Protein AF-0000000073408192 (afdb_homodimer)

InterPro domains:
  IPR003445 Cation transporter [PF02386] (36-470)
  IPR004772 TrkH potassium transport family [PIRSF006247] (3-473)

Nearest PDB structures (foldseek):
  4j9u-assembly2_D  TM=9.268E-01  e=1.332E-24  Vibrio parahaemolyticus RIMD 2210633
  3pjz-assembly1_B  TM=9.212E-01  e=1.332E-24  Vibrio parahaemolyticus
  6v4k-assembly1_D  TM=9.135E-01  e=1.220E-24  Vibrio parahaemolyticus
  6v4l-assembly1_A  TM=8.830E-01  e=4.746E-24  Vibrio parahaemolyticus RIMD 2210633
  6v4j-assembly1_A  TM=8.507E-01  e=7.210E-16  Vibrio parahaemolyticus RIMD 2210633

Secondary structure (DSSP, 8-state):
-HHHHHHHHHHHHHHHTHHHHHHHHHTT--HHHHHHHHHHHHHHHHHHHHHHSS--S-----HHHHHHHHHHHHHHHHHHHTHHHHHHTSS--HHHHHHHHHHHHTT------S-GGGS-HHHHHHHHHHHHHHHS-HHHHHHHHS---SSTHHHHHHHHS-SS-----SSSHHHHHHHHHHHHHHHHHHHHHHHHHTT--HHHHHHHHHHHHTT----SSTTGGGGG--HHHHHHHHHHHHHHTS-HHHHHHHHTT-HHHHHH-HHHHHHHHHHHHHHHHHHHHHGGG-SSHHHHHHHHHHHHHHHHTT----SS-GGGS-HHHHHHHHHHHHH-S-TTSS--SS-HHHHHHHHHHHHHHHHHHH-TT--PPPEETTEEPPHHHHHHHHHHHHHHHHHHHHHHHHHTTT-S-HHHHHHHHHHHHTT--PPSS----GGGS-HHHHHHHHHHHHHHHTTSHHHHHHT-GGGTTT-/-HHHHHHHHHHHHHHHTHHHHHHHHHTT--HHHHHHHHHHHHHHHHHHHHHHSS--S-----HHHHHHHHHHHHHHHHHHHTHHHHHHTSS--HHHHHHHHHHHHTT------S-GGGS-HHHHHHHHHHHHHHHS-HHHHHHHHS---SSTHHHHHHHHS-SS-----SSSHHHHHHHHHHHHHHHHHHHHHHHHHTT--HHHHHHHHHHHHTT----SSTTGGGGG--HHHHHHHHHHHHHHTS-HHHHHHHHTT-HHHHHH-HHHHHHHHHHHHHHHHHHHHHGGG-SSHHHHHHHHHHHHHHHHTT----SS-GGGS-HHHHHHHHHHHHH-S-TTSS--SS-HHHHHHHHHHHHHHHHHHH-TT--PPPEETTEEPPHHHHHHHHHHHHHHHHHHHHHHHHHTTT-S-HHHHHHHHHHHHTT--PPSS----GGGS-HHHHHHHHHHHHHHHTTSHHHHHHT-THHHHT-

Organism: Streptococcus agalactiae serotype V (strain ATCC BAA-611 / 2603 V/R) (NCBI:txid208435)

Sequence (950 aa):
MIRFLLSKLLLIEAALLAIPLTVGLIYREPQSVMMSIVITMIILIILGLLGSLFKPKNYHIYTKEGMLIVALCWILWSFFGALPFVISGQIPNIIDAFFEVSSGFTTTGATILDDVSVLSPALLFWRSFTHLIGGMGVLVFALAIMENSKNSHLEVMRAEVPGPVFGKVVSKLKKTAQILYLLYLLMFAVFAVILYFAGMPFFDSIIIAMGTAGTGGFAVYNDSIAHYNSPLITNLVSIGMLIFGVNFNLYYLLLLRKIKAFFGDEELKTYLRIVAIATFMIALNVIGMYDNFRQGLEHIFFEVSAIITTTGFGVTDITRWPLFSQVILLFLMFIGGSAGSTAGGFKVMRSLILAKIARNQVLSTLYPNRVMSLHINKSVLDKNTQHGVLKYLTIYLAIFMALVLVLTLDTNDFLVVISAAASCFNNIGPLLGSNETFSFFSPFSKLLLSFAMIAGRLEIYPVLLMFIPKTWSKLMIRFLLSKLLLIEAALLAIPLTVGLIYREPQSVMMSIVITMIILIILGLLGSLFKPKNYHIYTKEGMLIVALCWILWSFFGALPFVISGQIPNIIDAFFEVSSGFTTTGATILDDVSVLSPALLFWRSFTHLIGGMGVLVFALAIMENSKNSHLEVMRAEVPGPVFGKVVSKLKKTAQILYLLYLLMFAVFAVILYFAGMPFFDSIIIAMGTAGTGGFAVYNDSIAHYNSPLITNLVSIGMLIFGVNFNLYYLLLLRKIKAFFGDEELKTYLRIVAIATFMIALNVIGMYDNFRQGLEHIFFEVSAIITTTGFGVTDITRWPLFSQVILLFLMFIGGSAGSTAGGFKVMRSLILAKIARNQVLSTLYPNRVMSLHINKSVLDKNTQHGVLKYLTIYLAIFMALVLVLTLDTNDFLVVISAAASCFNNIGPLLGSNETFSFFSPFSKLLLSFAMIAGRLEIYPVLLMFIPKTWSKL

Structure (mmCIF, N/CA/C/O backbone):
data_AF-0000000073408192-model_v1
#
loop_
_entity.id
_entity.type
_entity.pdbx_description
1 polymer 'Cation uptake protein, Trk family'
#
loop_
_atom_site.group_PDB
_atom_site.id
_atom_site.type_symbol
_atom_site.label_atom_id
_atom_site.label_alt_id
_atom_site.label_comp_id
_atom_site.label_asym_id
_atom_site.label_entity_id
_atom_site.label_seq_id
_atom_site.pdbx_PDB_ins_code
_atom_site.Cartn_x
_atom_site.Cartn_y
_atom_site.Cartn_z
_atom_site.occupancy
_atom_site.B_iso_or_equiv
_atom_site.auth_seq_id
_atom_site.auth_comp_id
_atom_site.auth_asym_id
_atom_site.auth_atom_id
_atom_site.pdbx_PDB_model_num
ATOM 1 N N . MET A 1 1 ? -23.797 32.625 -3.195 1 80.31 1 MET A N 1
ATOM 2 C CA . MET A 1 1 ? -23.516 32.188 -1.826 1 80.31 1 MET A CA 1
ATOM 3 C C . MET A 1 1 ? -22.062 31.75 -1.685 1 80.31 1 MET A C 1
ATOM 5 O O . MET A 1 1 ? -21.344 32.219 -0.793 1 80.31 1 MET A O 1
ATOM 9 N N . ILE A 1 2 ? -21.562 31.016 -2.609 1 80.25 2 ILE A N 1
ATOM 10 C CA . ILE A 1 2 ? -20.172 30.547 -2.578 1 80.25 2 ILE A CA 1
ATOM 11 C C . ILE A 1 2 ? -19.219 31.719 -2.607 1 80.25 2 ILE A C 1
ATOM 13 O O . ILE A 1 2 ? -18.328 31.828 -1.767 1 80.25 2 ILE A O 1
ATOM 17 N N . ARG A 1 3 ? -19.516 32.656 -3.469 1 83.38 3 ARG A N 1
ATOM 18 C CA . ARG A 1 3 ? -18.656 33.812 -3.602 1 83.38 3 ARG A CA 1
ATOM 19 C C . ARG A 1 3 ? -18.672 34.656 -2.332 1 83.38 3 ARG A C 1
ATOM 21 O O . ARG A 1 3 ? -17.641 35.156 -1.883 1 83.38 3 ARG A O 1
ATOM 28 N N . PHE A 1 4 ? -19.734 34.781 -1.775 1 85 4 PHE A N 1
ATOM 29 C CA . PHE A 1 4 ? -19.906 35.594 -0.583 1 85 4 PHE A CA 1
ATOM 30 C C . PHE A 1 4 ? -19.156 35 0.598 1 85 4 PHE A C 1
ATOM 32 O O . PHE A 1 4 ? -18.406 35.719 1.282 1 85 4 PHE A O 1
ATOM 39 N N . LEU A 1 5 ? -19.297 33.781 0.818 1 82.5 5 LEU A N 1
ATOM 40 C CA . LEU A 1 5 ? -18.625 33.094 1.934 1 82.5 5 LEU A CA 1
ATOM 41 C C . LEU A 1 5 ? -17.125 33.094 1.728 1 82.5 5 LEU A C 1
ATOM 43 O O . LEU A 1 5 ? -16.359 33.281 2.678 1 82.5 5 LEU A O 1
ATOM 47 N N . LEU A 1 6 ? -16.734 32.906 0.55 1 88.06 6 LEU A N 1
ATOM 48 C CA . LEU A 1 6 ? -15.305 32.938 0.241 1 88.06 6 LEU A CA 1
ATOM 49 C C . LEU A 1 6 ? -14.703 34.312 0.484 1 88.06 6 LEU A C 1
ATOM 51 O O . LEU A 1 6 ? -13.578 34.406 0.97 1 88.06 6 LEU A O 1
ATOM 55 N N . SER A 1 7 ? -15.484 35.312 0.16 1 90.75 7 SER A N 1
ATOM 56 C CA . SER A 1 7 ? -15.016 36.688 0.356 1 90.75 7 SER A CA 1
ATOM 57 C C . SER A 1 7 ? -14.844 37 1.838 1 90.75 7 SER A C 1
ATOM 59 O O . SER A 1 7 ? -13.891 37.656 2.229 1 90.75 7 SER A O 1
ATOM 61 N N . LYS A 1 8 ? -15.68 36.531 2.607 1 87.25 8 LYS A N 1
ATOM 62 C CA . LYS A 1 8 ? -15.578 36.719 4.047 1 87.25 8 LYS A CA 1
ATOM 63 C C . LYS A 1 8 ? -14.359 36 4.617 1 87.25 8 LYS A C 1
ATOM 65 O O . LYS A 1 8 ? -13.703 36.5 5.531 1 87.25 8 LYS A O 1
ATOM 70 N N . LEU A 1 9 ? -14.141 34.875 4.094 1 88.81 9 LEU A N 1
ATOM 71 C CA . LEU A 1 9 ? -12.992 34.094 4.555 1 88.81 9 LEU A CA 1
ATOM 72 C C . LEU A 1 9 ? -11.688 34.781 4.168 1 88.81 9 LEU A C 1
ATOM 74 O O . LEU A 1 9 ? -10.703 34.719 4.902 1 88.81 9 LEU A O 1
ATOM 78 N N . LEU A 1 10 ? -11.688 35.438 3.074 1 93.19 10 LEU A N 1
ATOM 79 C CA . LEU A 1 10 ? -10.5 36.188 2.678 1 93.19 10 LEU A CA 1
ATOM 80 C C . LEU A 1 10 ? -10.25 37.344 3.635 1 93.19 10 LEU A C 1
ATOM 82 O O . LEU A 1 10 ? -9.102 37.656 3.934 1 93.19 10 LEU A O 1
ATOM 86 N N . LEU A 1 11 ? -11.312 37.938 4.129 1 92.94 11 LEU A N 1
ATOM 87 C CA . LEU A 1 11 ? -11.18 39.031 5.098 1 92.94 11 LEU A CA 1
ATOM 88 C C . LEU A 1 11 ? -10.609 38.5 6.414 1 92.94 11 LEU A C 1
ATOM 90 O O . LEU A 1 11 ? -9.836 39.219 7.074 1 92.94 11 LEU A O 1
ATOM 94 N N . ILE A 1 12 ? -10.992 37.312 6.758 1 91.56 12 ILE A N 1
ATOM 95 C CA . ILE A 1 12 ? -10.461 36.688 7.977 1 91.56 12 ILE A CA 1
ATOM 96 C C . ILE A 1 12 ? -8.961 36.5 7.836 1 91.56 12 ILE A C 1
ATOM 98 O O . ILE A 1 12 ? -8.203 36.719 8.781 1 91.56 12 ILE A O 1
ATOM 102 N N . GLU A 1 13 ? -8.523 36.031 6.723 1 94.12 13 GLU A N 1
ATOM 103 C CA . GLU A 1 13 ? -7.094 35.844 6.496 1 94.12 13 GLU A CA 1
ATOM 104 C C . GLU A 1 13 ? -6.332 37.156 6.582 1 94.12 13 GLU A C 1
ATOM 106 O O . GLU A 1 13 ? -5.215 37.188 7.105 1 94.12 13 GLU A O 1
ATOM 111 N N . ALA A 1 14 ? -6.965 38.219 6.094 1 95.94 14 ALA A N 1
ATOM 112 C CA . ALA A 1 14 ? -6.348 39.531 6.207 1 95.94 14 ALA A CA 1
ATOM 113 C C . ALA A 1 14 ? -6.16 39.906 7.672 1 95.94 14 ALA A C 1
ATOM 115 O O . ALA A 1 14 ? -5.125 40.469 8.047 1 95.94 14 ALA A O 1
ATOM 116 N N . ALA A 1 15 ? -7.121 39.625 8.445 1 94.75 15 ALA A N 1
ATOM 117 C CA . ALA A 1 15 ? -7.051 39.938 9.875 1 94.75 15 ALA A CA 1
ATOM 118 C C . ALA A 1 15 ? -5.98 39.094 10.562 1 94.75 15 ALA A C 1
ATOM 120 O O . ALA A 1 15 ? -5.297 39.562 11.477 1 94.75 15 ALA A O 1
ATOM 121 N N . LEU A 1 16 ? -5.859 37.844 10.172 1 94.69 16 LEU A N 1
ATOM 122 C CA . LEU A 1 16 ? -4.871 36.969 10.766 1 94.69 16 LEU A CA 1
ATOM 123 C C . LEU A 1 16 ? -3.455 37.438 10.453 1 94.69 16 LEU A C 1
ATOM 125 O O . LEU A 1 16 ? -2.539 37.219 11.258 1 94.69 16 LEU A O 1
ATOM 129 N N . LEU A 1 17 ? -3.264 38.031 9.312 1 97.25 17 LEU A N 1
ATOM 130 C CA . LEU A 1 17 ? -1.946 38.5 8.898 1 97.25 17 LEU A CA 1
ATOM 131 C C . LEU A 1 17 ? -1.514 39.688 9.742 1 97.25 17 LEU A C 1
ATOM 133 O O . LEU A 1 17 ? -0.335 40.062 9.758 1 97.25 17 LEU A O 1
ATOM 137 N N . ALA A 1 18 ? -2.406 40.281 10.539 1 97.06 18 ALA A N 1
ATOM 138 C CA . ALA A 1 18 ? -2.064 41.375 11.438 1 97.06 18 ALA A CA 1
ATOM 139 C C . ALA A 1 18 ? -1.144 40.906 12.555 1 97.06 18 ALA A C 1
ATOM 141 O O . ALA A 1 18 ? -0.328 41.688 13.062 1 97.06 18 ALA A O 1
ATOM 142 N N . ILE A 1 19 ? -1.277 39.656 12.852 1 96.81 19 ILE A N 1
ATOM 143 C CA . ILE A 1 19 ? -0.488 39.125 13.953 1 96.81 19 ILE A CA 1
ATOM 144 C C . ILE A 1 19 ? 0.981 39.031 13.547 1 96.81 19 ILE A C 1
ATOM 146 O O . ILE A 1 19 ? 1.856 39.562 14.234 1 96.81 19 ILE A O 1
ATOM 150 N N . PRO A 1 20 ? 1.312 38.406 12.453 1 97.44 20 PRO A N 1
ATOM 151 C CA . PRO A 1 20 ? 2.717 38.438 12.039 1 97.44 20 PRO A CA 1
ATOM 152 C C . PRO A 1 20 ? 3.225 39.844 11.758 1 97.44 20 PRO A C 1
ATOM 154 O O . PRO A 1 20 ? 4.41 40.125 11.938 1 97.44 20 PRO A O 1
ATOM 157 N N . LEU A 1 21 ? 2.363 40.719 11.297 1 97.25 21 LEU A N 1
ATOM 158 C CA . LEU A 1 21 ? 2.756 42.125 11.125 1 97.25 21 LEU A CA 1
ATOM 159 C C . LEU A 1 21 ? 3.211 42.719 12.445 1 97.25 21 LEU A C 1
ATOM 161 O O . LEU A 1 21 ? 4.199 43.469 12.492 1 97.25 21 LEU A O 1
ATOM 165 N N . THR A 1 22 ? 2.455 42.469 13.484 1 97.44 22 THR A N 1
ATOM 166 C CA . THR A 1 22 ? 2.82 42.938 14.82 1 97.44 22 THR A CA 1
ATOM 167 C C . THR A 1 22 ? 4.16 42.344 15.25 1 97.44 22 THR A C 1
ATOM 169 O O . THR A 1 22 ? 4.969 43.031 15.875 1 97.44 22 THR A O 1
ATOM 172 N N . VAL A 1 23 ? 4.371 41.031 14.953 1 97.31 23 VAL A N 1
ATOM 173 C CA . VAL A 1 23 ? 5.648 40.406 15.258 1 97.31 23 VAL A CA 1
ATOM 174 C C . VAL A 1 23 ? 6.773 41.125 14.516 1 97.31 23 VAL A C 1
ATOM 176 O O . VAL A 1 23 ? 7.848 41.344 15.078 1 97.31 23 VAL A O 1
ATOM 179 N N . GLY A 1 24 ? 6.527 41.5 13.258 1 96.94 24 GLY A N 1
ATOM 180 C CA . GLY A 1 24 ? 7.512 42.25 12.5 1 96.94 24 GLY A CA 1
ATOM 181 C C . GLY A 1 24 ? 7.836 43.594 13.117 1 96.94 24 GLY A C 1
ATOM 182 O O . GLY A 1 24 ? 8.992 44.031 13.094 1 96.94 24 GLY A O 1
ATOM 183 N N . LEU A 1 25 ? 6.832 44.25 13.719 1 96.12 25 LEU A N 1
ATOM 184 C CA . LEU A 1 25 ? 7.027 45.531 14.375 1 96.12 25 LEU A CA 1
ATOM 185 C C . LEU A 1 25 ? 7.852 45.375 15.648 1 96.12 25 LEU A C 1
ATOM 187 O O . LEU A 1 25 ? 8.734 46.188 15.93 1 96.12 25 LEU A O 1
ATOM 191 N N . ILE A 1 26 ? 7.578 44.312 16.359 1 95.94 26 ILE A N 1
ATOM 192 C CA . ILE A 1 26 ? 8.273 44.062 17.625 1 95.94 26 ILE A CA 1
ATOM 193 C C . ILE A 1 26 ? 9.75 43.781 17.344 1 95.94 26 ILE A C 1
ATOM 195 O O . ILE A 1 26 ? 10.625 44.25 18.062 1 95.94 26 ILE A O 1
ATOM 199 N N . TYR A 1 27 ? 9.969 43.062 16.328 1 96.12 27 TYR A N 1
ATOM 200 C CA . TYR A 1 27 ? 11.344 42.656 16.047 1 96.12 27 TYR A CA 1
ATOM 201 C C . TYR A 1 27 ? 12.008 43.688 15.102 1 96.12 27 TYR A C 1
ATOM 203 O O . TYR A 1 27 ? 13.117 43.438 14.625 1 96.12 27 TYR A O 1
ATOM 211 N N . ARG A 1 28 ? 11.398 44.781 14.797 1 95.06 28 ARG A N 1
ATOM 212 C CA . ARG A 1 28 ? 11.914 45.875 13.977 1 95.06 28 ARG A CA 1
ATOM 213 C C . ARG A 1 28 ? 12.453 45.375 12.648 1 95.06 28 ARG A C 1
ATOM 215 O O . ARG A 1 28 ? 13.594 45.656 12.281 1 95.06 28 ARG A O 1
ATOM 222 N N . GLU A 1 29 ? 11.484 44.719 11.93 1 95 29 GLU A N 1
ATOM 223 C CA . GLU A 1 29 ? 11.852 44.094 10.664 1 95 29 GLU A CA 1
ATOM 224 C C . GLU A 1 29 ? 11.984 45.156 9.547 1 95 29 GLU A C 1
ATOM 226 O O . GLU A 1 29 ? 11.422 46.25 9.648 1 95 29 GLU A O 1
ATOM 231 N N . PRO A 1 30 ? 12.812 44.812 8.516 1 93.69 30 PRO A N 1
ATOM 232 C CA . PRO A 1 30 ? 12.961 45.719 7.387 1 93.69 30 PRO A CA 1
ATOM 233 C C . PRO A 1 30 ? 11.633 46.062 6.723 1 93.69 30 PRO A C 1
ATOM 235 O O . PRO A 1 30 ? 10.68 45.281 6.805 1 93.69 30 PRO A O 1
ATOM 238 N N . GLN A 1 31 ? 11.617 47.156 6.031 1 93.69 31 GLN A N 1
ATOM 239 C CA . GLN A 1 31 ? 10.398 47.656 5.402 1 93.69 31 GLN A CA 1
ATOM 240 C C . GLN A 1 31 ? 9.906 46.719 4.312 1 93.69 31 GLN A C 1
ATOM 242 O O . GLN A 1 31 ? 8.703 46.594 4.098 1 93.69 31 GLN A O 1
ATOM 247 N N . SER A 1 32 ? 10.812 46.062 3.668 1 94.25 32 SER A N 1
ATOM 248 C CA . SER A 1 32 ? 10.438 45.156 2.598 1 94.25 32 SER A CA 1
ATOM 249 C C . SER A 1 32 ? 9.539 44.031 3.119 1 94.25 32 SER A C 1
ATOM 251 O O . SER A 1 32 ? 8.57 43.656 2.463 1 94.25 32 SER A O 1
ATOM 253 N N . VAL A 1 33 ? 9.859 43.531 4.262 1 96.44 33 VAL A N 1
ATOM 254 C CA . VAL A 1 33 ? 9.094 42.438 4.863 1 96.44 33 VAL A CA 1
ATOM 255 C C . VAL A 1 33 ? 7.742 42.969 5.344 1 96.44 33 VAL A C 1
ATOM 257 O O . VAL A 1 33 ? 6.703 42.375 5.102 1 96.44 33 VAL A O 1
ATOM 260 N N . MET A 1 34 ? 7.746 44.125 5.98 1 96.81 34 MET A N 1
ATOM 261 C CA . MET A 1 34 ? 6.512 44.719 6.48 1 96.81 34 MET A CA 1
ATOM 262 C C . MET A 1 34 ? 5.562 45.031 5.332 1 96.81 34 MET A C 1
ATOM 264 O O . MET A 1 34 ? 4.363 44.781 5.422 1 96.81 34 MET A O 1
ATOM 268 N N . MET A 1 35 ? 6.141 45.594 4.285 1 97.25 35 MET A N 1
ATOM 269 C CA . MET A 1 35 ? 5.324 45.938 3.133 1 97.25 35 MET A CA 1
ATOM 270 C C . MET A 1 35 ? 4.73 44.719 2.467 1 97.25 35 MET A C 1
ATOM 272 O O . MET A 1 35 ? 3.617 44.75 1.938 1 97.25 35 MET A O 1
ATOM 276 N N . SER A 1 36 ? 5.523 43.656 2.41 1 97.88 36 SER A N 1
ATOM 277 C CA . SER A 1 36 ? 5.008 42.438 1.807 1 97.88 36 SER A CA 1
ATOM 278 C C . SER A 1 36 ? 3.748 41.969 2.516 1 97.88 36 SER A C 1
ATOM 280 O O . SER A 1 36 ? 2.787 41.531 1.869 1 97.88 36 SER A O 1
ATOM 282 N N . ILE A 1 37 ? 3.684 42 3.822 1 98.19 37 ILE A N 1
ATOM 283 C CA . ILE A 1 37 ? 2.533 41.594 4.609 1 98.19 37 ILE A CA 1
ATOM 284 C C . ILE A 1 37 ? 1.379 42.562 4.406 1 98.19 37 ILE A C 1
ATOM 286 O O . ILE A 1 37 ? 0.241 42.156 4.172 1 98.19 37 ILE A O 1
ATOM 290 N N . VAL A 1 38 ? 1.708 43.844 4.426 1 97.94 38 VAL A N 1
ATOM 291 C CA . VAL A 1 38 ? 0.687 44.875 4.305 1 97.94 38 VAL A CA 1
ATOM 292 C C . VAL A 1 38 ? 0.047 44.812 2.92 1 97.94 38 VAL A C 1
ATOM 294 O O . VAL A 1 38 ? -1.176 44.906 2.787 1 97.94 38 VAL A O 1
ATOM 297 N N . ILE A 1 39 ? 0.859 44.688 1.863 1 98.19 39 ILE A N 1
ATOM 298 C CA . ILE A 1 39 ? 0.352 44.594 0.499 1 98.19 39 ILE A CA 1
ATOM 299 C C . ILE A 1 39 ? -0.6 43.406 0.383 1 98.19 39 ILE A C 1
ATOM 301 O O . ILE A 1 39 ? -1.663 43.5 -0.233 1 98.19 39 ILE A O 1
ATOM 305 N N . THR A 1 40 ? -0.157 42.281 0.927 1 98.31 40 THR A N 1
ATOM 306 C CA . THR A 1 40 ? -1.008 41.094 0.902 1 98.31 40 THR A CA 1
ATOM 307 C C . THR A 1 40 ? -2.324 41.344 1.627 1 98.31 40 THR A C 1
ATOM 309 O O . THR A 1 40 ? -3.393 40.969 1.147 1 98.31 40 THR A O 1
ATOM 312 N N . MET A 1 41 ? -2.314 42.031 2.754 1 98.25 41 MET A N 1
ATOM 313 C CA . MET A 1 41 ? -3.52 42.375 3.502 1 98.25 41 MET A CA 1
ATOM 314 C C . MET A 1 41 ? -4.445 43.25 2.668 1 98.25 41 MET A C 1
ATOM 316 O O . MET A 1 41 ? -5.656 43.031 2.641 1 98.25 41 MET A O 1
ATOM 320 N N . ILE A 1 42 ? -3.873 44.219 2.002 1 97.94 42 ILE A N 1
ATOM 321 C CA . ILE A 1 42 ? -4.656 45.125 1.18 1 97.94 42 ILE A CA 1
ATOM 322 C C . ILE A 1 42 ? -5.344 44.344 0.057 1 97.94 42 ILE A C 1
ATOM 324 O O . ILE A 1 42 ? -6.527 44.562 -0.215 1 97.94 42 ILE A O 1
ATOM 328 N N . ILE A 1 43 ? -4.594 43.5 -0.591 1 97.81 43 ILE A N 1
ATOM 329 C CA . ILE A 1 43 ? -5.156 42.688 -1.663 1 97.81 43 ILE A CA 1
ATOM 330 C C . ILE A 1 43 ? -6.328 41.875 -1.13 1 97.81 43 ILE A C 1
ATOM 332 O O . ILE A 1 43 ? -7.398 41.844 -1.747 1 97.81 43 ILE A O 1
ATOM 336 N N . LEU A 1 44 ? -6.164 41.25 0.01 1 97.75 44 LEU A N 1
ATOM 337 C CA . LEU A 1 44 ? -7.191 40.406 0.618 1 97.75 44 LEU A CA 1
ATOM 338 C C . LEU A 1 44 ? -8.406 41.25 1.014 1 97.75 44 LEU A C 1
ATOM 340 O O . LEU A 1 44 ? -9.547 40.812 0.824 1 97.75 44 LEU A O 1
ATOM 344 N N . ILE A 1 45 ? -8.172 42.406 1.526 1 96.75 45 ILE A N 1
ATOM 345 C CA . ILE A 1 45 ? -9.258 43.281 1.949 1 96.75 45 ILE A CA 1
ATOM 346 C C . ILE A 1 45 ? -10.047 43.75 0.729 1 96.75 45 ILE A C 1
ATOM 348 O O . ILE A 1 45 ? -11.281 43.75 0.735 1 96.75 45 ILE A O 1
ATOM 352 N N . ILE A 1 46 ? -9.383 44.125 -0.342 1 96.75 46 ILE A N 1
ATOM 353 C CA . ILE A 1 46 ? -10.039 44.594 -1.557 1 96.75 46 ILE A CA 1
ATOM 354 C C . ILE A 1 46 ? -10.875 43.469 -2.158 1 96.75 46 ILE A C 1
ATOM 356 O O . ILE A 1 46 ? -12.055 43.656 -2.465 1 96.75 46 ILE A O 1
ATOM 360 N N . LEU A 1 47 ? -10.281 42.281 -2.322 1 95.12 47 LEU A N 1
ATOM 361 C CA . LEU A 1 47 ? -10.984 41.156 -2.9 1 95.12 47 LEU A CA 1
ATOM 362 C C . LEU A 1 47 ? -12.133 40.719 -2.004 1 95.12 47 LEU A C 1
ATOM 364 O O . LEU A 1 47 ? -13.195 40.344 -2.494 1 95.12 47 LEU A O 1
ATOM 368 N N . GLY A 1 48 ? -11.875 40.719 -0.702 1 93.81 48 GLY A N 1
ATOM 369 C CA . GLY A 1 48 ? -12.906 40.312 0.246 1 93.81 48 GLY A CA 1
ATOM 370 C C . GLY A 1 48 ? -14.086 41.281 0.261 1 93.81 48 GLY A C 1
ATOM 371 O O . GLY A 1 48 ? -15.242 40.844 0.288 1 93.81 48 GLY A O 1
ATOM 372 N N . LEU A 1 49 ? -13.789 42.562 0.2 1 93.12 49 LEU A N 1
ATOM 373 C CA . LEU A 1 49 ? -14.844 43.562 0.229 1 93.12 49 LEU A CA 1
ATOM 374 C C . LEU A 1 49 ? -15.617 43.562 -1.085 1 93.12 49 LEU A C 1
ATOM 376 O O . LEU A 1 49 ? -16.844 43.719 -1.089 1 93.12 49 LEU A O 1
ATOM 380 N N . LEU A 1 50 ? -14.945 43.406 -2.178 1 91.81 50 LEU A N 1
ATOM 381 C CA . LEU A 1 50 ? -15.594 43.406 -3.482 1 91.81 50 LEU A CA 1
ATOM 382 C C . LEU A 1 50 ? -16.531 42.219 -3.605 1 91.81 50 LEU A C 1
ATOM 384 O O . LEU A 1 50 ? -17.609 42.312 -4.199 1 91.81 50 LEU A O 1
ATOM 388 N N . GLY A 1 51 ? -16.141 41.125 -3.102 1 88 51 GLY A N 1
ATOM 389 C CA . GLY A 1 51 ? -16.969 39.906 -3.199 1 88 51 GLY A CA 1
ATOM 390 C C . GLY A 1 51 ? -18.141 39.906 -2.229 1 88 51 GLY A C 1
ATOM 391 O O . GLY A 1 51 ? -19.125 39.219 -2.449 1 88 51 GLY A O 1
ATOM 392 N N . SER A 1 52 ? -18.031 40.656 -1.173 1 85.25 52 SER A N 1
ATOM 393 C CA . SER A 1 52 ? -19.078 40.656 -0.148 1 85.25 52 SER A CA 1
ATOM 394 C C . SER A 1 52 ? -20.125 41.719 -0.43 1 85.25 52 SER A C 1
ATOM 396 O O . SER A 1 52 ? -21.125 41.844 0.278 1 85.25 52 SER A O 1
ATOM 398 N N . LEU A 1 53 ? -19.906 42.469 -1.375 1 84.31 53 LEU A N 1
ATOM 399 C CA . LEU A 1 53 ? -20.797 43.562 -1.663 1 84.31 53 LEU A CA 1
ATOM 400 C C . LEU A 1 53 ? -22.172 43.062 -2.096 1 84.31 53 LEU A C 1
ATOM 402 O O . LEU A 1 53 ? -23.188 43.688 -1.794 1 84.31 53 LEU A O 1
ATOM 406 N N . PHE A 1 54 ? -22.219 41.938 -2.793 1 76.62 54 PHE A N 1
ATOM 407 C CA . PHE A 1 54 ? -23.5 41.406 -3.266 1 76.62 54 PHE A CA 1
ATOM 408 C C . PHE A 1 54 ? -23.953 40.25 -2.418 1 76.62 54 PHE A C 1
ATOM 410 O O . PHE A 1 54 ? -23.359 39.156 -2.473 1 76.62 54 PHE A O 1
ATOM 417 N N . LYS A 1 55 ? -24.922 40.5 -1.584 1 74.62 55 LYS A N 1
ATOM 418 C CA . LYS A 1 55 ? -25.469 39.438 -0.728 1 74.62 55 LYS A CA 1
ATOM 419 C C . LYS A 1 55 ? -26.375 38.5 -1.518 1 74.62 55 LYS A C 1
ATOM 421 O O . LYS A 1 55 ? -27.156 38.938 -2.355 1 74.62 55 LYS A O 1
ATOM 426 N N . PRO A 1 56 ? -25.969 37.156 -1.258 1 72 56 PRO A N 1
ATOM 427 C CA . PRO A 1 56 ? -26.844 36.25 -1.992 1 72 56 PRO A CA 1
ATOM 428 C C . PRO A 1 56 ? -28.281 36.219 -1.474 1 72 56 PRO A C 1
ATOM 430 O O . PRO A 1 56 ? -28.516 36.531 -0.304 1 72 56 PRO A O 1
ATOM 433 N N . LYS A 1 57 ? -29.25 36.094 -2.369 1 63.53 57 LYS A N 1
ATOM 434 C CA . LYS A 1 57 ? -30.672 36.062 -2.061 1 63.53 57 LYS A CA 1
ATOM 435 C C . LYS A 1 57 ? -31.047 34.781 -1.304 1 63.53 57 LYS A C 1
ATOM 437 O O . LYS A 1 57 ? -31.906 34.812 -0.415 1 63.53 57 LYS A O 1
ATOM 442 N N . ASN A 1 58 ? -30.469 33.594 -1.709 1 61.94 58 ASN A N 1
ATOM 443 C CA . ASN A 1 58 ? -30.797 32.312 -1.064 1 61.94 58 ASN A CA 1
ATOM 444 C C . ASN A 1 58 ? -29.609 31.781 -0.255 1 61.94 58 ASN A C 1
ATOM 446 O O . ASN A 1 58 ? -28.516 31.641 -0.781 1 61.94 58 ASN A O 1
ATOM 450 N N . TYR A 1 59 ? -29.875 31.578 1.04 1 62.72 59 TYR A N 1
ATOM 451 C CA . TYR A 1 59 ? -28.828 31.203 1.983 1 62.72 59 TYR A CA 1
ATOM 452 C C . TYR A 1 59 ? -28.75 29.703 2.146 1 62.72 59 TYR A C 1
ATOM 454 O O . TYR A 1 59 ? -28.031 29.203 3.023 1 62.72 59 TYR A O 1
ATOM 462 N N . HIS A 1 60 ? -29.422 28.938 1.215 1 65.38 60 HIS A N 1
ATOM 463 C CA . HIS A 1 60 ? -29.375 27.484 1.406 1 65.38 60 HIS A CA 1
ATOM 464 C C . HIS A 1 60 ? -28.141 26.891 0.739 1 65.38 60 HIS A C 1
ATOM 466 O O . HIS A 1 60 ? -27.891 27.141 -0.438 1 65.38 60 HIS A O 1
ATOM 472 N N . ILE A 1 61 ? -27.266 26.344 1.562 1 67.62 61 ILE A N 1
ATOM 473 C CA . ILE A 1 61 ? -26.062 25.703 1.035 1 67.62 61 ILE A CA 1
ATOM 474 C C . ILE A 1 61 ? -26.25 24.188 1.036 1 67.62 61 ILE A C 1
ATOM 476 O O . ILE A 1 61 ? -26.547 23.578 2.074 1 67.62 61 ILE A O 1
ATOM 480 N N . TYR A 1 62 ? -26.188 23.641 -0.117 1 69.56 62 TYR A N 1
ATOM 481 C CA . TYR A 1 62 ? -26.25 22.188 -0.235 1 69.56 62 TYR A CA 1
ATOM 482 C C . TYR A 1 62 ? -24.891 21.578 0.056 1 69.56 62 TYR A C 1
ATOM 484 O O . TYR A 1 62 ? -23.875 22.281 0.142 1 69.56 62 TYR A O 1
ATOM 492 N N . THR A 1 63 ? -24.891 20.266 0.311 1 70.31 63 THR A N 1
ATOM 493 C CA . THR A 1 63 ? -23.688 19.531 0.677 1 70.31 63 THR A CA 1
ATOM 494 C C . THR A 1 63 ? -22.594 19.734 -0.367 1 70.31 63 THR A C 1
ATOM 496 O O . THR A 1 63 ? -21.422 19.953 -0.022 1 70.31 63 THR A O 1
ATOM 499 N N . LYS A 1 64 ? -23 19.734 -1.572 1 75.5 64 LYS A N 1
ATOM 500 C CA . LYS A 1 64 ? -22.047 19.891 -2.67 1 75.5 64 LYS A CA 1
ATOM 501 C C . LYS A 1 64 ? -21.375 21.25 -2.633 1 75.5 64 LYS A C 1
ATOM 503 O O . LYS A 1 64 ? -20.156 21.359 -2.811 1 75.5 64 LYS A O 1
ATOM 508 N N . GLU A 1 65 ? -22.125 22.266 -2.371 1 77.12 65 GLU A N 1
ATOM 509 C CA . GLU A 1 65 ? -21.594 23.625 -2.322 1 77.12 65 GLU A CA 1
ATOM 510 C C . GLU A 1 65 ? -20.703 23.828 -1.104 1 77.12 65 GLU A C 1
ATOM 512 O O . GLU A 1 65 ? -19.688 24.531 -1.182 1 77.12 65 GLU A O 1
ATOM 517 N N . GLY A 1 66 ? -21.141 23.188 -0.037 1 77.69 66 GLY A N 1
ATOM 518 C CA . GLY A 1 66 ? -20.312 23.266 1.159 1 77.69 66 GLY A CA 1
ATOM 519 C C . GLY A 1 66 ? -18.938 22.672 0.972 1 77.69 66 GLY A C 1
ATOM 520 O O . GLY A 1 66 ? -17.938 23.266 1.39 1 77.69 66 GLY A O 1
ATOM 521 N N . MET A 1 67 ? -18.859 21.562 0.35 1 80.62 67 MET A N 1
ATOM 522 C CA . MET A 1 67 ? -17.594 20.891 0.108 1 80.62 67 MET A CA 1
ATOM 523 C C . MET A 1 67 ? -16.719 21.719 -0.834 1 80.62 67 MET A C 1
ATOM 525 O O . MET A 1 67 ? -15.5 21.797 -0.639 1 80.62 67 MET A O 1
ATOM 529 N N . LEU A 1 68 ? -17.297 22.281 -1.736 1 83.12 68 LEU A N 1
ATOM 530 C CA . LEU A 1 68 ? -16.562 23.094 -2.697 1 83.12 68 LEU A CA 1
ATOM 531 C C . LEU A 1 68 ? -15.992 24.344 -2.031 1 83.12 68 LEU A C 1
ATOM 533 O O . LEU A 1 68 ? -14.867 24.75 -2.316 1 83.12 68 LEU A O 1
ATOM 537 N N . ILE A 1 69 ? -16.766 24.969 -1.197 1 83.69 69 ILE A N 1
ATOM 538 C CA . ILE A 1 69 ? -16.344 26.188 -0.504 1 83.69 69 ILE A CA 1
ATOM 539 C C . ILE A 1 69 ? -15.125 25.891 0.376 1 83.69 69 ILE A C 1
ATOM 541 O O . ILE A 1 69 ? -14.164 26.656 0.397 1 83.69 69 ILE A O 1
ATOM 545 N N . VAL A 1 70 ? -15.219 24.703 1.005 1 84.06 70 VAL A N 1
ATOM 546 C CA . VAL A 1 70 ? -14.125 24.344 1.9 1 84.06 70 VAL A CA 1
ATOM 547 C C . VAL A 1 70 ? -12.852 24.109 1.091 1 84.06 70 VAL A C 1
ATOM 549 O O . VAL A 1 70 ? -11.781 24.594 1.446 1 84.06 70 VAL A O 1
ATOM 552 N N . ALA A 1 71 ? -12.984 23.391 0.075 1 88.62 71 ALA A N 1
ATOM 553 C CA . ALA A 1 71 ? -11.828 23.094 -0.768 1 88.62 71 ALA A CA 1
ATOM 554 C C . ALA A 1 71 ? -11.234 24.375 -1.358 1 88.62 71 ALA A C 1
ATOM 556 O O . ALA A 1 71 ? -10.023 24.578 -1.318 1 88.62 71 ALA A O 1
ATOM 557 N N . LEU A 1 72 ? -12.039 25.234 -1.785 1 90 72 LEU A N 1
ATOM 558 C CA . LEU A 1 72 ? -11.578 26.469 -2.402 1 90 72 LEU A CA 1
ATOM 559 C C . LEU A 1 72 ? -10.953 27.391 -1.362 1 90 72 LEU A C 1
ATOM 561 O O . LEU A 1 72 ? -9.992 28.109 -1.656 1 90 72 LEU A O 1
ATOM 565 N N . CYS A 1 73 ? -11.531 27.375 -0.236 1 89.69 73 CYS A N 1
ATOM 566 C CA . CYS A 1 73 ? -10.992 28.188 0.84 1 89.69 73 CYS A CA 1
ATOM 567 C C . CYS A 1 73 ? -9.555 27.797 1.162 1 89.69 73 CYS A C 1
ATOM 569 O O . CYS A 1 73 ? -8.68 28.672 1.271 1 89.69 73 CYS A O 1
ATOM 571 N N . TRP A 1 74 ? -9.359 26.531 1.278 1 92.88 74 TRP A N 1
ATOM 572 C CA . TRP A 1 74 ? -8.016 26.062 1.602 1 92.88 74 TRP A CA 1
ATOM 573 C C . TRP A 1 74 ? -7.031 26.406 0.493 1 92.88 74 TRP A C 1
ATOM 575 O O . TRP A 1 74 ? -5.891 26.781 0.767 1 92.88 74 TRP A O 1
ATOM 585 N N . ILE A 1 75 ? -7.477 26.328 -0.695 1 94.81 75 ILE A N 1
ATOM 586 C CA . ILE A 1 75 ? -6.617 26.625 -1.836 1 94.81 75 ILE A CA 1
ATOM 587 C C . ILE A 1 75 ? -6.32 28.125 -1.881 1 94.81 75 ILE A C 1
ATOM 589 O O . ILE A 1 75 ? -5.168 28.531 -2.045 1 94.81 75 ILE A O 1
ATOM 593 N N . LEU A 1 76 ? -7.277 28.953 -1.644 1 95.12 76 LEU A N 1
ATOM 594 C CA . LEU A 1 76 ? -7.113 30.406 -1.711 1 95.12 76 LEU A CA 1
ATOM 595 C C . LEU A 1 76 ? -6.293 30.906 -0.532 1 95.12 76 LEU A C 1
ATOM 597 O O . LEU A 1 76 ? -5.441 31.781 -0.697 1 95.12 76 LEU A O 1
ATOM 601 N N . TRP A 1 77 ? -6.602 30.391 0.623 1 95.81 77 TRP A N 1
ATOM 602 C CA . TRP A 1 77 ? -5.824 30.781 1.794 1 95.81 77 TRP A CA 1
ATOM 603 C C . TRP A 1 77 ? -4.348 30.438 1.6 1 95.81 77 TRP A C 1
ATOM 605 O O . TRP A 1 77 ? -3.471 31.219 1.987 1 95.81 77 TRP A O 1
ATOM 615 N N . SER A 1 78 ? -4.129 29.297 1.036 1 97.38 78 SER A N 1
ATOM 616 C CA . SER A 1 78 ? -2.75 28.906 0.774 1 97.38 78 SER A CA 1
ATOM 617 C C . SER A 1 78 ? -2.105 29.797 -0.274 1 97.38 78 SER A C 1
ATOM 619 O O . SER A 1 78 ? -0.936 30.172 -0.148 1 97.38 78 SER A O 1
ATOM 621 N N . PHE A 1 79 ? -2.867 30.125 -1.263 1 97.94 79 PHE A N 1
ATOM 622 C CA . PHE A 1 79 ? -2.344 30.969 -2.336 1 97.94 79 PHE A CA 1
ATOM 623 C C . PHE A 1 79 ? -2.025 32.375 -1.823 1 97.94 79 PHE A C 1
ATOM 625 O O . PHE A 1 79 ? -0.905 32.844 -1.988 1 97.94 79 PHE A O 1
ATOM 632 N N . PHE A 1 80 ? -2.949 33.031 -1.183 1 97.88 80 PHE A N 1
ATOM 633 C CA . PHE A 1 80 ? -2.75 34.406 -0.72 1 97.88 80 PHE A CA 1
ATOM 634 C C . PHE A 1 80 ? -1.807 34.438 0.475 1 97.88 80 PHE A C 1
ATOM 636 O O . PHE A 1 80 ? -1.06 35.406 0.654 1 97.88 80 PHE A O 1
ATOM 643 N N . GLY A 1 81 ? -1.87 33.406 1.28 1 97.94 81 GLY A N 1
ATOM 644 C CA . GLY A 1 81 ? -0.93 33.312 2.387 1 97.94 81 GLY A CA 1
ATOM 645 C C . GLY A 1 81 ? 0.514 33.188 1.936 1 97.94 81 GLY A C 1
ATOM 646 O O . GLY A 1 81 ? 1.436 33.5 2.701 1 97.94 81 GLY A O 1
ATOM 647 N N . ALA A 1 82 ? 0.682 32.75 0.734 1 98.5 82 ALA A N 1
ATOM 648 C CA . ALA A 1 82 ? 2.016 32.562 0.172 1 98.5 82 ALA A CA 1
ATOM 649 C C . ALA A 1 82 ? 2.58 33.875 -0.36 1 98.5 82 ALA A C 1
ATOM 651 O O . ALA A 1 82 ? 3.793 34.031 -0.534 1 98.5 82 ALA A O 1
ATOM 652 N N . LEU A 1 83 ? 1.824 34.875 -0.522 1 98.31 83 LEU A N 1
ATOM 653 C CA . LEU A 1 83 ? 2.205 36.094 -1.216 1 98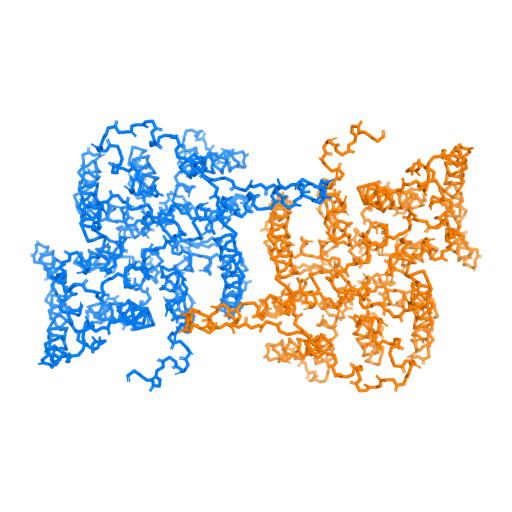.31 83 LEU A CA 1
ATOM 654 C C . LEU A 1 83 ? 3.252 36.875 -0.42 1 98.31 83 LEU A C 1
ATOM 656 O O . LEU A 1 83 ? 4.203 37.406 -0.993 1 98.31 83 LEU A O 1
ATOM 660 N N . PRO A 1 84 ? 3.084 36.969 0.925 1 98.31 84 PRO A N 1
ATOM 661 C CA . PRO A 1 84 ? 4.117 37.719 1.66 1 98.31 84 PRO A CA 1
ATOM 662 C C . PRO A 1 84 ? 5.516 37.125 1.433 1 98.31 84 PRO A C 1
ATOM 664 O O . PRO A 1 84 ? 6.492 37.906 1.384 1 98.31 84 PRO A O 1
ATOM 667 N N . PHE A 1 85 ? 5.617 35.844 1.311 1 98.44 85 PHE A N 1
ATOM 668 C CA . PHE A 1 85 ? 6.902 35.219 1.075 1 98.44 85 PHE A CA 1
ATOM 669 C C . PHE A 1 85 ? 7.441 35.562 -0.304 1 98.44 85 PHE A C 1
ATOM 671 O O . PHE A 1 85 ? 8.641 35.812 -0.465 1 98.44 85 PHE A O 1
ATOM 678 N N . VAL A 1 86 ? 6.566 35.594 -1.288 1 98.12 86 VAL A N 1
ATOM 679 C CA . VAL A 1 86 ? 6.961 35.875 -2.666 1 98.12 86 VAL A CA 1
ATOM 680 C C . VAL A 1 86 ? 7.332 37.344 -2.811 1 98.12 86 VAL A C 1
ATOM 682 O O . VAL A 1 86 ? 8.375 37.688 -3.373 1 98.12 86 VAL A O 1
ATOM 685 N N . ILE A 1 87 ? 6.504 38.25 -2.258 1 97.81 87 ILE A N 1
ATOM 686 C CA . ILE A 1 87 ? 6.684 39.688 -2.402 1 97.81 87 ILE A CA 1
ATOM 687 C C . ILE A 1 87 ? 7.938 40.125 -1.647 1 97.81 87 ILE A C 1
ATOM 689 O O . ILE A 1 87 ? 8.664 41.031 -2.105 1 97.81 87 ILE A O 1
ATOM 693 N N . SER A 1 88 ? 8.234 39.594 -0.503 1 97 88 SER A N 1
ATOM 694 C CA . SER A 1 88 ? 9.422 39.906 0.273 1 97 88 SER A CA 1
ATOM 695 C C . SER A 1 88 ? 10.688 39.375 -0.376 1 97 88 SER A C 1
ATOM 697 O O . SER A 1 88 ? 11.797 39.781 -0.043 1 97 88 SER A O 1
ATOM 699 N N . GLY A 1 89 ? 10.539 38.312 -1.267 1 96.81 89 GLY A N 1
ATOM 700 C CA . GLY A 1 89 ? 11.672 37.688 -1.935 1 96.81 89 GLY A CA 1
ATOM 701 C C . GLY A 1 89 ? 12.297 36.562 -1.126 1 96.81 89 GLY A C 1
ATOM 702 O O . GLY A 1 89 ? 13.305 35.969 -1.537 1 96.81 89 GLY A O 1
ATOM 703 N N . GLN A 1 90 ? 11.711 36.25 -0.038 1 96.81 90 GLN A N 1
ATOM 704 C CA . GLN A 1 90 ? 12.289 35.219 0.817 1 96.81 90 GLN A CA 1
ATOM 705 C C . GLN A 1 90 ? 11.984 33.812 0.275 1 96.81 90 GLN A C 1
ATOM 707 O O . GLN A 1 90 ? 12.742 32.875 0.516 1 96.81 90 GLN A O 1
ATOM 712 N N . ILE A 1 91 ? 10.867 33.625 -0.357 1 97.75 91 ILE A N 1
ATOM 713 C CA . ILE A 1 91 ? 10.531 32.5 -1.223 1 97.75 91 ILE A CA 1
ATOM 714 C C . ILE A 1 91 ? 9.992 33.031 -2.557 1 97.75 91 ILE A C 1
ATOM 716 O O . ILE A 1 91 ? 8.781 33.062 -2.768 1 97.75 91 ILE A O 1
ATOM 720 N N . PRO A 1 92 ? 10.891 33.312 -3.459 1 96.88 92 PRO A N 1
ATOM 721 C CA . PRO A 1 92 ? 10.5 34.062 -4.645 1 96.88 92 PRO A CA 1
ATOM 722 C C . PRO A 1 92 ? 9.602 33.281 -5.59 1 96.88 92 PRO A C 1
ATOM 724 O O . PRO A 1 92 ? 8.734 33.844 -6.258 1 96.88 92 PRO A O 1
ATOM 727 N N . ASN A 1 93 ? 9.797 31.984 -5.707 1 97.75 93 ASN A N 1
ATOM 728 C CA . ASN A 1 93 ? 8.969 31.156 -6.586 1 97.75 93 ASN A CA 1
ATOM 729 C C . ASN A 1 93 ? 7.586 30.922 -5.996 1 97.75 93 ASN A C 1
ATOM 731 O O . ASN A 1 93 ? 7.461 30.406 -4.887 1 97.75 93 ASN A O 1
ATOM 735 N N . ILE A 1 94 ? 6.539 31.203 -6.742 1 98.12 94 ILE A N 1
ATOM 736 C CA . ILE A 1 94 ? 5.172 31.172 -6.246 1 98.12 94 ILE A CA 1
ATOM 737 C C . ILE A 1 94 ? 4.762 29.734 -5.953 1 98.12 94 ILE A C 1
ATOM 739 O O . ILE A 1 94 ? 4.008 29.469 -5.012 1 98.12 94 ILE A O 1
ATOM 743 N N . ILE A 1 95 ? 5.211 28.75 -6.742 1 98.44 95 ILE A N 1
ATOM 744 C CA . ILE A 1 95 ? 4.867 27.344 -6.523 1 98.44 95 ILE A CA 1
ATOM 745 C C . ILE A 1 95 ? 5.5 26.859 -5.223 1 98.44 95 ILE A C 1
ATOM 747 O O . ILE A 1 95 ? 4.859 26.156 -4.438 1 98.44 95 ILE A O 1
ATOM 751 N N . ASP A 1 96 ? 6.719 27.266 -4.98 1 98.38 96 ASP A N 1
ATOM 752 C CA . ASP A 1 96 ? 7.41 26.922 -3.746 1 98.38 96 ASP A CA 1
ATOM 753 C C . ASP A 1 96 ? 6.719 27.531 -2.533 1 98.38 96 ASP A C 1
ATOM 755 O O . ASP A 1 96 ? 6.531 26.859 -1.514 1 98.38 96 ASP A O 1
ATOM 759 N N . ALA A 1 97 ? 6.383 28.812 -2.723 1 98.62 97 ALA A N 1
ATOM 760 C CA . ALA A 1 97 ? 5.707 29.5 -1.627 1 98.62 97 ALA A CA 1
ATOM 761 C C . ALA A 1 97 ? 4.34 28.875 -1.351 1 98.62 97 ALA A C 1
ATOM 763 O O . ALA A 1 97 ? 3.943 28.719 -0.193 1 98.62 97 ALA A O 1
ATOM 764 N N . PHE A 1 98 ? 3.65 28.531 -2.422 1 98.62 98 PHE A N 1
ATOM 765 C CA . PHE A 1 98 ? 2.359 27.859 -2.287 1 98.62 98 PHE A CA 1
ATOM 766 C C . PHE A 1 98 ? 2.51 26.531 -1.569 1 98.62 98 PHE A C 1
ATOM 768 O O . PHE A 1 98 ? 1.688 26.188 -0.719 1 98.62 98 PHE A O 1
ATOM 775 N N . PHE A 1 99 ? 3.537 25.797 -1.918 1 98.69 99 PHE A N 1
ATOM 776 C CA . PHE A 1 99 ? 3.826 24.531 -1.253 1 98.69 99 PHE A CA 1
ATOM 777 C C . PHE A 1 99 ? 4.059 24.75 0.239 1 98.69 99 PHE A C 1
ATOM 779 O O . PHE A 1 99 ? 3.465 24.047 1.068 1 98.69 99 PHE A O 1
ATOM 786 N N . GLU A 1 100 ? 4.836 25.719 0.553 1 98.44 100 GLU A N 1
ATOM 787 C CA . GLU A 1 100 ? 5.215 25.984 1.938 1 98.44 100 GLU A CA 1
ATOM 788 C C . GLU A 1 100 ? 4.008 26.375 2.775 1 98.44 100 GLU A C 1
ATOM 790 O O . GLU A 1 100 ? 3.824 25.891 3.889 1 98.44 100 GLU A O 1
ATOM 795 N N . VAL A 1 101 ? 3.166 27.203 2.244 1 98.38 101 VAL A N 1
ATOM 796 C CA . VAL A 1 101 ? 2.037 27.719 3.01 1 98.38 101 VAL A CA 1
ATOM 797 C C . VAL A 1 101 ? 0.931 26.672 3.074 1 98.38 101 VAL A C 1
ATOM 799 O O . VAL A 1 101 ? 0.235 26.562 4.086 1 98.38 101 VAL A O 1
ATOM 802 N N . SER A 1 102 ? 0.731 25.922 1.945 1 97.88 102 SER A N 1
ATOM 803 C CA . SER A 1 102 ? -0.197 24.797 2.008 1 97.88 102 SER A CA 1
ATOM 804 C C . SER A 1 102 ? 0.212 23.812 3.088 1 97.88 102 SER A C 1
ATOM 806 O O . SER A 1 102 ? -0.639 23.281 3.811 1 97.88 102 SER A O 1
ATOM 808 N N . SER A 1 103 ? 1.498 23.594 3.15 1 98.19 103 SER A N 1
ATOM 809 C CA . SER A 1 103 ? 2.051 22.719 4.176 1 98.19 103 SER A CA 1
ATOM 810 C C . SER A 1 103 ? 1.767 23.25 5.574 1 98.19 103 SER A C 1
ATOM 812 O O . SER A 1 103 ? 1.513 22.469 6.5 1 98.19 103 SER A O 1
ATOM 814 N N . GLY A 1 104 ? 1.813 24.5 5.699 1 97.75 104 GLY A N 1
ATOM 815 C CA . GLY A 1 104 ? 1.518 25.141 6.973 1 97.75 104 GLY A CA 1
ATOM 816 C C . GLY A 1 104 ? 0.058 25.016 7.371 1 97.75 104 GLY A C 1
ATOM 817 O O . GLY A 1 104 ? -0.262 24.453 8.422 1 97.75 104 GLY A O 1
ATOM 818 N N . PHE A 1 105 ? -0.821 25.406 6.492 1 96.62 105 PHE A N 1
ATOM 819 C CA . PHE A 1 105 ? -2.246 25.422 6.797 1 96.62 105 PHE A CA 1
ATOM 820 C C . PHE A 1 105 ? -2.762 24 7.008 1 96.62 105 PHE A C 1
ATOM 822 O O . PHE A 1 105 ? -3.643 23.766 7.84 1 96.62 105 PHE A O 1
ATOM 829 N N . THR A 1 106 ? -2.232 23.078 6.27 1 96.44 106 THR A N 1
ATOM 830 C CA . THR A 1 106 ? -2.693 21.703 6.387 1 96.44 106 THR A CA 1
ATOM 831 C C . THR A 1 106 ? -1.963 20.984 7.516 1 96.44 106 THR A C 1
ATOM 833 O O . THR A 1 106 ? -2.17 19.781 7.734 1 96.44 106 THR A O 1
ATOM 836 N N . THR A 1 107 ? -1.088 21.641 8.195 1 97 107 THR A N 1
ATOM 837 C CA . THR A 1 107 ? -0.305 21.141 9.32 1 97 107 THR A CA 1
ATOM 838 C C . THR A 1 107 ? 0.542 19.938 8.883 1 97 107 THR A C 1
ATOM 840 O O . THR A 1 107 ? 0.663 18.953 9.625 1 97 107 THR A O 1
ATOM 843 N N . THR A 1 108 ? 1.049 19.953 7.66 1 97.25 108 THR A N 1
ATOM 844 C CA . THR A 1 108 ? 1.922 18.906 7.148 1 97.25 108 THR A CA 1
ATOM 845 C C . THR A 1 108 ? 3.354 19.109 7.641 1 97.25 108 THR A C 1
ATOM 847 O O . THR A 1 108 ? 4.016 18.156 8.047 1 97.25 108 THR A O 1
ATOM 850 N N . GLY A 1 109 ? 3.846 20.359 7.566 1 96.69 109 GLY A N 1
ATOM 851 C CA . GLY A 1 109 ? 5.18 20.672 8.047 1 96.69 109 GLY A CA 1
ATOM 852 C C . GLY A 1 109 ? 6.273 20.297 7.062 1 96.69 109 GLY A C 1
ATOM 853 O O . GLY A 1 109 ? 7.457 20.344 7.395 1 96.69 109 GLY A O 1
ATOM 854 N N . ALA A 1 110 ? 5.93 19.875 5.895 1 97.12 110 ALA A N 1
ATOM 855 C CA . ALA A 1 110 ? 6.902 19.672 4.824 1 97.12 110 ALA A CA 1
ATOM 856 C C . ALA A 1 110 ? 7.453 21.016 4.336 1 97.12 110 ALA A C 1
ATOM 858 O O . ALA A 1 110 ? 6.703 21.984 4.18 1 97.12 110 ALA A O 1
ATOM 859 N N . THR A 1 111 ? 8.727 21.078 4.125 1 97.44 111 THR A N 1
ATOM 860 C CA . THR A 1 111 ? 9.32 22.359 3.775 1 97.44 111 THR A CA 1
ATOM 861 C C . THR A 1 111 ? 10.156 22.25 2.502 1 97.44 111 THR A C 1
ATOM 863 O O . THR A 1 111 ? 10.75 21.203 2.238 1 97.44 111 THR A O 1
ATOM 866 N N . ILE A 1 112 ? 10.133 23.266 1.724 1 97.06 112 ILE A N 1
ATOM 867 C CA . ILE A 1 112 ? 10.969 23.359 0.533 1 97.06 112 ILE A CA 1
ATOM 868 C C . ILE A 1 112 ? 12.227 24.172 0.847 1 97.06 112 ILE A C 1
ATOM 870 O O . ILE A 1 112 ? 13.094 24.344 -0.015 1 97.06 112 ILE A O 1
ATOM 874 N N . LEU A 1 113 ? 12.344 24.641 2.094 1 96.38 113 LEU A N 1
ATOM 875 C CA . LEU A 1 113 ? 13.477 25.469 2.488 1 96.38 113 LEU A CA 1
ATOM 876 C C . LEU A 1 113 ? 14.633 24.609 2.988 1 96.38 113 LEU A C 1
ATOM 878 O O . LEU A 1 113 ? 14.492 23.891 3.988 1 96.38 113 LEU A O 1
ATOM 882 N N . ASP A 1 114 ? 15.695 24.703 2.402 1 95.06 114 ASP A N 1
ATOM 883 C CA . ASP A 1 114 ? 16.891 24.016 2.861 1 95.06 114 ASP A CA 1
ATOM 884 C C . ASP A 1 114 ? 17.5 24.688 4.086 1 95.06 114 ASP A C 1
ATOM 886 O O . ASP A 1 114 ? 18.141 24.047 4.914 1 95.06 114 ASP A O 1
ATOM 890 N N . ASP A 1 115 ? 17.266 26 4.113 1 95.56 115 ASP A N 1
ATOM 891 C CA . ASP A 1 115 ? 17.719 26.812 5.238 1 95.56 115 ASP A CA 1
ATOM 892 C C . ASP A 1 115 ? 16.609 27.734 5.723 1 95.56 115 ASP A C 1
ATOM 894 O O . ASP A 1 115 ? 16.297 28.75 5.082 1 95.56 115 ASP A O 1
ATOM 898 N N . VAL A 1 116 ? 16.156 27.438 6.879 1 94.62 116 VAL A N 1
ATOM 899 C CA . VAL A 1 116 ? 15.008 28.172 7.422 1 94.62 116 VAL A CA 1
ATOM 900 C C . VAL A 1 116 ? 15.445 29.562 7.852 1 94.62 116 VAL A C 1
ATOM 902 O O . VAL A 1 116 ? 14.609 30.469 7.988 1 94.62 116 VAL A O 1
ATOM 905 N N . SER A 1 117 ? 16.75 29.75 8.023 1 92 117 SER A N 1
ATOM 906 C CA . SER A 1 117 ? 17.266 31.031 8.508 1 92 117 SER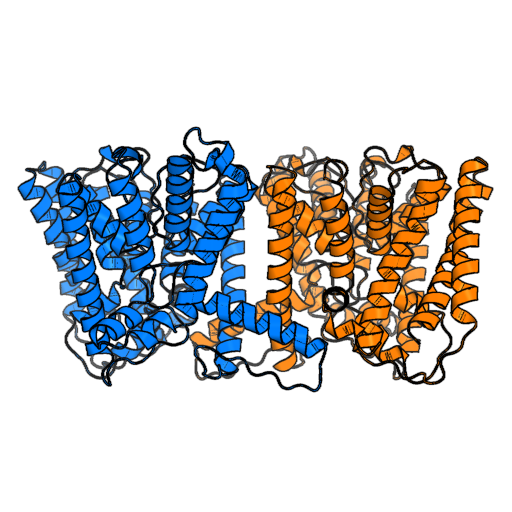 A CA 1
ATOM 907 C C . SER A 1 117 ? 17.062 32.125 7.484 1 92 117 SER A C 1
ATOM 909 O O . SER A 1 117 ? 17.219 33.312 7.801 1 92 117 SER A O 1
ATOM 911 N N . VAL A 1 118 ? 16.656 31.75 6.316 1 91.06 118 VAL A N 1
ATOM 912 C CA . VAL A 1 118 ? 16.406 32.75 5.273 1 91.06 118 VAL A CA 1
ATOM 913 C C . VAL A 1 118 ? 15.164 33.562 5.621 1 91.06 118 VAL A C 1
ATOM 915 O O . VAL A 1 118 ? 14.984 34.656 5.121 1 91.06 118 VAL A O 1
ATOM 918 N N . LEU A 1 119 ? 14.398 33.031 6.484 1 96.5 119 LEU A N 1
ATOM 919 C CA . LEU A 1 119 ? 13.148 33.688 6.824 1 96.5 119 LEU A CA 1
ATOM 920 C C . LEU A 1 119 ? 13.352 34.688 7.957 1 96.5 119 LEU A C 1
ATOM 922 O O . LEU A 1 119 ? 14.086 34.406 8.906 1 96.5 119 LEU A O 1
ATOM 926 N N . SER A 1 120 ? 12.75 35.844 7.785 1 97.12 120 SER A N 1
ATOM 927 C CA . SER A 1 120 ? 12.688 36.812 8.867 1 97.12 120 SER A CA 1
ATOM 928 C C . SER A 1 120 ? 11.773 36.344 9.992 1 97.12 120 SER A C 1
ATOM 930 O O . SER A 1 120 ? 10.922 35.469 9.773 1 97.12 120 SER A O 1
ATOM 932 N N . PRO A 1 121 ? 11.961 36.844 11.18 1 96.88 121 PRO A N 1
ATOM 933 C CA . PRO A 1 121 ? 11.141 36.406 12.305 1 96.88 121 PRO A CA 1
ATOM 934 C C . PRO A 1 121 ? 9.641 36.531 12.023 1 96.88 121 PRO A C 1
ATOM 936 O O . PRO A 1 121 ? 8.867 35.656 12.383 1 96.88 121 PRO A O 1
ATOM 939 N N . ALA A 1 122 ? 9.219 37.562 11.375 1 97.75 122 ALA A N 1
ATOM 940 C CA . ALA A 1 122 ? 7.801 37.781 11.094 1 97.75 122 ALA A CA 1
ATOM 941 C C . ALA A 1 122 ? 7.258 36.688 10.18 1 97.75 122 ALA A C 1
ATOM 943 O O . ALA A 1 122 ? 6.184 36.125 10.422 1 97.75 122 ALA A O 1
ATOM 944 N N . LEU A 1 123 ? 8.039 36.406 9.133 1 98.12 123 LEU A N 1
ATOM 945 C CA . LEU A 1 123 ? 7.57 35.406 8.172 1 98.12 123 LEU A CA 1
ATOM 946 C C . LEU A 1 123 ? 7.766 34 8.711 1 98.12 123 LEU A C 1
ATOM 948 O O . LEU A 1 123 ? 6.992 33.094 8.391 1 98.12 123 LEU A O 1
ATOM 952 N N . LEU A 1 124 ? 8.789 33.812 9.516 1 98.06 124 LEU A N 1
ATOM 953 C CA . LEU A 1 124 ? 8.93 32.531 10.227 1 98.06 124 LEU A CA 1
ATOM 954 C C . LEU A 1 124 ? 7.746 32.312 11.164 1 98.06 124 LEU A C 1
ATOM 956 O O . LEU A 1 124 ? 7.23 31.188 11.258 1 98.06 124 LEU A O 1
ATOM 960 N N . PHE A 1 125 ? 7.34 33.375 11.805 1 98.19 125 PHE A N 1
ATOM 961 C CA . PHE A 1 125 ? 6.164 33.312 12.672 1 98.19 125 PHE A CA 1
ATOM 962 C C . PHE A 1 125 ? 4.91 33 11.859 1 98.19 125 PHE A C 1
ATOM 964 O O . PHE A 1 125 ? 4.117 32.125 12.242 1 98.19 125 PHE A O 1
ATOM 971 N N . TRP A 1 126 ? 4.723 33.688 10.758 1 98 126 TRP A N 1
ATOM 972 C CA . TRP A 1 126 ? 3.559 33.469 9.906 1 98 126 TRP A CA 1
ATOM 973 C C . TRP A 1 126 ? 3.494 32 9.445 1 98 126 TRP A C 1
ATOM 975 O O . TRP A 1 126 ? 2.439 31.375 9.516 1 98 126 TRP A O 1
ATOM 985 N N . ARG A 1 127 ? 4.629 31.547 9.039 1 97.5 127 ARG A N 1
ATOM 986 C CA . ARG A 1 127 ? 4.766 30.172 8.586 1 97.5 127 ARG A CA 1
ATOM 987 C C . ARG A 1 127 ? 4.258 29.188 9.648 1 97.5 127 ARG A C 1
ATOM 989 O O . ARG A 1 127 ? 3.467 28.297 9.352 1 97.5 127 ARG A O 1
ATOM 996 N N . SER A 1 128 ? 4.605 29.344 10.852 1 97.44 128 SER A N 1
ATOM 997 C CA . SER A 1 128 ? 4.23 28.469 11.961 1 97.44 128 SER A CA 1
ATOM 998 C C . SER A 1 128 ? 2.818 28.766 12.453 1 97.44 128 SER A C 1
ATOM 1000 O O . SER A 1 128 ? 2.111 27.875 12.914 1 97.44 128 SER A O 1
ATOM 1002 N N . PHE A 1 129 ? 2.439 30.047 12.344 1 97.44 129 PHE A N 1
ATOM 1003 C CA . PHE A 1 129 ? 1.105 30.469 12.758 1 97.44 129 PHE A CA 1
ATOM 1004 C C . PHE A 1 129 ? 0.037 29.75 11.938 1 97.44 129 PHE A C 1
ATOM 1006 O O . PHE A 1 129 ? -1.035 29.438 12.453 1 97.44 129 PHE A O 1
ATOM 1013 N N . THR A 1 130 ? 0.339 29.453 10.711 1 96.62 130 THR A N 1
ATOM 1014 C CA . THR A 1 130 ? -0.581 28.719 9.852 1 96.62 130 THR A CA 1
ATOM 1015 C C . THR A 1 130 ? -0.886 27.344 10.438 1 96.62 130 THR A C 1
ATOM 1017 O O . THR A 1 130 ? -2 26.828 10.297 1 96.62 130 THR A O 1
ATOM 1020 N N . HIS A 1 131 ? 0.052 26.703 11.172 1 96.56 131 HIS A N 1
ATOM 1021 C CA . HIS A 1 131 ? -0.191 25.438 11.836 1 96.56 131 HIS A CA 1
ATOM 1022 C C . HIS A 1 131 ? -1.301 25.562 12.875 1 96.56 131 HIS A C 1
ATOM 1024 O O . HIS A 1 131 ? -2.16 24.688 12.984 1 96.56 131 HIS A O 1
ATOM 1030 N N . LEU A 1 132 ? -1.155 26.625 13.648 1 95.5 132 LEU A N 1
ATOM 1031 C CA . LEU A 1 132 ? -2.115 26.812 14.727 1 95.5 132 LEU A CA 1
ATOM 1032 C C . LEU A 1 132 ? -3.521 27.031 14.18 1 95.5 132 LEU A C 1
ATOM 1034 O O . LEU A 1 132 ? -4.488 26.469 14.711 1 95.5 132 LEU A O 1
ATOM 1038 N N . ILE A 1 133 ? -3.592 27.75 13.117 1 93.06 133 ILE A N 1
ATOM 1039 C CA . ILE A 1 133 ? -4.883 28.031 12.508 1 93.06 133 ILE A CA 1
ATOM 1040 C C . ILE A 1 133 ? -5.418 26.781 11.812 1 93.06 133 ILE A C 1
ATOM 1042 O O . ILE A 1 133 ? -6.598 26.453 11.945 1 93.06 133 ILE A O 1
ATOM 1046 N N . GLY A 1 134 ? -4.609 26.141 11.125 1 92.44 134 GLY A N 1
ATOM 1047 C CA . GLY A 1 134 ? -5.012 24.984 10.344 1 92.44 134 GLY A CA 1
ATOM 1048 C C . GLY A 1 134 ? -5.32 23.766 11.195 1 92.44 134 GLY A C 1
ATOM 1049 O O . GLY A 1 134 ? -6.062 22.875 10.766 1 92.44 134 GLY A O 1
ATOM 1050 N N . GLY A 1 135 ? -4.742 23.641 12.359 1 88.88 135 GLY A N 1
ATOM 1051 C CA . GLY A 1 135 ? -4.863 22.469 13.195 1 88.88 135 GLY A CA 1
ATOM 1052 C C . GLY A 1 135 ? -6.301 22.078 13.469 1 88.88 135 GLY A C 1
ATOM 1053 O O . GLY A 1 135 ? -6.703 20.938 13.219 1 88.88 135 GLY A O 1
ATOM 1054 N N . MET A 1 136 ? -7.074 22.906 13.961 1 80.94 136 MET A N 1
ATOM 1055 C CA . MET A 1 136 ? -8.469 22.562 14.258 1 80.94 136 MET A CA 1
ATOM 1056 C C . MET A 1 136 ? -9.359 22.859 13.047 1 80.94 136 MET A C 1
ATOM 1058 O O . MET A 1 136 ? -10.539 22.5 13.039 1 80.94 136 MET A O 1
ATOM 1062 N N . GLY A 1 137 ? -8.844 23.281 12.023 1 74.81 137 GLY A N 1
ATOM 1063 C CA . GLY A 1 137 ? -9.594 23.531 10.805 1 74.81 137 GLY A CA 1
ATOM 1064 C C . GLY A 1 137 ? -9.906 25 10.586 1 74.81 137 GLY A C 1
ATOM 1065 O O . GLY A 1 137 ? -10.328 25.703 11.516 1 74.81 137 GLY A O 1
ATOM 1066 N N . VAL A 1 138 ? -9.648 25.375 9.445 1 62.72 138 VAL A N 1
ATOM 1067 C CA . VAL A 1 138 ? -9.836 26.781 9.062 1 62.72 138 VAL A CA 1
ATOM 1068 C C . VAL A 1 138 ? -11.312 27.141 9.156 1 62.72 138 VAL A C 1
ATOM 1070 O O . VAL A 1 138 ? -11.664 28.219 9.648 1 62.72 138 VAL A O 1
ATOM 1073 N N . LEU A 1 139 ? -11.984 26.188 8.828 1 54.56 139 LEU A N 1
ATOM 1074 C CA . LEU A 1 139 ? -13.406 26.516 8.773 1 54.56 139 LEU A CA 1
ATOM 1075 C C . LEU A 1 139 ? -14.031 26.438 10.156 1 54.56 139 LEU A C 1
ATOM 1077 O O . LEU A 1 139 ? -14.93 27.234 10.477 1 54.56 139 LEU A O 1
ATOM 1081 N N . VAL A 1 140 ? -13.586 25.5 10.805 1 58.91 140 VAL A N 1
ATOM 1082 C CA . VAL A 1 140 ? -14.07 25.484 12.18 1 58.91 140 VAL A CA 1
ATOM 1083 C C . VAL A 1 140 ? -13.734 26.828 12.852 1 58.91 140 VAL A C 1
ATOM 1085 O O . VAL A 1 140 ? -14.555 27.375 13.586 1 58.91 140 VAL A O 1
ATOM 1088 N N . PHE A 1 141 ? -12.641 27.234 12.391 1 55.03 141 PHE A N 1
ATOM 1089 C CA . PHE A 1 141 ? -12.227 28.531 12.883 1 55.03 141 PHE A CA 1
ATOM 1090 C C . PHE A 1 141 ? -13.156 29.625 12.375 1 55.03 141 PHE A C 1
ATOM 1092 O O . PHE A 1 141 ? -13.609 30.469 13.156 1 55.03 141 PHE A O 1
ATOM 1099 N N . ALA A 1 142 ? -13.406 29.438 11.125 1 53.59 142 ALA A N 1
ATOM 1100 C CA . ALA A 1 142 ? -14.234 30.469 10.5 1 53.59 142 ALA A CA 1
ATOM 1101 C C . ALA A 1 142 ? -15.648 30.453 11.078 1 53.59 142 ALA A C 1
ATOM 1103 O O . ALA A 1 142 ? -16.219 31.516 11.344 1 53.59 142 ALA A O 1
ATOM 1104 N N . LEU A 1 143 ? -16.125 29.297 11.227 1 56.62 143 LEU A N 1
ATOM 1105 C CA . LEU A 1 143 ? -17.484 29.172 11.742 1 56.62 143 LEU A CA 1
ATOM 1106 C C . LEU A 1 143 ? -17.562 29.641 13.195 1 56.62 143 LEU A C 1
ATOM 1108 O O . LEU A 1 143 ? -18.578 30.203 13.625 1 56.62 143 LEU A O 1
ATOM 1112 N N . ALA A 1 144 ? -16.5 29.406 13.797 1 51.12 144 ALA A N 1
ATOM 1113 C CA . ALA A 1 144 ? -16.453 29.812 15.195 1 51.12 144 ALA A CA 1
ATOM 1114 C C . ALA A 1 144 ? -16.516 31.344 15.312 1 51.12 144 ALA A C 1
ATOM 1116 O O . ALA A 1 144 ? -17.031 31.875 16.297 1 51.12 144 ALA A O 1
ATOM 1117 N N . ILE A 1 145 ? -16.094 31.938 14.227 1 47.97 145 ILE A N 1
ATOM 1118 C CA . ILE A 1 145 ? -16.031 33.375 14.297 1 47.97 145 ILE A CA 1
ATOM 1119 C C . ILE A 1 145 ? -17.234 34 13.555 1 47.97 145 ILE A C 1
ATOM 1121 O O . ILE A 1 145 ? -17.688 35.094 13.883 1 47.97 145 ILE A O 1
ATOM 1125 N N . MET A 1 146 ? -17.688 33.219 12.531 1 50.06 146 MET A N 1
ATOM 1126 C CA . MET A 1 146 ? -18.766 33.75 11.703 1 50.06 146 MET A CA 1
ATOM 1127 C C . MET A 1 146 ? -20.109 33.656 12.422 1 50.06 146 MET A C 1
ATOM 1129 O O . MET A 1 146 ? -20.359 32.688 13.141 1 50.06 146 MET A O 1
ATOM 1133 N N . GLU A 1 147 ? -20.797 34.719 12.484 1 47 147 GLU A N 1
ATOM 1134 C CA . GLU A 1 147 ? -22.125 34.812 13.102 1 47 147 GLU A CA 1
ATOM 1135 C C . GLU A 1 147 ? -23.109 33.875 12.438 1 47 147 GLU A C 1
ATOM 1137 O O . GLU A 1 147 ? -22.969 33.531 11.258 1 47 147 GLU A O 1
ATOM 1142 N N . ASN A 1 148 ? -24.031 33.062 13.219 1 45.66 148 ASN A N 1
ATOM 1143 C CA . ASN A 1 148 ? -25.047 32.031 13.164 1 45.66 148 ASN A CA 1
ATOM 1144 C C . ASN A 1 148 ? -26.016 32.25 12.008 1 45.66 148 ASN A C 1
ATOM 1146 O O . ASN A 1 148 ? -26.984 32.969 12.148 1 45.66 148 ASN A O 1
ATOM 1150 N N . SER A 1 149 ? -25.656 32.312 10.797 1 39.78 149 SER A N 1
ATOM 1151 C CA . SER A 1 149 ? -26.906 32.156 10.078 1 39.78 149 SER A CA 1
ATOM 1152 C C . SER A 1 149 ? -27.422 30.719 10.18 1 39.78 149 SER A C 1
ATOM 1154 O O . SER A 1 149 ? -26.641 29.766 10.219 1 39.78 149 SER A O 1
ATOM 1156 N N . LYS A 1 150 ? -28.641 30.359 10.539 1 45.91 150 LYS A N 1
ATOM 1157 C CA . LYS A 1 150 ? -29.391 29.188 10.977 1 45.91 150 LYS A CA 1
ATOM 1158 C C . LYS A 1 150 ? -28.938 27.938 10.219 1 45.91 150 LYS A C 1
ATOM 1160 O O . LYS A 1 150 ? -28.781 26.859 10.812 1 45.91 150 LYS A O 1
ATOM 1165 N N . ASN A 1 151 ? -29.094 27.734 9.055 1 45.06 151 ASN A N 1
ATOM 1166 C CA . ASN A 1 151 ? -29.25 26.438 8.398 1 45.06 151 ASN A CA 1
ATOM 1167 C C . ASN A 1 151 ? -28 26.031 7.629 1 45.06 151 ASN A C 1
ATOM 1169 O O . ASN A 1 151 ? -27.766 24.844 7.41 1 45.06 151 ASN A O 1
ATOM 1173 N N . SER A 1 152 ? -27.094 26.781 7.07 1 45.06 152 SER A N 1
ATOM 1174 C CA . SER A 1 152 ? -26.094 26.547 6.039 1 45.06 152 SER A CA 1
ATOM 1175 C C . SER A 1 152 ? -24.797 26.016 6.637 1 45.06 152 SER A C 1
ATOM 1177 O O . SER A 1 152 ? -24.078 25.266 5.984 1 45.06 152 SER A O 1
ATOM 1179 N N . HIS A 1 153 ? -24.578 25.906 7.914 1 50.62 153 HIS A N 1
ATOM 1180 C CA . HIS A 1 153 ? -23.281 25.719 8.555 1 50.62 153 HIS A CA 1
ATOM 1181 C C . HIS A 1 153 ? -23 24.234 8.812 1 50.62 153 HIS A C 1
ATOM 1183 O O . HIS A 1 153 ? -21.844 23.812 8.836 1 50.62 153 HIS A O 1
ATOM 1189 N N . LEU A 1 154 ? -24.047 23.469 8.82 1 50.66 154 LEU A N 1
ATOM 1190 C CA . LEU A 1 154 ? -23.906 22.078 9.227 1 50.66 154 LEU A CA 1
ATOM 1191 C C . LEU A 1 154 ? -23.188 21.266 8.156 1 50.66 154 LEU A C 1
ATOM 1193 O O . LEU A 1 154 ? -22.328 20.438 8.477 1 50.66 154 LEU A O 1
ATOM 1197 N N . GLU A 1 155 ? -23.484 21.656 7 1 50.66 155 GLU A N 1
ATOM 1198 C CA . GLU A 1 155 ? -22.938 20.844 5.91 1 50.66 155 GLU A CA 1
ATOM 1199 C C . GLU A 1 155 ? -21.469 21.156 5.668 1 50.66 155 GLU A C 1
ATOM 1201 O O . GLU A 1 155 ? -20.672 20.281 5.336 1 50.66 155 GLU A O 1
ATOM 1206 N N . VAL A 1 156 ? -21.109 22.344 6.012 1 46.56 156 VAL A N 1
ATOM 1207 C CA . VAL A 1 156 ? -19.734 22.797 5.816 1 46.56 156 VAL A CA 1
ATOM 1208 C C . VAL A 1 156 ? -18.828 22.188 6.891 1 46.56 156 VAL A C 1
ATOM 1210 O O . VAL A 1 156 ? -17.703 21.75 6.605 1 46.56 156 VAL A O 1
ATOM 1213 N N . MET A 1 157 ? -19.422 22.016 8.047 1 49.09 157 MET A N 1
ATOM 1214 C CA . MET A 1 157 ? -18.656 21.469 9.164 1 49.09 157 MET A CA 1
ATOM 1215 C C . MET A 1 157 ? -18.422 19.969 8.977 1 49.09 157 MET A C 1
ATOM 1217 O O . MET A 1 157 ? -17.344 19.469 9.312 1 49.09 157 MET A O 1
ATOM 1221 N N . ARG A 1 158 ? -19.375 19.406 8.406 1 52.62 158 ARG A N 1
ATOM 1222 C CA . ARG A 1 158 ? -19.266 17.969 8.188 1 52.62 158 ARG A CA 1
ATOM 1223 C C . ARG A 1 158 ? -18.172 17.641 7.18 1 52.62 158 ARG A C 1
ATOM 1225 O O . ARG A 1 158 ? -17.516 16.609 7.273 1 52.62 158 ARG A O 1
ATOM 1232 N N . ALA A 1 159 ? -18.062 18.703 6.449 1 46.44 159 ALA A N 1
ATOM 1233 C CA . ALA A 1 159 ? -17.109 18.5 5.363 1 46.44 159 ALA A CA 1
ATOM 1234 C C . ALA A 1 159 ? -15.664 18.656 5.852 1 46.44 159 ALA A C 1
ATOM 1236 O O . ALA A 1 159 ? -14.727 18.141 5.238 1 46.44 159 ALA A O 1
ATOM 1237 N N . GLU A 1 160 ? -15.539 19.406 6.938 1 43.78 160 GLU A N 1
ATOM 1238 C CA . GLU A 1 160 ? -14.188 19.75 7.371 1 43.78 160 GLU A CA 1
ATOM 1239 C C . GLU A 1 160 ? -13.711 18.812 8.484 1 43.78 160 GLU A C 1
ATOM 1241 O O . GLU A 1 160 ? -12.508 18.656 8.695 1 43.78 160 GLU A O 1
ATOM 1246 N N . VAL A 1 161 ? -14.664 18.328 9.297 1 46.66 161 VAL A N 1
ATOM 1247 C CA . VAL A 1 161 ? -14.258 17.547 10.461 1 46.66 161 VAL A CA 1
ATOM 1248 C C . VAL A 1 161 ? -14.125 16.078 10.07 1 46.66 161 VAL A C 1
ATOM 1250 O O . VAL A 1 161 ? -15.117 15.43 9.703 1 46.66 161 VAL A O 1
ATOM 1253 N N . PRO A 1 162 ? -12.867 15.617 9.977 1 46.25 162 PRO A N 1
ATOM 1254 C CA . PRO A 1 162 ? -12.562 14.258 9.516 1 46.25 162 PRO A CA 1
ATOM 1255 C C . PRO A 1 162 ? -12.93 13.195 10.547 1 46.25 162 PRO A C 1
ATOM 1257 O O . PRO A 1 162 ? -12.758 13.406 11.75 1 46.25 162 PRO A O 1
ATOM 1260 N N . GLY A 1 163 ? -13.883 12.195 10.289 1 49.41 163 GLY A N 1
ATOM 1261 C CA . GLY A 1 163 ? -14.047 11.023 11.125 1 49.41 163 GLY A CA 1
ATOM 1262 C C . GLY A 1 163 ? -15.414 10.375 11 1 49.41 163 GLY A C 1
ATOM 1263 O O . GLY A 1 163 ? -16.359 11.008 10.523 1 49.41 163 GLY A O 1
ATOM 1264 N N . PRO A 1 164 ? -15.617 9.203 11.062 1 39.56 164 PRO A N 1
ATOM 1265 C CA . PRO A 1 164 ? -16.891 8.508 10.852 1 39.56 164 PRO A CA 1
ATOM 1266 C C . PRO A 1 164 ? -17.938 8.867 11.898 1 39.56 164 PRO A C 1
ATOM 1268 O O . PRO A 1 164 ? -19.141 8.828 11.609 1 39.56 164 PRO A O 1
ATOM 1271 N N . VAL A 1 165 ? -17.656 8.992 13.273 1 42.28 165 VAL A N 1
ATOM 1272 C CA . VAL A 1 165 ? -18.641 9.273 14.32 1 42.28 165 VAL A CA 1
ATOM 1273 C C . VAL A 1 165 ? -18.25 10.547 15.062 1 42.28 165 VAL A C 1
ATOM 1275 O O . VAL A 1 165 ? -17.172 10.609 15.68 1 42.28 165 VAL A O 1
ATOM 1278 N N . PHE A 1 166 ? -18.844 11.672 14.703 1 41.84 166 PHE A N 1
ATOM 1279 C CA . PHE A 1 166 ? -18.609 12.859 15.516 1 41.84 166 PHE A CA 1
ATOM 1280 C C . PHE A 1 166 ? -19.5 12.844 16.766 1 41.84 166 PHE A C 1
ATOM 1282 O O . PHE A 1 166 ? -20.719 12.695 16.656 1 41.84 166 PHE A O 1
ATOM 1289 N N . GLY A 1 167 ? -19.078 12.383 17.875 1 41.59 167 GLY A N 1
ATOM 1290 C CA . GLY A 1 167 ? -19.859 12.445 19.094 1 41.59 167 GLY A CA 1
ATOM 1291 C C . GLY A 1 167 ? -20.406 13.836 19.391 1 41.59 167 GLY A C 1
ATOM 1292 O O . GLY A 1 167 ? -19.672 14.82 19.344 1 41.59 167 GLY A O 1
ATOM 1293 N N . LYS A 1 168 ? -21.75 14.023 19.281 1 44.94 168 LYS A N 1
ATOM 1294 C CA . LYS A 1 168 ? -22.438 15.258 19.625 1 44.94 168 LYS A CA 1
ATOM 1295 C C . LYS A 1 168 ? -22.312 15.578 21.109 1 44.94 168 LYS A C 1
ATOM 1297 O O . LYS A 1 168 ? -22.781 14.805 21.953 1 44.94 168 LYS A O 1
ATOM 1302 N N . VAL A 1 169 ? -21.281 16.469 21.5 1 39.41 169 VAL A N 1
ATOM 1303 C CA . VAL A 1 169 ? -21.156 16.875 22.906 1 39.41 169 VAL A CA 1
ATOM 1304 C C . VAL A 1 169 ? -22.359 17.734 23.297 1 39.41 169 VAL A C 1
ATOM 1306 O O . VAL A 1 169 ? -22.906 17.578 24.406 1 39.41 169 VAL A O 1
ATOM 1309 N N . VAL A 1 170 ? -22.781 18.812 22.641 1 47.34 170 VAL A N 1
ATOM 1310 C CA . VAL A 1 170 ? -23.922 19.656 23 1 47.34 170 VAL A CA 1
ATOM 1311 C C . VAL A 1 170 ? -24.875 19.766 21.812 1 47.34 170 VAL A C 1
ATOM 1313 O O . VAL A 1 170 ? -24.484 19.5 20.672 1 47.34 170 VAL A O 1
ATOM 1316 N N . SER A 1 171 ? -26.312 20.031 22.016 1 50.69 171 SER A N 1
ATOM 1317 C CA . SER A 1 171 ? -27.469 20.031 21.141 1 50.69 171 SER A CA 1
ATOM 1318 C C . SER A 1 171 ? -27.234 20.906 19.922 1 50.69 171 SER A C 1
ATOM 1320 O O . SER A 1 171 ? -27.875 20.719 18.875 1 50.69 171 SER A O 1
ATOM 1322 N N . LYS A 1 172 ? -26.156 21.969 20.188 1 55.22 172 LYS A N 1
ATOM 1323 C CA . LYS A 1 172 ? -25.938 22.844 19.031 1 55.22 172 LYS A CA 1
ATOM 1324 C C . LYS A 1 172 ? -24.516 22.719 18.516 1 55.22 172 LYS A C 1
ATOM 1326 O O . LYS A 1 172 ? -23.562 23 19.234 1 55.22 172 LYS A O 1
ATOM 1331 N N . LEU A 1 173 ? -24.188 22.234 17.406 1 60.31 173 LEU A N 1
ATOM 1332 C CA . LEU A 1 173 ? -22.938 21.953 16.719 1 60.31 173 LEU A CA 1
ATOM 1333 C C . LEU A 1 173 ? -21.984 23.141 16.812 1 60.31 173 LEU A C 1
ATOM 1335 O O . LEU A 1 173 ? -20.781 22.969 17.016 1 60.31 173 LEU A O 1
ATOM 1339 N N . LYS A 1 174 ? -22.5 24.359 16.797 1 67.5 174 LYS A N 1
ATOM 1340 C CA . LYS A 1 174 ? -21.703 25.578 16.859 1 67.5 174 LYS A CA 1
ATOM 1341 C C . LYS A 1 174 ? -21.047 25.75 18.234 1 67.5 174 LYS A C 1
ATOM 1343 O O . LYS A 1 174 ? -19.859 26.062 18.344 1 67.5 174 LYS A O 1
ATOM 1348 N N . LYS A 1 175 ? -21.766 25.531 19.234 1 74.19 175 LYS A N 1
ATOM 1349 C CA . LYS A 1 175 ? -21.25 25.703 20.594 1 74.19 175 LYS A CA 1
ATOM 1350 C C . LYS A 1 175 ? -20.172 24.672 20.906 1 74.19 175 LYS A C 1
ATOM 1352 O O . LYS A 1 175 ? -19.172 24.984 21.547 1 74.19 175 LYS A O 1
ATOM 1357 N N . THR A 1 176 ? -20.359 23.531 20.391 1 74.88 176 THR A N 1
ATOM 1358 C CA . THR A 1 176 ? -19.375 22.484 20.594 1 74.88 176 THR A CA 1
ATOM 1359 C C . THR A 1 176 ? -18.047 22.844 19.906 1 74.88 176 THR A C 1
ATOM 1361 O O . THR A 1 176 ? -16.984 22.688 20.484 1 74.88 176 THR A O 1
ATOM 1364 N N . ALA A 1 177 ? -18.203 23.375 18.688 1 75.44 177 ALA A N 1
ATOM 1365 C CA . ALA A 1 177 ? -17.016 23.766 17.938 1 75.44 177 ALA A CA 1
ATOM 1366 C C . ALA A 1 177 ? -16.25 24.891 18.641 1 75.44 177 ALA A C 1
ATOM 1368 O O . ALA A 1 177 ? -15.023 24.891 18.688 1 75.44 177 ALA A O 1
ATOM 1369 N N . GLN A 1 178 ? -16.938 25.75 19.203 1 82.56 178 GLN A N 1
ATOM 1370 C CA . GLN A 1 178 ? -16.344 26.875 19.906 1 82.56 178 GLN A CA 1
ATOM 1371 C C . GLN A 1 178 ? -15.609 26.406 21.172 1 82.56 178 GLN A C 1
ATOM 1373 O O . GLN A 1 178 ? -14.516 26.875 21.469 1 82.56 178 GLN A O 1
ATOM 1378 N N . ILE A 1 179 ? -16.203 25.531 21.844 1 83.69 179 ILE A N 1
ATOM 1379 C CA . ILE A 1 179 ? -15.617 25.031 23.078 1 83.69 179 ILE A CA 1
ATOM 1380 C C . ILE A 1 179 ? -14.328 24.266 22.766 1 83.69 179 ILE A C 1
ATOM 1382 O O . ILE A 1 179 ? -13.312 24.438 23.438 1 83.69 179 ILE A O 1
ATOM 1386 N N . LEU A 1 180 ? -14.453 23.469 21.75 1 85.69 180 LEU A N 1
ATOM 1387 C CA . LEU A 1 180 ? -13.281 22.688 21.375 1 85.69 180 LEU A CA 1
ATOM 1388 C C . LEU A 1 180 ? -12.148 23.578 20.891 1 85.69 180 LEU A C 1
ATOM 1390 O O . LEU A 1 180 ? -10.977 23.312 21.172 1 85.69 180 LEU A O 1
ATOM 1394 N N . TYR A 1 181 ? -12.508 24.625 20.203 1 87.44 181 TYR A N 1
ATOM 1395 C CA . TYR A 1 181 ? -11.484 25.547 19.719 1 87.44 181 TYR A CA 1
ATOM 1396 C C . TYR A 1 181 ? -10.828 26.297 20.875 1 87.44 181 TYR A C 1
ATOM 1398 O O . TYR A 1 181 ? -9.617 26.5 20.875 1 87.44 181 TYR A O 1
ATOM 1406 N N . LEU A 1 182 ? -11.602 26.703 21.797 1 89.56 182 LEU A N 1
ATOM 1407 C CA . LEU A 1 182 ? -11.062 27.391 22.953 1 89.56 182 LEU A CA 1
ATOM 1408 C C . LEU A 1 182 ? -10.164 26.469 23.766 1 89.56 182 LEU A C 1
ATOM 1410 O O . LEU A 1 182 ? -9.133 26.891 24.297 1 89.56 182 LEU A O 1
ATOM 1414 N N . LEU A 1 183 ? -10.641 25.234 23.859 1 91.56 183 LEU A N 1
ATOM 1415 C CA . LEU A 1 183 ? -9.82 24.234 24.547 1 91.56 183 LEU A CA 1
ATOM 1416 C C . LEU A 1 183 ? -8.477 24.062 23.844 1 91.56 183 LEU A C 1
ATOM 1418 O O . LEU A 1 183 ? -7.434 23.969 24.5 1 91.56 183 LEU A O 1
ATOM 1422 N N . TYR A 1 184 ? -8.555 24.016 22.562 1 93.44 184 TYR A N 1
ATOM 1423 C CA . TYR A 1 184 ? -7.367 23.875 21.734 1 93.44 184 TYR A CA 1
ATOM 1424 C C . TYR A 1 184 ? -6.402 25.031 21.969 1 93.44 184 TYR A C 1
ATOM 1426 O O . TYR A 1 184 ? -5.211 24.812 22.203 1 93.44 184 TYR A O 1
ATOM 1434 N N . LEU A 1 185 ? -6.891 26.25 21.984 1 94.62 185 LEU A N 1
ATOM 1435 C CA . LEU A 1 185 ? -6.066 27.438 22.172 1 94.62 185 LEU A CA 1
ATOM 1436 C C . LEU A 1 185 ? -5.508 27.5 23.578 1 94.62 185 LEU A C 1
ATOM 1438 O O . LEU A 1 185 ? -4.371 27.953 23.797 1 94.62 185 LEU A O 1
ATOM 1442 N N . LEU A 1 186 ? -6.277 27.094 24.5 1 95.81 186 LEU A N 1
ATOM 1443 C CA . LEU A 1 186 ? -5.816 27.062 25.875 1 95.81 186 LEU A CA 1
ATOM 1444 C C . LEU A 1 186 ? -4.688 26.062 26.062 1 95.81 186 LEU A C 1
ATOM 1446 O O . LEU A 1 186 ? -3.688 26.344 26.719 1 95.81 186 LEU A O 1
ATOM 1450 N N . MET A 1 187 ? -4.91 24.906 25.531 1 97.06 187 MET A N 1
ATOM 1451 C CA . MET A 1 187 ? -3.871 23.891 25.609 1 97.06 187 MET A CA 1
ATOM 1452 C C . MET A 1 187 ? -2.588 24.359 24.938 1 97.06 187 MET A C 1
ATOM 1454 O O . MET A 1 187 ? -1.488 24.078 25.422 1 97.06 187 MET A O 1
ATOM 1458 N N . PHE A 1 188 ? -2.756 25.062 23.828 1 97.38 188 PHE A N 1
ATOM 1459 C CA . PHE A 1 188 ? -1.612 25.641 23.141 1 97.38 188 PHE A CA 1
ATOM 1460 C C . PHE A 1 188 ? -0.88 26.641 24.047 1 97.38 188 PHE A C 1
ATOM 1462 O O . PHE A 1 188 ? 0.339 26.547 24.203 1 97.38 188 PHE A O 1
ATOM 1469 N N . ALA A 1 189 ? -1.594 27.516 24.656 1 98 189 ALA A N 1
ATOM 1470 C CA . ALA A 1 189 ? -1.005 28.547 25.5 1 98 189 ALA A CA 1
ATOM 1471 C C . ALA A 1 189 ? -0.282 27.922 26.688 1 98 189 ALA A C 1
ATOM 1473 O O . ALA A 1 189 ? 0.836 28.328 27.031 1 98 189 ALA A O 1
ATOM 1474 N N . VAL A 1 190 ? -0.917 26.969 27.266 1 98.31 190 VAL A N 1
ATOM 1475 C CA . VAL A 1 190 ? -0.323 26.297 28.422 1 98.31 190 VAL A CA 1
ATOM 1476 C C . VAL A 1 190 ? 0.967 25.594 28 1 98.31 190 VAL A C 1
ATOM 1478 O O . VAL A 1 190 ? 1.974 25.656 28.719 1 98.31 190 VAL A O 1
ATOM 1481 N N . PHE A 1 191 ? 0.928 24.969 26.875 1 98.62 191 PHE A N 1
ATOM 1482 C CA . PHE A 1 191 ? 2.102 24.234 26.406 1 98.62 191 PHE A CA 1
ATOM 1483 C C . PHE A 1 191 ? 3.244 25.203 26.094 1 98.62 191 PHE A C 1
ATOM 1485 O O . PHE A 1 191 ? 4.406 24.906 26.375 1 98.62 191 PHE A O 1
ATOM 1492 N N . ALA A 1 192 ? 2.943 26.344 25.5 1 98.5 192 ALA A N 1
ATOM 1493 C CA . ALA A 1 192 ? 3.953 27.359 25.203 1 98.5 192 ALA A CA 1
ATOM 1494 C C . ALA A 1 192 ? 4.637 27.844 26.484 1 98.5 192 ALA A C 1
ATOM 1496 O O . ALA A 1 192 ? 5.863 27.984 26.516 1 98.5 192 ALA A O 1
ATOM 1497 N N . VAL A 1 193 ? 3.865 28.031 27.516 1 98.56 193 VAL A N 1
ATOM 1498 C CA . VAL A 1 193 ? 4.395 28.5 28.781 1 98.56 193 VAL A CA 1
ATOM 1499 C C . VAL A 1 193 ? 5.281 27.406 29.406 1 98.56 193 VAL A C 1
ATOM 1501 O O . VAL A 1 193 ? 6.355 27.703 29.938 1 98.56 193 VAL A O 1
ATOM 1504 N N . ILE A 1 194 ? 4.848 26.172 29.297 1 98.69 194 ILE A N 1
ATOM 1505 C CA . ILE A 1 194 ? 5.625 25.062 29.844 1 98.69 194 ILE A CA 1
ATOM 1506 C C . ILE A 1 194 ? 6.977 24.984 29.141 1 98.69 194 ILE A C 1
ATOM 1508 O O . ILE A 1 194 ? 8.016 24.828 29.797 1 98.69 194 ILE A O 1
ATOM 1512 N N . LEU A 1 195 ? 6.973 25.141 27.812 1 98.62 195 LEU A N 1
ATOM 1513 C CA . LEU A 1 195 ? 8.219 25.078 27.062 1 98.62 195 LEU A CA 1
ATOM 1514 C C . LEU A 1 195 ? 9.141 26.234 27.438 1 98.62 195 LEU A C 1
ATOM 1516 O O . LEU A 1 195 ? 10.352 26.062 27.531 1 98.62 195 LEU A O 1
ATOM 1520 N N . TYR A 1 196 ? 8.57 27.391 27.641 1 98.38 196 TYR A N 1
ATOM 1521 C CA . TYR A 1 196 ? 9.352 28.562 28.047 1 98.38 196 TYR A CA 1
ATOM 1522 C C . TYR A 1 196 ? 10.031 28.328 29.391 1 98.38 196 TYR A C 1
ATOM 1524 O O . TYR A 1 196 ? 11.219 28.625 29.547 1 98.38 196 TYR A O 1
ATOM 1532 N N . PHE A 1 197 ? 9.367 27.797 30.328 1 98.25 197 PHE A N 1
ATOM 1533 C CA . PHE A 1 197 ? 9.914 27.547 31.656 1 98.25 197 PHE A CA 1
ATOM 1534 C C . PHE A 1 197 ? 10.891 26.375 31.641 1 98.25 197 PHE A C 1
ATOM 1536 O O . PHE A 1 197 ? 11.695 26.219 32.562 1 98.25 197 PHE A O 1
ATOM 1543 N N . ALA A 1 198 ? 10.789 25.547 30.656 1 98.19 198 ALA A N 1
ATOM 1544 C CA . ALA A 1 198 ? 11.727 24.422 30.516 1 98.19 198 ALA A CA 1
ATOM 1545 C C . ALA A 1 198 ? 13.07 24.906 29.969 1 98.19 198 ALA A C 1
ATOM 1547 O O . ALA A 1 198 ? 14.023 24.125 29.891 1 98.19 198 ALA A O 1
ATOM 1548 N N . GLY A 1 199 ? 13.195 26.156 29.562 1 97.5 199 GLY A N 1
ATOM 1549 C CA . GLY A 1 199 ? 14.477 26.734 29.156 1 97.5 199 GLY A CA 1
ATOM 1550 C C . GLY A 1 199 ? 14.531 27.125 27.703 1 97.5 199 GLY A C 1
ATOM 1551 O O . GLY A 1 199 ? 15.562 27.594 27.203 1 97.5 199 GLY A O 1
ATOM 1552 N N . MET A 1 200 ? 13.445 27 26.953 1 97.75 200 MET A N 1
ATOM 1553 C CA . MET A 1 200 ? 13.398 27.391 25.547 1 97.75 200 MET A CA 1
ATOM 1554 C C . MET A 1 200 ? 13.18 28.891 25.422 1 97.75 200 MET A C 1
ATOM 1556 O O . MET A 1 200 ? 12.406 29.484 26.172 1 97.75 200 MET A O 1
ATOM 1560 N N . PRO A 1 201 ? 13.875 29.547 24.422 1 97.62 201 PRO A N 1
ATOM 1561 C CA . PRO A 1 201 ? 13.617 30.969 24.203 1 97.62 201 PRO A CA 1
ATOM 1562 C C . PRO A 1 201 ? 12.141 31.266 23.953 1 97.62 201 PRO A C 1
ATOM 1564 O O . PRO A 1 201 ? 11.43 30.438 23.375 1 97.62 201 PRO A O 1
ATOM 1567 N N . PHE A 1 202 ? 11.758 32.406 24.312 1 97.44 202 PHE A N 1
ATOM 1568 C CA . PHE A 1 202 ? 10.352 32.781 24.266 1 97.44 202 PHE A CA 1
ATOM 1569 C C . PHE A 1 202 ? 9.797 32.625 22.859 1 97.44 202 PHE A C 1
ATOM 1571 O O . PHE A 1 202 ? 8.75 32.031 22.656 1 97.44 202 PHE A O 1
ATOM 1578 N N . PHE A 1 203 ? 10.477 33.188 21.859 1 97.75 203 PHE A N 1
ATOM 1579 C CA . PHE A 1 203 ? 10.055 33.094 20.453 1 97.75 203 PHE A CA 1
ATOM 1580 C C . PHE A 1 203 ? 9.961 31.641 20 1 97.75 203 PHE A C 1
ATOM 1582 O O . PHE A 1 203 ? 8.969 31.234 19.391 1 97.75 203 PHE A O 1
ATOM 1589 N N . ASP A 1 204 ? 10.953 30.875 20.359 1 98.25 204 ASP A N 1
ATOM 1590 C CA . ASP A 1 204 ? 11.016 29.469 19.984 1 98.25 204 ASP A CA 1
ATOM 1591 C C . ASP A 1 204 ? 9.883 28.672 20.641 1 98.25 204 ASP A C 1
ATOM 1593 O O . ASP A 1 204 ? 9.312 27.766 20.016 1 98.25 204 ASP A O 1
ATOM 1597 N N . SER A 1 205 ? 9.594 29.016 21.891 1 98.56 205 SER A N 1
ATOM 1598 C CA . SER A 1 205 ? 8.555 28.312 22.625 1 98.56 205 SER A CA 1
ATOM 1599 C C . SER A 1 205 ? 7.199 28.469 21.953 1 98.56 205 SER A C 1
ATOM 1601 O O . SER A 1 205 ? 6.422 27.5 21.875 1 98.56 205 SER A O 1
ATOM 1603 N N . ILE A 1 206 ? 6.918 29.625 21.453 1 98.12 206 ILE A N 1
ATOM 1604 C CA . ILE A 1 206 ? 5.648 29.891 20.781 1 98.12 206 ILE A CA 1
ATOM 1605 C C . ILE A 1 206 ? 5.59 29.125 19.469 1 98.12 206 ILE A C 1
ATOM 1607 O O . ILE A 1 206 ? 4.582 28.484 19.156 1 98.12 206 ILE A O 1
ATOM 1611 N N . ILE A 1 207 ? 6.684 29.156 18.75 1 98.12 207 ILE A N 1
ATOM 1612 C CA . ILE A 1 207 ? 6.742 28.5 17.438 1 98.12 207 ILE A CA 1
ATOM 1613 C C . ILE A 1 207 ? 6.582 27 17.594 1 98.12 207 ILE A C 1
ATOM 1615 O O . ILE A 1 207 ? 5.758 26.375 16.922 1 98.12 207 ILE A O 1
ATOM 1619 N N . ILE A 1 208 ? 7.312 26.406 18.5 1 98.56 208 ILE A N 1
ATOM 1620 C CA . ILE A 1 208 ? 7.277 24.969 18.719 1 98.56 208 ILE A CA 1
ATOM 1621 C C . ILE A 1 208 ? 5.918 24.562 19.266 1 98.56 208 ILE A C 1
ATOM 1623 O O . ILE A 1 208 ? 5.379 23.5 18.906 1 98.56 208 ILE A O 1
ATOM 1627 N N . ALA A 1 209 ? 5.395 25.422 20.094 1 98.56 209 ALA A N 1
ATOM 1628 C CA . ALA A 1 209 ? 4.07 25.141 20.641 1 98.56 209 ALA A CA 1
ATOM 1629 C C . ALA A 1 209 ? 3.008 25.156 19.547 1 98.56 209 ALA A C 1
ATOM 1631 O O . ALA A 1 209 ? 2.076 24.344 19.562 1 98.56 209 ALA A O 1
ATOM 1632 N N . MET A 1 210 ? 3.086 26.094 18.641 1 98.06 210 MET A N 1
ATOM 1633 C CA . MET A 1 210 ? 2.145 26.141 17.531 1 98.06 210 MET A CA 1
ATOM 1634 C C . MET A 1 210 ? 2.25 24.891 16.672 1 98.06 210 MET A C 1
ATOM 1636 O O . MET A 1 210 ? 1.235 24.312 16.281 1 98.06 210 MET A O 1
ATOM 1640 N N . GLY A 1 211 ? 3.484 24.484 16.438 1 97.56 211 GLY A N 1
ATOM 1641 C CA . GLY A 1 211 ? 3.699 23.266 15.672 1 97.56 211 GLY A CA 1
ATOM 1642 C C . GLY A 1 211 ? 3.209 22.031 16.391 1 97.56 211 GLY A C 1
ATOM 1643 O O . GLY A 1 211 ? 2.668 21.109 15.758 1 97.56 211 GLY A O 1
ATOM 1644 N N . THR A 1 212 ? 3.373 21.953 17.656 1 98.19 212 THR A N 1
ATOM 1645 C CA . THR A 1 212 ? 2.941 20.812 18.438 1 98.19 212 THR A CA 1
ATOM 1646 C C . THR A 1 212 ? 1.42 20.766 18.547 1 98.19 212 THR A C 1
ATOM 1648 O O . THR A 1 212 ? 0.81 19.719 18.328 1 98.19 212 THR A O 1
ATOM 1651 N N . ALA A 1 213 ? 0.848 21.906 18.812 1 97 213 ALA A N 1
ATOM 1652 C CA . ALA A 1 213 ? -0.601 21.984 18.969 1 97 213 ALA A CA 1
ATOM 1653 C C . ALA A 1 213 ? -1.322 21.688 17.656 1 97 213 ALA A C 1
ATOM 1655 O O . ALA A 1 213 ? -2.328 20.969 17.656 1 97 213 ALA A O 1
ATOM 1656 N N . GLY A 1 214 ? -0.85 22.188 16.609 1 96.5 214 GLY A N 1
ATOM 1657 C CA . GLY A 1 214 ? -1.445 21.938 15.312 1 96.5 214 GLY A CA 1
ATOM 1658 C C . GLY A 1 214 ? -0.988 20.625 14.703 1 96.5 214 GLY A C 1
ATOM 1659 O O . GLY A 1 214 ? -1.45 20.234 13.625 1 96.5 214 GLY A O 1
ATOM 1660 N N . THR A 1 215 ? -0.104 19.922 15.305 1 96 215 THR A N 1
ATOM 1661 C CA . THR A 1 215 ? 0.529 18.719 14.805 1 96 215 THR A CA 1
ATOM 1662 C C . THR A 1 215 ? 1.122 18.953 13.414 1 96 215 THR A C 1
ATOM 1664 O O . THR A 1 215 ? 0.897 18.156 12.492 1 96 215 THR A O 1
ATOM 1667 N N . GLY A 1 216 ? 1.884 20.031 13.102 1 94.38 216 GLY A N 1
ATOM 1668 C CA . GLY A 1 216 ? 2.424 20.406 11.812 1 94.38 216 GLY A CA 1
ATOM 1669 C C . GLY A 1 216 ? 3.938 20.312 11.742 1 94.38 216 GLY A C 1
ATOM 1670 O O . GLY A 1 216 ? 4.5 20.047 10.68 1 94.38 216 GLY A O 1
ATOM 1671 N N . GLY A 1 217 ? 4.805 20.609 12.617 1 94.12 217 GLY A N 1
ATOM 1672 C CA . GLY A 1 217 ? 6.199 20.219 12.75 1 94.12 217 GLY A CA 1
ATOM 1673 C C . GLY A 1 217 ? 7.16 21.297 12.273 1 94.12 217 GLY A C 1
ATOM 1674 O O . GLY A 1 217 ? 8.375 21.109 12.297 1 94.12 217 GLY A O 1
ATOM 1675 N N . PHE A 1 218 ? 6.676 22.469 11.75 1 96.81 218 PHE A N 1
ATOM 1676 C CA . PHE A 1 218 ? 7.613 23.547 11.461 1 96.81 218 PHE A CA 1
ATOM 1677 C C . PHE A 1 218 ? 8.383 23.938 12.719 1 96.81 218 PHE A C 1
ATOM 1679 O O . PHE A 1 218 ? 7.801 24.094 13.789 1 96.81 218 PHE A O 1
ATOM 1686 N N . ALA A 1 219 ? 9.648 23.969 12.555 1 96.44 219 ALA A N 1
ATOM 1687 C CA . ALA A 1 219 ? 10.5 24.359 13.68 1 96.44 219 ALA A CA 1
ATOM 1688 C C . ALA A 1 219 ? 11.227 25.672 13.375 1 96.44 219 ALA A C 1
ATOM 1690 O O . ALA A 1 219 ? 11.07 26.234 12.297 1 96.44 219 ALA A O 1
ATOM 1691 N N . VAL A 1 220 ? 11.922 26.141 14.352 1 96.88 220 VAL A N 1
ATOM 1692 C CA . VAL A 1 220 ? 12.664 27.391 14.227 1 96.88 220 VAL A CA 1
ATOM 1693 C C . VAL A 1 220 ? 13.961 27.141 13.453 1 96.88 220 VAL A C 1
ATOM 1695 O O . VAL A 1 220 ? 14.375 27.984 12.648 1 96.88 220 VAL A O 1
ATOM 1698 N N . TYR A 1 221 ? 14.5 25.984 13.688 1 95.94 221 TYR A N 1
ATOM 1699 C CA . TYR A 1 221 ? 15.797 25.641 13.109 1 95.94 221 TYR A CA 1
ATOM 1700 C C . TYR A 1 221 ? 15.688 24.406 12.211 1 95.94 221 TYR A C 1
ATOM 1702 O O . TYR A 1 221 ? 14.727 23.641 12.305 1 95.94 221 TYR A O 1
ATOM 1710 N N . ASN A 1 222 ? 16.703 24.25 11.406 1 93.75 222 ASN A N 1
ATOM 1711 C CA . ASN A 1 222 ? 16.703 23.141 10.453 1 93.75 222 ASN A CA 1
ATOM 1712 C C . ASN A 1 222 ? 16.781 21.797 11.164 1 93.75 222 ASN A C 1
ATOM 1714 O O . ASN A 1 222 ? 16.266 20.797 10.664 1 93.75 222 ASN A O 1
ATOM 1718 N N . ASP A 1 223 ? 17.359 21.797 12.273 1 93.62 223 ASP A N 1
ATOM 1719 C CA . ASP A 1 223 ? 17.5 20.531 12.992 1 93.62 223 ASP A CA 1
ATOM 1720 C C . ASP A 1 223 ? 16.359 20.344 13.992 1 93.62 223 ASP A C 1
ATOM 1722 O O . ASP A 1 223 ? 16.438 19.484 14.875 1 93.62 223 ASP A O 1
ATOM 1726 N N . SER A 1 224 ? 15.344 21.125 13.859 1 96.25 224 SER A N 1
ATOM 1727 C CA . SER A 1 224 ? 14.094 20.969 14.594 1 96.25 224 SER A CA 1
ATOM 1728 C C . SER A 1 224 ? 14.336 20.938 16.094 1 96.25 224 SER A C 1
ATOM 1730 O O . SER A 1 224 ? 14.977 21.828 16.656 1 96.25 224 SER A O 1
ATOM 1732 N N . ILE A 1 225 ? 13.938 19.891 16.781 1 97.75 225 ILE A N 1
ATOM 1733 C CA . ILE A 1 225 ? 13.984 19.844 18.234 1 97.75 225 ILE A CA 1
ATOM 1734 C C . ILE A 1 225 ? 15.391 19.438 18.703 1 97.75 225 ILE A C 1
ATOM 1736 O O . ILE A 1 225 ? 15.789 19.734 19.828 1 97.75 225 ILE A O 1
ATOM 1740 N N . ALA A 1 226 ? 16.156 18.828 17.828 1 96 226 ALA A N 1
ATOM 1741 C CA . ALA A 1 226 ? 17.531 18.438 18.141 1 96 226 ALA A CA 1
ATOM 1742 C C . ALA A 1 226 ? 18.375 19.641 18.516 1 96 226 ALA A C 1
ATOM 1744 O O . ALA A 1 226 ? 19.359 19.516 19.25 1 96 226 ALA A O 1
ATOM 1745 N N . HIS A 1 227 ? 18.016 20.797 18.047 1 95.88 227 HIS A N 1
ATOM 1746 C CA . HIS A 1 227 ? 18.766 22.031 18.266 1 95.88 227 HIS A CA 1
ATOM 1747 C C . HIS A 1 227 ? 18.922 22.344 19.75 1 95.88 227 HIS A C 1
ATOM 1749 O O . HIS A 1 227 ? 19.953 22.891 20.156 1 95.88 227 HIS A O 1
ATOM 1755 N N . TYR A 1 228 ? 18.016 22.016 20.531 1 96.94 228 TYR A N 1
ATOM 1756 C CA . TYR A 1 228 ? 17.969 22.453 21.938 1 96.94 228 TYR A CA 1
ATOM 1757 C C . TYR A 1 228 ? 18.766 21.5 22.812 1 96.94 228 TYR A C 1
ATOM 1759 O O . TYR A 1 228 ? 19.109 21.844 23.953 1 96.94 228 TYR A O 1
ATOM 1767 N N . ASN A 1 229 ? 19.125 20.328 22.422 1 95.69 229 ASN A N 1
ATOM 1768 C CA . ASN A 1 229 ? 19.938 19.344 23.125 1 95.69 229 ASN A CA 1
ATOM 1769 C C . ASN A 1 229 ? 19.516 19.219 24.594 1 95.69 229 ASN A C 1
ATOM 1771 O O . ASN A 1 229 ? 20.359 19.281 25.484 1 95.69 229 ASN A O 1
ATOM 1775 N N . SER A 1 230 ? 18.266 19.203 24.875 1 97.06 230 SER A N 1
ATOM 1776 C CA . SER A 1 230 ? 17.703 19.078 26.203 1 97.06 230 SER A CA 1
ATOM 1777 C C . SER A 1 230 ? 16.734 17.906 26.281 1 97.06 230 SER A C 1
ATOM 1779 O O . SER A 1 230 ? 15.695 17.906 25.609 1 97.06 230 SER A O 1
ATOM 1781 N N . PRO A 1 231 ? 17.078 16.938 27.156 1 96.62 231 PRO A N 1
ATOM 1782 C CA . PRO A 1 231 ? 16.156 15.797 27.328 1 96.62 231 PRO A CA 1
ATOM 1783 C C . PRO A 1 231 ? 14.789 16.219 27.844 1 96.62 231 PRO A C 1
ATOM 1785 O O . PRO A 1 231 ? 13.773 15.625 27.469 1 96.62 231 PRO A O 1
ATOM 1788 N N . LEU A 1 232 ? 14.812 17.219 28.672 1 97.56 232 LEU A N 1
ATOM 1789 C CA . LEU A 1 232 ? 13.555 17.703 29.219 1 97.56 232 LEU A CA 1
ATOM 1790 C C . LEU A 1 232 ? 12.656 18.234 28.109 1 97.56 232 LEU A C 1
ATOM 1792 O O . LEU A 1 232 ? 11.477 17.875 28.031 1 97.56 232 LEU A O 1
ATOM 1796 N N . ILE A 1 233 ? 13.203 19.094 27.219 1 98.06 233 ILE A N 1
ATOM 1797 C CA . ILE A 1 233 ? 12.445 19.656 26.109 1 98.06 233 ILE A CA 1
ATOM 1798 C C . ILE A 1 233 ? 11.992 18.547 25.172 1 98.06 233 ILE A C 1
ATOM 1800 O O . ILE A 1 233 ? 10.836 18.531 24.734 1 98.06 233 ILE A O 1
ATOM 1804 N N . THR A 1 234 ? 12.883 17.609 24.875 1 98 234 THR A N 1
ATOM 1805 C CA . THR A 1 234 ? 12.578 16.516 23.984 1 98 234 THR A CA 1
ATOM 1806 C C . THR A 1 234 ? 11.398 15.695 24.516 1 98 234 THR A C 1
ATOM 1808 O O . THR A 1 234 ? 10.461 15.391 23.766 1 98 234 THR A O 1
ATOM 1811 N N . ASN A 1 235 ? 11.414 15.383 25.734 1 98.06 235 ASN A N 1
ATOM 1812 C CA . ASN A 1 235 ? 10.352 14.578 26.344 1 98.06 235 ASN A CA 1
ATOM 1813 C C . ASN A 1 235 ? 9.055 15.367 26.453 1 98.06 235 ASN A C 1
ATOM 1815 O O . ASN A 1 235 ? 7.969 14.812 26.25 1 98.06 235 ASN A O 1
ATOM 1819 N N . LEU A 1 236 ? 9.133 16.641 26.797 1 98.31 236 LEU A N 1
ATOM 1820 C CA . LEU A 1 236 ? 7.941 17.484 26.891 1 98.31 236 LEU A CA 1
ATOM 1821 C C . LEU A 1 236 ? 7.254 17.594 25.531 1 98.31 236 LEU A C 1
ATOM 1823 O O . LEU A 1 236 ? 6.027 17.484 25.438 1 98.31 236 LEU A O 1
ATOM 1827 N N . VAL A 1 237 ? 8.07 17.766 24.5 1 98.56 237 VAL A N 1
ATOM 1828 C CA . VAL A 1 237 ? 7.504 17.891 23.172 1 98.56 237 VAL A CA 1
ATOM 1829 C C . VAL A 1 237 ? 6.906 16.562 22.734 1 98.56 237 VAL A C 1
ATOM 1831 O O . VAL A 1 237 ? 5.844 16.516 22.109 1 98.56 237 VAL A O 1
ATOM 1834 N N . SER A 1 238 ? 7.551 15.438 23.062 1 98.38 238 SER A N 1
ATOM 1835 C CA . SER A 1 238 ? 7.016 14.125 22.75 1 98.38 238 SER A CA 1
ATOM 1836 C C . SER A 1 238 ? 5.645 13.914 23.375 1 98.38 238 SER A C 1
ATOM 1838 O O . SER A 1 238 ? 4.699 13.492 22.703 1 98.38 238 SER A O 1
ATOM 1840 N N . ILE A 1 239 ? 5.574 14.219 24.594 1 98.25 239 ILE A N 1
ATOM 1841 C CA . ILE A 1 239 ? 4.324 14.055 25.328 1 98.25 239 ILE A CA 1
ATOM 1842 C C . ILE A 1 239 ? 3.281 15.031 24.797 1 98.25 239 ILE A C 1
ATOM 1844 O O . ILE A 1 239 ? 2.105 14.688 24.672 1 98.25 239 ILE A O 1
ATOM 1848 N N . GLY A 1 240 ? 3.703 16.281 24.578 1 98.31 240 GLY A N 1
ATOM 1849 C CA . GLY A 1 240 ? 2.799 17.25 24 1 98.31 240 GLY A CA 1
ATOM 1850 C C . GLY A 1 240 ? 2.195 16.812 22.688 1 98.31 240 GLY A C 1
ATOM 1851 O O . GLY A 1 240 ? 0.99 16.953 22.469 1 98.31 240 GLY A O 1
ATOM 1852 N N . MET A 1 241 ? 3.051 16.266 21.781 1 98.31 241 MET A N 1
ATOM 1853 C CA . MET A 1 241 ? 2.564 15.773 20.5 1 98.31 241 MET A CA 1
ATOM 1854 C C . MET A 1 241 ? 1.503 14.695 20.688 1 98.31 241 MET A C 1
ATOM 1856 O O . MET A 1 241 ? 0.45 14.734 20.047 1 98.31 241 MET A O 1
ATOM 1860 N N . LEU A 1 242 ? 1.749 13.734 21.609 1 98.31 242 LEU A N 1
ATOM 1861 C CA . LEU A 1 242 ? 0.8 12.656 21.859 1 98.31 242 LEU A CA 1
ATOM 1862 C C . LEU A 1 242 ? -0.519 13.203 22.391 1 98.31 242 LEU A C 1
ATOM 1864 O O . LEU A 1 242 ? -1.592 12.727 22.016 1 98.31 242 LEU A O 1
ATOM 1868 N N . ILE A 1 243 ? -0.431 14.195 23.203 1 97.81 243 ILE A N 1
ATOM 1869 C CA . ILE A 1 243 ? -1.616 14.781 23.812 1 97.81 243 ILE A CA 1
ATOM 1870 C C . ILE A 1 243 ? -2.479 15.445 22.75 1 97.81 243 ILE A C 1
ATOM 1872 O O . ILE A 1 243 ? -3.701 15.281 22.734 1 97.81 243 ILE A O 1
ATOM 1876 N N . PHE A 1 244 ? -1.892 16.141 21.844 1 97.38 244 PHE A N 1
ATOM 1877 C CA . PHE A 1 244 ? -2.65 16.844 20.812 1 97.38 244 PHE A CA 1
ATOM 1878 C C . PHE A 1 244 ? -3.125 15.891 19.734 1 97.38 244 PHE A C 1
ATOM 1880 O O . PHE A 1 244 ? -3.959 16.25 18.891 1 97.38 244 PHE A O 1
ATOM 1887 N N . GLY A 1 245 ? -2.584 14.664 19.688 1 96.5 245 GLY A N 1
ATOM 1888 C CA . GLY A 1 245 ? -3.043 13.641 18.766 1 96.5 245 GLY A CA 1
ATOM 1889 C C . GLY A 1 245 ? -4.25 12.875 19.266 1 96.5 245 GLY A C 1
ATOM 1890 O O . GLY A 1 245 ? -4.773 12 18.562 1 96.5 245 GLY A O 1
ATOM 1891 N N . VAL A 1 246 ? -4.676 13.164 20.453 1 96.31 246 VAL A N 1
ATOM 1892 C CA . VAL A 1 246 ? -5.836 12.523 21.062 1 96.31 246 VAL A CA 1
ATOM 1893 C C . VAL A 1 246 ? -7.105 13.273 20.672 1 96.31 246 VAL A C 1
ATOM 1895 O O . VAL A 1 246 ? -7.07 14.484 20.438 1 96.31 246 VAL A O 1
ATOM 1898 N N . ASN A 1 247 ? -8.211 12.594 20.594 1 93.62 247 ASN A N 1
ATOM 1899 C CA . ASN A 1 247 ? -9.516 13.188 20.312 1 93.62 247 ASN A CA 1
ATOM 1900 C C . ASN A 1 247 ? -9.875 14.273 21.312 1 93.62 247 ASN A C 1
ATOM 1902 O O . ASN A 1 247 ? -9.977 14 22.516 1 93.62 247 ASN A O 1
ATOM 1906 N N . PHE A 1 248 ? -10.117 15.445 20.875 1 92.5 248 PHE A N 1
ATOM 1907 C CA . PHE A 1 248 ? -10.375 16.578 21.75 1 92.5 248 PHE A CA 1
ATOM 1908 C C . PHE A 1 248 ? -11.68 16.406 22.5 1 92.5 248 PHE A C 1
ATOM 1910 O O . PHE A 1 248 ? -11.875 17 23.562 1 92.5 248 PHE A O 1
ATOM 1917 N N . ASN A 1 249 ? -12.586 15.617 21.953 1 89.06 249 ASN A N 1
ATOM 1918 C CA . ASN A 1 249 ? -13.82 15.305 22.672 1 89.06 249 ASN A CA 1
ATOM 1919 C C . ASN A 1 249 ? -13.547 14.625 24 1 89.06 249 ASN A C 1
ATOM 1921 O O . ASN A 1 249 ? -14.312 14.773 24.953 1 89.06 249 ASN A O 1
ATOM 1925 N N . LEU A 1 250 ? -12.5 13.93 24.016 1 93 250 LEU A N 1
ATOM 1926 C CA . LEU A 1 250 ? -12.148 13.234 25.25 1 93 250 LEU A CA 1
ATOM 1927 C C . LEU A 1 250 ? -11.688 14.219 26.328 1 93 250 LEU A C 1
ATOM 1929 O O . LEU A 1 250 ? -11.922 14 27.516 1 93 250 LEU A O 1
ATOM 1933 N N . TYR A 1 251 ? -11.016 15.266 25.922 1 92.5 251 TYR A N 1
ATOM 1934 C CA . TYR A 1 251 ? -10.617 16.281 26.891 1 92.5 251 TYR A CA 1
ATOM 1935 C C . TYR A 1 251 ? -11.828 17.016 27.438 1 92.5 251 TYR A C 1
ATOM 1937 O O . TYR A 1 251 ? -11.844 17.438 28.609 1 92.5 251 TYR A O 1
ATOM 1945 N N . TYR A 1 252 ? -12.734 17.188 26.578 1 88.62 252 TYR A N 1
ATOM 1946 C CA . TYR A 1 252 ? -13.984 17.766 27.047 1 88.62 252 TYR A CA 1
ATOM 1947 C C . TYR A 1 252 ? -14.633 16.891 28.109 1 88.62 252 TYR A C 1
ATOM 1949 O O . TYR A 1 252 ? -15.172 17.391 29.094 1 88.62 252 TYR A O 1
ATOM 1957 N N . LEU A 1 253 ? -14.586 15.617 27.906 1 90.31 253 LEU A N 1
ATOM 1958 C CA . LEU A 1 253 ? -15.109 14.688 28.891 1 90.31 253 LEU A CA 1
ATOM 1959 C C . LEU A 1 253 ? -14.344 14.797 30.203 1 90.31 253 LEU A C 1
ATOM 1961 O O . LEU A 1 253 ? -14.93 14.664 31.281 1 90.31 253 LEU A O 1
ATOM 1965 N N . LEU A 1 254 ? -13.086 15.023 30.125 1 90.88 254 LEU A N 1
ATOM 1966 C CA . LEU A 1 254 ? -12.281 15.203 31.328 1 90.88 254 LEU A CA 1
ATOM 1967 C C . LEU A 1 254 ? -12.695 16.453 32.062 1 90.88 254 LEU A C 1
ATOM 1969 O O . LEU A 1 254 ? -12.695 16.484 33.312 1 90.88 254 LEU A O 1
ATOM 1973 N N . LEU A 1 255 ? -12.961 17.516 31.312 1 88.12 255 LEU A N 1
ATOM 1974 C CA . LEU A 1 255 ? -13.422 18.766 31.922 1 88.12 255 LEU A CA 1
ATOM 1975 C C . LEU A 1 255 ? -14.742 18.547 32.656 1 88.12 255 LEU A C 1
ATOM 1977 O O . LEU A 1 255 ? -15.008 19.203 33.656 1 88.12 255 LEU A O 1
ATOM 1981 N N . LEU A 1 256 ? -15.57 17.594 32.125 1 90.5 256 LEU A N 1
ATOM 1982 C CA . LEU A 1 256 ? -16.828 17.25 32.781 1 90.5 256 LEU A CA 1
ATOM 1983 C C . LEU A 1 256 ? -16.625 16.234 33.906 1 90.5 256 LEU A C 1
ATOM 1985 O O . LEU A 1 256 ? -17.578 15.727 34.469 1 90.5 256 LEU A O 1
ATOM 1989 N N . ARG A 1 257 ? -15.438 15.82 34.281 1 93.06 257 ARG A N 1
ATOM 1990 C CA . ARG A 1 257 ? -15.031 14.93 35.375 1 93.06 257 ARG A CA 1
ATOM 1991 C C . ARG A 1 257 ? -15.453 13.492 35.094 1 93.06 257 ARG A C 1
ATOM 1993 O O . ARG A 1 257 ? -15.766 12.742 36 1 93.06 257 ARG A O 1
ATOM 2000 N N . LYS A 1 258 ? -15.586 13.219 33.781 1 93.12 258 LYS A N 1
ATOM 2001 C CA . LYS A 1 258 ? -15.852 11.844 33.406 1 93.12 258 LYS A CA 1
ATOM 2002 C C . LYS A 1 258 ? -14.562 11.102 33.062 1 93.12 258 LYS A C 1
ATOM 2004 O O . LYS A 1 258 ? -14.344 10.695 31.922 1 93.12 258 LYS A O 1
ATOM 2009 N N . ILE A 1 259 ? -13.844 10.773 34 1 93.12 259 ILE A N 1
ATOM 2010 C CA . ILE A 1 259 ? -12.492 10.227 33.906 1 93.12 259 ILE A CA 1
ATOM 2011 C C . ILE A 1 259 ? -12.562 8.789 33.375 1 93.12 259 ILE A C 1
ATOM 2013 O O . ILE A 1 259 ? -11.734 8.375 32.562 1 93.12 259 ILE A O 1
ATOM 2017 N N . LYS A 1 260 ? -13.484 8.016 33.781 1 92.62 260 LYS A N 1
ATOM 2018 C CA . LYS A 1 260 ? -13.625 6.629 33.375 1 92.62 260 LYS A CA 1
ATOM 2019 C C . LYS A 1 260 ? -13.93 6.535 31.875 1 92.62 260 LYS A C 1
ATOM 2021 O O . LYS A 1 260 ? -13.438 5.633 31.188 1 92.62 260 LYS A O 1
ATOM 2026 N N . ALA A 1 261 ? -14.672 7.441 31.484 1 90.81 261 ALA A N 1
ATOM 2027 C CA . ALA A 1 261 ? -15.016 7.469 30.062 1 90.81 261 ALA A CA 1
ATOM 2028 C C . ALA A 1 261 ? -13.805 7.828 29.203 1 90.81 261 ALA A C 1
ATOM 2030 O O . ALA A 1 261 ? -13.641 7.309 28.109 1 90.81 261 ALA A O 1
ATOM 2031 N N . PHE A 1 262 ? -13 8.695 29.734 1 92.31 262 PHE A N 1
ATOM 2032 C CA . PHE A 1 262 ? -11.789 9.102 29.047 1 92.31 262 PHE A CA 1
ATOM 2033 C C . PHE A 1 262 ? -10.852 7.918 28.844 1 92.31 262 PHE A C 1
ATOM 2035 O O . PHE A 1 262 ? -10.461 7.609 27.719 1 92.31 262 PHE A O 1
ATOM 2042 N N . PHE A 1 263 ? -10.539 7.215 29.891 1 92.94 263 PHE A N 1
ATOM 2043 C CA . PHE A 1 263 ? -9.562 6.133 29.828 1 92.94 263 PHE A CA 1
ATOM 2044 C C . PHE A 1 263 ? -10.195 4.859 29.281 1 92.94 263 PHE A C 1
ATOM 2046 O O . PHE A 1 263 ? -9.492 3.912 28.938 1 92.94 263 PHE A O 1
ATOM 2053 N N . GLY A 1 264 ? -11.484 4.82 29.125 1 92.56 264 GLY A N 1
ATOM 2054 C CA . GLY A 1 264 ? -12.203 3.668 28.609 1 92.56 264 GLY A CA 1
ATOM 2055 C C . GLY A 1 264 ? -12.391 3.715 27.109 1 92.56 264 GLY A C 1
ATOM 2056 O O . GLY A 1 264 ? -12.812 2.729 26.5 1 92.56 264 GLY A O 1
ATOM 2057 N N . ASP A 1 265 ? -12.047 4.789 26.531 1 94.31 265 ASP A N 1
ATOM 2058 C CA . ASP A 1 265 ? -12.242 4.961 25.094 1 94.31 265 ASP A CA 1
ATOM 2059 C C . ASP A 1 265 ? -11.359 4 24.297 1 94.31 265 ASP A C 1
ATOM 2061 O O . ASP A 1 265 ? -10.141 3.953 24.5 1 94.31 265 ASP A O 1
ATOM 2065 N N . GLU A 1 266 ? -11.906 3.219 23.422 1 94.94 266 GLU A N 1
ATOM 2066 C CA . GLU A 1 266 ? -11.195 2.184 22.672 1 94.94 266 GLU A CA 1
ATOM 2067 C C . GLU A 1 266 ? -10.188 2.797 21.703 1 94.94 266 GLU A C 1
ATOM 2069 O O . GLU A 1 266 ? -9.125 2.227 21.469 1 94.94 266 GLU A O 1
ATOM 2074 N N . GLU A 1 267 ? -10.602 3.924 21.156 1 95.56 267 GLU A N 1
ATOM 2075 C CA . GLU A 1 267 ? -9.68 4.59 20.234 1 95.56 267 GLU A CA 1
ATOM 2076 C C . GLU A 1 267 ? -8.422 5.059 20.969 1 95.56 267 GLU A C 1
ATOM 2078 O O . GLU A 1 267 ? -7.309 4.875 20.453 1 95.56 267 GLU A O 1
ATOM 2083 N N . LEU A 1 268 ? -8.594 5.676 22.125 1 96.56 268 LEU A N 1
ATOM 2084 C CA . LEU A 1 268 ? -7.461 6.145 22.906 1 96.56 268 LEU A CA 1
ATOM 2085 C C . LEU A 1 268 ? -6.543 4.98 23.281 1 96.56 268 LEU A C 1
ATOM 2087 O O . LEU A 1 268 ? -5.324 5.082 23.156 1 96.56 268 LEU A O 1
ATOM 2091 N N . LYS A 1 269 ? -7.109 3.922 23.719 1 97.19 269 LYS A N 1
ATOM 2092 C CA . LYS A 1 269 ? -6.332 2.746 24.109 1 97.19 269 LYS A CA 1
ATOM 2093 C C . LYS A 1 269 ? -5.551 2.197 22.906 1 97.19 269 LYS A C 1
ATOM 2095 O O . LYS A 1 269 ? -4.379 1.84 23.047 1 97.19 269 LYS A O 1
ATOM 2100 N N . THR A 1 270 ? -6.242 2.094 21.781 1 97.12 270 THR A N 1
ATOM 2101 C CA . THR A 1 270 ? -5.598 1.596 20.578 1 97.12 270 THR A CA 1
ATOM 2102 C C . THR A 1 270 ? -4.453 2.516 20.156 1 97.12 270 THR A C 1
ATOM 2104 O O . THR A 1 270 ? -3.379 2.045 19.781 1 97.12 270 THR A O 1
ATOM 2107 N N . TYR A 1 271 ? -4.746 3.803 20.266 1 97.62 271 TYR A N 1
ATOM 2108 C CA . TYR A 1 271 ? -3.75 4.82 19.953 1 97.62 271 TYR A CA 1
ATOM 2109 C C . TYR A 1 271 ? -2.494 4.637 20.797 1 97.62 271 TYR A C 1
ATOM 2111 O O . TYR A 1 271 ? -1.386 4.559 20.25 1 97.62 271 TYR A O 1
ATOM 2119 N N . LEU A 1 272 ? -2.656 4.5 22 1 97.94 272 LEU A N 1
ATOM 2120 C CA . LEU A 1 272 ? -1.538 4.355 22.938 1 97.94 272 LEU A CA 1
ATOM 2121 C C . LEU A 1 272 ? -0.855 3.004 22.75 1 97.94 272 LEU A C 1
ATOM 2123 O O . LEU A 1 272 ? 0.367 2.898 22.875 1 97.94 272 LEU A O 1
ATOM 2127 N N . ARG A 1 273 ? -1.578 1.997 22.484 1 97.88 273 ARG A N 1
ATOM 2128 C CA . ARG A 1 273 ? -1.011 0.675 22.234 1 97.88 273 ARG A CA 1
ATOM 2129 C C . ARG A 1 273 ? -0.118 0.68 21 1 97.88 273 ARG A C 1
ATOM 2131 O O . ARG A 1 273 ? 0.955 0.072 21 1 97.88 273 ARG A O 1
ATOM 2138 N N . ILE A 1 274 ? -0.575 1.313 19.953 1 98.38 274 ILE A N 1
ATOM 2139 C CA . ILE A 1 274 ? 0.211 1.395 18.719 1 98.38 274 ILE A CA 1
ATOM 2140 C C . ILE A 1 274 ? 1.54 2.09 19 1 98.38 274 ILE A C 1
ATOM 2142 O O . ILE A 1 274 ? 2.596 1.634 18.562 1 98.38 274 ILE A O 1
ATOM 2146 N N . VAL A 1 275 ? 1.46 3.174 19.781 1 98.56 275 VAL A N 1
ATOM 2147 C CA . VAL A 1 275 ? 2.662 3.924 20.125 1 98.56 275 VAL A CA 1
ATOM 2148 C C . VAL A 1 275 ? 3.615 3.029 20.922 1 98.56 275 VAL A C 1
ATOM 2150 O O . VAL A 1 275 ? 4.816 2.986 20.641 1 98.56 275 VAL A O 1
ATOM 2153 N N . ALA A 1 276 ? 3.057 2.314 21.844 1 98.5 276 ALA A N 1
ATOM 2154 C CA . ALA A 1 276 ? 3.873 1.456 22.688 1 98.5 276 ALA A CA 1
ATOM 2155 C C . ALA A 1 276 ? 4.523 0.336 21.891 1 98.5 276 ALA A C 1
ATOM 2157 O O . ALA A 1 276 ? 5.723 0.083 22.016 1 98.5 276 ALA A O 1
ATOM 2158 N N . ILE A 1 277 ? 3.791 -0.305 21.047 1 98.31 277 ILE A N 1
ATOM 2159 C CA . ILE A 1 277 ? 4.285 -1.43 20.266 1 98.31 277 ILE A CA 1
ATOM 2160 C C . ILE A 1 277 ? 5.34 -0.942 19.266 1 98.31 277 ILE A C 1
ATOM 2162 O O . ILE A 1 277 ? 6.387 -1.573 19.109 1 98.31 277 ILE A O 1
ATOM 2166 N N . ALA A 1 278 ? 5.055 0.155 18.578 1 98.69 278 ALA A N 1
ATOM 2167 C CA . ALA A 1 278 ? 6.016 0.704 17.625 1 98.69 278 ALA A CA 1
ATOM 2168 C C . ALA A 1 278 ? 7.324 1.082 18.328 1 98.69 278 ALA A C 1
ATOM 2170 O O . ALA A 1 278 ? 8.406 0.779 17.828 1 98.69 278 ALA A O 1
ATOM 2171 N N . THR A 1 279 ? 7.176 1.746 19.484 1 98.62 279 THR A N 1
ATOM 2172 C CA . THR A 1 279 ? 8.359 2.139 20.234 1 98.62 279 THR A CA 1
ATOM 2173 C C . THR A 1 279 ? 9.164 0.913 20.656 1 98.62 279 THR A C 1
ATOM 2175 O O . THR A 1 279 ? 10.391 0.893 20.516 1 98.62 279 THR A O 1
ATOM 2178 N N . PHE A 1 280 ? 8.453 -0.071 21.062 1 98.25 280 PHE A N 1
ATOM 2179 C CA . PHE A 1 280 ? 9.109 -1.295 21.516 1 98.25 280 PHE A CA 1
ATOM 2180 C C . PHE A 1 280 ? 9.82 -1.987 20.359 1 98.25 280 PHE A C 1
ATOM 2182 O O . PHE A 1 280 ? 10.984 -2.375 20.484 1 98.25 280 PHE A O 1
ATOM 2189 N N . MET A 1 281 ? 9.188 -2.16 19.25 1 98.25 281 MET A N 1
ATOM 2190 C CA . MET A 1 281 ? 9.75 -2.85 18.094 1 98.25 281 MET A CA 1
ATOM 2191 C C . MET A 1 281 ? 10.969 -2.104 17.562 1 98.25 281 MET A C 1
ATOM 2193 O O . MET A 1 281 ? 11.984 -2.721 17.219 1 98.25 281 MET A O 1
ATOM 2197 N N . ILE A 1 282 ? 10.859 -0.8 17.469 1 98.44 282 ILE A N 1
ATOM 2198 C CA . ILE A 1 282 ? 11.984 -0.007 16.984 1 98.44 282 ILE A CA 1
ATOM 2199 C C . ILE A 1 282 ? 13.133 -0.067 17.984 1 98.44 282 ILE A C 1
ATOM 2201 O O . ILE A 1 282 ? 14.305 -0.13 17.594 1 98.44 282 ILE A O 1
ATOM 2205 N N . ALA A 1 283 ? 12.797 -0.028 19.281 1 98 283 ALA A N 1
ATOM 2206 C CA . ALA A 1 283 ? 13.828 -0.124 20.312 1 98 283 ALA A CA 1
ATOM 2207 C C . ALA A 1 283 ? 14.609 -1.428 20.188 1 98 283 ALA A C 1
ATOM 2209 O O . ALA A 1 283 ? 15.836 -1.438 20.312 1 98 283 ALA A O 1
ATOM 2210 N N . LEU A 1 284 ? 13.938 -2.523 19.875 1 96.62 284 LEU A N 1
ATOM 2211 C CA . LEU A 1 284 ? 14.602 -3.814 19.719 1 96.62 284 LEU A CA 1
ATOM 2212 C C . LEU A 1 284 ? 15.586 -3.775 18.547 1 96.62 284 LEU A C 1
ATOM 2214 O O . LEU A 1 284 ? 16.609 -4.453 18.578 1 96.62 284 LEU A O 1
ATOM 2218 N N . ASN A 1 285 ? 15.297 -2.992 17.625 1 96.31 285 ASN A N 1
ATOM 2219 C CA . ASN A 1 285 ? 16.07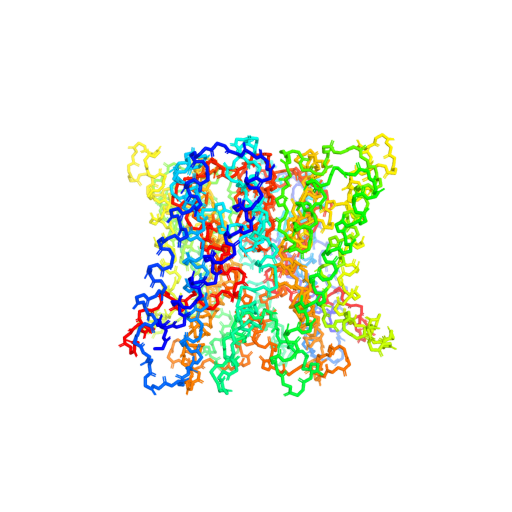8 -2.959 16.391 1 96.31 285 ASN A CA 1
ATOM 2220 C C . ASN A 1 285 ? 17.234 -1.973 16.484 1 96.31 285 ASN A C 1
ATOM 2222 O O . ASN A 1 285 ? 18.328 -2.236 15.977 1 96.31 285 ASN A O 1
ATOM 2226 N N . VAL A 1 286 ? 17.016 -0.78 17.156 1 96.25 286 VAL A N 1
ATOM 2227 C CA . VAL A 1 286 ? 17.984 0.301 16.969 1 96.25 286 VAL A CA 1
ATOM 2228 C C . VAL A 1 286 ? 18.609 0.687 18.312 1 96.25 286 VAL A C 1
ATOM 2230 O O . VAL A 1 286 ? 19.578 1.441 18.344 1 96.25 286 VAL A O 1
ATOM 2233 N N . ILE A 1 287 ? 18.125 0.213 19.422 1 93.12 287 ILE A N 1
ATOM 2234 C CA . ILE A 1 287 ? 18.594 0.661 20.734 1 93.12 287 ILE A CA 1
ATOM 2235 C C . ILE A 1 287 ? 20.078 0.363 20.875 1 93.12 287 ILE A C 1
ATOM 2237 O O . ILE A 1 287 ? 20.812 1.107 21.547 1 93.12 287 ILE A O 1
ATOM 2241 N N . GLY A 1 288 ? 20.578 -0.675 20.25 1 92.38 288 GLY A N 1
ATOM 2242 C CA . GLY A 1 288 ? 21.984 -1.045 20.312 1 92.38 288 GLY A CA 1
ATOM 2243 C C . GLY A 1 288 ? 22.891 -0.062 19.594 1 92.38 288 GLY A C 1
ATOM 2244 O O . GLY A 1 288 ? 24.094 -0.054 19.797 1 92.38 288 GLY A O 1
ATOM 2245 N N . MET A 1 289 ? 22.312 0.784 18.828 1 92.94 289 MET A N 1
ATOM 2246 C CA . MET A 1 289 ? 23.062 1.76 18.047 1 92.94 289 MET A CA 1
ATOM 2247 C C . MET A 1 289 ? 23.391 2.99 18.891 1 92.94 289 MET A C 1
ATOM 2249 O O . MET A 1 289 ? 24.188 3.838 18.484 1 92.94 289 MET A O 1
ATOM 2253 N N . TYR A 1 290 ? 22.75 3.123 20.047 1 93.25 290 TYR A N 1
ATOM 2254 C CA . TYR A 1 290 ? 22.953 4.273 20.922 1 93.25 290 TYR A CA 1
ATOM 2255 C C . TYR A 1 290 ? 23.859 3.912 22.094 1 93.25 290 TYR A C 1
ATOM 2257 O O . TYR A 1 290 ? 23.781 2.807 22.641 1 93.25 290 TYR A O 1
ATOM 2265 N N . ASP A 1 291 ? 24.797 4.848 22.469 1 90.69 291 ASP A N 1
ATOM 2266 C CA . ASP A 1 291 ? 25.703 4.633 23.594 1 90.69 291 ASP A CA 1
ATOM 2267 C C . ASP A 1 291 ? 24.938 4.66 24.922 1 90.69 291 ASP A C 1
ATOM 2269 O O . ASP A 1 291 ? 25.203 3.865 25.812 1 90.69 291 ASP A O 1
ATOM 2273 N N . ASN A 1 292 ? 24.016 5.551 24.969 1 93.38 292 ASN A N 1
ATOM 2274 C CA . ASN A 1 292 ? 23.188 5.719 26.156 1 93.38 292 ASN A CA 1
ATOM 2275 C C . ASN A 1 292 ? 21.766 5.184 25.938 1 93.38 292 ASN A C 1
ATOM 2277 O O . ASN A 1 292 ? 21.031 5.699 25.094 1 93.38 292 ASN A O 1
ATOM 2281 N N . PHE A 1 293 ? 21.438 4.18 26.75 1 93.5 293 PHE A N 1
ATOM 2282 C CA . PHE A 1 293 ? 20.141 3.52 26.641 1 93.5 293 PHE A CA 1
ATOM 2283 C C . PHE A 1 293 ? 19 4.523 26.797 1 93.5 293 PHE A C 1
ATOM 2285 O O . PHE A 1 293 ? 18.031 4.508 26.031 1 93.5 293 PHE A O 1
ATOM 2292 N N . ARG A 1 294 ? 19.094 5.379 27.75 1 93.81 294 ARG A N 1
ATOM 2293 C CA . ARG A 1 294 ? 18.047 6.359 28.016 1 93.81 294 ARG A CA 1
ATOM 2294 C C . ARG A 1 294 ? 17.891 7.328 26.859 1 93.81 294 ARG A C 1
ATOM 2296 O O . ARG A 1 294 ? 16.766 7.648 26.453 1 93.81 294 ARG A O 1
ATOM 2303 N N . GLN A 1 295 ? 18.969 7.758 26.344 1 94.19 295 GLN A N 1
ATOM 2304 C CA . GLN A 1 295 ? 18.938 8.68 25.203 1 94.19 295 GLN A CA 1
ATOM 2305 C C . GLN A 1 295 ? 18.328 8.008 23.969 1 94.19 295 GLN A C 1
ATOM 2307 O O . GLN A 1 295 ? 17.562 8.625 23.234 1 94.19 295 GLN A O 1
ATOM 2312 N N . GLY A 1 296 ? 18.734 6.766 23.797 1 95.94 296 GLY A N 1
ATOM 2313 C CA . GLY A 1 296 ? 18.172 6.016 22.688 1 95.94 296 GLY A CA 1
ATOM 2314 C C . GLY A 1 296 ? 16.656 5.871 22.781 1 95.94 296 GLY A C 1
ATOM 2315 O O . GLY A 1 296 ? 15.953 6.109 21.797 1 95.94 296 GLY A O 1
ATOM 2316 N N . LEU A 1 297 ? 16.203 5.52 23.922 1 96.81 297 LEU A N 1
ATOM 2317 C CA . LEU A 1 297 ? 14.773 5.336 24.109 1 96.81 297 LEU A CA 1
ATOM 2318 C C . LEU A 1 297 ? 14.031 6.652 23.938 1 96.81 297 LEU A C 1
ATOM 2320 O O . LEU A 1 297 ? 12.922 6.676 23.406 1 96.81 297 LEU A O 1
ATOM 2324 N N . GLU A 1 298 ? 14.648 7.727 24.422 1 96.81 298 GLU A N 1
ATOM 2325 C CA . GLU A 1 298 ? 14.07 9.055 24.266 1 96.81 298 GLU A CA 1
ATOM 2326 C C . GLU A 1 298 ? 13.922 9.43 22.781 1 96.81 298 GLU A C 1
ATOM 2328 O O . GLU A 1 298 ? 12.859 9.906 22.375 1 96.81 298 GLU A O 1
ATOM 2333 N N . HIS A 1 299 ? 14.938 9.172 22.016 1 97 299 HIS A N 1
ATOM 2334 C CA . HIS A 1 299 ? 14.914 9.5 20.594 1 97 299 HIS A CA 1
ATOM 2335 C C . HIS A 1 299 ? 13.906 8.641 19.844 1 97 299 HIS A C 1
ATOM 2337 O O . HIS A 1 299 ? 13.188 9.133 18.969 1 97 299 HIS A O 1
ATOM 2343 N N . ILE A 1 300 ? 13.875 7.371 20.188 1 98.12 300 ILE A N 1
ATOM 2344 C CA . ILE A 1 300 ? 12.953 6.445 19.547 1 98.12 300 ILE A CA 1
ATOM 2345 C C . ILE A 1 300 ? 11.516 6.855 19.859 1 98.12 300 ILE A C 1
ATOM 2347 O O . ILE A 1 300 ? 10.68 6.965 18.953 1 98.12 300 ILE A O 1
ATOM 2351 N N . PHE A 1 301 ? 11.273 7.113 21.125 1 98.31 301 PHE A N 1
ATOM 2352 C CA . PHE A 1 301 ? 9.938 7.516 21.562 1 98.31 301 PHE A CA 1
ATOM 2353 C C . PHE A 1 301 ? 9.531 8.828 20.906 1 98.31 301 PHE A C 1
ATOM 2355 O O . PHE A 1 301 ? 8.375 9 20.5 1 98.31 301 PHE A O 1
ATOM 2362 N N . PHE A 1 302 ? 10.469 9.727 20.781 1 98.5 302 PHE A N 1
ATOM 2363 C CA . PHE A 1 302 ? 10.219 11.016 20.156 1 98.5 302 PHE A CA 1
ATOM 2364 C C . PHE A 1 302 ? 9.812 10.844 18.688 1 98.5 302 PHE A C 1
ATOM 2366 O O . PHE A 1 302 ? 8.812 11.398 18.25 1 98.5 302 PHE A O 1
ATOM 2373 N N . GLU A 1 303 ? 10.57 10.047 18 1 98.12 303 GLU A N 1
ATOM 2374 C CA . GLU A 1 303 ? 10.305 9.875 16.562 1 98.12 303 GLU A CA 1
ATOM 2375 C C . GLU A 1 303 ? 8.984 9.156 16.328 1 98.12 303 GLU A C 1
ATOM 2377 O O . GLU A 1 303 ? 8.242 9.5 15.406 1 98.12 303 GLU A O 1
ATOM 2382 N N . VAL A 1 304 ? 8.648 8.18 17.109 1 98.56 304 VAL A N 1
ATOM 2383 C CA . VAL A 1 304 ? 7.379 7.469 17 1 98.56 304 VAL A CA 1
ATOM 2384 C C . VAL A 1 304 ? 6.227 8.43 17.266 1 98.56 304 VAL A C 1
ATOM 2386 O O . VAL A 1 304 ? 5.254 8.469 16.5 1 98.56 304 VAL A O 1
ATOM 2389 N N . SER A 1 305 ? 6.371 9.234 18.297 1 98.44 305 SER A N 1
ATOM 2390 C CA . SER A 1 305 ? 5.336 10.203 18.641 1 98.44 305 SER A CA 1
ATOM 2391 C C . SER A 1 305 ? 5.168 11.25 17.547 1 98.44 305 SER A C 1
ATOM 2393 O O . SER A 1 305 ? 4.043 11.617 17.203 1 98.44 305 SER A O 1
ATOM 2395 N N . ALA A 1 306 ? 6.273 11.695 17 1 98.25 306 ALA A N 1
ATOM 2396 C CA . ALA A 1 306 ? 6.254 12.727 15.969 1 98.25 306 ALA A CA 1
ATOM 2397 C C . ALA A 1 306 ? 5.543 12.234 14.719 1 98.25 306 ALA A C 1
ATOM 2399 O O . ALA A 1 306 ? 4.789 12.977 14.086 1 98.25 306 ALA A O 1
ATOM 2400 N N . ILE A 1 307 ? 5.707 10.992 14.43 1 98.06 307 ILE A N 1
ATOM 2401 C CA . ILE A 1 307 ? 5.203 10.469 13.164 1 98.06 307 ILE A CA 1
ATOM 2402 C C . ILE A 1 307 ? 3.74 10.055 13.32 1 98.06 307 ILE A C 1
ATOM 2404 O O . ILE A 1 307 ? 2.902 10.391 12.484 1 98.06 307 ILE A O 1
ATOM 2408 N N . ILE A 1 308 ? 3.402 9.359 14.383 1 97.94 308 ILE A N 1
ATOM 2409 C CA . ILE A 1 308 ? 2.037 8.867 14.523 1 97.94 308 ILE A CA 1
ATOM 2410 C C . ILE A 1 308 ? 1.079 10.047 14.688 1 97.94 308 ILE A C 1
ATOM 2412 O O . ILE A 1 308 ? -0.065 9.992 14.234 1 97.94 308 ILE A O 1
ATOM 2416 N N . THR A 1 309 ? 1.52 11.141 15.359 1 97.81 309 THR A N 1
ATOM 2417 C CA . THR A 1 309 ? 0.664 12.305 15.562 1 97.81 309 THR A CA 1
ATOM 2418 C C . THR A 1 309 ? 0.692 13.211 14.336 1 97.81 309 THR A C 1
ATOM 2420 O O . THR A 1 309 ? 0.02 14.25 14.312 1 97.81 309 THR A O 1
ATOM 2423 N N . THR A 1 310 ? 1.485 12.875 13.359 1 97.25 310 THR A N 1
ATOM 2424 C CA . THR A 1 310 ? 1.646 13.586 12.102 1 97.25 310 THR A CA 1
ATOM 2425 C C . THR A 1 310 ? 2.26 14.969 12.336 1 97.25 310 THR A C 1
ATOM 2427 O O . THR A 1 310 ? 2.035 15.891 11.547 1 97.25 310 THR A O 1
ATOM 2430 N N . THR A 1 311 ? 2.961 15.172 13.492 1 97.5 311 THR A N 1
ATOM 2431 C CA . THR A 1 311 ? 3.627 16.438 13.773 1 97.5 311 THR A CA 1
ATOM 2432 C C . THR A 1 311 ? 4.891 16.578 12.93 1 97.5 311 THR A C 1
ATOM 2434 O O . THR A 1 311 ? 5.129 17.625 12.32 1 97.5 311 THR A O 1
ATOM 2437 N N . GLY A 1 312 ? 5.766 15.562 12.961 1 96.56 312 GLY A N 1
ATOM 2438 C CA . GLY A 1 312 ? 6.875 15.5 12.023 1 96.56 312 GLY A CA 1
ATOM 2439 C C . GLY A 1 312 ? 8.109 16.234 12.516 1 96.56 312 GLY A C 1
ATOM 2440 O O . GLY A 1 312 ? 9.047 16.469 11.75 1 96.56 312 GLY A O 1
ATOM 2441 N N . PHE A 1 313 ? 8.172 16.562 13.781 1 97.5 313 PHE A N 1
ATOM 2442 C CA . PHE A 1 313 ? 9.414 17.094 14.336 1 97.5 313 PHE A CA 1
ATOM 2443 C C . PHE A 1 313 ? 10.523 16.062 14.258 1 97.5 313 PHE A C 1
ATOM 2445 O O . PHE A 1 313 ? 10.258 14.867 14.102 1 97.5 313 PHE A O 1
ATOM 2452 N N . GLY A 1 314 ? 11.742 16.547 14.289 1 95.44 314 GLY A N 1
ATOM 2453 C CA . GLY A 1 314 ? 12.875 15.641 14.281 1 95.44 314 GLY A CA 1
ATOM 2454 C C . GLY A 1 314 ? 13.828 15.859 15.445 1 95.44 314 GLY A C 1
ATOM 2455 O O . GLY A 1 314 ? 13.977 16.984 15.93 1 95.44 314 GLY A O 1
ATOM 2456 N N . VAL A 1 315 ? 14.438 14.75 15.867 1 96.06 315 VAL A N 1
ATOM 2457 C CA . VAL A 1 315 ? 15.414 14.867 16.953 1 96.06 315 VAL A CA 1
ATOM 2458 C C . VAL A 1 315 ? 16.703 14.125 16.578 1 96.06 315 VAL A C 1
ATOM 2460 O O . VAL A 1 315 ? 17.766 14.391 17.141 1 96.06 315 VAL A O 1
ATOM 2463 N N . THR A 1 316 ? 16.547 13.258 15.617 1 92.94 316 THR A N 1
ATOM 2464 C CA . THR A 1 316 ? 17.703 12.492 15.172 1 92.94 316 THR A CA 1
ATOM 2465 C C . THR A 1 316 ? 17.594 12.156 13.688 1 92.94 316 THR A C 1
ATOM 2467 O O . THR A 1 316 ? 16.578 12.422 13.062 1 92.94 316 THR A O 1
ATOM 2470 N N . ASP A 1 317 ? 18.703 11.672 13.148 1 93.56 317 ASP A N 1
ATOM 2471 C CA . ASP A 1 317 ? 18.719 11.273 11.742 1 93.56 317 ASP A CA 1
ATOM 2472 C C . ASP A 1 317 ? 18.203 9.852 11.562 1 93.56 317 ASP A C 1
ATOM 2474 O O . ASP A 1 317 ? 18.969 8.891 11.688 1 93.56 317 ASP A O 1
ATOM 2478 N N . ILE A 1 318 ? 17.062 9.75 11.117 1 93.75 318 ILE A N 1
ATOM 2479 C CA . ILE A 1 318 ? 16.359 8.477 11.016 1 93.75 318 ILE A CA 1
ATOM 2480 C C . ILE A 1 318 ? 16.906 7.688 9.82 1 93.75 318 ILE A C 1
ATOM 2482 O O . ILE A 1 318 ? 16.656 6.484 9.711 1 93.75 318 ILE A O 1
ATOM 2486 N N . THR A 1 319 ? 17.547 8.352 8.875 1 92.38 319 THR A N 1
ATOM 2487 C CA . THR A 1 319 ? 18.078 7.664 7.703 1 92.38 319 THR A CA 1
ATOM 2488 C C . THR A 1 319 ? 19.156 6.656 8.109 1 92.38 319 THR A C 1
ATOM 2490 O O . THR A 1 319 ? 19.469 5.734 7.348 1 92.38 319 THR A O 1
ATOM 2493 N N . ARG A 1 320 ? 19.703 6.844 9.305 1 92.81 320 ARG A N 1
ATOM 2494 C CA . ARG A 1 320 ? 20.734 5.938 9.797 1 92.81 320 ARG A CA 1
ATOM 2495 C C . ARG A 1 320 ? 20.125 4.684 10.398 1 92.81 320 ARG A C 1
ATOM 2497 O O . ARG A 1 320 ? 20.812 3.691 10.633 1 92.81 320 ARG A O 1
ATOM 2504 N N . TRP A 1 321 ? 18.812 4.762 10.695 1 96.25 321 TRP A N 1
ATOM 2505 C CA . TRP A 1 321 ? 18.141 3.59 11.234 1 96.25 321 TRP A CA 1
ATOM 2506 C C . TRP A 1 321 ? 17.984 2.512 10.164 1 96.25 321 TRP A C 1
ATOM 2508 O O . TRP A 1 321 ? 17.859 2.82 8.977 1 96.25 321 TRP A O 1
ATOM 2518 N N . PRO A 1 322 ? 18.047 1.209 10.594 1 96.69 322 PRO A N 1
ATOM 2519 C CA . PRO A 1 322 ? 17.781 0.135 9.625 1 96.69 322 PRO A CA 1
ATOM 2520 C C . PRO A 1 322 ? 16.406 0.231 9 1 96.69 322 PRO A C 1
ATOM 2522 O O . PRO A 1 322 ? 15.516 0.89 9.547 1 96.69 322 PRO A O 1
ATOM 2525 N N . LEU A 1 323 ? 16.266 -0.431 7.848 1 97.5 323 LEU A N 1
ATOM 2526 C CA . LEU A 1 323 ? 15.039 -0.348 7.066 1 97.5 323 LEU A CA 1
ATOM 2527 C C . LEU A 1 323 ? 13.844 -0.825 7.883 1 97.5 323 LEU A C 1
ATOM 2529 O O . LEU A 1 323 ? 12.742 -0.287 7.746 1 97.5 323 LEU A O 1
ATOM 2533 N N . PHE A 1 324 ? 14.039 -1.832 8.711 1 98.06 324 PHE A N 1
ATOM 2534 C CA . PHE A 1 324 ? 12.969 -2.359 9.547 1 98.06 324 PHE A CA 1
ATOM 2535 C C . PHE A 1 324 ? 12.312 -1.243 10.344 1 98.06 324 PHE A C 1
ATOM 2537 O O . PHE A 1 324 ? 11.086 -1.106 10.336 1 98.06 324 PHE A O 1
ATOM 2544 N N . SER A 1 325 ? 13.117 -0.429 11 1 98.19 325 SER A N 1
ATOM 2545 C CA . SER A 1 325 ? 12.625 0.674 11.82 1 98.19 325 SER A CA 1
ATOM 2546 C C . SER A 1 325 ? 12 1.765 10.961 1 98.19 325 SER A C 1
ATOM 2548 O O . SER A 1 325 ? 10.961 2.328 11.32 1 98.19 325 SER A O 1
ATOM 2550 N N . GLN A 1 326 ? 12.555 2.078 9.828 1 97.94 326 GLN A N 1
ATOM 2551 C CA . GLN A 1 326 ? 12.023 3.109 8.945 1 97.94 326 GLN A CA 1
ATOM 2552 C C . GLN A 1 326 ? 10.664 2.707 8.391 1 97.94 326 GLN A C 1
ATOM 2554 O O . GLN A 1 326 ? 9.781 3.555 8.211 1 97.94 326 GLN A O 1
ATOM 2559 N N . VAL A 1 327 ? 10.469 1.434 8.141 1 98.19 327 VAL A N 1
ATOM 2560 C CA . VAL A 1 327 ? 9.211 0.961 7.57 1 98.19 327 VAL A CA 1
ATOM 2561 C C . VAL A 1 327 ? 8.117 0.991 8.641 1 98.19 327 VAL A C 1
ATOM 2563 O O . VAL A 1 327 ? 6.957 1.288 8.344 1 98.19 327 VAL A O 1
ATOM 2566 N N . ILE A 1 328 ? 8.469 0.708 9.891 1 98.38 328 ILE A N 1
ATOM 2567 C CA . ILE A 1 328 ? 7.508 0.869 10.977 1 98.38 328 ILE A CA 1
ATOM 2568 C C . ILE A 1 328 ? 7.012 2.312 11.016 1 98.38 328 ILE A C 1
ATOM 2570 O O . ILE A 1 328 ? 5.809 2.561 11.125 1 98.38 328 ILE A O 1
ATOM 2574 N N . LEU A 1 329 ? 7.977 3.248 10.93 1 98.31 329 LEU A N 1
ATOM 2575 C CA . LEU A 1 329 ? 7.609 4.66 10.891 1 98.31 329 LEU A CA 1
ATOM 2576 C C . LEU A 1 329 ? 6.746 4.965 9.672 1 98.31 329 LEU A C 1
ATOM 2578 O O . LEU A 1 329 ? 5.789 5.738 9.758 1 98.31 329 LEU A O 1
ATOM 2582 N N . LEU A 1 330 ? 7.066 4.375 8.523 1 98.12 330 LEU A N 1
ATOM 2583 C CA . LEU A 1 330 ? 6.27 4.555 7.312 1 98.12 330 LEU A CA 1
ATOM 2584 C C . LEU A 1 330 ? 4.832 4.086 7.535 1 98.12 330 LEU A C 1
ATOM 2586 O O . LEU A 1 330 ? 3.885 4.754 7.121 1 98.12 330 LEU A O 1
ATOM 2590 N N . PHE A 1 331 ? 4.664 2.928 8.164 1 98 331 PHE A N 1
ATOM 2591 C CA . PHE A 1 331 ? 3.328 2.414 8.453 1 98 331 PHE A CA 1
ATOM 2592 C C . PHE A 1 331 ? 2.562 3.369 9.359 1 98 331 PHE A C 1
ATOM 2594 O O . PHE A 1 331 ? 1.359 3.57 9.188 1 98 331 PHE A O 1
ATOM 2601 N N . LEU A 1 332 ? 3.281 3.926 10.297 1 98.12 332 LEU A N 1
ATOM 2602 C CA . LEU A 1 332 ? 2.65 4.879 11.203 1 98.12 332 LEU A CA 1
ATOM 2603 C C . LEU A 1 332 ? 2.186 6.121 10.453 1 98.12 332 LEU A C 1
ATOM 2605 O O . LEU A 1 332 ? 1.196 6.746 10.836 1 98.12 332 LEU A O 1
ATOM 2609 N N . MET A 1 333 ? 2.896 6.504 9.367 1 97.5 333 MET A N 1
ATOM 2610 C CA . MET A 1 333 ? 2.51 7.656 8.555 1 97.5 333 MET A CA 1
ATOM 2611 C C . MET A 1 333 ? 1.116 7.461 7.969 1 97.5 333 MET A C 1
ATOM 2613 O O . MET A 1 333 ? 0.405 8.438 7.711 1 97.5 333 MET A O 1
ATOM 2617 N N . PHE A 1 334 ? 0.737 6.219 7.785 1 97 334 PHE A N 1
ATOM 2618 C CA . PHE A 1 334 ? -0.574 5.938 7.211 1 97 334 PHE A CA 1
ATOM 2619 C C . PHE A 1 334 ? -1.653 5.969 8.289 1 97 334 PHE A C 1
ATOM 2621 O O . PHE A 1 334 ? -2.766 6.438 8.039 1 97 334 PHE A O 1
ATOM 2628 N N . ILE A 1 335 ? -1.398 5.484 9.445 1 96.62 335 ILE A N 1
ATOM 2629 C CA . ILE A 1 335 ? -2.391 5.391 10.516 1 96.62 335 ILE A CA 1
ATOM 2630 C C . ILE A 1 335 ? -2.752 6.789 11.008 1 96.62 335 ILE A C 1
ATOM 2632 O O . ILE A 1 335 ? -3.918 7.188 10.961 1 96.62 335 ILE A O 1
ATOM 2636 N N . GLY A 1 336 ? -1.788 7.559 11.43 1 94.44 336 GLY A N 1
ATOM 2637 C CA . GLY A 1 336 ? -2.002 8.914 11.922 1 94.44 336 GLY A CA 1
ATOM 2638 C C . GLY A 1 336 ? -2.627 8.953 13.297 1 94.44 336 GLY A C 1
ATOM 2639 O O . GLY A 1 336 ? -2.594 7.965 14.031 1 94.44 336 GLY A O 1
ATOM 2640 N N . GLY A 1 337 ? -3.143 10.086 13.703 1 94.75 337 GLY A N 1
ATOM 2641 C CA . GLY A 1 337 ? -3.691 10.273 15.039 1 94.75 337 GLY A CA 1
ATOM 2642 C C . GLY A 1 337 ? -5.156 9.898 15.141 1 94.75 337 GLY A C 1
ATOM 2643 O O . GLY A 1 337 ? -5.652 9.094 14.344 1 94.75 337 GLY A O 1
ATOM 2644 N N . SER A 1 338 ? -5.789 10.352 16.188 1 93.81 338 SER A N 1
ATOM 2645 C CA . SER A 1 338 ? -7.18 10 16.469 1 93.81 338 SER A CA 1
ATOM 2646 C C . SER A 1 338 ? -8.141 10.891 15.695 1 93.81 338 SER A C 1
ATOM 2648 O O . SER A 1 338 ? -7.766 11.977 15.242 1 93.81 338 SER A O 1
ATOM 2650 N N . ALA A 1 339 ? -9.352 10.383 15.539 1 89.56 339 ALA A N 1
ATOM 2651 C CA . ALA A 1 339 ? -10.406 11.203 14.953 1 89.56 339 ALA A CA 1
ATOM 2652 C C . ALA A 1 339 ? -10.773 12.367 15.867 1 89.56 339 ALA A C 1
ATOM 2654 O O . ALA A 1 339 ? -10.867 12.203 17.094 1 89.56 339 ALA A O 1
ATOM 2655 N N . GLY A 1 340 ? -10.898 13.539 15.281 1 87.5 340 GLY A N 1
ATOM 2656 C CA . GLY A 1 340 ? -11.242 14.703 16.078 1 87.5 340 GLY A CA 1
ATOM 2657 C C . GLY A 1 340 ? -10.039 15.375 16.703 1 87.5 340 GLY A C 1
ATOM 2658 O O . GLY A 1 340 ? -10.18 16.234 17.578 1 87.5 340 GLY A O 1
ATOM 2659 N N . SER A 1 341 ? -8.914 14.883 16.391 1 92.38 341 SER A N 1
ATOM 2660 C CA . SER A 1 341 ? -7.672 15.539 16.797 1 92.38 341 SER A CA 1
ATOM 2661 C C . SER A 1 341 ? -7.16 16.469 15.703 1 92.38 341 SER A C 1
ATOM 2663 O O . SER A 1 341 ? -7.84 16.688 14.695 1 92.38 341 SER A O 1
ATOM 2665 N N . THR A 1 342 ? -6 17.094 15.945 1 92.81 342 THR A N 1
ATOM 2666 C CA . THR A 1 342 ? -5.402 17.969 14.945 1 92.81 342 THR A CA 1
ATOM 2667 C C . THR A 1 342 ? -4.492 17.188 14.008 1 92.81 342 THR A C 1
ATOM 2669 O O . THR A 1 342 ? -3.902 17.75 13.086 1 92.81 342 THR A O 1
ATOM 2672 N N . ALA A 1 343 ? -4.406 15.891 14.273 1 93.25 343 ALA A N 1
ATOM 2673 C CA . ALA A 1 343 ? -3.512 15.039 13.484 1 93.25 343 ALA A CA 1
ATOM 2674 C C . ALA A 1 343 ? -4.16 14.641 12.164 1 93.25 343 ALA A C 1
ATOM 2676 O O . ALA A 1 343 ? -5.383 14.688 12.023 1 93.25 343 ALA A O 1
ATOM 2677 N N . GLY A 1 344 ? -3.363 14.414 11.203 1 92.12 344 GLY A N 1
ATOM 2678 C CA . GLY A 1 344 ? -3.822 13.914 9.914 1 92.12 344 GLY A CA 1
ATOM 2679 C C . GLY A 1 344 ? -3.715 12.406 9.781 1 92.12 344 GLY A C 1
ATOM 2680 O O . GLY A 1 344 ? -3.752 11.688 10.781 1 92.12 344 GLY A O 1
ATOM 2681 N N . GLY A 1 345 ? -3.783 11.953 8.5 1 92 345 GLY A N 1
ATOM 2682 C CA . GLY A 1 345 ? -3.635 10.531 8.227 1 92 345 GLY A CA 1
ATOM 2683 C C . GLY A 1 345 ? -4.961 9.82 8.047 1 92 345 GLY A C 1
ATOM 2684 O O . GLY A 1 345 ? -6.008 10.461 7.93 1 92 345 GLY A O 1
ATOM 2685 N N . PHE A 1 346 ? -4.91 8.523 7.988 1 93.75 346 PHE A N 1
ATOM 2686 C CA . PHE A 1 346 ? -6.078 7.664 7.848 1 93.75 346 PHE A CA 1
ATOM 2687 C C . PHE A 1 346 ? -6.895 7.645 9.133 1 93.75 346 PHE A C 1
ATOM 2689 O O . PHE A 1 346 ? -8.109 7.438 9.102 1 93.75 346 PHE A O 1
ATOM 2696 N N . LYS A 1 347 ? -6.359 7.906 10.227 1 94 347 LYS A N 1
ATOM 2697 C CA . LYS A 1 347 ? -6.918 8.008 11.57 1 94 347 LYS A CA 1
ATOM 2698 C C . LYS A 1 347 ? -6.977 6.641 12.25 1 94 347 LYS A C 1
ATOM 2700 O O . LYS A 1 347 ? -7.273 5.633 11.602 1 94 347 LYS A O 1
ATOM 2705 N N . VAL A 1 348 ? -6.777 6.629 13.484 1 96.5 348 VAL A N 1
ATOM 2706 C CA . VAL A 1 348 ? -6.73 5.418 14.297 1 96.5 348 VAL A CA 1
ATOM 2707 C C . VAL A 1 348 ? -8.102 4.742 14.305 1 96.5 348 VAL A C 1
ATOM 2709 O O . VAL A 1 348 ? -8.195 3.514 14.25 1 96.5 348 VAL A O 1
ATOM 2712 N N . MET A 1 349 ? -9.156 5.48 14.32 1 93.75 349 MET A N 1
ATOM 2713 C CA . MET A 1 349 ? -10.508 4.941 14.359 1 93.75 349 MET A CA 1
ATOM 2714 C C . MET A 1 349 ? -10.789 4.082 13.133 1 93.75 349 MET A C 1
ATOM 2716 O O . MET A 1 349 ? -11.32 2.975 13.25 1 93.75 349 MET A O 1
ATOM 2720 N N . ARG A 1 350 ? -10.461 4.609 11.992 1 94.62 350 ARG A N 1
ATOM 2721 C CA . ARG A 1 350 ? -10.688 3.854 10.766 1 94.62 350 ARG A CA 1
ATOM 2722 C C . ARG A 1 350 ? -9.844 2.586 10.742 1 94.62 350 ARG A C 1
ATOM 2724 O O . ARG A 1 350 ? -10.297 1.537 10.273 1 94.62 350 ARG A O 1
ATOM 2731 N N . SER A 1 351 ? -8.617 2.727 11.172 1 95.88 351 SER A N 1
ATOM 2732 C CA . SER A 1 351 ? -7.754 1.553 11.234 1 95.88 351 SER A CA 1
ATOM 2733 C C . SER A 1 351 ? -8.32 0.5 12.188 1 95.88 351 SER A C 1
ATOM 2735 O O . SER A 1 351 ? -8.25 -0.698 11.898 1 95.88 351 SER A O 1
ATOM 2737 N N . LEU A 1 352 ? -8.828 0.954 13.305 1 95.38 352 LEU A N 1
ATOM 2738 C CA . LEU A 1 352 ? -9.445 0.056 14.281 1 95.38 352 LEU A CA 1
ATOM 2739 C C . LEU A 1 352 ? -10.648 -0.654 13.68 1 95.38 352 LEU A C 1
ATOM 2741 O O . LEU A 1 352 ? -10.805 -1.866 13.836 1 95.38 352 LEU A O 1
ATOM 2745 N N . ILE A 1 353 ? -11.477 0.07 12.984 1 94.31 353 ILE A N 1
ATOM 2746 C CA . ILE A 1 353 ? -12.664 -0.492 12.344 1 94.31 353 ILE A CA 1
ATOM 2747 C C . ILE A 1 353 ? -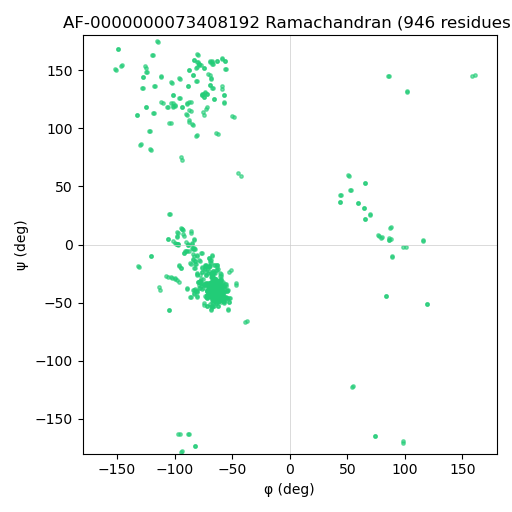12.242 -1.542 11.32 1 94.31 353 ILE A C 1
ATOM 2749 O O . ILE A 1 353 ? -12.805 -2.641 11.281 1 94.31 353 ILE A O 1
ATOM 2753 N N . LEU A 1 354 ? -11.258 -1.224 10.523 1 95.5 354 LEU A N 1
ATOM 2754 C CA . LEU A 1 354 ? -10.781 -2.146 9.5 1 95.5 354 LEU A CA 1
ATOM 2755 C C . LEU A 1 354 ? -10.227 -3.42 10.125 1 95.5 354 LEU A C 1
ATOM 2757 O O . LEU A 1 354 ? -10.445 -4.52 9.609 1 95.5 354 LEU A O 1
ATOM 2761 N N . ALA A 1 355 ? -9.477 -3.295 11.203 1 94.94 355 ALA A N 1
ATOM 2762 C CA . ALA A 1 355 ? -8.922 -4.453 11.898 1 94.94 355 ALA A CA 1
ATOM 2763 C C . ALA A 1 355 ? -10.031 -5.363 12.422 1 94.94 355 ALA A C 1
ATOM 2765 O O . ALA A 1 355 ? -9.938 -6.59 12.312 1 94.94 355 ALA A O 1
ATOM 2766 N N . LYS A 1 356 ? -11.031 -4.797 12.977 1 93.81 356 LYS A N 1
ATOM 2767 C CA . LYS A 1 356 ? -12.156 -5.57 13.492 1 93.81 356 LYS A CA 1
ATOM 2768 C C . LYS A 1 356 ? -12.938 -6.23 12.359 1 93.81 356 LYS A C 1
ATOM 2770 O O . LYS A 1 356 ? -13.398 -7.363 12.5 1 93.81 356 LYS A O 1
ATOM 2775 N N . ILE A 1 357 ? -13.078 -5.465 11.266 1 92.25 357 ILE A N 1
ATOM 2776 C CA . ILE A 1 357 ? -13.75 -6.031 10.102 1 92.25 357 ILE A CA 1
ATOM 2777 C C . ILE A 1 357 ? -12.961 -7.242 9.594 1 92.25 357 ILE A C 1
ATOM 2779 O O . ILE A 1 357 ? -13.547 -8.289 9.297 1 92.25 357 ILE A O 1
ATOM 2783 N N . ALA A 1 358 ? -11.711 -7.125 9.5 1 91.19 358 ALA A N 1
ATOM 2784 C CA . ALA A 1 358 ? -10.844 -8.211 9.039 1 91.19 358 ALA A CA 1
ATOM 2785 C C . ALA A 1 358 ? -10.945 -9.422 9.961 1 91.19 358 ALA A C 1
ATOM 2787 O O . ALA A 1 358 ? -11.078 -10.555 9.492 1 91.19 358 ALA A O 1
ATOM 2788 N N . ARG A 1 359 ? -10.875 -9.18 11.203 1 89.38 359 ARG A N 1
ATOM 2789 C CA . ARG A 1 359 ? -10.969 -10.266 12.18 1 89.38 359 ARG A CA 1
ATOM 2790 C C . ARG A 1 359 ? -12.312 -10.984 12.07 1 89.38 359 ARG A C 1
ATOM 2792 O O . ARG A 1 359 ? -12.367 -12.211 12.078 1 89.38 359 ARG A O 1
ATOM 2799 N N . ASN A 1 360 ? -13.344 -10.195 11.961 1 88.56 360 ASN A N 1
ATOM 2800 C CA . ASN A 1 360 ? -14.68 -10.773 11.844 1 88.56 360 ASN A CA 1
ATOM 2801 C C . ASN A 1 360 ? -14.836 -11.578 10.555 1 88.56 360 ASN A C 1
ATOM 2803 O O . ASN A 1 360 ? -15.5 -12.609 10.539 1 88.56 360 ASN A O 1
ATOM 2807 N N . GLN A 1 361 ? -14.25 -11.102 9.531 1 86.31 361 GLN A N 1
ATOM 2808 C CA . GLN A 1 361 ? -14.336 -11.797 8.25 1 86.31 361 GLN A CA 1
ATOM 2809 C C . GLN A 1 361 ? -13.617 -13.141 8.312 1 86.31 361 GLN A C 1
ATOM 2811 O O . GLN A 1 361 ? -14.117 -14.141 7.789 1 86.31 361 GLN A O 1
ATOM 2816 N N . VAL A 1 362 ? -12.523 -13.219 8.906 1 83.44 362 VAL A N 1
ATOM 2817 C CA . VAL A 1 362 ? -11.766 -14.453 9.055 1 83.44 362 VAL A CA 1
ATOM 2818 C C . VAL A 1 362 ? -12.562 -15.445 9.898 1 83.44 362 VAL A C 1
ATOM 2820 O O . VAL A 1 362 ? -12.664 -16.625 9.547 1 83.44 362 VAL A O 1
ATOM 2823 N N . LEU A 1 363 ? -13.188 -14.938 10.938 1 82.88 363 LEU A N 1
ATOM 2824 C CA . LEU A 1 363 ? -13.969 -15.789 11.82 1 82.88 363 LEU A CA 1
ATOM 2825 C C . LEU A 1 363 ? -15.242 -16.281 11.125 1 82.88 363 LEU A C 1
ATOM 2827 O O . LEU A 1 363 ? -15.672 -17.406 11.336 1 82.88 363 LEU A O 1
ATOM 2831 N N . SER A 1 364 ? -15.805 -15.398 10.367 1 82.31 364 SER A N 1
ATOM 2832 C CA . SER A 1 364 ? -17.031 -15.766 9.672 1 82.31 364 SER A CA 1
ATOM 2833 C C . SER A 1 364 ? -16.781 -16.859 8.633 1 82.31 364 SER A C 1
ATOM 2835 O O . SER A 1 364 ? -17.672 -17.641 8.312 1 82.31 364 SER A O 1
ATOM 2837 N N . THR A 1 365 ? -15.664 -16.875 8.07 1 74.31 365 THR A N 1
ATOM 2838 C CA . THR A 1 365 ? -15.312 -17.922 7.121 1 74.31 365 THR A CA 1
ATOM 2839 C C . THR A 1 365 ? -15.18 -19.266 7.828 1 74.31 365 THR A C 1
ATOM 2841 O O . THR A 1 365 ? -15.461 -20.312 7.238 1 74.31 365 THR A O 1
ATOM 2844 N N . LEU A 1 366 ? -14.891 -19.219 9.133 1 70.19 366 LEU A N 1
ATOM 2845 C CA . LEU A 1 366 ? -14.773 -20.406 9.961 1 70.19 366 LEU A CA 1
ATOM 2846 C C . LEU A 1 366 ? -16.141 -20.875 10.43 1 70.19 366 LEU A C 1
ATOM 2848 O O . LEU A 1 366 ? -16.391 -22.078 10.523 1 70.19 366 LEU A O 1
ATOM 2852 N N . TYR A 1 367 ? -16.844 -19.781 10.797 1 72.81 367 TYR A N 1
ATOM 2853 C CA . TYR A 1 367 ? -18.172 -20.078 11.336 1 72.81 367 TYR A CA 1
ATOM 2854 C C . TYR A 1 367 ? -19.25 -19.391 10.508 1 72.81 367 TYR A C 1
ATOM 2856 O O . TYR A 1 367 ? -19.766 -18.344 10.883 1 72.81 367 TYR A O 1
ATOM 2864 N N . PRO A 1 368 ? -19.609 -20.047 9.383 1 68.12 368 PRO A N 1
ATOM 2865 C CA . PRO A 1 368 ? -20.547 -19.391 8.469 1 68.12 368 PRO A CA 1
ATOM 2866 C C . PRO A 1 368 ? -21.906 -19.141 9.102 1 68.12 368 PRO A C 1
ATOM 2868 O O . PRO A 1 368 ? -22.656 -18.266 8.656 1 68.12 368 PRO A O 1
ATOM 2871 N N . ASN A 1 369 ? -22.219 -19.75 10.117 1 68 369 ASN A N 1
ATOM 2872 C CA . ASN A 1 369 ? -23.547 -19.625 10.695 1 68 369 ASN A CA 1
ATOM 2873 C C . ASN A 1 369 ? -23.562 -18.641 11.859 1 68 369 ASN A C 1
ATOM 2875 O O . ASN A 1 369 ? -24.625 -18.375 12.445 1 68 369 ASN A O 1
ATOM 2879 N N . ARG A 1 370 ? -22.422 -18.109 12.102 1 67.62 370 ARG A N 1
ATOM 2880 C CA . ARG A 1 370 ? -22.406 -17.172 13.234 1 67.62 370 ARG A CA 1
ATOM 2881 C C . ARG A 1 370 ? -22.484 -15.727 12.75 1 67.62 370 ARG A C 1
ATOM 2883 O O . ARG A 1 370 ? -21.719 -15.32 11.875 1 67.62 370 ARG A O 1
ATOM 2890 N N . VAL A 1 371 ? -23.578 -15.031 13.188 1 73.5 371 VAL A N 1
ATOM 2891 C CA . VAL A 1 371 ? -23.703 -13.609 12.906 1 73.5 371 VAL A CA 1
ATOM 2892 C C . VAL A 1 371 ? -22.75 -12.82 13.805 1 73.5 371 VAL A C 1
ATOM 2894 O O . VAL A 1 371 ? -22.844 -12.891 15.039 1 73.5 371 VAL A O 1
ATOM 2897 N N . MET A 1 372 ? -21.828 -12.281 13.281 1 78.12 372 MET A N 1
ATOM 2898 C CA . MET A 1 372 ? -20.875 -11.523 14.07 1 78.12 372 MET A CA 1
ATOM 2899 C C . MET A 1 372 ? -21.141 -10.031 13.969 1 78.12 372 MET A C 1
ATOM 2901 O O . MET A 1 372 ? -21.234 -9.484 12.867 1 78.12 372 MET A O 1
ATOM 2905 N N . SER A 1 373 ? -21.391 -9.344 15.125 1 80.56 373 SER A N 1
ATOM 2906 C CA . SER A 1 373 ? -21.547 -7.895 15.172 1 80.56 373 SER A CA 1
ATOM 2907 C C . SER A 1 373 ? -20.234 -7.203 15.547 1 80.56 373 SER A C 1
ATOM 2909 O O . SER A 1 373 ? -19.406 -7.777 16.25 1 80.56 373 SER A O 1
ATOM 2911 N N . LEU A 1 374 ? -20.031 -6.098 14.922 1 83.25 374 LEU A N 1
ATOM 2912 C CA . LEU A 1 374 ? -18.844 -5.305 15.219 1 83.25 374 LEU A CA 1
ATOM 2913 C C . LEU A 1 374 ? -19.156 -4.223 16.25 1 83.25 374 LEU A C 1
ATOM 2915 O O . LEU A 1 374 ? -20.078 -3.434 16.062 1 83.25 374 LEU A O 1
ATOM 2919 N N . HIS A 1 375 ? -18.406 -4.16 17.328 1 85.19 375 HIS A N 1
ATOM 2920 C CA . HIS A 1 375 ? -18.625 -3.199 18.391 1 85.19 375 HIS A CA 1
ATOM 2921 C C . HIS A 1 375 ? -17.422 -2.27 18.562 1 85.19 375 HIS A C 1
ATOM 2923 O O . HIS A 1 375 ? -16.281 -2.705 18.438 1 85.19 375 HIS A O 1
ATOM 2929 N N . ILE A 1 376 ? -17.797 -0.949 18.734 1 81.31 376 ILE A N 1
ATOM 2930 C CA . ILE A 1 376 ? -16.812 0.049 19.141 1 81.31 376 ILE A CA 1
ATOM 2931 C C . ILE A 1 376 ? -17.328 0.813 20.359 1 81.31 376 ILE A C 1
ATOM 2933 O O . ILE A 1 376 ? -18.453 1.343 20.344 1 81.31 376 ILE A O 1
ATOM 2937 N N . ASN A 1 377 ? -16.531 1.028 21.359 1 83.25 377 ASN A N 1
ATOM 2938 C CA . ASN A 1 377 ? -16.953 1.646 22.609 1 83.25 377 ASN A CA 1
ATOM 2939 C C . ASN A 1 377 ? -18.281 1.081 23.094 1 83.25 377 ASN A C 1
ATOM 2941 O O . ASN A 1 377 ? -19.188 1.836 23.453 1 83.25 377 ASN A O 1
ATOM 2945 N N . LYS A 1 378 ? -18.516 -0.216 22.891 1 80 378 LYS A N 1
ATOM 2946 C CA . LYS A 1 378 ? -19.672 -0.979 23.391 1 80 378 LYS A CA 1
ATOM 2947 C C . LYS A 1 378 ? -20.906 -0.695 22.547 1 80 378 LYS A C 1
ATOM 2949 O O . LYS A 1 378 ? -22.016 -1.104 22.922 1 80 378 LYS A O 1
ATOM 2954 N N . SER A 1 379 ? -20.719 0.014 21.5 1 83.75 379 SER A N 1
ATOM 2955 C CA . SER A 1 379 ? -21.844 0.254 20.594 1 83.75 379 SER A CA 1
ATOM 2956 C C . SER A 1 379 ? -21.641 -0.46 19.266 1 83.75 379 SER A C 1
ATOM 2958 O O . SER A 1 379 ? -20.516 -0.592 18.797 1 83.75 379 SER A O 1
ATOM 2960 N N . VAL A 1 380 ? -22.781 -0.915 18.75 1 85.44 380 VAL A N 1
ATOM 2961 C CA . VAL A 1 380 ? -22.734 -1.638 17.484 1 85.44 380 VAL A CA 1
ATOM 2962 C C . VAL A 1 380 ? -22.484 -0.66 16.344 1 85.44 380 VAL A C 1
ATOM 2964 O O . VAL A 1 380 ? -23.094 0.411 16.281 1 85.44 380 VAL A O 1
ATOM 2967 N N . LEU A 1 381 ? -21.562 -0.988 15.547 1 87.81 381 LEU A N 1
ATOM 2968 C CA . LEU A 1 381 ? -21.281 -0.171 14.375 1 87.81 381 LEU A CA 1
ATOM 2969 C C . LEU A 1 381 ? -22.156 -0.595 13.195 1 87.81 381 LEU A C 1
ATOM 2971 O O . LEU A 1 381 ? -22.109 -1.754 12.773 1 87.81 381 LEU A O 1
ATOM 2975 N N . ASP A 1 382 ? -22.875 0.223 12.664 1 86.94 382 ASP A N 1
ATOM 2976 C CA . ASP A 1 382 ? -23.812 -0.08 11.594 1 86.94 382 ASP A CA 1
ATOM 2977 C C . ASP A 1 382 ? -23.078 -0.479 10.312 1 86.94 382 ASP A C 1
ATOM 2979 O O . ASP A 1 382 ? -21.938 -0.081 10.102 1 86.94 382 ASP A O 1
ATOM 2983 N N . LYS A 1 383 ? -23.734 -1.229 9.477 1 85.94 383 LYS A N 1
ATOM 2984 C CA . LYS A 1 383 ? -23.172 -1.766 8.242 1 85.94 383 LYS A CA 1
ATOM 2985 C C . LYS A 1 383 ? -22.828 -0.648 7.262 1 85.94 383 LYS A C 1
ATOM 2987 O O . LYS A 1 383 ? -21.844 -0.745 6.52 1 85.94 383 LYS A O 1
ATOM 2992 N N . ASN A 1 384 ? -23.562 0.394 7.355 1 84.38 384 ASN A N 1
ATOM 2993 C CA . ASN A 1 384 ? -23.328 1.509 6.441 1 84.38 384 ASN A CA 1
ATOM 2994 C C . ASN A 1 384 ? -22 2.199 6.738 1 84.38 384 ASN A C 1
ATOM 2996 O O . ASN A 1 384 ? -21.25 2.541 5.816 1 84.38 384 ASN A O 1
ATOM 3000 N N . THR A 1 385 ? -21.75 2.354 7.977 1 87.25 385 THR A N 1
ATOM 3001 C CA . THR A 1 385 ? -20.484 2.961 8.391 1 87.25 385 THR A CA 1
ATOM 3002 C C . THR A 1 385 ? -19.312 2.062 8.023 1 87.25 385 THR A C 1
ATOM 3004 O O . THR A 1 385 ? -18.281 2.545 7.555 1 87.25 385 THR A O 1
ATOM 3007 N N . GLN A 1 386 ? -19.531 0.815 8.227 1 91.06 386 GLN A N 1
ATOM 3008 C CA . GLN A 1 386 ? -18.484 -0.136 7.867 1 91.06 386 GLN A CA 1
ATOM 3009 C C . GLN A 1 386 ? -18.172 -0.07 6.375 1 91.06 386 GLN A C 1
ATOM 3011 O O . GLN A 1 386 ? -17 0.001 5.984 1 91.06 386 GLN A O 1
ATOM 3016 N N . HIS A 1 387 ? -19.25 -0.011 5.59 1 89.25 387 HIS A N 1
ATOM 3017 C CA . HIS A 1 387 ? -19.078 0.046 4.145 1 89.25 387 HIS A CA 1
ATOM 3018 C C . HIS A 1 387 ? -18.422 1.356 3.713 1 89.25 387 HIS A C 1
ATOM 3020 O O . HIS A 1 387 ? -17.625 1.378 2.777 1 89.25 387 HIS A O 1
ATOM 3026 N N . GLY A 1 388 ? -18.781 2.369 4.453 1 90.31 388 GLY A N 1
ATOM 3027 C CA . GLY A 1 388 ? -18.188 3.664 4.168 1 90.31 388 GLY A CA 1
ATOM 3028 C C . GLY A 1 388 ? -16.688 3.684 4.371 1 90.31 388 GLY A C 1
ATOM 3029 O O . GLY A 1 388 ? -15.945 4.23 3.545 1 90.31 388 GLY A O 1
ATOM 3030 N N . VAL A 1 389 ? -16.25 3.053 5.422 1 92.5 389 VAL A N 1
ATOM 3031 C CA . VAL A 1 389 ? -14.828 3.014 5.746 1 92.5 389 VAL A CA 1
ATOM 3032 C C . VAL A 1 389 ? -14.078 2.186 4.703 1 92.5 389 VAL A C 1
ATOM 3034 O O . VAL A 1 389 ? -12.984 2.559 4.27 1 92.5 389 VAL A O 1
ATOM 3037 N N . LEU A 1 390 ? -14.727 1.148 4.25 1 93.88 390 LEU A N 1
ATOM 3038 C CA . LEU A 1 390 ? -14.117 0.271 3.254 1 93.88 390 LEU A CA 1
ATOM 3039 C C . LEU A 1 390 ? -14.008 0.975 1.906 1 93.88 390 LEU A C 1
ATOM 3041 O O . LEU A 1 390 ? -12.977 0.87 1.23 1 93.88 390 LEU A O 1
ATOM 3045 N N . LYS A 1 391 ? -15.039 1.648 1.556 1 91.81 391 LYS A N 1
ATOM 3046 C CA . LYS A 1 391 ? -15.023 2.398 0.303 1 91.81 391 LYS A CA 1
ATOM 3047 C C . LYS A 1 391 ? -13.977 3.51 0.343 1 91.81 391 LYS A C 1
ATOM 3049 O O . LYS A 1 391 ? -13.289 3.76 -0.65 1 91.81 391 LYS A O 1
ATOM 3054 N N . TYR A 1 392 ? -13.883 4.137 1.495 1 92.38 392 TYR A N 1
ATOM 3055 C CA . TYR A 1 392 ? -12.883 5.188 1.669 1 92.38 392 TYR A CA 1
ATOM 3056 C C . TYR A 1 392 ? -11.477 4.637 1.475 1 92.38 392 TYR A C 1
ATOM 3058 O O . TYR A 1 392 ? -10.633 5.277 0.841 1 92.38 392 TYR A O 1
ATOM 3066 N N . LEU A 1 393 ? -11.219 3.465 2.01 1 95.06 393 LEU A N 1
ATOM 3067 C CA . LEU A 1 393 ? -9.906 2.834 1.862 1 95.06 393 LEU A CA 1
ATOM 3068 C C . LEU A 1 393 ? -9.562 2.631 0.391 1 95.06 393 LEU A C 1
ATOM 3070 O O . LEU A 1 393 ? -8.422 2.85 -0.022 1 95.06 393 LEU A O 1
ATOM 3074 N N . THR A 1 394 ? -10.531 2.236 -0.392 1 94.25 394 THR A N 1
ATOM 3075 C CA . THR A 1 394 ? -10.312 1.96 -1.809 1 94.25 394 THR A CA 1
ATOM 3076 C C . THR A 1 394 ? -9.922 3.232 -2.555 1 94.25 394 THR A C 1
ATOM 3078 O O . THR A 1 394 ? -8.961 3.236 -3.326 1 94.25 394 THR A O 1
ATOM 3081 N N . ILE A 1 395 ? -10.617 4.289 -2.262 1 93.38 395 ILE A N 1
ATOM 3082 C CA . ILE A 1 395 ? -10.328 5.562 -2.91 1 93.38 395 ILE A CA 1
ATOM 3083 C C . ILE A 1 395 ? -8.977 6.094 -2.43 1 93.38 395 ILE A C 1
ATOM 3085 O O . ILE A 1 395 ? -8.188 6.609 -3.225 1 93.38 395 ILE A O 1
ATOM 3089 N N . TYR A 1 396 ? -8.797 5.996 -1.109 1 94.94 396 TYR A N 1
ATOM 3090 C CA . TYR A 1 396 ? -7.539 6.406 -0.488 1 94.94 396 TYR A CA 1
ATOM 3091 C C . TYR A 1 396 ? -6.352 5.742 -1.169 1 94.94 396 TYR A C 1
ATOM 3093 O O . TYR A 1 396 ? -5.395 6.414 -1.559 1 94.94 396 TYR A O 1
ATOM 3101 N N . LEU A 1 397 ? -6.43 4.453 -1.409 1 95.94 397 LEU A N 1
ATOM 3102 C CA . LEU A 1 397 ? -5.344 3.686 -2.014 1 95.94 397 LEU A CA 1
ATOM 3103 C C . LEU A 1 397 ? -5.137 4.09 -3.469 1 95.94 397 LEU A C 1
ATOM 3105 O O . LEU A 1 397 ? -4 4.191 -3.934 1 95.94 397 LEU A O 1
ATOM 3109 N N . ALA A 1 398 ? -6.223 4.297 -4.176 1 94.88 398 ALA A N 1
ATOM 3110 C CA . ALA A 1 398 ? -6.137 4.676 -5.586 1 94.88 398 ALA A CA 1
ATOM 3111 C C . ALA A 1 398 ? -5.406 6.004 -5.754 1 94.88 398 ALA A C 1
ATOM 3113 O O . ALA A 1 398 ? -4.508 6.121 -6.59 1 94.88 398 ALA A O 1
ATOM 3114 N N . ILE A 1 399 ? -5.75 6.973 -4.922 1 95.38 399 ILE A N 1
ATOM 3115 C CA . ILE A 1 399 ? -5.129 8.289 -4.996 1 95.38 399 ILE A CA 1
ATOM 3116 C C . ILE A 1 399 ? -3.666 8.195 -4.578 1 95.38 399 ILE A C 1
ATOM 3118 O O . ILE A 1 399 ? -2.791 8.789 -5.211 1 95.38 399 ILE A O 1
ATOM 3122 N N . PHE A 1 400 ? -3.461 7.434 -3.545 1 97.44 400 PHE A N 1
ATOM 3123 C CA . PHE A 1 400 ? -2.096 7.262 -3.059 1 97.44 400 PHE A CA 1
ATOM 3124 C C . PHE A 1 400 ? -1.21 6.648 -4.137 1 97.44 400 PHE A C 1
ATOM 3126 O O . PHE A 1 400 ? -0.091 7.113 -4.363 1 97.44 400 PHE A O 1
ATOM 3133 N N . MET A 1 401 ? -1.668 5.605 -4.793 1 97 401 MET A N 1
ATOM 3134 C CA . MET A 1 401 ? -0.906 4.93 -5.84 1 97 401 MET A CA 1
ATOM 3135 C C . MET A 1 401 ? -0.633 5.871 -7.008 1 97 401 MET A C 1
ATOM 3137 O O . MET A 1 401 ? 0.453 5.848 -7.59 1 97 401 MET A O 1
ATOM 3141 N N . ALA A 1 402 ? -1.589 6.652 -7.344 1 96.5 402 ALA A N 1
ATOM 3142 C CA . ALA A 1 402 ? -1.406 7.625 -8.422 1 96.5 402 ALA A CA 1
ATOM 3143 C C . ALA A 1 402 ? -0.326 8.641 -8.062 1 96.5 402 ALA A C 1
ATOM 3145 O O . ALA A 1 402 ? 0.516 8.984 -8.898 1 96.5 402 ALA A O 1
ATOM 3146 N N . LEU A 1 403 ? -0.392 9.102 -6.82 1 97.75 403 LEU A N 1
ATOM 3147 C CA . LEU A 1 403 ? 0.595 10.062 -6.344 1 97.75 403 LEU A CA 1
ATOM 3148 C C . LEU A 1 403 ? 1.999 9.469 -6.387 1 97.75 403 LEU A C 1
ATOM 3150 O O . LEU A 1 403 ? 2.938 10.109 -6.855 1 97.75 403 LEU A O 1
ATOM 3154 N N . VAL A 1 404 ? 2.113 8.266 -5.934 1 98.25 404 VAL A N 1
ATOM 3155 C CA . VAL A 1 404 ? 3.398 7.574 -5.938 1 98.25 404 VAL A CA 1
ATOM 3156 C C . VAL A 1 404 ? 3.928 7.469 -7.363 1 98.25 404 VAL A C 1
ATOM 3158 O O . VAL A 1 404 ? 5.098 7.766 -7.625 1 98.25 404 VAL A O 1
ATOM 3161 N N . LEU A 1 405 ? 3.096 7.086 -8.281 1 97.81 405 LEU A N 1
ATOM 3162 C CA . LEU A 1 405 ? 3.51 6.891 -9.664 1 97.81 405 LEU A CA 1
ATOM 3163 C C . LEU A 1 405 ? 4.07 8.18 -10.25 1 97.81 405 LEU A C 1
ATOM 3165 O O . LEU A 1 405 ? 5.137 8.18 -10.867 1 97.81 405 LEU A O 1
ATOM 3169 N N . VAL A 1 406 ? 3.432 9.266 -10.008 1 97.69 406 VAL A N 1
ATOM 3170 C CA . VAL A 1 406 ? 3.846 10.547 -10.578 1 97.69 406 VAL A CA 1
ATOM 3171 C C . VAL A 1 406 ? 5.18 10.977 -9.969 1 97.69 406 VAL A C 1
ATOM 3173 O O . VAL A 1 406 ? 6.059 11.469 -10.68 1 97.69 406 VAL A O 1
ATOM 3176 N N . LEU A 1 407 ? 5.352 10.773 -8.695 1 98.12 407 LEU A N 1
ATOM 3177 C CA . LEU A 1 407 ? 6.535 11.25 -7.98 1 98.12 407 LEU A CA 1
ATOM 3178 C C . LEU A 1 407 ? 7.77 10.453 -8.391 1 98.12 407 LEU A C 1
ATOM 3180 O O . LEU A 1 407 ? 8.898 10.891 -8.156 1 98.12 407 LEU A O 1
ATOM 3184 N N . THR A 1 408 ? 7.539 9.242 -8.992 1 97.69 408 THR A N 1
ATOM 3185 C CA . THR A 1 408 ? 8.672 8.43 -9.422 1 97.69 408 THR A CA 1
ATOM 3186 C C . THR A 1 408 ? 9.391 9.086 -10.602 1 97.69 408 THR A C 1
ATOM 3188 O O . THR A 1 408 ? 10.516 8.719 -10.93 1 97.69 408 THR A O 1
ATOM 3191 N N . LEU A 1 409 ? 8.797 10.023 -11.242 1 97.06 409 LEU A N 1
ATOM 3192 C CA . LEU A 1 409 ? 9.414 10.727 -12.359 1 97.06 409 LEU A CA 1
ATOM 3193 C C . LEU A 1 409 ? 10.508 11.672 -11.867 1 97.06 409 LEU A C 1
ATOM 3195 O O . LEU A 1 409 ? 11.375 12.086 -12.648 1 97.06 409 LEU A O 1
ATOM 3199 N N . ASP A 1 410 ? 10.531 12.047 -10.539 1 96.38 410 ASP A N 1
ATOM 3200 C CA . ASP A 1 410 ? 11.438 13.062 -10.016 1 96.38 410 ASP A CA 1
ATOM 3201 C C . ASP A 1 410 ? 12.648 12.414 -9.336 1 96.38 410 ASP A C 1
ATOM 3203 O O . ASP A 1 410 ? 13.703 13.047 -9.211 1 96.38 410 ASP A O 1
ATOM 3207 N N . THR A 1 411 ? 12.477 11.242 -8.797 1 94.19 411 THR A N 1
ATOM 3208 C CA . THR A 1 411 ? 13.578 10.578 -8.109 1 94.19 411 THR A CA 1
ATOM 3209 C C . THR A 1 411 ? 13.5 9.062 -8.297 1 94.19 411 THR A C 1
ATOM 3211 O O . THR A 1 411 ? 12.414 8.516 -8.5 1 94.19 411 THR A O 1
ATOM 3214 N N . ASN A 1 412 ? 14.672 8.375 -8.203 1 94.06 412 ASN A N 1
ATOM 3215 C CA . ASN A 1 412 ? 14.727 6.93 -8.414 1 94.06 412 ASN A CA 1
ATOM 3216 C C . ASN A 1 412 ? 14.797 6.172 -7.094 1 94.06 412 ASN A C 1
ATOM 3218 O O . ASN A 1 412 ? 14.984 4.953 -7.082 1 94.06 412 ASN A O 1
ATOM 3222 N N . ASP A 1 413 ? 14.734 6.891 -5.965 1 95.06 413 ASP A N 1
ATOM 3223 C CA . ASP A 1 413 ? 14.703 6.23 -4.66 1 95.06 413 ASP A CA 1
ATOM 3224 C C . ASP A 1 413 ? 13.273 5.945 -4.223 1 95.06 413 ASP A C 1
ATOM 3226 O O . ASP A 1 413 ? 12.531 6.863 -3.867 1 95.06 413 ASP A O 1
ATOM 3230 N N . PHE A 1 414 ? 12.945 4.699 -4.184 1 96.88 414 PHE A N 1
ATOM 3231 C CA . PHE A 1 414 ? 11.555 4.293 -3.973 1 96.88 414 PHE A CA 1
ATOM 3232 C C . PHE A 1 414 ? 11.094 4.664 -2.568 1 96.88 414 PHE A C 1
ATOM 3234 O O . PHE A 1 414 ? 9.945 5.066 -2.375 1 96.88 414 PHE A O 1
ATOM 3241 N N . LEU A 1 415 ? 11.961 4.441 -1.541 1 96.81 415 LEU A N 1
ATOM 3242 C CA . LEU A 1 415 ? 11.57 4.785 -0.177 1 96.81 415 LEU A CA 1
ATOM 3243 C C . LEU A 1 415 ? 11.281 6.277 -0.056 1 96.81 415 LEU A C 1
ATOM 3245 O O . LEU A 1 415 ? 10.32 6.676 0.614 1 96.81 415 LEU A O 1
ATOM 3249 N N . VAL A 1 416 ? 12.047 7.117 -0.715 1 97 416 VAL A N 1
ATOM 3250 C CA . VAL A 1 416 ? 11.844 8.562 -0.704 1 97 416 VAL A CA 1
ATOM 3251 C C . VAL A 1 416 ? 10.516 8.906 -1.375 1 97 416 VAL A C 1
ATOM 3253 O O . VAL A 1 416 ? 9.75 9.727 -0.866 1 97 416 VAL A O 1
ATOM 3256 N N . VAL A 1 417 ? 10.203 8.219 -2.451 1 97.75 417 VAL A N 1
ATOM 3257 C CA . VAL A 1 417 ? 8.992 8.492 -3.217 1 97.75 417 VAL A CA 1
ATOM 3258 C C . VAL A 1 417 ? 7.762 8.133 -2.385 1 97.75 417 VAL A C 1
ATOM 3260 O O . VAL A 1 417 ? 6.844 8.945 -2.24 1 97.75 417 VAL A O 1
ATOM 3263 N N . ILE A 1 418 ? 7.77 6.938 -1.813 1 97.69 418 ILE A N 1
ATOM 3264 C CA . ILE A 1 418 ? 6.617 6.48 -1.046 1 97.69 418 ILE A CA 1
ATOM 3265 C C . ILE A 1 418 ? 6.453 7.34 0.204 1 97.69 418 ILE A C 1
ATOM 3267 O O . ILE A 1 418 ? 5.332 7.668 0.599 1 97.69 418 ILE A O 1
ATOM 3271 N N . SER A 1 419 ? 7.57 7.691 0.813 1 97.5 419 SER A N 1
ATOM 3272 C CA . SER A 1 419 ? 7.523 8.516 2.016 1 97.5 419 SER A CA 1
ATOM 3273 C C . SER A 1 419 ? 7.027 9.922 1.701 1 97.5 419 SER A C 1
ATOM 3275 O O . SER A 1 419 ? 6.277 10.516 2.482 1 97.5 419 SER A O 1
ATOM 3277 N N . ALA A 1 420 ? 7.457 10.477 0.604 1 98.12 420 ALA A N 1
ATOM 3278 C CA . ALA A 1 420 ? 7.008 11.805 0.198 1 98.12 420 ALA A CA 1
ATOM 3279 C C . ALA A 1 420 ? 5.496 11.828 -0.029 1 98.12 420 ALA A C 1
ATOM 3281 O O . ALA A 1 420 ? 4.809 12.742 0.43 1 98.12 420 ALA A O 1
ATOM 3282 N N . ALA A 1 421 ? 5.02 10.812 -0.725 1 98.25 421 ALA A N 1
ATOM 3283 C CA . ALA A 1 421 ? 3.586 10.703 -0.976 1 98.25 421 ALA A CA 1
ATOM 3284 C C . ALA A 1 421 ? 2.811 10.547 0.329 1 98.25 421 ALA A C 1
ATOM 3286 O O . ALA A 1 421 ? 1.801 11.219 0.545 1 98.25 421 ALA A O 1
ATOM 3287 N N . ALA A 1 422 ? 3.328 9.656 1.187 1 97.88 422 ALA A N 1
ATOM 3288 C CA . ALA A 1 422 ? 2.662 9.406 2.461 1 97.88 422 ALA A CA 1
ATOM 3289 C C . ALA A 1 422 ? 2.697 10.641 3.355 1 97.88 422 ALA A C 1
ATOM 3291 O O . ALA A 1 422 ? 1.7 10.977 3.998 1 97.88 422 ALA A O 1
ATOM 3292 N N . SER A 1 423 ? 3.822 11.281 3.375 1 97.5 423 SER A N 1
ATOM 3293 C CA . SER A 1 423 ? 4.023 12.453 4.227 1 97.5 423 SER A CA 1
ATOM 3294 C C . SER A 1 423 ? 3.092 13.594 3.83 1 97.5 423 SER A C 1
ATOM 3296 O O . SER A 1 423 ? 2.455 14.211 4.688 1 97.5 423 SER A O 1
ATOM 3298 N N . CYS A 1 424 ? 2.986 13.844 2.574 1 98 424 CYS A N 1
ATOM 3299 C CA . CYS A 1 424 ? 2.176 14.969 2.121 1 98 424 CYS A CA 1
ATOM 3300 C C . CYS A 1 424 ? 0.696 14.602 2.1 1 98 424 CYS A C 1
ATOM 3302 O O . CYS A 1 424 ? -0.151 15.391 2.514 1 98 424 CYS A O 1
ATOM 3304 N N . PHE A 1 425 ? 0.391 13.406 1.677 1 97.56 425 PHE A N 1
ATOM 3305 C CA . PHE A 1 425 ? -1.002 12.984 1.574 1 97.56 425 PHE A CA 1
ATOM 3306 C C . PHE A 1 425 ? -1.624 12.836 2.957 1 97.56 425 PHE A C 1
ATOM 3308 O O . PHE A 1 425 ? -2.814 13.102 3.141 1 97.56 425 PHE A O 1
ATOM 3315 N N . ASN A 1 426 ? -0.784 12.438 3.932 1 97.56 426 ASN A N 1
ATOM 3316 C CA . ASN A 1 426 ? -1.284 12.203 5.285 1 97.56 426 ASN A CA 1
ATOM 3317 C C . ASN A 1 426 ? -0.863 13.328 6.23 1 97.56 426 ASN A C 1
ATOM 3319 O O . ASN A 1 426 ? -1.033 13.211 7.449 1 97.56 426 ASN A O 1
ATOM 3323 N N . ASN A 1 427 ? -0.228 14.367 5.734 1 97.19 427 ASN A N 1
ATOM 3324 C CA . ASN A 1 427 ? 0.089 15.602 6.441 1 97.19 427 ASN A CA 1
ATOM 3325 C C . ASN A 1 427 ? 1.072 15.352 7.586 1 97.19 427 ASN A C 1
ATOM 3327 O O . ASN A 1 427 ? 0.84 15.789 8.711 1 97.19 427 ASN A O 1
ATOM 3331 N N . ILE A 1 428 ? 2.207 14.719 7.328 1 97 428 ILE A N 1
ATOM 3332 C CA . ILE A 1 428 ? 3.201 14.398 8.352 1 97 428 ILE A CA 1
ATOM 3333 C C . ILE A 1 428 ? 4.391 15.344 8.219 1 97 428 ILE A C 1
ATOM 3335 O O . ILE A 1 428 ? 4.824 15.945 9.203 1 97 428 ILE A O 1
ATOM 3339 N N . GLY A 1 429 ? 5.043 15.406 7.035 1 95 429 GLY A N 1
ATOM 3340 C CA . GLY A 1 429 ? 6.066 16.422 6.812 1 95 429 GLY A CA 1
ATOM 3341 C C . GLY A 1 429 ? 7.43 15.828 6.512 1 95 429 GLY A C 1
ATOM 3342 O O . GLY A 1 429 ? 8.023 16.125 5.473 1 95 429 GLY A O 1
ATOM 3343 N N . PRO A 1 430 ? 7.895 14.953 7.293 1 93.19 430 PRO A N 1
ATOM 3344 C CA . PRO A 1 430 ? 9.25 14.445 7.078 1 93.19 430 PRO A CA 1
ATOM 3345 C C . PRO A 1 430 ? 9.32 13.414 5.957 1 93.19 430 PRO A C 1
ATOM 3347 O O . PRO A 1 430 ? 8.312 12.797 5.613 1 93.19 430 PRO A O 1
ATOM 3350 N N . LEU A 1 431 ? 10.531 13.32 5.375 1 93.81 431 LEU A N 1
ATOM 3351 C CA . LEU A 1 431 ? 10.852 12.305 4.379 1 93.81 431 LEU A CA 1
ATOM 3352 C C . LEU A 1 431 ? 11.664 11.172 5.004 1 93.81 431 LEU A C 1
ATOM 3354 O O . LEU A 1 431 ? 12.617 11.422 5.742 1 93.81 431 LEU A O 1
ATOM 3358 N N . LEU A 1 432 ? 11.203 10.016 4.77 1 94.12 432 LEU A N 1
ATOM 3359 C CA . LEU A 1 432 ? 12.023 8.859 5.133 1 94.12 432 LEU A CA 1
ATOM 3360 C C . LEU A 1 432 ? 13.023 8.539 4.027 1 94.12 432 LEU A C 1
ATOM 3362 O O . LEU A 1 432 ? 12.758 8.789 2.85 1 94.12 432 LEU A O 1
ATOM 3366 N N . GLY A 1 433 ? 14.203 8.078 4.336 1 91.38 433 GLY A N 1
ATOM 3367 C CA . GLY A 1 433 ? 15.203 7.672 3.361 1 91.38 433 GLY A CA 1
ATOM 3368 C C . GLY A 1 433 ? 16.109 8.805 2.918 1 91.38 433 GLY A C 1
ATOM 3369 O O . GLY A 1 433 ? 17.078 8.586 2.197 1 91.38 433 GLY A O 1
ATOM 3370 N N . SER A 1 434 ? 15.742 10.039 3.303 1 91.69 434 SER A N 1
ATOM 3371 C CA . SER A 1 434 ? 16.562 11.188 2.932 1 91.69 434 SER A CA 1
ATOM 3372 C C . SER A 1 434 ? 16.453 12.305 3.963 1 91.69 434 SER A C 1
ATOM 3374 O O . SER A 1 434 ? 15.422 12.438 4.633 1 91.69 434 SER A O 1
ATOM 3376 N N . ASN A 1 435 ? 17.516 13.047 4.07 1 89.06 435 ASN A N 1
ATOM 3377 C CA . ASN A 1 435 ? 17.5 14.219 4.941 1 89.06 435 ASN A CA 1
ATOM 3378 C C . ASN A 1 435 ? 17.234 15.5 4.156 1 89.06 435 ASN A C 1
ATOM 3380 O O . ASN A 1 435 ? 17.25 16.594 4.723 1 89.06 435 ASN A O 1
ATOM 3384 N N . GLU A 1 436 ? 16.938 15.281 2.926 1 90.88 436 GLU A N 1
ATOM 3385 C CA . GLU A 1 436 ? 16.688 16.453 2.082 1 90.88 436 GLU A CA 1
ATOM 3386 C C . GLU A 1 436 ? 15.273 16.984 2.291 1 90.88 436 GLU A C 1
ATOM 3388 O O . GLU A 1 436 ? 14.422 16.281 2.852 1 90.88 436 GLU A O 1
ATOM 3393 N N . THR A 1 437 ? 15.109 18.25 1.968 1 95.38 437 THR A N 1
ATOM 3394 C CA . THR A 1 437 ? 13.781 18.859 1.974 1 95.38 437 THR A CA 1
ATOM 3395 C C . THR A 1 437 ? 13.047 18.547 0.671 1 95.38 437 THR A C 1
ATOM 3397 O O . THR A 1 437 ? 13.5 17.734 -0.127 1 95.38 437 THR A O 1
ATOM 3400 N N . PHE A 1 438 ? 11.922 19.125 0.493 1 97.25 438 PHE A N 1
ATOM 3401 C CA . PHE A 1 438 ? 11.109 18.875 -0.689 1 97.25 438 PHE A CA 1
ATOM 3402 C C . PHE A 1 438 ? 11.523 19.781 -1.84 1 97.25 438 PHE A C 1
ATOM 3404 O O . PHE A 1 438 ? 10.867 19.812 -2.881 1 97.25 438 PHE A O 1
ATOM 3411 N N . SER A 1 439 ? 12.703 20.469 -1.655 1 96.44 439 SER A N 1
ATOM 3412 C CA . SER A 1 439 ? 13.148 21.438 -2.639 1 96.44 439 SER A CA 1
ATOM 3413 C C . SER A 1 439 ? 13.555 20.766 -3.945 1 96.44 439 SER A C 1
ATOM 3415 O O . SER A 1 439 ? 13.445 21.359 -5.02 1 96.44 439 SER A O 1
ATOM 3417 N N . PHE A 1 440 ? 13.953 19.5 -3.928 1 95.12 440 PHE A N 1
ATOM 3418 C CA . PHE A 1 440 ? 14.516 18.844 -5.102 1 95.12 440 PHE A CA 1
ATOM 3419 C C . PHE A 1 440 ? 13.414 18.328 -6.016 1 95.12 440 PHE A C 1
ATOM 3421 O O . PHE A 1 440 ? 13.68 17.922 -7.148 1 95.12 440 PHE A O 1
ATOM 3428 N N . PHE A 1 441 ? 12.188 18.344 -5.598 1 97.31 441 PHE A N 1
ATOM 3429 C CA . PHE A 1 441 ? 11.086 17.906 -6.449 1 97.31 441 PHE A CA 1
ATOM 3430 C C . PHE A 1 441 ? 10.781 18.938 -7.52 1 97.31 441 PHE A C 1
ATOM 3432 O O . PHE A 1 441 ? 11.023 20.141 -7.324 1 97.31 441 PHE A O 1
ATOM 3439 N N . SER A 1 442 ? 10.258 18.562 -8.672 1 98.06 442 SER A N 1
ATOM 3440 C CA . SER A 1 442 ? 9.883 19.438 -9.773 1 98.06 442 SER A CA 1
ATOM 3441 C C . SER A 1 442 ? 8.703 20.328 -9.383 1 98.06 442 SER A C 1
ATOM 3443 O O . SER A 1 442 ? 7.973 20.016 -8.438 1 98.06 442 SER A O 1
ATOM 3445 N N . PRO A 1 443 ? 8.531 21.484 -10.07 1 97.94 443 PRO A N 1
ATOM 3446 C CA . PRO A 1 443 ? 7.391 22.359 -9.773 1 97.94 443 PRO A CA 1
ATOM 3447 C C . PRO A 1 443 ? 6.047 21.656 -9.914 1 97.94 443 PRO A C 1
ATOM 3449 O O . PRO A 1 443 ? 5.133 21.891 -9.125 1 97.94 443 PRO A O 1
ATOM 3452 N N . PHE A 1 444 ? 5.984 20.812 -10.891 1 97.69 444 PHE A N 1
ATOM 3453 C CA . PHE A 1 444 ? 4.75 20.062 -11.078 1 97.69 444 PHE A CA 1
ATOM 3454 C C . PHE A 1 444 ? 4.465 19.172 -9.875 1 97.69 444 PHE A C 1
ATOM 3456 O O . PHE A 1 444 ? 3.34 19.125 -9.383 1 97.69 444 PHE A O 1
ATOM 3463 N N . SER A 1 445 ? 5.5 18.438 -9.453 1 98.19 445 SER A N 1
ATOM 3464 C CA . SER A 1 445 ? 5.344 17.562 -8.305 1 98.19 445 SER A CA 1
ATOM 3465 C C . SER A 1 445 ? 5.027 18.344 -7.035 1 98.19 445 SER A C 1
ATOM 3467 O O . SER A 1 445 ? 4.23 17.906 -6.203 1 98.19 445 SER A O 1
ATOM 3469 N N . LYS A 1 446 ? 5.688 19.531 -6.863 1 98.44 446 LYS A N 1
ATOM 3470 C CA . LYS A 1 446 ? 5.406 20.375 -5.699 1 98.44 446 LYS A CA 1
ATOM 3471 C C . LYS A 1 446 ? 3.953 20.844 -5.695 1 98.44 446 LYS A C 1
ATOM 3473 O O . LYS A 1 446 ? 3.307 20.875 -4.648 1 98.44 446 LYS A O 1
ATOM 3478 N N . LEU A 1 447 ? 3.453 21.188 -6.832 1 98.12 447 LEU A N 1
ATOM 3479 C CA . LEU A 1 447 ? 2.055 21.578 -6.949 1 98.12 447 LEU A CA 1
ATOM 3480 C C . LEU A 1 447 ? 1.129 20.422 -6.629 1 98.12 447 LEU A C 1
ATOM 3482 O O . LEU A 1 447 ? 0.156 20.578 -5.887 1 98.12 447 LEU A O 1
ATOM 3486 N N . LEU A 1 448 ? 1.452 19.281 -7.164 1 97.75 448 LEU A N 1
ATOM 3487 C CA . LEU A 1 448 ? 0.661 18.078 -6.922 1 97.75 448 LEU A CA 1
ATOM 3488 C C . LEU A 1 448 ? 0.653 17.719 -5.441 1 97.75 448 LEU A C 1
ATOM 3490 O O . LEU A 1 448 ? -0.393 17.375 -4.887 1 97.75 448 LEU A O 1
ATOM 3494 N N . LEU A 1 449 ? 1.812 17.797 -4.863 1 98.5 449 LEU A N 1
ATOM 3495 C CA . LEU A 1 449 ? 1.929 17.484 -3.439 1 98.5 449 LEU A CA 1
ATOM 3496 C C . LEU A 1 449 ? 1.146 18.5 -2.602 1 98.5 449 LEU A C 1
ATOM 3498 O O . LEU A 1 449 ? 0.583 18.141 -1.563 1 98.5 449 LEU A O 1
ATOM 3502 N N . SER A 1 450 ? 1.078 19.734 -2.998 1 98.38 450 SER A N 1
ATOM 3503 C CA . SER A 1 450 ? 0.284 20.75 -2.301 1 98.38 450 SER A CA 1
ATOM 3504 C C . SER A 1 450 ? -1.197 20.391 -2.309 1 98.38 450 SER A C 1
ATOM 3506 O O . SER A 1 450 ? -1.86 20.438 -1.271 1 98.38 450 SER A O 1
ATOM 3508 N N . PHE A 1 451 ? -1.637 19.938 -3.453 1 96.88 451 PHE A N 1
ATOM 3509 C CA . PHE A 1 451 ? -3.035 19.547 -3.557 1 96.88 451 PHE A CA 1
ATOM 3510 C C . PHE A 1 451 ? -3.293 18.266 -2.77 1 96.88 451 PHE A C 1
ATOM 3512 O O . PHE A 1 451 ? -4.375 18.078 -2.213 1 96.88 451 PHE A O 1
ATOM 3519 N N . ALA A 1 452 ? -2.285 17.438 -2.756 1 97.44 452 ALA A N 1
ATOM 3520 C CA . ALA A 1 452 ? -2.414 16.203 -1.972 1 97.44 452 ALA A CA 1
ATOM 3521 C C . ALA A 1 452 ? -2.547 16.516 -0.484 1 97.44 452 ALA A C 1
ATOM 3523 O O . ALA A 1 452 ? -3.316 15.867 0.227 1 97.44 452 ALA A O 1
ATOM 3524 N N . MET A 1 453 ? -1.751 17.5 -0.016 1 97.62 453 MET A N 1
ATOM 3525 C CA . MET A 1 453 ? -1.846 17.906 1.382 1 97.62 453 MET A CA 1
ATOM 3526 C C . MET A 1 453 ? -3.252 18.406 1.709 1 97.62 453 MET A C 1
ATOM 3528 O O . MET A 1 453 ? -3.828 18.016 2.729 1 97.62 453 MET A O 1
ATOM 3532 N N . ILE A 1 454 ? -3.781 19.172 0.845 1 95.62 454 ILE A N 1
ATOM 3533 C CA . ILE A 1 454 ? -5.105 19.75 1.058 1 95.62 454 ILE A CA 1
ATOM 3534 C C . ILE A 1 454 ? -6.16 18.656 1.006 1 95.62 454 ILE A C 1
ATOM 3536 O O . ILE A 1 454 ? -7.062 18.609 1.845 1 95.62 454 ILE A O 1
ATOM 3540 N N . ALA A 1 455 ? -6.004 17.781 0.06 1 94.19 455 ALA A N 1
ATOM 3541 C CA . ALA A 1 455 ? -6.934 16.656 -0.063 1 94.19 455 ALA A CA 1
ATOM 3542 C C . ALA A 1 455 ? -6.906 15.781 1.185 1 94.19 455 ALA A C 1
ATOM 3544 O O . ALA A 1 455 ? -7.953 15.352 1.675 1 94.19 455 ALA A O 1
ATOM 3545 N N . GLY A 1 456 ? -5.707 15.508 1.634 1 93.75 456 GLY A N 1
ATOM 3546 C CA . GLY A 1 456 ? -5.582 14.703 2.836 1 93.75 456 GLY A CA 1
ATOM 3547 C C . GLY A 1 456 ? -6.25 15.32 4.047 1 93.75 456 GLY A C 1
ATOM 3548 O O . GLY A 1 456 ? -6.949 14.641 4.797 1 93.75 456 GLY A O 1
ATOM 3549 N N . ARG A 1 457 ? -6.062 16.547 4.172 1 91.56 457 ARG A N 1
ATOM 3550 C CA . ARG A 1 457 ? -6.613 17.266 5.32 1 91.56 457 ARG A CA 1
ATOM 3551 C C . ARG A 1 457 ? -8.133 17.297 5.27 1 91.56 457 ARG A C 1
ATOM 3553 O O . ARG A 1 457 ? -8.797 17.234 6.305 1 91.56 457 ARG A O 1
ATOM 3560 N N . LEU A 1 458 ? -8.688 17.344 4.059 1 87 458 LEU A N 1
ATOM 3561 C CA . LEU A 1 458 ? -10.125 17.469 3.885 1 87 458 LEU A CA 1
ATOM 3562 C C . LEU A 1 458 ? -10.758 16.094 3.631 1 87 458 LEU A C 1
ATOM 3564 O O . LEU A 1 458 ? -11.898 16.016 3.184 1 87 458 LEU A O 1
ATOM 3568 N N . GLU A 1 459 ? -10.07 15.047 3.793 1 84.44 459 GLU A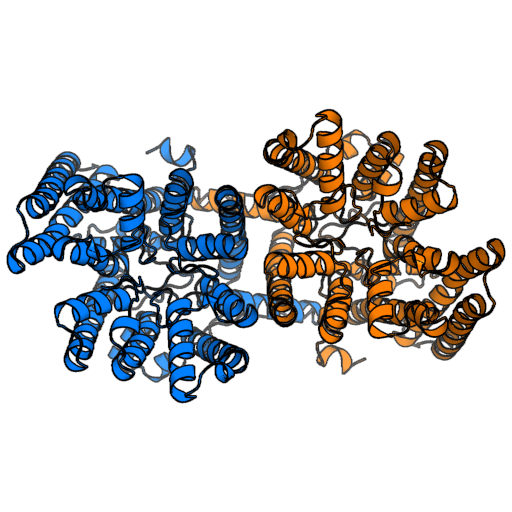 N 1
ATOM 3569 C CA . GLU A 1 459 ? -10.531 13.672 3.635 1 84.44 459 GLU A CA 1
ATOM 3570 C C . GLU A 1 459 ? -10.922 13.383 2.188 1 84.44 459 GLU A C 1
ATOM 3572 O O . GLU A 1 459 ? -11.938 12.727 1.932 1 84.44 459 GLU A O 1
ATOM 3577 N N . ILE A 1 460 ? -10.359 13.945 1.291 1 85.38 460 ILE A N 1
ATOM 3578 C CA . ILE A 1 460 ? -10.25 13.594 -0.12 1 85.38 460 ILE A CA 1
ATOM 3579 C C . ILE A 1 460 ? -11.492 14.078 -0.871 1 85.38 460 ILE A C 1
ATOM 3581 O O . ILE A 1 460 ? -11.383 14.672 -1.944 1 85.38 460 ILE A O 1
ATOM 3585 N N . TYR A 1 461 ? -12.742 13.93 -0.408 1 81.88 461 TYR A N 1
ATOM 3586 C CA . TYR A 1 461 ? -13.984 14.086 -1.156 1 81.88 461 TYR A CA 1
ATOM 3587 C C . TYR A 1 461 ? -14.18 15.523 -1.604 1 81.88 461 TYR A C 1
ATOM 3589 O O . TYR A 1 461 ? -14.5 15.781 -2.764 1 81.88 461 TYR A O 1
ATOM 3597 N N . PRO A 1 462 ? -13.898 16.484 -0.693 1 79.75 462 PRO A N 1
ATOM 3598 C CA . PRO A 1 462 ? -14.094 17.859 -1.124 1 79.75 462 PRO A CA 1
ATOM 3599 C C . PRO A 1 462 ? -13.195 18.25 -2.297 1 79.75 462 PRO A C 1
ATOM 3601 O O . PRO A 1 462 ? -13.625 18.969 -3.203 1 79.75 462 PRO A O 1
ATOM 3604 N N . VAL A 1 463 ? -12.031 17.766 -2.271 1 83.81 463 VAL A N 1
ATOM 3605 C CA . VAL A 1 463 ? -11.086 18.109 -3.326 1 83.81 463 VAL A CA 1
ATOM 3606 C C . VAL A 1 463 ? -11.43 17.344 -4.602 1 83.81 463 VAL A C 1
ATOM 3608 O O . VAL A 1 463 ? -11.297 17.875 -5.707 1 83.81 463 VAL A O 1
ATOM 3611 N N . LEU A 1 464 ? -11.844 16.141 -4.488 1 81.56 464 LEU A N 1
ATOM 3612 C CA . LEU A 1 464 ? -12.203 15.344 -5.652 1 81.56 464 LEU A CA 1
ATOM 3613 C C . LEU A 1 464 ? -13.383 15.961 -6.391 1 81.56 464 LEU A C 1
ATOM 3615 O O . LEU A 1 464 ? -13.453 15.906 -7.621 1 81.56 464 LEU A O 1
ATOM 3619 N N . LEU A 1 465 ? -14.258 16.547 -5.66 1 79.25 465 LEU A N 1
ATOM 3620 C CA . LEU A 1 465 ? -15.445 17.156 -6.242 1 79.25 465 LEU A CA 1
ATOM 3621 C C . LEU A 1 465 ? -15.078 18.344 -7.125 1 79.25 465 LEU A C 1
ATOM 3623 O O . LEU A 1 465 ? -15.789 18.641 -8.086 1 79.25 465 LEU A O 1
ATOM 3627 N N . MET A 1 466 ? -14.016 18.953 -6.781 1 78.5 466 MET A N 1
ATOM 3628 C CA . MET A 1 466 ? -13.578 20.109 -7.551 1 78.5 466 MET A CA 1
ATOM 3629 C C . MET A 1 466 ? -13.164 19.703 -8.961 1 78.5 466 MET A C 1
ATOM 3631 O O . MET A 1 466 ? -13.234 20.516 -9.891 1 78.5 466 MET A O 1
ATOM 3635 N N . PHE A 1 467 ? -12.82 18.422 -9.078 1 77.75 467 PHE A N 1
ATOM 3636 C CA . PHE A 1 467 ? -12.297 17.984 -10.367 1 77.75 467 PHE A CA 1
ATOM 3637 C C . PHE A 1 467 ? -13.398 17.344 -11.211 1 77.75 467 PHE A C 1
ATOM 3639 O O . PHE A 1 467 ? -13.164 16.969 -12.359 1 77.75 467 PHE A O 1
ATOM 3646 N N . ILE A 1 468 ? -14.531 17.281 -10.734 1 74.5 468 ILE A N 1
ATOM 3647 C CA . ILE A 1 468 ? -15.656 16.766 -11.5 1 74.5 468 ILE A CA 1
ATOM 3648 C C . ILE A 1 468 ? -16.391 17.922 -12.188 1 74.5 468 ILE A C 1
ATOM 3650 O O . ILE A 1 468 ? -16.922 18.812 -11.516 1 74.5 468 ILE A O 1
ATOM 3654 N N . PRO A 1 469 ? -16.438 17.922 -13.477 1 71.06 469 PRO A N 1
ATOM 3655 C CA . PRO A 1 469 ? -17.031 19.016 -14.227 1 71.06 469 PRO A CA 1
ATOM 3656 C C . PRO A 1 469 ? -18.5 19.25 -13.875 1 71.06 469 PRO A C 1
ATOM 3658 O O . PRO A 1 469 ? -18.969 20.391 -13.852 1 71.06 469 PRO A O 1
ATOM 3661 N N . LYS A 1 470 ? -19.219 18.25 -13.609 1 68.88 470 LYS A N 1
ATOM 3662 C CA . LYS A 1 470 ? -20.641 18.375 -13.336 1 68.88 470 LYS A CA 1
ATOM 3663 C C . LYS A 1 470 ? -20.891 19.172 -12.055 1 68.88 470 LYS A C 1
ATOM 3665 O O . LYS A 1 470 ? -21.984 19.703 -11.859 1 68.88 470 LYS A O 1
ATOM 3670 N N . THR A 1 471 ? -19.828 19.219 -11.359 1 66.94 471 THR A N 1
ATOM 3671 C CA . THR A 1 471 ? -19.953 19.953 -10.102 1 66.94 471 THR A CA 1
ATOM 3672 C C . THR A 1 471 ? -20.172 21.438 -10.352 1 66.94 471 THR A C 1
ATOM 3674 O O . THR A 1 471 ? -20.875 22.109 -9.594 1 66.94 471 THR A O 1
ATOM 3677 N N . TRP A 1 472 ? -19.641 21.953 -11.516 1 68.38 472 TRP A N 1
ATOM 3678 C CA . TRP A 1 472 ? -19.625 23.391 -11.766 1 68.38 472 TRP A CA 1
ATOM 3679 C C . TRP A 1 472 ? -20.828 23.797 -12.609 1 68.38 472 TRP A C 1
ATOM 3681 O O . TRP A 1 472 ? -21.078 24.984 -12.82 1 68.38 472 TRP A O 1
ATOM 3691 N N . SER A 1 473 ? -21.531 23.047 -13.297 1 64.38 473 SER A N 1
ATOM 3692 C CA . SER A 1 473 ? -22.609 23.391 -14.211 1 64.38 473 SER A CA 1
ATOM 3693 C C . SER A 1 473 ? -23.719 24.172 -13.5 1 64.38 473 SER A C 1
ATOM 3695 O O . SER A 1 473 ? -24.391 25 -14.109 1 64.38 473 SER A O 1
ATOM 3697 N N . LYS A 1 474 ? -24.188 23.766 -12.32 1 57.44 474 LYS A N 1
ATOM 3698 C CA . LYS A 1 474 ? -25.312 24.516 -11.766 1 57.44 474 LYS A CA 1
ATOM 3699 C C . LYS A 1 474 ? -24.859 25.422 -10.617 1 57.44 474 LYS A C 1
ATOM 3701 O O . LYS A 1 474 ? -25.672 25.828 -9.789 1 57.44 474 LYS A O 1
ATOM 3706 N N . LEU A 1 475 ? -23.578 25.812 -10.672 1 52.34 475 LEU A N 1
ATOM 3707 C CA . LEU A 1 475 ? -23.141 26.703 -9.594 1 52.34 475 LEU A CA 1
ATOM 3708 C C . LEU A 1 475 ? -23.312 28.172 -9.992 1 52.34 475 LEU A C 1
ATOM 3710 O O . LEU A 1 475 ? -23.094 28.531 -11.156 1 52.34 475 LEU A O 1
ATOM 3714 N N . MET B 1 1 ? -11.758 -38.406 7.559 1 80.31 1 MET B N 1
ATOM 3715 C CA . MET B 1 1 ? -11.977 -37.969 6.184 1 80.31 1 MET B CA 1
ATOM 3716 C C . MET B 1 1 ? -10.805 -37.125 5.684 1 80.31 1 MET B C 1
ATOM 3718 O O . MET B 1 1 ? -10.25 -37.406 4.617 1 80.31 1 MET B O 1
ATOM 3722 N N . ILE B 1 2 ? -10.32 -36.25 6.473 1 80 2 ILE B N 1
ATOM 3723 C CA . ILE B 1 2 ? -9.195 -35.406 6.102 1 80 2 ILE B CA 1
ATOM 3724 C C . ILE B 1 2 ? -7.961 -36.25 5.832 1 80 2 ILE B C 1
ATOM 3726 O O . ILE B 1 2 ? -7.328 -36.125 4.781 1 80 2 ILE B O 1
ATOM 3730 N N . ARG B 1 3 ? -7.75 -37.188 6.695 1 83.38 3 ARG B N 1
ATOM 3731 C CA . ARG B 1 3 ? -6.586 -38.062 6.551 1 83.38 3 ARG B CA 1
ATOM 3732 C C . ARG B 1 3 ? -6.699 -38.938 5.301 1 83.38 3 ARG B C 1
ATOM 3734 O O . ARG B 1 3 ? -5.719 -39.125 4.578 1 83.38 3 ARG B O 1
ATOM 3741 N N . PHE B 1 4 ? -7.793 -39.375 5.043 1 84.88 4 PHE B N 1
ATOM 3742 C CA . PHE B 1 4 ? -8.031 -40.25 3.908 1 84.88 4 PHE B CA 1
ATOM 3743 C C . PHE B 1 4 ? -7.812 -39.5 2.592 1 84.88 4 PHE B C 1
ATOM 3745 O O . PHE B 1 4 ? -7.102 -40 1.712 1 84.88 4 PHE B O 1
ATOM 3752 N N . LEU B 1 5 ? -8.359 -38.375 2.473 1 82.44 5 LEU B N 1
ATOM 3753 C CA . LEU B 1 5 ? -8.227 -37.594 1.245 1 82.44 5 LEU B CA 1
ATOM 3754 C C . LEU B 1 5 ? -6.785 -37.125 1.045 1 82.44 5 LEU B C 1
ATOM 3756 O O . LEU B 1 5 ? -6.277 -37.156 -0.08 1 82.44 5 LEU B O 1
ATOM 3760 N N . LEU B 1 6 ? -6.164 -36.812 2.08 1 88.06 6 LEU B N 1
ATOM 3761 C CA . LEU B 1 6 ? -4.766 -36.406 2 1 88.06 6 LEU B CA 1
ATOM 3762 C C . LEU B 1 6 ? -3.883 -37.562 1.555 1 88.06 6 LEU B C 1
ATOM 3764 O O . LEU B 1 6 ? -2.941 -37.375 0.781 1 88.06 6 LEU B O 1
ATOM 3768 N N . SER B 1 7 ? -4.238 -38.719 2.035 1 90.69 7 SER B N 1
ATOM 3769 C CA . SER B 1 7 ? -3.467 -39.906 1.669 1 90.69 7 SER B CA 1
ATOM 3770 C C . SER B 1 7 ? -3.613 -40.219 0.184 1 90.69 7 SER B C 1
ATOM 3772 O O . SER B 1 7 ? -2.643 -40.625 -0.471 1 90.69 7 SER B O 1
ATOM 3774 N N . LYS B 1 8 ? -4.719 -40.031 -0.321 1 87.12 8 LYS B N 1
ATOM 3775 C CA . LYS B 1 8 ? -4.941 -40.281 -1.746 1 87.12 8 LYS B CA 1
ATOM 3776 C C . LYS B 1 8 ? -4.176 -39.25 -2.588 1 87.12 8 LYS B C 1
ATOM 3778 O O . LYS B 1 8 ? -3.668 -39.594 -3.662 1 87.12 8 LYS B O 1
ATOM 3783 N N . LEU B 1 9 ? -4.164 -38.094 -2.09 1 88.75 9 LEU B N 1
ATOM 3784 C CA . LEU B 1 9 ? -3.447 -37.031 -2.807 1 88.75 9 LEU B CA 1
ATOM 3785 C C . LEU B 1 9 ? -1.946 -37.312 -2.807 1 88.75 9 LEU B C 1
ATOM 3787 O O . LEU B 1 9 ? -1.252 -36.969 -3.77 1 88.75 9 LEU B O 1
ATOM 3791 N N . LEU B 1 10 ? -1.471 -37.875 -1.775 1 93.06 10 LEU B N 1
ATOM 3792 C CA . LEU B 1 10 ? -0.06 -38.25 -1.733 1 93.06 10 LEU B CA 1
ATOM 3793 C C . LEU B 1 10 ? 0.251 -39.312 -2.766 1 93.06 10 LEU B C 1
ATOM 3795 O O . LEU B 1 10 ? 1.326 -39.312 -3.367 1 93.06 10 LEU B O 1
ATOM 3799 N N . LEU B 1 11 ? -0.689 -40.219 -2.992 1 92.88 11 LEU B N 1
ATOM 3800 C CA . LEU B 1 11 ? -0.51 -41.25 -4 1 92.88 11 LEU B CA 1
ATOM 3801 C C . LEU B 1 11 ? -0.476 -40.656 -5.402 1 92.88 11 LEU B C 1
ATOM 3803 O O . LEU B 1 11 ? 0.261 -41.125 -6.27 1 92.88 11 LEU B O 1
ATOM 3807 N N . ILE B 1 12 ? -1.253 -39.625 -5.578 1 91.5 12 ILE B N 1
ATOM 3808 C CA . ILE B 1 12 ? -1.261 -38.938 -6.867 1 91.5 12 ILE B CA 1
ATOM 3809 C C . ILE B 1 12 ? 0.102 -38.312 -7.121 1 91.5 12 ILE B C 1
ATOM 3811 O O . ILE B 1 12 ? 0.619 -38.344 -8.242 1 91.5 12 ILE B O 1
ATOM 3815 N N . GLU B 1 13 ? 0.67 -37.688 -6.141 1 94.06 13 GLU B N 1
ATOM 3816 C CA . GLU B 1 13 ? 1.99 -37.094 -6.289 1 94.06 13 GLU B CA 1
ATOM 3817 C C . GLU B 1 13 ? 3.045 -38.125 -6.629 1 94.06 13 GLU B C 1
ATOM 3819 O O . GLU B 1 13 ? 3.949 -37.875 -7.426 1 94.06 13 GLU B O 1
ATOM 3824 N N . ALA B 1 14 ? 2.893 -39.312 -6.027 1 95.88 14 ALA B N 1
ATOM 3825 C CA . ALA B 1 14 ? 3.805 -40.406 -6.352 1 95.88 14 ALA B CA 1
ATOM 3826 C C . ALA B 1 14 ? 3.705 -40.781 -7.824 1 95.88 14 ALA B C 1
ATOM 3828 O O . ALA B 1 14 ? 4.723 -41.031 -8.477 1 95.88 14 ALA B O 1
ATOM 3829 N N . ALA B 1 15 ? 2.529 -40.812 -8.32 1 94.69 15 ALA B N 1
ATOM 3830 C CA . ALA B 1 15 ? 2.307 -41.125 -9.719 1 94.69 15 ALA B CA 1
ATOM 3831 C C . ALA B 1 15 ? 2.871 -40.062 -10.641 1 94.69 15 ALA B C 1
ATOM 3833 O O . ALA B 1 15 ? 3.402 -40.344 -11.711 1 94.69 15 ALA B O 1
ATOM 3834 N N . LEU B 1 16 ? 2.727 -38.812 -10.242 1 94.69 16 LEU B N 1
ATOM 3835 C CA . LEU B 1 16 ? 3.223 -37.688 -11.039 1 94.69 16 LEU B CA 1
ATOM 3836 C C . LEU B 1 16 ? 4.746 -37.719 -11.133 1 94.69 16 LEU B C 1
ATOM 3838 O O . LEU B 1 16 ? 5.32 -37.312 -12.141 1 94.69 16 LEU B O 1
ATOM 3842 N N . LEU B 1 17 ? 5.402 -38.219 -10.102 1 97.19 17 LEU B N 1
ATOM 3843 C CA . LEU B 1 17 ? 6.859 -38.281 -10.07 1 97.19 17 LEU B CA 1
ATOM 3844 C C . LEU B 1 17 ? 7.375 -39.312 -11.047 1 97.19 17 LEU B C 1
ATOM 3846 O O . LEU B 1 17 ? 8.562 -39.344 -11.383 1 97.19 17 LEU B O 1
ATOM 3850 N N . ALA B 1 18 ? 6.504 -40.156 -11.602 1 97.06 18 ALA B N 1
ATOM 3851 C CA . ALA B 1 18 ? 6.898 -41.156 -12.594 1 97.06 18 ALA B CA 1
ATOM 3852 C C . ALA B 1 18 ? 7.316 -40.469 -13.906 1 97.06 18 ALA B C 1
ATOM 3854 O O . ALA B 1 18 ? 8.156 -41 -14.641 1 97.06 18 ALA B O 1
ATOM 3855 N N . ILE B 1 19 ? 6.758 -39.344 -14.102 1 96.75 19 ILE B N 1
ATOM 3856 C CA . ILE B 1 19 ? 7.043 -38.656 -15.352 1 96.75 19 ILE B CA 1
ATOM 3857 C C . ILE B 1 19 ? 8.477 -38.125 -15.336 1 96.75 19 ILE B C 1
ATOM 3859 O O . ILE B 1 19 ? 9.258 -38.406 -16.25 1 96.75 19 ILE B O 1
ATOM 3863 N N . PRO B 1 20 ? 8.891 -37.375 -14.352 1 97.5 20 PRO B N 1
ATOM 3864 C CA . PRO B 1 20 ? 10.305 -36.969 -14.32 1 97.5 20 PRO B CA 1
ATOM 3865 C C . PRO B 1 20 ? 11.25 -38.188 -14.234 1 97.5 20 PRO B C 1
ATOM 3867 O O . PRO B 1 20 ? 12.375 -38.125 -14.734 1 97.5 20 PRO B O 1
ATOM 3870 N N . LEU B 1 21 ? 10.828 -39.281 -13.594 1 97.25 21 LEU B N 1
ATOM 3871 C CA . LEU B 1 21 ? 11.633 -40.5 -13.586 1 97.25 21 LEU B CA 1
ATOM 3872 C C . LEU B 1 21 ? 11.875 -41 -15 1 97.25 21 LEU B C 1
ATOM 3874 O O . LEU B 1 21 ? 12.984 -41.406 -15.336 1 97.25 21 LEU B O 1
ATOM 3878 N N . THR B 1 22 ? 10.828 -40.969 -15.805 1 97.5 22 THR B N 1
ATOM 3879 C CA . THR B 1 22 ? 10.953 -41.375 -17.203 1 97.5 22 THR B CA 1
ATOM 3880 C C . THR B 1 22 ? 11.906 -40.469 -17.953 1 97.5 22 THR B C 1
ATOM 3882 O O . THR B 1 22 ? 12.688 -40.906 -18.797 1 97.5 22 THR B O 1
ATOM 3885 N N . VAL B 1 23 ? 11.805 -39.125 -17.656 1 97.31 23 VAL B N 1
ATOM 3886 C CA . VAL B 1 23 ? 12.719 -38.188 -18.266 1 97.31 23 VAL B CA 1
ATOM 3887 C C . VAL B 1 23 ? 14.156 -38.531 -17.875 1 97.31 23 VAL B C 1
ATOM 3889 O O . VAL B 1 23 ? 15.062 -38.469 -18.719 1 97.31 23 VAL B O 1
ATOM 3892 N N . GLY B 1 24 ? 14.375 -38.875 -16.609 1 96.94 24 GLY B N 1
ATOM 3893 C CA . GLY B 1 24 ? 15.695 -39.281 -16.172 1 96.94 24 GLY B CA 1
ATOM 3894 C C . GLY B 1 24 ? 16.219 -40.5 -16.906 1 96.94 24 GLY B C 1
ATOM 3895 O O . GLY B 1 24 ? 17.406 -40.594 -17.219 1 96.94 24 GLY B O 1
ATOM 3896 N N . LEU B 1 25 ? 15.32 -41.438 -17.25 1 96.12 25 LEU B N 1
ATOM 3897 C CA . LEU B 1 25 ? 15.695 -42.656 -17.984 1 96.12 25 LEU B CA 1
ATOM 3898 C C . LEU B 1 25 ? 16.062 -42.312 -19.422 1 96.12 25 LEU B C 1
ATOM 3900 O O . LEU B 1 25 ? 17.031 -42.875 -19.953 1 96.12 25 LEU B O 1
ATOM 3904 N N . ILE B 1 26 ? 15.32 -41.406 -20 1 95.94 26 ILE B N 1
ATOM 3905 C CA . ILE B 1 26 ? 15.562 -41 -21.375 1 95.94 26 ILE B CA 1
ATOM 3906 C C . ILE B 1 26 ? 16.906 -40.312 -21.5 1 95.94 26 ILE B C 1
ATOM 3908 O O . ILE B 1 26 ? 17.656 -40.562 -22.438 1 95.94 26 ILE B O 1
ATOM 3912 N N . TYR B 1 27 ? 17.172 -39.531 -20.547 1 96.12 27 TYR B N 1
ATOM 3913 C CA . TYR B 1 27 ? 18.422 -38.75 -20.625 1 96.12 27 TYR B CA 1
ATOM 3914 C C . TYR B 1 27 ? 19.547 -39.5 -19.922 1 96.12 27 TYR B C 1
ATOM 3916 O O . TYR B 1 27 ? 20.641 -38.969 -19.766 1 96.12 27 TYR B O 1
ATOM 3924 N N . ARG B 1 28 ? 19.391 -40.719 -19.516 1 95.06 28 ARG B N 1
ATOM 3925 C CA . ARG B 1 28 ? 20.391 -41.594 -18.906 1 95.06 28 ARG B CA 1
ATOM 3926 C C . ARG B 1 28 ? 21.094 -40.906 -17.75 1 95.06 28 ARG B C 1
ATOM 3928 O O . ARG B 1 28 ? 22.312 -40.844 -17.703 1 95.06 28 ARG B O 1
ATOM 3935 N N . GLU B 1 29 ? 20.219 -40.531 -16.766 1 95.06 29 GLU B N 1
ATOM 3936 C CA . GLU B 1 29 ? 20.719 -39.781 -15.633 1 95.06 29 GLU B CA 1
ATOM 3937 C C . GLU B 1 29 ? 21.422 -40.688 -14.625 1 95.06 29 GLU B C 1
ATOM 3939 O O . GLU B 1 29 ? 21.188 -41.875 -14.609 1 95.06 29 GLU B O 1
ATOM 3944 N N . PRO B 1 30 ? 22.359 -40.094 -13.828 1 93.69 30 PRO B N 1
ATOM 3945 C CA . PRO B 1 30 ? 23.047 -40.875 -12.812 1 93.69 30 PRO B CA 1
ATOM 3946 C C . PRO B 1 30 ? 22.094 -41.562 -11.828 1 93.69 30 PRO B C 1
ATOM 3948 O O . PRO B 1 30 ? 20.969 -41.062 -11.633 1 93.69 30 PRO B O 1
ATOM 3951 N N . GLN B 1 31 ? 22.562 -42.594 -11.203 1 93.69 31 GLN B N 1
ATOM 3952 C CA . GLN B 1 31 ? 21.766 -43.406 -10.297 1 93.69 31 GLN B CA 1
ATOM 3953 C C . GLN B 1 31 ? 21.328 -42.594 -9.086 1 93.69 31 GLN B C 1
ATOM 3955 O O . GLN B 1 31 ? 20.234 -42.781 -8.555 1 93.69 31 GLN B O 1
ATOM 3960 N N . SER B 1 32 ? 22.141 -41.688 -8.68 1 94.19 32 SER B N 1
ATOM 3961 C CA . SER B 1 32 ? 21.828 -40.875 -7.516 1 94.19 32 SER B CA 1
ATOM 3962 C C . SER B 1 32 ? 20.547 -40.062 -7.738 1 94.19 32 SER B C 1
ATOM 3964 O O . SER B 1 32 ? 19.719 -39.969 -6.836 1 94.19 32 SER B O 1
ATOM 3966 N N . VAL B 1 33 ? 20.406 -39.531 -8.906 1 96.44 33 VAL B N 1
ATOM 3967 C CA . VAL B 1 33 ? 19.234 -38.75 -9.242 1 96.44 33 VAL B CA 1
ATOM 3968 C C . VAL B 1 33 ? 18 -39.656 -9.375 1 96.44 33 VAL B C 1
ATOM 3970 O O . VAL B 1 33 ? 16.938 -39.344 -8.836 1 96.44 33 VAL B O 1
ATOM 3973 N N . MET B 1 34 ? 18.156 -40.781 -10.023 1 96.81 34 MET B N 1
ATOM 3974 C CA . MET B 1 34 ? 17.062 -41.719 -10.211 1 96.81 34 MET B CA 1
ATOM 3975 C C . MET B 1 34 ? 16.578 -42.25 -8.867 1 96.81 34 MET B C 1
ATOM 3977 O O . MET B 1 34 ? 15.367 -42.344 -8.625 1 96.81 34 MET B O 1
ATOM 3981 N N . MET B 1 35 ? 17.531 -42.562 -8.023 1 97.19 35 MET B N 1
ATOM 3982 C CA . MET B 1 35 ? 17.188 -43.094 -6.715 1 97.19 35 MET B CA 1
ATOM 3983 C C . MET B 1 35 ? 16.469 -42.062 -5.867 1 97.19 35 MET B C 1
ATOM 3985 O O . MET B 1 35 ? 15.594 -42.406 -5.07 1 97.19 35 MET B O 1
ATOM 3989 N N . SER B 1 36 ? 16.922 -40.812 -5.984 1 97.88 36 SER B N 1
ATOM 3990 C CA . SER B 1 36 ? 16.25 -39.781 -5.223 1 97.88 36 SER B CA 1
ATOM 3991 C C . SER B 1 36 ? 14.773 -39.688 -5.555 1 97.88 36 SER B C 1
ATOM 3993 O O . SER B 1 36 ? 13.938 -39.531 -4.66 1 97.88 36 SER B O 1
ATOM 3995 N N . ILE B 1 37 ? 14.383 -39.812 -6.805 1 98.19 37 ILE B N 1
ATOM 3996 C CA . ILE B 1 37 ? 12.992 -39.781 -7.242 1 98.19 37 ILE B CA 1
ATOM 3997 C C . ILE B 1 37 ? 12.258 -41.031 -6.781 1 98.19 37 ILE B C 1
ATOM 3999 O O . ILE B 1 37 ? 11.156 -40.938 -6.234 1 98.19 37 ILE B O 1
ATOM 4003 N N . VAL B 1 38 ? 12.938 -42.156 -6.926 1 97.94 38 VAL B N 1
ATOM 4004 C CA . VAL B 1 38 ? 12.32 -43.438 -6.578 1 97.94 38 VAL B CA 1
ATOM 4005 C C . VAL B 1 38 ? 12.078 -43.5 -5.074 1 97.94 38 VAL B C 1
ATOM 4007 O O . VAL B 1 38 ? 11.008 -43.938 -4.629 1 97.94 38 VAL B O 1
ATOM 4010 N N . ILE B 1 39 ? 13.055 -43.094 -4.262 1 98.19 39 ILE B N 1
ATOM 4011 C CA . ILE B 1 39 ? 12.922 -43.094 -2.811 1 98.19 39 ILE B CA 1
ATOM 4012 C C . ILE B 1 39 ? 11.734 -42.25 -2.402 1 98.19 39 ILE B C 1
ATOM 4014 O O . ILE B 1 39 ? 10.945 -42.625 -1.534 1 98.19 39 ILE B O 1
ATOM 4018 N N . THR B 1 40 ? 11.688 -41.062 -3.006 1 98.31 40 THR B N 1
ATOM 4019 C CA . THR B 1 40 ? 10.57 -40.156 -2.711 1 98.31 40 THR B CA 1
ATOM 4020 C C . THR B 1 40 ? 9.242 -40.812 -3.072 1 98.31 40 THR B C 1
ATOM 4022 O O . THR B 1 40 ? 8.273 -40.75 -2.311 1 98.31 40 THR B O 1
ATOM 4025 N N . MET B 1 41 ? 9.141 -41.5 -4.188 1 98.25 41 MET B N 1
ATOM 4026 C CA . MET B 1 41 ? 7.934 -42.188 -4.602 1 98.25 41 MET B CA 1
ATOM 4027 C C . MET B 1 41 ? 7.555 -43.281 -3.588 1 98.25 41 MET B C 1
ATOM 4029 O O . MET B 1 41 ? 6.383 -43.406 -3.23 1 98.25 41 MET B O 1
ATOM 4033 N N . ILE B 1 42 ? 8.531 -44 -3.139 1 97.94 42 ILE B N 1
ATOM 4034 C CA . ILE B 1 42 ? 8.289 -45.062 -2.176 1 97.94 42 ILE B CA 1
ATOM 4035 C C . ILE B 1 42 ? 7.73 -44.5 -0.881 1 97.94 42 ILE B C 1
ATOM 4037 O O . ILE B 1 42 ? 6.766 -45 -0.318 1 97.94 42 ILE B O 1
ATOM 4041 N N . ILE B 1 43 ? 8.352 -43.438 -0.417 1 97.81 43 ILE B N 1
ATOM 4042 C CA . ILE B 1 43 ? 7.883 -42.75 0.795 1 97.81 43 ILE B CA 1
ATOM 4043 C C . ILE B 1 43 ? 6.426 -42.344 0.622 1 97.81 43 ILE B C 1
ATOM 4045 O O . ILE B 1 43 ? 5.594 -42.594 1.499 1 97.81 43 ILE B O 1
ATOM 4049 N N . LEU B 1 44 ? 6.098 -41.75 -0.497 1 97.69 44 LEU B N 1
ATOM 4050 C CA . LEU B 1 44 ? 4.75 -41.25 -0.78 1 97.69 44 LEU B CA 1
ATOM 4051 C C . LEU B 1 44 ? 3.764 -42.406 -0.873 1 97.69 44 LEU B C 1
ATOM 4053 O O . LEU B 1 44 ? 2.639 -42.312 -0.374 1 97.69 44 LEU B O 1
ATOM 4057 N N . ILE B 1 45 ? 4.18 -43.5 -1.474 1 96.75 45 ILE B N 1
ATOM 4058 C CA . ILE B 1 45 ? 3.312 -44.656 -1.627 1 96.75 45 ILE B CA 1
ATOM 4059 C C . ILE B 1 45 ? 3.041 -45.281 -0.261 1 96.75 45 ILE B C 1
ATOM 4061 O O . ILE B 1 45 ? 1.899 -45.625 0.061 1 96.75 45 ILE B O 1
ATOM 4065 N N . ILE B 1 46 ? 4.043 -45.406 0.58 1 96.69 46 ILE B N 1
ATOM 4066 C CA . ILE B 1 46 ? 3.891 -46 1.907 1 96.69 46 ILE B CA 1
ATOM 4067 C C . ILE B 1 46 ? 2.959 -45.125 2.75 1 96.69 46 ILE B C 1
ATOM 4069 O O . ILE B 1 46 ? 2.004 -45.625 3.348 1 96.69 46 ILE B O 1
ATOM 4073 N N . LEU B 1 47 ? 3.215 -43.844 2.795 1 95.12 47 LEU B N 1
ATOM 4074 C CA . LEU B 1 47 ? 2.393 -42.906 3.582 1 95.12 47 LEU B CA 1
ATOM 4075 C C . LEU B 1 47 ? 0.97 -42.875 3.037 1 95.12 47 LEU B C 1
ATOM 4077 O O . LEU B 1 47 ? 0.009 -42.781 3.807 1 95.12 47 LEU B O 1
ATOM 4081 N N . GLY B 1 48 ? 0.861 -42.844 1.715 1 93.69 48 GLY B N 1
ATOM 4082 C CA . GLY B 1 48 ? -0.451 -42.812 1.088 1 93.69 48 GLY B CA 1
ATOM 4083 C C . GLY B 1 48 ? -1.265 -44.062 1.35 1 93.69 48 GLY B C 1
ATOM 4084 O O . GLY B 1 48 ? -2.459 -43.969 1.643 1 93.69 48 GLY B O 1
ATOM 4085 N N . LEU B 1 49 ? -0.617 -45.156 1.283 1 93.06 49 LEU B N 1
ATOM 4086 C CA . LEU B 1 49 ? -1.307 -46.438 1.498 1 93.06 49 LEU B CA 1
ATOM 4087 C C . LEU B 1 49 ? -1.667 -46.625 2.969 1 93.06 49 LEU B C 1
ATOM 4089 O O . LEU B 1 49 ? -2.756 -47.094 3.291 1 93.06 49 LEU B O 1
ATOM 4093 N N . LEU B 1 50 ? -0.806 -46.25 3.848 1 91.62 50 LEU B N 1
ATOM 4094 C CA . LEU B 1 50 ? -1.065 -46.344 5.277 1 91.62 50 LEU B CA 1
ATOM 4095 C C . LEU B 1 50 ? -2.24 -45.469 5.688 1 91.62 50 LEU B C 1
ATOM 4097 O O . LEU B 1 50 ? -3.043 -45.844 6.543 1 91.62 50 LEU B O 1
ATOM 4101 N N . GLY B 1 51 ? -2.314 -44.344 5.137 1 87.81 51 GLY B N 1
ATOM 4102 C CA . GLY B 1 51 ? -3.387 -43.406 5.492 1 87.81 51 GLY B CA 1
ATOM 4103 C C . GLY B 1 51 ? -4.719 -43.781 4.867 1 87.81 51 GLY B C 1
ATOM 4104 O O . GLY B 1 51 ? -5.773 -43.406 5.363 1 87.81 51 GLY B O 1
ATOM 4105 N N . SER B 1 52 ? -4.711 -44.5 3.797 1 85.06 52 SER B N 1
ATOM 4106 C CA . SER B 1 52 ? -5.934 -44.844 3.082 1 85.06 52 SER B CA 1
ATOM 4107 C C . SER B 1 52 ? -6.52 -46.156 3.594 1 85.06 52 SER B C 1
ATOM 4109 O O . SER B 1 52 ? -7.605 -46.562 3.176 1 85.06 52 SER B O 1
ATOM 4111 N N . LEU B 1 53 ? -5.863 -46.781 4.422 1 84.12 53 LEU B N 1
ATOM 4112 C CA . LEU B 1 53 ? -6.297 -48.094 4.898 1 84.12 53 LEU B CA 1
ATOM 4113 C C . LEU B 1 53 ? -7.59 -47.969 5.699 1 84.12 53 LEU B C 1
ATOM 4115 O O . LEU B 1 53 ? -8.43 -48.875 5.66 1 84.12 53 LEU B O 1
ATOM 4119 N N . PHE B 1 54 ? -7.777 -46.875 6.41 1 76.5 54 PHE B N 1
ATOM 4120 C CA . PHE B 1 54 ? -8.977 -46.719 7.227 1 76.5 54 PHE B CA 1
ATOM 4121 C C . PHE B 1 54 ? -9.961 -45.75 6.57 1 76.5 54 PHE B C 1
ATOM 4123 O O . PHE B 1 54 ? -9.711 -44.562 6.508 1 76.5 54 PHE B O 1
ATOM 4130 N N . LYS B 1 55 ? -11 -46.312 6.008 1 74.5 55 LYS B N 1
ATOM 4131 C CA . LYS B 1 55 ? -12.023 -45.5 5.359 1 74.5 55 LYS B CA 1
ATOM 4132 C C . LYS B 1 55 ? -12.93 -44.812 6.395 1 74.5 55 LYS B C 1
ATOM 4134 O O . LYS B 1 55 ? -13.305 -45.438 7.391 1 74.5 55 LYS B O 1
ATOM 4139 N N . PRO B 1 56 ? -13.016 -43.438 6.094 1 71.75 56 PRO B N 1
ATOM 4140 C CA . PRO B 1 56 ? -13.875 -42.781 7.062 1 71.75 56 PRO B CA 1
ATOM 4141 C C . PRO B 1 56 ? -15.344 -43.188 6.945 1 71.75 56 PRO B C 1
ATOM 4143 O O . PRO B 1 56 ? -15.781 -43.625 5.871 1 71.75 56 PRO B O 1
ATOM 4146 N N . LYS B 1 57 ? -16.031 -43.312 8.078 1 63.53 57 LYS B N 1
ATOM 4147 C CA . LYS B 1 57 ? -17.438 -43.688 8.164 1 63.53 57 LYS B CA 1
ATOM 4148 C C . LYS B 1 57 ? -18.344 -42.625 7.578 1 63.53 57 LYS B C 1
ATOM 4150 O O . LYS B 1 57 ? -19.359 -42.938 6.953 1 63.53 57 LYS B O 1
ATOM 4155 N N . ASN B 1 58 ? -18.047 -41.312 7.863 1 62.25 58 ASN B N 1
ATOM 4156 C CA . ASN B 1 58 ? -18.891 -40.219 7.375 1 62.25 58 ASN B CA 1
ATOM 4157 C C . ASN B 1 58 ? -18.156 -39.375 6.312 1 62.25 58 ASN B C 1
ATOM 4159 O O . ASN B 1 58 ? -17.047 -38.906 6.539 1 62.25 58 ASN B O 1
ATOM 4163 N N . TYR B 1 59 ? -18.797 -39.312 5.133 1 62.75 59 TYR B N 1
ATOM 4164 C CA . TYR B 1 59 ? -18.188 -38.688 3.965 1 62.75 59 TYR B CA 1
ATOM 4165 C C . TYR B 1 59 ? -18.578 -37.219 3.848 1 62.75 59 TYR B C 1
ATOM 4167 O O . TYR B 1 59 ? -18.297 -36.562 2.836 1 62.75 59 TYR B O 1
ATOM 4175 N N . HIS B 1 60 ? -19.188 -36.656 4.938 1 65.31 60 HIS B N 1
ATOM 4176 C CA . HIS B 1 60 ? -19.609 -35.25 4.801 1 65.31 60 HIS B CA 1
ATOM 4177 C C . HIS B 1 60 ? -18.469 -34.312 5.141 1 65.31 60 HIS B C 1
ATOM 4179 O O . HIS B 1 60 ? -17.828 -34.438 6.195 1 65.31 60 HIS B O 1
ATOM 4185 N N . ILE B 1 61 ? -18.016 -33.562 4.133 1 67.62 61 ILE B N 1
ATOM 4186 C CA . ILE B 1 61 ? -16.953 -32.594 4.348 1 67.62 61 ILE B CA 1
ATOM 4187 C C . ILE B 1 61 ? -17.562 -31.188 4.461 1 67.62 61 ILE B C 1
ATOM 4189 O O . ILE B 1 61 ? -18.281 -30.734 3.566 1 67.62 61 ILE B O 1
ATOM 4193 N N . TYR B 1 62 ? -17.359 -30.609 5.578 1 69.38 62 TYR B N 1
ATOM 4194 C CA . TYR B 1 62 ? -17.781 -29.234 5.77 1 69.38 62 TYR B CA 1
ATOM 4195 C C . TYR B 1 62 ? -16.797 -28.266 5.148 1 69.38 62 TYR B C 1
ATOM 4197 O O . TYR B 1 62 ? -15.688 -28.656 4.773 1 69.38 62 TYR B O 1
ATOM 4205 N N . THR B 1 63 ? -17.234 -27.031 4.945 1 70.12 63 THR B N 1
ATOM 4206 C CA . THR B 1 63 ? -16.438 -25.984 4.297 1 70.12 63 THR B CA 1
ATOM 4207 C C . THR B 1 63 ? -15.094 -25.812 5.004 1 70.12 63 THR B C 1
ATOM 4209 O O . THR B 1 63 ? -14.047 -25.719 4.352 1 70.12 63 THR B O 1
ATOM 4212 N N . LYS B 1 64 ? -15.148 -25.891 6.273 1 75.38 64 LYS B N 1
ATOM 4213 C CA . LYS B 1 64 ? -13.938 -25.719 7.074 1 75.38 64 LYS B CA 1
ATOM 4214 C C . LYS B 1 64 ? -12.945 -26.844 6.809 1 75.38 64 LYS B C 1
ATOM 4216 O O . LYS B 1 64 ? -11.742 -26.594 6.656 1 75.38 64 LYS B O 1
ATOM 4221 N N . GLU B 1 65 ? -13.406 -28.031 6.719 1 76.94 65 GLU B N 1
ATOM 4222 C CA . GLU B 1 65 ? -12.555 -29.188 6.484 1 76.94 65 GLU B CA 1
ATOM 4223 C C . GLU B 1 65 ? -11.992 -29.172 5.066 1 76.94 65 GLU B C 1
ATOM 4225 O O . GLU B 1 65 ? -10.836 -29.547 4.852 1 76.94 65 GLU B O 1
ATOM 4230 N N . GLY B 1 66 ? -12.852 -28.734 4.176 1 77.44 66 GLY B N 1
ATOM 4231 C CA . GLY B 1 66 ? -12.383 -28.625 2.803 1 77.44 66 GLY B CA 1
ATOM 4232 C C . GLY B 1 66 ? -11.234 -27.641 2.641 1 77.44 66 GLY B C 1
ATOM 4233 O O . GLY B 1 66 ? -10.25 -27.938 1.954 1 77.44 66 GLY B O 1
ATOM 4234 N N . MET B 1 67 ? -11.328 -26.547 3.262 1 80.31 67 MET B N 1
ATOM 4235 C CA . MET B 1 67 ? -10.281 -25.531 3.184 1 80.31 67 MET B CA 1
ATOM 4236 C C . MET B 1 67 ? -8.992 -26.031 3.83 1 80.31 67 MET B C 1
ATOM 4238 O O . MET B 1 67 ? -7.898 -25.781 3.318 1 80.31 67 MET B O 1
ATOM 4242 N N . LEU B 1 68 ? -9.117 -26.703 4.832 1 83 68 LEU B N 1
ATOM 4243 C CA . LEU B 1 68 ? -7.957 -27.234 5.535 1 83 68 LEU B CA 1
ATOM 4244 C C . LEU B 1 68 ? -7.254 -28.297 4.699 1 83 68 LEU B C 1
ATOM 4246 O O . LEU B 1 68 ? -6.023 -28.344 4.66 1 83 68 LEU B O 1
ATOM 4250 N N . ILE B 1 69 ? -8 -29.141 4.078 1 83.62 69 ILE B N 1
ATOM 4251 C CA . ILE B 1 69 ? -7.449 -30.203 3.256 1 83.62 69 ILE B CA 1
ATOM 4252 C C . ILE B 1 69 ? -6.652 -29.609 2.1 1 83.62 69 ILE B C 1
ATOM 4254 O O . ILE B 1 69 ? -5.551 -30.078 1.795 1 83.62 69 ILE B O 1
ATOM 4258 N N . VAL B 1 70 ? -7.238 -28.547 1.557 1 84 70 VAL B N 1
ATOM 4259 C CA . VAL B 1 70 ? -6.57 -27.922 0.419 1 84 70 VAL B CA 1
ATOM 4260 C C . VAL B 1 70 ? -5.258 -27.281 0.873 1 84 70 VAL B C 1
ATOM 4262 O O . VAL B 1 70 ? -4.219 -27.469 0.231 1 84 70 VAL B O 1
ATOM 4265 N N . ALA B 1 71 ? -5.305 -26.609 1.916 1 88.56 71 ALA B N 1
ATOM 4266 C CA . ALA B 1 71 ? -4.102 -25.953 2.434 1 88.56 71 ALA B CA 1
ATOM 4267 C C . ALA B 1 71 ? -3.035 -26.984 2.799 1 88.56 71 ALA B C 1
ATOM 4269 O O . ALA B 1 71 ? -1.868 -26.844 2.43 1 88.56 71 ALA B O 1
ATOM 4270 N N . LEU B 1 72 ? -3.424 -28.016 3.389 1 89.88 72 LEU B N 1
ATOM 4271 C CA . LEU B 1 72 ? -2.48 -29.047 3.814 1 89.88 72 LEU B CA 1
ATOM 4272 C C . LEU B 1 72 ? -1.913 -29.797 2.613 1 89.88 72 LEU B C 1
ATOM 4274 O O . LEU B 1 72 ? -0.744 -30.188 2.617 1 89.88 72 LEU B O 1
ATOM 4278 N N . CYS B 1 73 ? -2.744 -29.984 1.685 1 89.5 73 CYS B N 1
ATOM 4279 C CA . CYS B 1 73 ? -2.293 -30.672 0.475 1 89.5 73 CYS B CA 1
ATOM 4280 C C . CYS B 1 73 ? -1.168 -29.891 -0.199 1 89.5 73 CYS B C 1
ATOM 4282 O O . CYS B 1 73 ? -0.143 -30.469 -0.565 1 89.5 73 CYS B O 1
ATOM 4284 N N . TRP B 1 74 ? -1.376 -28.625 -0.32 1 92.75 74 TRP B N 1
ATOM 4285 C CA . TRP B 1 74 ? -0.364 -27.797 -0.963 1 92.75 74 TRP B CA 1
ATOM 4286 C C . TRP B 1 74 ? 0.938 -27.812 -0.169 1 92.75 74 TRP B C 1
ATOM 4288 O O . TRP B 1 74 ? 2.025 -27.859 -0.749 1 92.75 74 TRP B O 1
ATOM 4298 N N . ILE B 1 75 ? 0.824 -27.812 1.102 1 94.81 75 ILE B N 1
ATOM 4299 C CA . ILE B 1 75 ? 2 -27.812 1.964 1 94.81 75 ILE B CA 1
ATOM 4300 C C . ILE B 1 75 ? 2.713 -29.156 1.87 1 94.81 75 ILE B C 1
ATOM 4302 O O . ILE B 1 75 ? 3.934 -29.219 1.709 1 94.81 75 ILE B O 1
ATOM 4306 N N . LEU B 1 76 ? 1.993 -30.234 1.864 1 95.06 76 LEU B N 1
ATOM 4307 C CA . LEU B 1 76 ? 2.574 -31.578 1.827 1 95.06 76 LEU B CA 1
ATOM 4308 C C . LEU B 1 76 ? 3.17 -31.875 0.455 1 95.06 76 LEU B C 1
ATOM 4310 O O . LEU B 1 76 ? 4.25 -32.438 0.356 1 95.06 76 LEU B O 1
ATOM 4314 N N . TRP B 1 77 ? 2.434 -31.5 -0.562 1 95.81 77 TRP B N 1
ATOM 4315 C CA . TRP B 1 77 ? 2.955 -31.688 -1.911 1 95.81 77 TRP B CA 1
ATOM 4316 C C . TRP B 1 77 ? 4.27 -30.938 -2.1 1 95.81 77 TRP B C 1
ATOM 4318 O O . TRP B 1 77 ? 5.195 -31.453 -2.736 1 95.81 77 TRP B O 1
ATOM 4328 N N . SER B 1 78 ? 4.293 -29.766 -1.559 1 97.38 78 SER B N 1
ATOM 4329 C CA . SER B 1 78 ? 5.52 -28.984 -1.654 1 97.38 78 SER B CA 1
ATOM 4330 C C . SER B 1 78 ? 6.645 -29.625 -0.848 1 97.38 78 SER B C 1
ATOM 4332 O O . SER B 1 78 ? 7.797 -29.641 -1.292 1 97.38 78 SER B O 1
ATOM 4334 N N . PHE B 1 79 ? 6.297 -30.109 0.295 1 97.94 79 PHE B N 1
ATOM 4335 C CA . PHE B 1 79 ? 7.301 -30.719 1.158 1 97.94 79 PHE B CA 1
ATOM 4336 C C . PHE B 1 79 ? 7.859 -31.984 0.528 1 97.94 79 PHE B C 1
ATOM 4338 O O . PHE B 1 79 ? 9.07 -32.125 0.372 1 97.94 79 PHE B O 1
ATOM 4345 N N . PHE B 1 80 ? 7.027 -32.906 0.127 1 97.81 80 PHE B N 1
ATOM 4346 C CA . PHE B 1 80 ? 7.48 -34.188 -0.424 1 97.81 80 PHE B CA 1
ATOM 4347 C C . PHE B 1 80 ? 8.047 -34 -1.826 1 97.81 80 PHE B C 1
ATOM 4349 O O . PHE B 1 80 ? 8.969 -34.719 -2.23 1 97.81 80 PHE B O 1
ATOM 4356 N N . GLY B 1 81 ? 7.484 -33.062 -2.551 1 97.94 81 GLY B N 1
ATOM 4357 C CA . GLY B 1 81 ? 8.039 -32.75 -3.863 1 97.94 81 GLY B CA 1
ATOM 4358 C C . GLY B 1 81 ? 9.445 -32.219 -3.803 1 97.94 81 GLY B C 1
ATOM 4359 O O . GLY B 1 81 ? 10.18 -32.25 -4.793 1 97.94 81 GLY B O 1
ATOM 4360 N N . ALA B 1 82 ? 9.797 -31.703 -2.664 1 98.5 82 ALA B N 1
ATOM 4361 C CA . ALA B 1 82 ? 11.117 -31.109 -2.469 1 98.5 82 ALA B CA 1
ATOM 4362 C C . ALA B 1 82 ? 12.156 -32.188 -2.158 1 98.5 82 ALA B C 1
ATOM 4364 O O . ALA B 1 82 ? 13.359 -31.969 -2.314 1 98.5 82 ALA B O 1
ATOM 4365 N N . LEU B 1 83 ? 11.781 -33.344 -1.839 1 98.31 83 LEU B N 1
ATOM 4366 C CA . LEU B 1 83 ? 12.664 -34.375 -1.319 1 98.31 83 LEU B CA 1
ATOM 4367 C C . LEU B 1 83 ? 13.641 -34.844 -2.393 1 98.31 83 LEU B C 1
ATOM 4369 O O . LEU B 1 83 ? 14.82 -35.062 -2.115 1 98.31 83 LEU B O 1
ATOM 4373 N N . PRO B 1 84 ? 13.156 -35.062 -3.654 1 98.31 84 PRO B N 1
ATOM 4374 C CA . PRO B 1 84 ? 14.125 -35.5 -4.664 1 98.31 84 PRO B CA 1
ATOM 4375 C C . PRO B 1 84 ? 15.312 -34.531 -4.793 1 98.31 84 PRO B C 1
ATOM 4377 O O . PRO B 1 84 ? 16.438 -34.969 -5.031 1 98.31 84 PRO B O 1
ATOM 4380 N N . PHE B 1 85 ? 15.062 -33.281 -4.656 1 98.44 85 PHE B N 1
ATOM 4381 C CA . PHE B 1 85 ? 16.125 -32.281 -4.746 1 98.44 85 PHE B CA 1
ATOM 4382 C C . PHE B 1 85 ? 17.094 -32.406 -3.574 1 98.44 85 PHE B C 1
ATOM 4384 O O . PHE B 1 85 ? 18.312 -32.281 -3.748 1 98.44 85 PHE B O 1
ATOM 4391 N N . VAL B 1 86 ? 16.562 -32.656 -2.385 1 98.12 86 VAL B N 1
ATOM 4392 C CA . VAL B 1 86 ? 17.359 -32.75 -1.174 1 98.12 86 VAL B CA 1
ATOM 4393 C C . VAL B 1 86 ? 18.172 -34.062 -1.19 1 98.12 86 VAL B C 1
ATOM 4395 O O . VAL B 1 86 ? 19.375 -34.031 -0.94 1 98.12 86 VAL B O 1
ATOM 4398 N N . ILE B 1 87 ? 17.516 -35.188 -1.54 1 97.81 87 ILE B N 1
ATOM 4399 C CA . ILE B 1 87 ? 18.125 -36.5 -1.505 1 97.81 87 ILE B CA 1
ATOM 4400 C C . ILE B 1 87 ? 19.203 -36.594 -2.582 1 97.81 87 ILE B C 1
ATOM 4402 O O . ILE B 1 87 ? 20.25 -37.219 -2.367 1 97.81 87 ILE B O 1
ATOM 4406 N N . SER B 1 88 ? 19.031 -36.031 -3.74 1 97 88 SER B N 1
ATOM 4407 C CA . SER B 1 88 ? 20.016 -36.031 -4.816 1 97 88 SER B CA 1
ATOM 4408 C C . SER B 1 88 ? 21.188 -35.125 -4.504 1 97 88 SER B C 1
ATOM 4410 O O . SER B 1 88 ? 22.234 -35.219 -5.137 1 97 88 SER B O 1
ATOM 4412 N N . GLY B 1 89 ? 21 -34.125 -3.568 1 96.81 89 GLY B N 1
ATOM 4413 C CA . GLY B 1 89 ? 22.031 -33.156 -3.199 1 96.81 89 GLY B CA 1
ATOM 4414 C C . GLY B 1 89 ? 22.078 -31.953 -4.098 1 96.81 89 GLY B C 1
ATOM 4415 O O . GLY B 1 89 ? 22.938 -31.094 -3.947 1 96.81 89 GLY B O 1
ATOM 4416 N N . GLN B 1 90 ? 21.156 -31.859 -4.984 1 96.81 90 GLN B N 1
ATOM 4417 C CA . GLN B 1 90 ? 21.156 -30.734 -5.918 1 96.81 90 GLN B CA 1
ATOM 4418 C C . GLN B 1 90 ? 20.625 -29.469 -5.262 1 96.81 90 GLN B C 1
ATOM 4420 O O . GLN B 1 90 ? 21 -28.359 -5.652 1 96.81 90 GLN B O 1
ATOM 4425 N N . ILE B 1 91 ? 19.719 -29.578 -4.34 1 97.75 91 ILE B N 1
ATOM 4426 C CA . ILE B 1 91 ? 19.312 -28.562 -3.375 1 97.75 91 ILE B CA 1
ATOM 4427 C C . ILE B 1 91 ? 19.312 -29.156 -1.968 1 97.75 91 ILE B C 1
ATOM 4429 O O . ILE B 1 91 ? 18.266 -29.547 -1.443 1 97.75 91 ILE B O 1
ATOM 4433 N N . PRO B 1 92 ? 20.453 -29.141 -1.354 1 96.88 92 PRO B N 1
ATOM 4434 C CA . PRO B 1 92 ? 20.625 -29.938 -0.138 1 96.88 92 PRO B CA 1
ATOM 4435 C C . PRO B 1 92 ? 19.828 -29.391 1.042 1 96.88 92 PRO B C 1
ATOM 4437 O O . PRO B 1 92 ? 19.375 -30.172 1.894 1 96.88 92 PRO B O 1
ATOM 4440 N N . ASN B 1 93 ? 19.672 -28.094 1.159 1 97.75 93 ASN B N 1
ATOM 4441 C CA . ASN B 1 93 ? 18.906 -27.516 2.258 1 97.75 93 ASN B CA 1
ATOM 4442 C C . ASN B 1 93 ? 17.406 -27.703 2.062 1 97.75 93 ASN B C 1
ATOM 4444 O O . ASN B 1 93 ? 16.844 -27.281 1.047 1 97.75 93 ASN B O 1
ATOM 4448 N N . ILE B 1 94 ? 16.719 -28.25 3.043 1 98.12 94 ILE B N 1
ATOM 4449 C CA . ILE B 1 94 ? 15.312 -28.625 2.926 1 98.12 94 ILE B CA 1
ATOM 4450 C C . ILE B 1 94 ? 14.453 -27.375 2.811 1 98.12 94 ILE B C 1
ATOM 4452 O O . ILE B 1 94 ? 13.438 -27.375 2.113 1 98.12 94 ILE B O 1
ATOM 4456 N N . ILE B 1 95 ? 14.797 -26.281 3.492 1 98.44 95 ILE B N 1
ATOM 4457 C CA . ILE B 1 95 ? 14.023 -25.047 3.428 1 98.44 95 ILE B CA 1
ATOM 4458 C C . ILE B 1 95 ? 14.125 -24.438 2.027 1 98.44 95 ILE B C 1
ATOM 4460 O O . ILE B 1 95 ? 13.125 -23.984 1.468 1 98.44 95 ILE B O 1
ATOM 4464 N N . ASP B 1 96 ? 15.297 -24.5 1.449 1 98.38 96 ASP B N 1
ATOM 4465 C CA . ASP B 1 96 ? 15.508 -24.016 0.09 1 98.38 96 ASP B CA 1
ATOM 4466 C C . ASP B 1 96 ? 14.719 -24.844 -0.921 1 98.38 96 ASP B C 1
ATOM 4468 O O . ASP B 1 96 ? 14.086 -24.297 -1.825 1 98.38 96 ASP B O 1
ATOM 4472 N N . ALA B 1 97 ? 14.828 -26.156 -0.696 1 98.62 97 ALA B N 1
ATOM 4473 C CA . ALA B 1 97 ? 14.109 -27.047 -1.601 1 98.62 97 ALA B CA 1
ATOM 4474 C C . ALA B 1 97 ? 12.602 -26.859 -1.482 1 98.62 97 ALA B C 1
ATOM 4476 O O . ALA B 1 97 ? 11.891 -26.875 -2.486 1 98.62 97 ALA B O 1
ATOM 4477 N N . PHE B 1 98 ? 12.156 -26.688 -0.252 1 98.62 98 PHE B N 1
ATOM 4478 C CA . PHE B 1 98 ? 10.742 -26.422 -0.014 1 98.62 98 PHE B CA 1
ATOM 4479 C C . PHE B 1 98 ? 10.305 -25.125 -0.694 1 98.62 98 PHE B C 1
ATOM 4481 O O . PHE B 1 98 ? 9.227 -25.062 -1.284 1 98.62 98 PHE B O 1
ATOM 4488 N N . PHE B 1 99 ? 11.133 -24.125 -0.602 1 98.69 99 PHE B N 1
ATOM 4489 C CA . PHE B 1 99 ? 10.859 -22.844 -1.27 1 98.69 99 PHE B CA 1
ATOM 4490 C C . PHE B 1 99 ? 10.734 -23.047 -2.775 1 98.69 99 PHE B C 1
ATOM 4492 O O . PHE B 1 99 ? 9.773 -22.594 -3.393 1 98.69 99 PHE B O 1
ATOM 4499 N N . GLU B 1 100 ? 11.648 -23.766 -3.324 1 98.38 100 GLU B N 1
ATOM 4500 C CA . GLU B 1 100 ? 11.719 -23.969 -4.77 1 98.38 100 GLU B CA 1
ATOM 4501 C C . GLU B 1 100 ? 10.492 -24.719 -5.273 1 98.38 100 GLU B C 1
ATOM 4503 O O . GLU B 1 100 ? 9.891 -24.344 -6.277 1 98.38 100 GLU B O 1
ATOM 4508 N N . VAL B 1 101 ? 10.102 -25.734 -4.57 1 98.38 101 VAL B N 1
ATOM 4509 C CA . VAL B 1 101 ? 9.008 -26.578 -5.031 1 98.38 101 VAL B CA 1
ATOM 4510 C C . VAL B 1 101 ? 7.668 -25.891 -4.762 1 98.38 101 VAL B C 1
ATOM 4512 O O . VAL B 1 101 ? 6.73 -26.016 -5.551 1 98.38 101 VAL B O 1
ATOM 4515 N N . SER B 1 102 ? 7.566 -25.188 -3.59 1 97.88 102 SER B N 1
ATOM 4516 C CA . SER B 1 102 ? 6.371 -24.375 -3.361 1 97.88 102 SER B CA 1
ATOM 4517 C C . SER B 1 102 ? 6.18 -23.359 -4.473 1 97.88 102 SER B C 1
ATOM 4519 O O . SER B 1 102 ? 5.055 -23.125 -4.922 1 97.88 102 SER B O 1
ATOM 4521 N N . SER B 1 103 ? 7.293 -22.781 -4.871 1 98.19 103 SER B N 1
ATOM 4522 C CA . SER B 1 103 ? 7.277 -21.828 -5.969 1 98.19 103 SER B CA 1
ATOM 4523 C C . SER B 1 103 ? 6.801 -22.469 -7.266 1 98.19 103 SER B C 1
ATOM 4525 O O . SER B 1 103 ? 6.105 -21.844 -8.062 1 98.19 103 SER B O 1
ATOM 4527 N N . GLY B 1 104 ? 7.164 -23.672 -7.445 1 97.75 104 GLY B N 1
ATOM 4528 C CA . GLY B 1 104 ? 6.73 -24.406 -8.625 1 97.75 104 GLY B CA 1
ATOM 4529 C C . GLY B 1 104 ? 5.25 -24.734 -8.617 1 97.75 104 GLY B C 1
ATOM 4530 O O . GLY B 1 104 ? 4.516 -24.312 -9.516 1 97.75 104 GLY B O 1
ATOM 4531 N N . PHE B 1 105 ? 4.789 -25.312 -7.551 1 96.56 105 PHE B N 1
ATOM 4532 C CA . PHE B 1 105 ? 3.396 -25.75 -7.469 1 96.56 105 PHE B CA 1
ATOM 4533 C C . PHE B 1 105 ? 2.461 -24.547 -7.48 1 96.56 105 PHE B C 1
ATOM 4535 O O . PHE B 1 105 ? 1.364 -24.609 -8.039 1 96.56 105 PHE B O 1
ATOM 4542 N N . THR B 1 106 ? 2.883 -23.484 -6.867 1 96.38 106 THR B N 1
ATOM 4543 C CA . THR B 1 106 ? 2.033 -22.297 -6.805 1 96.38 106 THR B CA 1
ATOM 4544 C C . THR B 1 106 ? 2.201 -21.438 -8.055 1 96.38 106 THR B C 1
ATOM 4546 O O . THR B 1 106 ? 1.608 -20.375 -8.164 1 96.38 106 THR B O 1
ATOM 4549 N N . THR B 1 107 ? 3.018 -21.859 -8.977 1 96.94 107 THR B N 1
ATOM 4550 C CA . THR B 1 107 ? 3.299 -21.188 -10.242 1 96.94 107 THR B CA 1
ATOM 4551 C C . THR B 1 107 ? 3.854 -19.781 -10 1 96.94 107 THR B C 1
ATOM 4553 O O . THR B 1 107 ? 3.492 -18.844 -10.703 1 96.94 107 THR B O 1
ATOM 4556 N N . THR B 1 108 ? 4.648 -19.609 -8.945 1 97.25 108 THR B N 1
ATOM 4557 C CA . THR B 1 108 ? 5.285 -18.344 -8.641 1 97.25 108 THR B CA 1
ATOM 4558 C C . THR B 1 108 ? 6.535 -18.141 -9.5 1 97.25 108 THR B C 1
ATOM 4560 O O . THR B 1 108 ? 6.766 -17.047 -10.023 1 97.25 108 THR B O 1
ATOM 4563 N N . GLY B 1 109 ? 7.355 -19.188 -9.625 1 96.69 109 GLY B N 1
ATOM 4564 C CA . GLY B 1 109 ? 8.547 -19.125 -10.453 1 96.69 109 GLY B CA 1
ATOM 4565 C C . GLY B 1 109 ? 9.703 -18.422 -9.773 1 96.69 109 GLY B C 1
ATOM 4566 O O . GLY B 1 109 ? 10.727 -18.156 -10.406 1 96.69 109 GLY B O 1
ATOM 4567 N N . ALA B 1 110 ? 9.578 -18.062 -8.539 1 97.12 110 ALA B N 1
ATOM 4568 C CA . ALA B 1 110 ? 10.703 -17.547 -7.758 1 97.12 110 ALA B CA 1
ATOM 4569 C C . ALA B 1 110 ? 11.719 -18.656 -7.484 1 97.12 110 ALA B C 1
ATOM 4571 O O . ALA B 1 110 ? 11.344 -19.797 -7.172 1 97.12 110 ALA B O 1
ATOM 4572 N N . THR B 1 111 ? 12.961 -18.344 -7.621 1 97.44 111 THR B N 1
ATOM 4573 C CA . THR B 1 111 ? 13.969 -19.391 -7.488 1 97.44 111 THR B CA 1
ATOM 4574 C C . THR B 1 111 ? 15.039 -18.984 -6.473 1 97.44 111 THR B C 1
ATOM 4576 O O . THR B 1 111 ? 15.352 -17.812 -6.332 1 97.44 111 THR B O 1
ATOM 4579 N N . ILE B 1 112 ? 15.516 -19.953 -5.742 1 97 112 ILE B N 1
ATOM 4580 C CA . ILE B 1 112 ? 16.625 -19.75 -4.816 1 97 112 ILE B CA 1
ATOM 4581 C C . ILE B 1 112 ? 17.938 -20.188 -5.477 1 97 112 ILE B C 1
ATOM 4583 O O . ILE B 1 112 ? 19 -20.078 -4.875 1 97 112 ILE B O 1
ATOM 4587 N N . LEU B 1 113 ? 17.859 -20.656 -6.734 1 96.31 113 LEU B N 1
ATOM 4588 C CA . LEU B 1 113 ? 19.031 -21.141 -7.445 1 96.31 113 LEU B CA 1
ATOM 4589 C C . LEU B 1 113 ? 19.719 -20 -8.195 1 96.31 113 LEU B C 1
ATOM 4591 O O . LEU B 1 113 ? 19.125 -19.391 -9.094 1 96.31 113 LEU B O 1
ATOM 4595 N N . ASP B 1 114 ? 20.891 -19.781 -7.914 1 95.06 114 ASP B N 1
ATOM 4596 C CA . ASP B 1 114 ? 21.672 -18.781 -8.641 1 95.06 114 ASP B CA 1
ATOM 4597 C C . ASP B 1 114 ? 22.109 -19.312 -10.008 1 95.06 114 ASP B C 1
ATOM 4599 O O . ASP B 1 114 ? 22.297 -18.547 -10.945 1 95.06 114 ASP B O 1
ATOM 4603 N N . ASP B 1 115 ? 22.266 -20.625 -10.031 1 95.5 115 ASP B N 1
ATOM 4604 C CA . ASP B 1 115 ? 22.609 -21.328 -11.266 1 95.5 115 ASP B CA 1
ATOM 4605 C C . ASP B 1 115 ? 21.719 -22.547 -11.477 1 95.5 115 ASP B C 1
ATOM 4607 O O . ASP B 1 115 ? 21.891 -23.562 -10.812 1 95.5 115 ASP B O 1
ATOM 4611 N N . VAL B 1 116 ? 20.922 -22.438 -12.453 1 94.62 116 VAL B N 1
ATOM 4612 C CA . VAL B 1 116 ? 19.938 -23.484 -12.711 1 94.62 116 VAL B CA 1
ATOM 4613 C C . VAL B 1 116 ? 20.609 -24.719 -13.297 1 94.62 116 VAL B C 1
ATOM 4615 O O . VAL B 1 116 ? 20.062 -25.812 -13.242 1 94.62 116 VAL B O 1
ATOM 4618 N N . SER B 1 117 ? 21.828 -24.516 -13.812 1 92.06 117 SER B N 1
ATOM 4619 C CA . SER B 1 117 ? 22.547 -25.609 -14.469 1 92.06 117 SER B CA 1
ATOM 4620 C C . SER B 1 117 ? 22.938 -26.688 -13.469 1 92.06 117 SER B C 1
ATOM 4622 O O . SER B 1 117 ? 23.328 -27.781 -13.859 1 92.06 117 SER B O 1
ATOM 4624 N N . VAL B 1 118 ? 22.766 -26.391 -12.219 1 91.12 118 VAL B N 1
ATOM 4625 C CA . VAL B 1 118 ? 23.078 -27.375 -11.188 1 91.12 118 VAL B CA 1
ATOM 4626 C C . VAL B 1 118 ? 22.078 -28.516 -11.227 1 91.12 118 VAL B C 1
ATOM 4628 O O . VAL B 1 118 ? 22.344 -29.609 -10.734 1 91.12 118 VAL B O 1
ATOM 4631 N N . LEU B 1 119 ? 21 -28.281 -11.836 1 96.5 119 LEU B N 1
ATOM 4632 C CA . LEU B 1 119 ? 19.938 -29.281 -11.859 1 96.5 119 LEU B CA 1
ATOM 4633 C C . LEU B 1 119 ? 20.125 -30.234 -13.047 1 96.5 119 LEU B C 1
ATOM 4635 O O . LEU B 1 119 ? 20.469 -29.797 -14.148 1 96.5 119 LEU B O 1
ATOM 4639 N N . SER B 1 120 ? 19.938 -31.484 -12.773 1 97.19 120 SER B N 1
ATOM 4640 C CA . SER B 1 120 ? 19.859 -32.469 -13.844 1 97.19 120 SER B CA 1
ATOM 4641 C C . SER B 1 120 ? 18.594 -32.312 -14.664 1 97.19 120 SER B C 1
ATOM 4643 O O . SER B 1 120 ? 17.625 -31.719 -14.195 1 97.19 120 SER B O 1
ATOM 4645 N N . PRO B 1 121 ? 18.609 -32.812 -15.875 1 96.88 121 PRO B N 1
ATOM 4646 C CA . PRO B 1 121 ? 17.422 -32.656 -16.734 1 96.88 121 PRO B CA 1
ATOM 4647 C C . PRO B 1 121 ? 16.156 -33.188 -16.062 1 96.88 121 PRO B C 1
ATOM 4649 O O . PRO B 1 121 ? 15.094 -32.562 -16.172 1 96.88 121 PRO B O 1
ATOM 4652 N N . ALA B 1 122 ? 16.234 -34.281 -15.367 1 97.75 122 ALA B N 1
ATOM 4653 C CA . ALA B 1 122 ? 15.055 -34.875 -14.734 1 97.75 122 ALA B CA 1
ATOM 4654 C C . ALA B 1 122 ? 14.484 -33.938 -13.664 1 97.75 122 ALA B C 1
ATOM 4656 O O . ALA B 1 122 ? 13.273 -33.75 -13.602 1 97.75 122 ALA B O 1
ATOM 4657 N N . LEU B 1 123 ? 15.398 -33.406 -12.852 1 98.12 123 LEU B N 1
ATOM 4658 C CA . LEU B 1 123 ? 14.938 -32.562 -11.758 1 98.12 123 LEU B CA 1
ATOM 4659 C C . LEU B 1 123 ? 14.57 -31.172 -12.273 1 98.12 123 LEU B C 1
ATOM 4661 O O . LEU B 1 123 ? 13.688 -30.516 -11.727 1 98.12 123 LEU B O 1
ATOM 4665 N N . LEU B 1 124 ? 15.242 -30.719 -13.312 1 98.06 124 LEU B N 1
ATOM 4666 C CA . LEU B 1 124 ? 14.82 -29.5 -13.984 1 98.06 124 LEU B CA 1
ATOM 4667 C C . LEU B 1 124 ? 13.422 -29.656 -14.57 1 98.06 124 LEU B C 1
ATOM 4669 O O . LEU B 1 124 ? 12.602 -28.734 -14.477 1 98.06 124 LEU B O 1
ATOM 4673 N N . PHE B 1 125 ? 13.188 -30.812 -15.125 1 98.19 125 PHE B N 1
ATOM 4674 C CA . PHE B 1 125 ? 11.859 -31.125 -15.648 1 98.19 125 PHE B CA 1
ATOM 4675 C C . PHE B 1 125 ? 10.828 -31.156 -14.523 1 98.19 125 PHE B C 1
ATOM 4677 O O . PHE B 1 125 ? 9.75 -30.578 -14.648 1 98.19 125 PHE B O 1
ATOM 4684 N N . TRP B 1 126 ? 11.141 -31.828 -13.438 1 98 126 TRP B N 1
ATOM 4685 C CA . TRP B 1 126 ? 10.234 -31.906 -12.305 1 98 126 TRP B CA 1
ATOM 4686 C C . TRP B 1 126 ? 9.883 -30.516 -11.781 1 98 126 TRP B C 1
ATOM 4688 O O . TRP B 1 126 ? 8.711 -30.219 -11.547 1 98 126 TRP B O 1
ATOM 4698 N N . ARG B 1 127 ? 10.898 -29.734 -11.672 1 97.56 127 ARG B N 1
ATOM 4699 C CA . ARG B 1 127 ? 10.742 -28.359 -11.227 1 97.56 127 ARG B CA 1
ATOM 4700 C C . ARG B 1 127 ? 9.719 -27.609 -12.078 1 97.56 127 ARG B C 1
ATOM 4702 O O . ARG B 1 127 ? 8.812 -26.969 -11.547 1 97.56 127 ARG B O 1
ATOM 4709 N N . SER B 1 128 ? 9.766 -27.703 -13.336 1 97.44 128 SER B N 1
ATOM 4710 C CA . SER B 1 128 ? 8.875 -27.016 -14.273 1 97.44 128 SER B CA 1
ATOM 4711 C C . SER B 1 128 ? 7.531 -27.734 -14.383 1 97.44 128 SER B C 1
ATOM 4713 O O . SER B 1 128 ? 6.5 -27.094 -14.609 1 97.44 128 SER B O 1
ATOM 4715 N N . PHE B 1 129 ? 7.574 -29.062 -14.227 1 97.44 129 PHE B N 1
ATOM 4716 C CA . PHE B 1 129 ? 6.355 -29.859 -14.281 1 97.44 129 PHE B CA 1
ATOM 4717 C C . PHE B 1 129 ? 5.387 -29.453 -13.18 1 97.44 129 PHE B C 1
ATOM 4719 O O . PHE B 1 129 ? 4.172 -29.469 -13.383 1 97.44 129 PHE B O 1
ATOM 4726 N N . THR B 1 130 ? 5.906 -29.031 -12.078 1 96.62 130 THR B N 1
ATOM 4727 C CA . THR B 1 130 ? 5.078 -28.547 -10.977 1 96.62 130 THR B CA 1
ATOM 4728 C C . THR B 1 130 ? 4.25 -27.344 -11.406 1 96.62 130 THR B C 1
ATOM 4730 O O . THR B 1 130 ? 3.113 -27.172 -10.961 1 96.62 130 THR B O 1
ATOM 4733 N N . HIS B 1 131 ? 4.738 -26.484 -12.336 1 96.56 131 HIS B N 1
ATOM 4734 C CA . HIS B 1 131 ? 3.973 -25.375 -12.867 1 96.56 131 HIS B CA 1
ATOM 4735 C C . HIS B 1 131 ? 2.713 -25.844 -13.586 1 96.56 131 HIS B C 1
ATOM 4737 O O . HIS B 1 131 ? 1.643 -25.25 -13.422 1 96.56 131 HIS B O 1
ATOM 4743 N N . LEU B 1 132 ? 2.949 -26.859 -14.406 1 95.5 132 LEU B N 1
ATOM 4744 C CA . LEU B 1 132 ? 1.835 -27.359 -15.203 1 95.5 132 LEU B CA 1
ATOM 4745 C C . LEU B 1 132 ? 0.743 -27.938 -14.312 1 95.5 132 LEU B C 1
ATOM 4747 O O . LEU B 1 132 ? -0.445 -27.703 -14.547 1 95.5 132 LEU B O 1
ATOM 4751 N N . ILE B 1 133 ? 1.164 -28.609 -13.297 1 93 133 ILE B N 1
ATOM 4752 C CA . ILE B 1 133 ? 0.217 -29.234 -12.375 1 93 133 ILE B CA 1
ATOM 4753 C C . ILE B 1 133 ? -0.451 -28.156 -11.523 1 93 133 ILE B C 1
ATOM 4755 O O . ILE B 1 133 ? -1.67 -28.172 -11.328 1 93 133 ILE B O 1
ATOM 4759 N N . GLY B 1 134 ? 0.288 -27.281 -11.047 1 92.38 134 GLY B N 1
ATOM 4760 C CA . GLY B 1 134 ? -0.209 -26.25 -10.141 1 92.38 134 GLY B CA 1
ATOM 4761 C C . GLY B 1 134 ? -1.064 -25.203 -10.836 1 92.38 134 GLY B C 1
ATOM 4762 O O . GLY B 1 134 ? -1.883 -24.547 -10.195 1 92.38 134 GLY B O 1
ATOM 4763 N N . GLY B 1 135 ? -0.867 -24.984 -12.117 1 88.94 135 GLY B N 1
ATOM 4764 C CA . GLY B 1 135 ? -1.534 -23.922 -12.852 1 88.94 135 GLY B CA 1
ATOM 4765 C C . GLY B 1 135 ? -3.045 -23.953 -12.719 1 88.94 135 GLY B C 1
ATOM 4766 O O . GLY B 1 135 ? -3.666 -22.969 -12.32 1 88.94 135 GLY B O 1
ATOM 4767 N N . MET B 1 136 ? -3.643 -24.984 -13.031 1 80.88 136 MET B N 1
ATOM 4768 C CA . MET B 1 136 ? -5.098 -25.078 -12.93 1 80.88 136 MET B CA 1
ATOM 4769 C C . MET B 1 136 ? -5.52 -25.547 -11.539 1 80.88 136 MET B C 1
ATOM 4771 O O . MET B 1 136 ? -6.703 -25.516 -11.203 1 80.88 136 MET B O 1
ATOM 4775 N N . GLY B 1 137 ? -4.668 -25.781 -10.688 1 74.81 137 GLY B N 1
ATOM 4776 C CA . GLY B 1 137 ? -4.961 -26.172 -9.32 1 74.81 137 GLY B CA 1
ATOM 4777 C C . GLY B 1 137 ? -4.777 -27.672 -9.078 1 74.81 137 GLY B C 1
ATOM 4778 O O . GLY B 1 137 ? -5.227 -28.484 -9.883 1 74.81 137 GLY B O 1
ATOM 4779 N N . VAL B 1 138 ? -4.113 -27.906 -8.086 1 61.94 138 VAL B N 1
ATOM 4780 C CA . VAL B 1 138 ? -3.787 -29.281 -7.719 1 61.94 138 VAL B CA 1
ATOM 4781 C C . VAL B 1 138 ? -5.07 -30.062 -7.426 1 61.94 138 VAL B C 1
ATOM 4783 O O . VAL B 1 138 ? -5.219 -31.203 -7.848 1 61.94 138 VAL B O 1
ATOM 4786 N N . LEU B 1 139 ? -5.875 -29.328 -6.887 1 54.5 139 LEU B N 1
ATOM 4787 C CA . LEU B 1 139 ? -7.078 -30.031 -6.465 1 54.5 139 LEU B CA 1
ATOM 4788 C C . LEU B 1 139 ? -8.047 -30.203 -7.633 1 54.5 139 LEU B C 1
ATOM 4790 O O . LEU B 1 139 ? -8.727 -31.234 -7.734 1 54.5 139 LEU B O 1
ATOM 4794 N N . VAL B 1 140 ? -8.086 -29.188 -8.344 1 58.62 140 VAL B N 1
ATOM 4795 C CA . VAL B 1 140 ? -8.898 -29.375 -9.539 1 58.62 140 VAL B CA 1
ATOM 4796 C C . VAL B 1 140 ? -8.391 -30.594 -10.32 1 58.62 140 VAL B C 1
ATOM 4798 O O . VAL B 1 140 ? -9.18 -31.391 -10.828 1 58.62 140 VAL B O 1
ATOM 4801 N N . PHE B 1 141 ? -7.145 -30.656 -10.188 1 54.12 141 PHE B N 1
ATOM 4802 C CA . PHE B 1 141 ? -6.52 -31.797 -10.82 1 54.12 141 PHE B CA 1
ATOM 4803 C C . PHE B 1 141 ? -6.93 -33.094 -10.125 1 54.12 141 PHE B C 1
ATOM 4805 O O . PHE B 1 141 ? -7.316 -34.062 -10.781 1 54.12 141 PHE B O 1
ATOM 4812 N N . ALA B 1 142 ? -6.879 -32.938 -8.844 1 53.47 142 ALA B N 1
ATOM 4813 C CA . ALA B 1 142 ? -7.176 -34.125 -8.055 1 53.47 142 ALA B CA 1
ATOM 4814 C C . ALA B 1 142 ? -8.633 -34.531 -8.227 1 53.47 142 ALA B C 1
ATOM 4816 O O . ALA B 1 142 ? -8.938 -35.719 -8.375 1 53.47 142 ALA B O 1
ATOM 4817 N N . LEU B 1 143 ? -9.453 -33.562 -8.188 1 56.5 143 LEU B N 1
ATOM 4818 C CA . LEU B 1 143 ? -10.875 -33.844 -8.32 1 56.5 143 LEU B CA 1
ATOM 4819 C C . LEU B 1 143 ? -11.195 -34.375 -9.711 1 56.5 143 LEU B C 1
ATOM 4821 O O . LEU B 1 143 ? -12.086 -35.219 -9.867 1 56.5 143 LEU B O 1
ATOM 4825 N N . ALA B 1 144 ? -10.461 -33.875 -10.586 1 50.84 144 ALA B N 1
ATOM 4826 C CA . ALA B 1 144 ? -10.664 -34.344 -11.961 1 50.84 144 ALA B CA 1
ATOM 4827 C C . ALA B 1 144 ? -10.32 -35.812 -12.109 1 50.84 144 ALA B C 1
ATOM 4829 O O . ALA B 1 144 ? -10.898 -36.5 -12.953 1 50.84 144 ALA B O 1
ATOM 4830 N N . ILE B 1 145 ? -9.461 -36.219 -11.195 1 47.94 145 ILE B N 1
ATOM 4831 C CA . ILE B 1 145 ? -9.016 -37.594 -11.336 1 47.94 145 ILE B CA 1
ATOM 4832 C C . ILE B 1 145 ? -9.734 -38.469 -10.312 1 47.94 145 ILE B C 1
ATOM 4834 O O . ILE B 1 145 ? -9.914 -39.688 -10.539 1 47.94 145 ILE B O 1
ATOM 4838 N N . MET B 1 146 ? -10.109 -37.812 -9.172 1 49.94 146 MET B N 1
ATOM 4839 C CA . MET B 1 146 ? -10.711 -38.594 -8.109 1 49.94 146 MET B CA 1
ATOM 4840 C C . MET B 1 146 ? -12.164 -38.938 -8.43 1 49.94 146 MET B C 1
ATOM 4842 O O . MET B 1 146 ? -12.875 -38.125 -9.023 1 49.94 146 MET B O 1
ATOM 4846 N N . GLU B 1 147 ? -12.508 -40.156 -8.344 1 46.81 147 GLU B N 1
ATOM 4847 C CA . GLU B 1 147 ? -13.859 -40.688 -8.586 1 46.81 147 GLU B CA 1
ATOM 4848 C C . GLU B 1 147 ? -14.867 -40.031 -7.645 1 46.81 147 GLU B C 1
ATOM 4850 O O . GLU B 1 147 ? -14.523 -39.625 -6.527 1 46.81 147 GLU B O 1
ATOM 4855 N N . ASN B 1 148 ? -16.141 -39.531 -8.141 1 45.81 148 ASN B N 1
ATOM 4856 C CA . ASN B 1 148 ? -17.344 -38.812 -7.766 1 45.81 148 ASN B CA 1
ATOM 4857 C C . ASN B 1 148 ? -17.891 -39.312 -6.422 1 45.81 148 ASN B C 1
ATOM 4859 O O . ASN B 1 148 ? -18.578 -40.312 -6.355 1 45.81 148 ASN B O 1
ATOM 4863 N N . SER B 1 149 ? -17.219 -39.219 -5.352 1 39.81 149 SER B N 1
ATOM 4864 C CA . SER B 1 149 ? -18.25 -39.406 -4.332 1 39.81 149 SER B CA 1
ATOM 4865 C C . SER B 1 149 ? -19.172 -38.188 -4.234 1 39.81 149 SER B C 1
ATOM 4867 O O . SER B 1 149 ? -18.734 -37.062 -4.441 1 39.81 149 SER B O 1
ATOM 4869 N N . LYS B 1 150 ? -20.484 -38.25 -4.254 1 45.97 150 LYS B N 1
ATOM 4870 C CA . LYS B 1 150 ? -21.625 -37.344 -4.43 1 45.97 150 LYS B CA 1
ATOM 4871 C C . LYS B 1 150 ? -21.375 -36 -3.779 1 45.97 150 LYS B C 1
ATOM 4873 O O . LYS B 1 150 ? -21.688 -34.969 -4.363 1 45.97 150 LYS B O 1
ATOM 4878 N N . ASN B 1 151 ? -21.25 -35.781 -2.6 1 45.31 151 ASN B N 1
ATOM 4879 C CA . ASN B 1 151 ? -21.609 -34.562 -1.883 1 45.31 151 ASN B CA 1
ATOM 4880 C C . ASN B 1 151 ? -20.375 -33.781 -1.478 1 45.31 151 ASN B C 1
ATOM 4882 O O . ASN B 1 151 ? -20.438 -32.562 -1.292 1 45.31 151 ASN B O 1
ATOM 4886 N N . SER B 1 152 ? -19.172 -34.188 -1.235 1 45.72 152 SER B N 1
ATOM 4887 C CA . SER B 1 152 ? -18.031 -33.625 -0.509 1 45.72 152 SER B CA 1
ATOM 4888 C C . SER B 1 152 ? -17.172 -32.781 -1.422 1 45.72 152 SER B C 1
ATOM 4890 O O . SER B 1 152 ? -16.547 -31.812 -0.967 1 45.72 152 SER B O 1
ATOM 4892 N N . HIS B 1 153 ? -17.344 -32.656 -2.707 1 51.16 153 HIS B N 1
ATOM 4893 C CA . HIS B 1 153 ? -16.391 -32.125 -3.672 1 51.16 153 HIS B CA 1
ATOM 4894 C C . HIS B 1 153 ? -16.641 -30.625 -3.922 1 51.16 153 HIS B C 1
ATOM 4896 O O . HIS B 1 153 ? -15.711 -29.891 -4.242 1 51.16 153 HIS B O 1
ATOM 4902 N N . LEU B 1 154 ? -17.812 -30.188 -3.615 1 51.19 154 LEU B N 1
ATOM 4903 C CA . LEU B 1 154 ? -18.203 -28.828 -3.98 1 51.19 154 LEU B CA 1
ATOM 4904 C C . LEU B 1 154 ? -17.484 -27.797 -3.109 1 51.19 154 LEU B C 1
ATOM 4906 O O . LEU B 1 154 ? -17.016 -26.781 -3.609 1 51.19 154 LEU B O 1
ATOM 4910 N N . GLU B 1 155 ? -17.297 -28.234 -1.925 1 51.28 155 GLU B N 1
ATOM 4911 C CA . GLU B 1 155 ? -16.75 -27.266 -0.985 1 51.28 155 GLU B CA 1
ATOM 4912 C C . GLU B 1 155 ? -15.234 -27.141 -1.158 1 51.28 155 GLU B C 1
ATOM 4914 O O . GLU B 1 155 ? -14.68 -26.047 -1.006 1 51.28 155 GLU B O 1
ATOM 4919 N N . VAL B 1 156 ? -14.656 -28.172 -1.631 1 47.78 156 VAL B N 1
ATOM 4920 C CA . VAL B 1 156 ? -13.211 -28.188 -1.833 1 47.78 156 VAL B CA 1
ATOM 4921 C C . VAL B 1 156 ? -12.859 -27.391 -3.08 1 47.78 156 VAL B C 1
ATOM 4923 O O . VAL B 1 156 ? -11.875 -26.641 -3.088 1 47.78 156 VAL B O 1
ATOM 4926 N N . MET B 1 157 ? -13.75 -27.453 -4.047 1 50.03 157 MET B N 1
ATOM 4927 C CA . MET B 1 157 ? -13.508 -26.75 -5.301 1 50.03 157 MET B CA 1
ATOM 4928 C C . MET B 1 157 ? -13.672 -25.234 -5.113 1 50.03 157 MET B C 1
ATOM 4930 O O . MET B 1 157 ? -12.93 -24.453 -5.703 1 50.03 157 MET B O 1
ATOM 4934 N N . ARG B 1 158 ? -14.562 -24.938 -4.273 1 53.34 158 ARG B N 1
ATOM 4935 C CA . ARG B 1 158 ? -14.82 -23.516 -4.031 1 53.34 158 ARG B CA 1
ATOM 4936 C C . ARG B 1 158 ? -13.641 -22.859 -3.336 1 53.34 158 ARG B C 1
ATOM 4938 O O . ARG B 1 158 ? -13.367 -21.672 -3.545 1 53.34 158 ARG B O 1
ATOM 4945 N N . ALA B 1 159 ? -13.016 -23.766 -2.711 1 47.81 159 ALA B N 1
ATOM 4946 C CA . ALA B 1 159 ? -11.898 -23.266 -1.92 1 47.81 159 ALA B CA 1
ATOM 4947 C C . ALA B 1 159 ? -10.664 -23.031 -2.795 1 47.81 159 ALA B C 1
ATOM 4949 O O . ALA B 1 159 ? -9.789 -22.25 -2.443 1 47.81 159 ALA B O 1
ATOM 4950 N N . GLU B 1 160 ? -10.648 -23.797 -3.902 1 44.06 160 GLU B N 1
ATOM 4951 C CA . GLU B 1 160 ? -9.43 -23.766 -4.711 1 44.06 160 GLU B CA 1
ATOM 4952 C C . GLU B 1 160 ? -9.57 -22.781 -5.871 1 44.06 160 GLU B C 1
ATOM 4954 O O . GLU B 1 160 ? -8.57 -22.281 -6.395 1 44.06 160 GLU B O 1
ATOM 4959 N N . VAL B 1 161 ? -10.789 -22.625 -6.395 1 46.41 161 VAL B N 1
ATOM 4960 C CA . VAL B 1 161 ? -10.961 -21.797 -7.586 1 46.41 161 VAL B CA 1
ATOM 4961 C C . VAL B 1 161 ? -11.18 -20.344 -7.184 1 46.41 161 VAL B C 1
ATOM 4963 O O . VAL B 1 161 ? -12.18 -20 -6.555 1 46.41 161 VAL B O 1
ATOM 4966 N N . PRO B 1 162 ? -10.125 -19.531 -7.383 1 46.22 162 PRO B N 1
ATOM 4967 C CA . PRO B 1 162 ? -10.117 -18.125 -6.953 1 46.22 162 PRO B CA 1
ATOM 4968 C C . PRO B 1 162 ? -11.016 -17.234 -7.812 1 46.22 162 PRO B C 1
ATOM 4970 O O . PRO B 1 162 ? -11.109 -17.453 -9.023 1 46.22 162 PRO B O 1
ATOM 4973 N N . GLY B 1 163 ? -12.109 -16.594 -7.305 1 48.94 163 GLY B N 1
ATOM 4974 C CA . GLY B 1 163 ? -12.805 -15.523 -8.008 1 48.94 163 GLY B CA 1
ATOM 4975 C C . GLY B 1 163 ? -14.211 -15.289 -7.5 1 48.94 163 GLY B C 1
ATOM 4976 O O . GLY B 1 163 ? -14.789 -16.156 -6.828 1 48.94 163 GLY B O 1
ATOM 4977 N N . PRO B 1 164 ? -14.742 -14.219 -7.461 1 40.59 164 PRO B N 1
ATOM 4978 C CA . PRO B 1 164 ? -16.062 -13.898 -6.902 1 40.59 164 PRO B CA 1
ATOM 4979 C C . PRO B 1 164 ? -17.203 -14.578 -7.656 1 40.59 164 PRO B C 1
ATOM 4981 O O . PRO B 1 164 ? -18.25 -14.867 -7.074 1 40.59 164 PRO B O 1
ATOM 4984 N N . VAL B 1 165 ? -17.25 -14.656 -9.055 1 42.22 165 VAL B N 1
ATOM 4985 C CA . VAL B 1 165 ? -18.344 -15.234 -9.828 1 42.22 165 VAL B CA 1
ATOM 4986 C C . VAL B 1 165 ? -17.812 -16.375 -10.688 1 42.22 165 VAL B C 1
ATOM 4988 O O . VAL B 1 165 ? -16.969 -16.172 -11.555 1 42.22 165 VAL B O 1
ATOM 4991 N N . PHE B 1 166 ? -17.953 -17.609 -10.234 1 42.09 166 PHE B N 1
ATOM 4992 C CA . PHE B 1 166 ? -17.609 -18.719 -11.117 1 42.09 166 PHE B CA 1
ATOM 4993 C C . PHE B 1 166 ? -18.75 -19.016 -12.086 1 42.09 166 PHE B C 1
ATOM 4995 O O . PHE B 1 166 ? -19.891 -19.219 -11.664 1 42.09 166 PHE B O 1
ATOM 5002 N N . GLY B 1 167 ? -18.797 -18.484 -13.258 1 41.38 167 GLY B N 1
ATOM 5003 C CA . GLY B 1 167 ? -19.812 -18.828 -14.234 1 41.38 167 GLY B CA 1
ATOM 5004 C C . GLY B 1 167 ? -20 -20.328 -14.406 1 41.38 167 GLY B C 1
ATOM 5005 O O . GLY B 1 167 ? -19.016 -21.062 -14.594 1 41.38 167 GLY B O 1
ATOM 5006 N N . LYS B 1 168 ? -21.141 -20.891 -13.945 1 44.78 168 LYS B N 1
ATOM 5007 C CA . LYS B 1 168 ? -21.531 -22.281 -14.133 1 44.78 168 LYS B CA 1
ATOM 5008 C C . LYS B 1 168 ? -21.703 -22.609 -15.609 1 44.78 168 LYS B C 1
ATOM 5010 O O . LYS B 1 168 ? -22.578 -22.062 -16.281 1 44.78 168 LYS B O 1
ATOM 5015 N N . VAL B 1 169 ? -20.609 -23.188 -16.297 1 39.59 169 VAL B N 1
ATOM 5016 C CA . VAL B 1 169 ? -20.75 -23.594 -17.688 1 39.59 169 VAL B CA 1
ATOM 5017 C C . VAL B 1 169 ? -21.719 -24.781 -17.781 1 39.59 169 VAL B C 1
ATOM 5019 O O . VAL B 1 169 ? -22.547 -24.844 -18.688 1 39.59 169 VAL B O 1
ATOM 5022 N N . VAL B 1 170 ? -21.609 -25.922 -17.094 1 47.94 170 VAL B N 1
ATOM 5023 C CA . VAL B 1 170 ? -22.5 -27.078 -17.172 1 47.94 170 VAL B CA 1
ATOM 5024 C C . VAL B 1 170 ? -23.016 -27.422 -15.773 1 47.94 170 VAL B C 1
ATOM 5026 O O . VAL B 1 170 ? -22.422 -27.031 -14.773 1 47.94 170 VAL B O 1
ATOM 5029 N N . SER B 1 171 ? -24.344 -28.078 -15.594 1 50.69 171 SER B N 1
ATOM 5030 C CA . SER B 1 171 ? -25.188 -28.391 -14.445 1 50.69 171 SER B CA 1
ATOM 5031 C C . SER B 1 171 ? -24.406 -29.125 -13.367 1 50.69 171 SER B C 1
ATOM 5033 O O . SER B 1 171 ? -24.766 -29.109 -12.188 1 50.69 171 SER B O 1
ATOM 5035 N N . LYS B 1 172 ? -23.141 -29.828 -13.945 1 55.53 172 LYS B N 1
ATOM 5036 C CA . LYS B 1 172 ? -22.391 -30.547 -12.93 1 55.53 172 LYS B CA 1
ATOM 5037 C C . LYS B 1 172 ? -20.969 -29.984 -12.789 1 55.53 172 LYS B C 1
ATOM 5039 O O . LYS B 1 172 ? -20.203 -30.016 -13.742 1 55.53 172 LYS B O 1
ATOM 5044 N N . LEU B 1 173 ? -20.531 -29.391 -11.797 1 60.72 173 LEU B N 1
ATOM 5045 C CA . LEU B 1 173 ? -19.281 -28.734 -11.445 1 60.72 173 LEU B CA 1
ATOM 5046 C C . LEU B 1 173 ? -18.078 -29.609 -11.828 1 60.72 173 LEU B C 1
ATOM 5048 O O . LEU B 1 173 ? -17.078 -29.094 -12.336 1 60.72 173 LEU B O 1
ATOM 5052 N N . LYS B 1 174 ? -18.203 -30.906 -11.75 1 67.75 174 LYS B N 1
ATOM 5053 C CA . LYS B 1 174 ? -17.125 -31.844 -12.07 1 67.75 174 LYS B CA 1
ATOM 5054 C C . LYS B 1 174 ? -16.844 -31.875 -13.57 1 67.75 174 LYS B C 1
ATOM 5056 O O . LYS B 1 174 ? -15.695 -31.859 -13.992 1 67.75 174 LYS B O 1
ATOM 5061 N N . LYS B 1 175 ? -17.844 -31.938 -14.336 1 74.38 175 LYS B N 1
ATOM 5062 C CA . LYS B 1 175 ? -17.672 -32 -15.781 1 74.38 175 LYS B CA 1
ATOM 5063 C C . LYS B 1 175 ? -17.047 -30.719 -16.328 1 74.38 175 LYS B C 1
ATOM 5065 O O . LYS B 1 175 ? -16.203 -30.766 -17.219 1 74.38 175 LYS B O 1
ATOM 5070 N N . THR B 1 176 ? -17.422 -29.656 -15.742 1 74.75 176 THR B N 1
ATOM 5071 C CA . THR B 1 176 ? -16.859 -28.375 -16.156 1 74.75 176 THR B CA 1
ATOM 5072 C C . THR B 1 176 ? -15.359 -28.328 -15.852 1 74.75 176 THR B C 1
ATOM 5074 O O . THR B 1 176 ? -14.57 -27.891 -16.688 1 74.75 176 THR B O 1
ATOM 5077 N N . ALA B 1 177 ? -15.023 -28.828 -14.656 1 75.31 177 ALA B N 1
ATOM 5078 C CA . ALA B 1 177 ? -13.617 -28.828 -14.266 1 75.31 177 ALA B CA 1
ATOM 5079 C C . ALA B 1 177 ? -12.781 -29.719 -15.188 1 75.31 177 ALA B C 1
ATOM 5081 O O . ALA B 1 177 ? -11.664 -29.359 -15.555 1 75.31 177 ALA B O 1
ATOM 5082 N N . GLN B 1 178 ? -13.305 -30.75 -15.578 1 82.56 178 GLN B N 1
ATOM 5083 C CA . GLN B 1 178 ? -12.609 -31.688 -16.453 1 82.56 178 GLN B CA 1
ATOM 5084 C C . GLN B 1 178 ? -12.406 -31.078 -17.844 1 82.56 178 GLN B C 1
ATOM 5086 O O . GLN B 1 178 ? -11.336 -31.234 -18.438 1 82.56 178 GLN B O 1
ATOM 5091 N N . ILE B 1 179 ? -13.391 -30.453 -18.312 1 83.75 179 ILE B N 1
ATOM 5092 C CA . ILE B 1 179 ? -13.312 -29.844 -19.641 1 83.75 179 ILE B CA 1
ATOM 5093 C C . ILE B 1 179 ? -12.266 -28.734 -19.641 1 83.75 179 ILE B C 1
ATOM 5095 O O . ILE B 1 179 ? -11.453 -28.641 -20.562 1 83.75 179 ILE B O 1
ATOM 5099 N N . LEU B 1 180 ? -12.336 -27.969 -18.594 1 85.62 180 LEU B N 1
ATOM 5100 C CA . LEU B 1 180 ? -11.391 -26.859 -18.516 1 85.62 180 LEU B CA 1
ATOM 5101 C C . LEU B 1 180 ? -9.961 -27.375 -18.375 1 85.62 180 LEU B C 1
ATOM 5103 O O . LEU B 1 180 ? -9.031 -26.797 -18.953 1 85.62 180 LEU B O 1
ATOM 5107 N N . TYR B 1 181 ? -9.805 -28.453 -17.672 1 87.38 181 TYR B N 1
ATOM 5108 C CA . TYR B 1 181 ? -8.469 -29.016 -17.5 1 87.38 181 TYR B CA 1
ATOM 5109 C C . TYR B 1 181 ? -7.961 -29.594 -18.828 1 87.38 181 TYR B C 1
ATOM 5111 O O . TYR B 1 181 ? -6.785 -29.438 -19.156 1 87.38 181 TYR B O 1
ATOM 5119 N N . LEU B 1 182 ? -8.789 -30.234 -19.516 1 89.56 182 LEU B N 1
ATOM 5120 C CA . LEU B 1 182 ? -8.414 -30.781 -20.812 1 89.56 182 LEU B CA 1
ATOM 5121 C C . LEU B 1 182 ? -8.055 -29.672 -21.797 1 89.56 182 LEU B C 1
ATOM 5123 O O . LEU B 1 182 ? -7.117 -29.812 -22.578 1 89.56 182 LEU B O 1
ATOM 5127 N N . LEU B 1 183 ? -8.875 -28.625 -21.703 1 91.62 183 LEU B N 1
ATOM 5128 C CA . LEU B 1 183 ? -8.578 -27.469 -22.547 1 91.62 183 LEU B CA 1
ATOM 5129 C C . LEU B 1 183 ? -7.211 -26.891 -22.203 1 91.62 183 LEU B C 1
ATOM 5131 O O . LEU B 1 183 ? -6.445 -26.531 -23.109 1 91.62 183 LEU B O 1
ATOM 5135 N N . TYR B 1 184 ? -6.953 -26.812 -20.953 1 93.38 184 TYR B N 1
ATOM 5136 C CA . TYR B 1 184 ? -5.676 -26.328 -20.453 1 93.38 184 TYR B CA 1
ATOM 5137 C C . TYR B 1 184 ? -4.52 -27.156 -20.984 1 93.38 184 TYR B C 1
ATOM 5139 O O . TYR B 1 184 ? -3.549 -26.625 -21.516 1 93.38 184 TYR B O 1
ATOM 5147 N N . LEU B 1 185 ? -4.625 -28.469 -20.922 1 94.62 185 LEU B N 1
ATOM 5148 C CA . LEU B 1 185 ? -3.574 -29.375 -21.359 1 94.62 185 LEU B CA 1
ATOM 5149 C C . LEU B 1 185 ? -3.412 -29.344 -22.875 1 94.62 185 LEU B C 1
ATOM 5151 O O . LEU B 1 185 ? -2.295 -29.453 -23.391 1 94.62 185 LEU B O 1
ATOM 5155 N N . LEU B 1 186 ? -4.488 -29.188 -23.531 1 95.88 186 LEU B N 1
ATOM 5156 C CA . LEU B 1 186 ? -4.434 -29.094 -24.984 1 95.88 186 LEU B CA 1
ATOM 5157 C C . LEU B 1 186 ? -3.73 -27.812 -25.422 1 95.88 186 LEU B C 1
ATOM 5159 O O . LEU B 1 186 ? -2.898 -27.844 -26.344 1 95.88 186 LEU B O 1
ATOM 5163 N N . MET B 1 187 ? -4.125 -26.75 -24.797 1 97.06 187 MET B N 1
ATOM 5164 C CA . MET B 1 187 ? -3.48 -25.484 -25.125 1 97.06 187 MET B CA 1
ATOM 5165 C C . MET B 1 187 ? -1.986 -25.547 -24.828 1 97.06 187 MET B C 1
ATOM 5167 O O . MET B 1 187 ? -1.179 -24.984 -25.578 1 97.06 187 MET B O 1
ATOM 5171 N N . PHE B 1 188 ? -1.646 -26.219 -23.734 1 97.38 188 PHE B N 1
ATOM 5172 C CA . PHE B 1 188 ? -0.243 -26.422 -23.391 1 97.38 188 PHE B CA 1
ATOM 5173 C C . PHE B 1 188 ? 0.476 -27.188 -24.5 1 97.38 188 PHE B C 1
ATOM 5175 O O . PHE B 1 188 ? 1.534 -26.766 -24.969 1 97.38 188 PHE B O 1
ATOM 5182 N N . ALA B 1 189 ? -0.095 -28.266 -24.922 1 98 189 ALA B N 1
ATOM 5183 C CA . ALA B 1 189 ? 0.52 -29.125 -25.938 1 98 189 ALA B CA 1
ATOM 5184 C C . ALA B 1 189 ? 0.696 -28.359 -27.266 1 98 189 ALA B C 1
ATOM 5186 O O . ALA B 1 189 ? 1.752 -28.453 -27.891 1 98 189 ALA B O 1
ATOM 5187 N N . VAL B 1 190 ? -0.309 -27.641 -27.609 1 98.31 190 VAL B N 1
ATOM 5188 C CA . VAL B 1 190 ? -0.255 -26.875 -28.859 1 98.31 190 VAL B CA 1
ATOM 5189 C C . VAL B 1 190 ? 0.844 -25.828 -28.766 1 98.31 190 VAL B C 1
ATOM 5191 O O . VAL B 1 190 ? 1.604 -25.625 -29.719 1 98.31 190 VAL B O 1
ATOM 5194 N N . PHE B 1 191 ? 0.919 -25.188 -27.641 1 98.62 191 PHE B N 1
ATOM 5195 C CA . PHE B 1 191 ? 1.916 -24.141 -27.469 1 98.62 191 PHE B CA 1
ATOM 5196 C C . PHE B 1 191 ? 3.326 -24.719 -27.5 1 98.62 191 PHE B C 1
ATOM 5198 O O . PHE B 1 191 ? 4.234 -24.125 -28.078 1 98.62 191 PHE B O 1
ATOM 5205 N N . ALA B 1 192 ? 3.535 -25.891 -26.891 1 98.5 192 ALA B N 1
ATOM 5206 C CA . ALA B 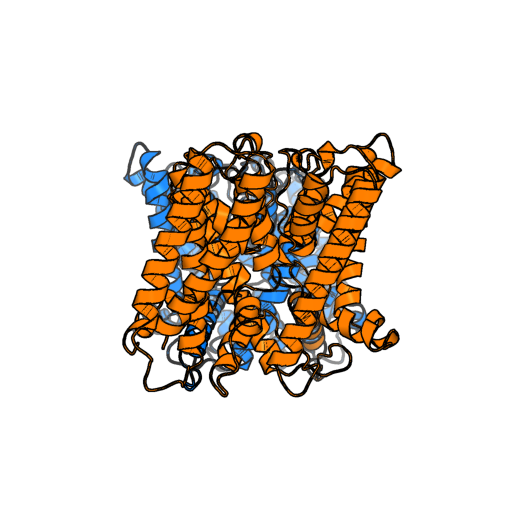1 192 ? 4.832 -26.562 -26.922 1 98.5 192 ALA B CA 1
ATOM 5207 C C . ALA B 1 192 ? 5.262 -26.875 -28.344 1 98.5 192 ALA B C 1
ATOM 5209 O O . ALA B 1 192 ? 6.422 -26.672 -28.719 1 98.5 192 ALA B O 1
ATOM 5210 N N . VAL B 1 193 ? 4.34 -27.312 -29.141 1 98.56 193 VAL B N 1
ATOM 5211 C CA . VAL B 1 193 ? 4.621 -27.656 -30.531 1 98.56 193 VAL B CA 1
ATOM 5212 C C . VAL B 1 193 ? 4.969 -26.391 -31.312 1 98.56 193 VAL B C 1
ATOM 5214 O O . VAL B 1 193 ? 5.902 -26.391 -32.125 1 98.56 193 VAL B O 1
ATOM 5217 N N . ILE B 1 194 ? 4.238 -25.328 -31.062 1 98.69 194 ILE B N 1
ATOM 5218 C CA . ILE B 1 194 ? 4.492 -24.062 -31.734 1 98.69 194 ILE B CA 1
ATOM 5219 C C . ILE B 1 194 ? 5.906 -23.578 -31.422 1 98.69 194 ILE B C 1
ATOM 5221 O O . ILE B 1 194 ? 6.641 -23.156 -32.312 1 98.69 194 ILE B O 1
ATOM 5225 N N . LEU B 1 195 ? 6.289 -23.672 -30.141 1 98.62 195 LEU B N 1
ATOM 5226 C CA . LEU B 1 195 ? 7.621 -23.219 -29.734 1 98.62 195 LEU B CA 1
ATOM 5227 C C . LEU B 1 195 ? 8.703 -24.078 -30.391 1 98.62 195 LEU B C 1
ATOM 5229 O O . LEU B 1 195 ? 9.742 -23.578 -30.797 1 98.62 195 LEU B O 1
ATOM 5233 N N . TYR B 1 196 ? 8.453 -25.375 -30.484 1 98.38 196 TYR B N 1
ATOM 5234 C CA . TYR B 1 196 ? 9.398 -26.281 -31.125 1 98.38 196 TYR B CA 1
ATOM 5235 C C . TYR B 1 196 ? 9.609 -25.906 -32.594 1 98.38 196 TYR B C 1
ATOM 5237 O O . TYR B 1 196 ? 10.742 -25.859 -33.062 1 98.38 196 TYR B O 1
ATOM 5245 N N . PHE B 1 197 ? 8.609 -25.641 -33.281 1 98.25 197 PHE B N 1
ATOM 5246 C CA . PHE B 1 197 ? 8.695 -25.297 -34.719 1 98.25 197 PHE B CA 1
ATOM 5247 C C . PHE B 1 197 ? 9.258 -23.891 -34.906 1 98.25 197 PHE B C 1
ATOM 5249 O O . PHE B 1 197 ? 9.719 -23.547 -36 1 98.25 197 PHE B O 1
ATOM 5256 N N . ALA B 1 198 ? 9.18 -23.078 -33.906 1 98.12 198 ALA B N 1
ATOM 5257 C CA . ALA B 1 198 ? 9.758 -21.734 -33.969 1 98.12 198 ALA B CA 1
ATOM 5258 C C . ALA B 1 198 ? 11.273 -21.781 -33.812 1 98.12 198 ALA B C 1
ATOM 5260 O O . ALA B 1 198 ? 11.953 -20.766 -33.969 1 98.12 198 ALA B O 1
ATOM 5261 N N . GLY B 1 199 ? 11.859 -22.938 -33.5 1 97.5 199 GLY B N 1
ATOM 5262 C CA . GLY B 1 199 ? 13.305 -23.094 -33.469 1 97.5 199 GLY B CA 1
ATOM 5263 C C . GLY B 1 199 ? 13.852 -23.406 -32.094 1 97.5 199 GLY B C 1
ATOM 5264 O O . GLY B 1 199 ? 15.062 -23.547 -31.922 1 97.5 199 GLY B O 1
ATOM 5265 N N . MET B 1 200 ? 13.016 -23.562 -31.094 1 97.75 200 MET B N 1
ATOM 5266 C CA . MET B 1 200 ? 13.453 -23.906 -29.734 1 97.75 200 MET B CA 1
ATOM 5267 C C . MET B 1 200 ? 13.719 -25.406 -29.609 1 97.75 200 MET B C 1
ATOM 5269 O O . MET B 1 200 ? 12.969 -26.219 -30.156 1 97.75 200 MET B O 1
ATOM 5273 N N . PRO B 1 201 ? 14.805 -25.781 -28.859 1 97.62 201 PRO B N 1
ATOM 5274 C CA . PRO B 1 201 ? 15.031 -27.219 -28.641 1 97.62 201 PRO B CA 1
ATOM 5275 C C . PRO B 1 201 ? 13.82 -27.906 -28.016 1 97.62 201 PRO B C 1
ATOM 5277 O O . PRO B 1 201 ? 13.078 -27.297 -27.234 1 97.62 201 PRO B O 1
ATOM 5280 N N . PHE B 1 202 ? 13.695 -29.125 -28.312 1 97.44 202 PHE B N 1
ATOM 5281 C CA . PHE B 1 202 ? 12.516 -29.891 -27.906 1 97.44 202 PHE B CA 1
ATOM 5282 C C . PHE B 1 202 ? 12.336 -29.859 -26.406 1 97.44 202 PHE B C 1
ATOM 5284 O O . PHE B 1 202 ? 11.25 -29.547 -25.906 1 97.44 202 PHE B O 1
ATOM 5291 N N . PHE B 1 203 ? 13.375 -30.125 -25.625 1 97.75 203 PHE B N 1
ATOM 5292 C CA . PHE B 1 203 ? 13.328 -30.125 -24.172 1 97.75 203 PHE B CA 1
ATOM 5293 C C . PHE B 1 203 ? 12.945 -28.734 -23.656 1 97.75 203 PHE B C 1
ATOM 5295 O O . PHE B 1 203 ? 12.07 -28.609 -22.797 1 97.75 203 PHE B O 1
ATOM 5302 N N . ASP B 1 204 ? 13.555 -27.734 -24.234 1 98.25 204 ASP B N 1
ATOM 5303 C CA . ASP B 1 204 ? 13.312 -26.359 -23.828 1 98.25 204 ASP B CA 1
ATOM 5304 C C . ASP B 1 204 ? 11.875 -25.938 -24.125 1 98.25 204 ASP B C 1
ATOM 5306 O O . ASP B 1 204 ? 11.25 -25.219 -23.344 1 98.25 204 ASP B O 1
ATOM 5310 N N . SER B 1 205 ? 11.375 -26.406 -25.281 1 98.56 205 SER B N 1
ATOM 5311 C CA . SER B 1 205 ? 10.016 -26.047 -25.688 1 98.56 205 SER B CA 1
ATOM 5312 C C . SER B 1 205 ? 8.984 -26.562 -24.688 1 98.56 205 SER B C 1
ATOM 5314 O O . SER B 1 205 ? 8.016 -25.859 -24.375 1 98.56 205 SER B O 1
ATOM 5316 N N . ILE B 1 206 ? 9.195 -27.734 -24.172 1 98.12 206 ILE B N 1
ATOM 5317 C CA . ILE B 1 206 ? 8.266 -28.328 -23.203 1 98.12 206 ILE B CA 1
ATOM 5318 C C . ILE B 1 206 ? 8.344 -27.547 -21.891 1 98.12 206 ILE B C 1
ATOM 5320 O O . ILE B 1 206 ? 7.316 -27.219 -21.297 1 98.12 206 ILE B O 1
ATOM 5324 N N . ILE B 1 207 ? 9.547 -27.234 -21.484 1 98.19 207 ILE B N 1
ATOM 5325 C CA . ILE B 1 207 ? 9.766 -26.547 -20.219 1 98.19 207 ILE B CA 1
ATOM 5326 C C . ILE B 1 207 ? 9.148 -25.156 -20.266 1 98.19 207 ILE B C 1
ATOM 5328 O O . ILE B 1 207 ? 8.383 -24.766 -19.375 1 98.19 207 ILE B O 1
ATOM 5332 N N . ILE B 1 208 ? 9.414 -24.422 -21.297 1 98.5 208 ILE B N 1
ATOM 5333 C CA . ILE B 1 208 ? 8.914 -23.062 -21.453 1 98.5 208 ILE B CA 1
ATOM 5334 C C . ILE B 1 208 ? 7.395 -23.078 -21.609 1 98.5 208 ILE B C 1
ATOM 5336 O O . ILE B 1 208 ? 6.695 -22.203 -21.094 1 98.5 208 ILE B O 1
ATOM 5340 N N . ALA B 1 209 ? 6.945 -24.094 -22.297 1 98.56 209 ALA B N 1
ATOM 5341 C CA . ALA B 1 209 ? 5.5 -24.219 -22.469 1 98.56 209 ALA B CA 1
ATOM 5342 C C . ALA B 1 209 ? 4.816 -24.484 -21.125 1 98.56 209 ALA B C 1
ATOM 5344 O O . ALA B 1 209 ? 3.725 -23.984 -20.875 1 98.56 209 ALA B O 1
ATOM 5345 N N . MET B 1 210 ? 5.391 -25.328 -20.312 1 98 210 MET B N 1
ATOM 5346 C CA . MET B 1 210 ? 4.832 -25.609 -19 1 98 210 MET B CA 1
ATOM 5347 C C . MET B 1 210 ? 4.797 -24.328 -18.156 1 98 210 MET B C 1
ATOM 5349 O O . MET B 1 210 ? 3.799 -24.047 -17.484 1 98 210 MET B O 1
ATOM 5353 N N . GLY B 1 211 ? 5.883 -23.594 -18.234 1 97.56 211 GLY B N 1
ATOM 5354 C CA . GLY B 1 211 ? 5.934 -22.328 -17.5 1 97.56 211 GLY B CA 1
ATOM 5355 C C . GLY B 1 211 ? 4.941 -21.312 -18.016 1 97.56 211 GLY B C 1
ATOM 5356 O O . GLY B 1 211 ? 4.352 -20.562 -17.234 1 97.56 211 GLY B O 1
ATOM 5357 N N . THR B 1 212 ? 4.734 -21.25 -19.281 1 98.19 212 THR B N 1
ATOM 5358 C CA . THR B 1 212 ? 3.803 -20.297 -19.875 1 98.19 212 THR B CA 1
ATOM 5359 C C . THR B 1 212 ? 2.359 -20.688 -19.578 1 98.19 212 THR B C 1
ATOM 5361 O O . THR B 1 212 ? 1.556 -19.859 -19.172 1 98.19 212 THR B O 1
ATOM 5364 N N . ALA B 1 213 ? 2.092 -21.969 -19.734 1 97 213 ALA B N 1
ATOM 5365 C CA . ALA B 1 213 ? 0.735 -22.469 -19.516 1 97 213 ALA B CA 1
ATOM 5366 C C . ALA B 1 213 ? 0.329 -22.328 -18.047 1 97 213 ALA B C 1
ATOM 5368 O O . ALA B 1 213 ? -0.799 -21.938 -17.75 1 97 213 ALA B O 1
ATOM 5369 N N . GLY B 1 214 ? 1.188 -22.641 -17.188 1 96.56 214 GLY B N 1
ATOM 5370 C CA . GLY B 1 214 ? 0.907 -22.5 -15.758 1 96.56 214 GLY B CA 1
ATOM 5371 C C . GLY B 1 214 ? 1.119 -21.094 -15.242 1 96.56 214 GLY B C 1
ATOM 5372 O O . GLY B 1 214 ? 0.878 -20.828 -14.062 1 96.56 214 GLY B O 1
ATOM 5373 N N . THR B 1 215 ? 1.574 -20.219 -16.031 1 95.94 215 THR B N 1
ATOM 5374 C CA . THR B 1 215 ? 1.945 -18.859 -15.664 1 95.94 215 THR B CA 1
ATOM 5375 C C . THR B 1 215 ? 2.926 -18.859 -14.492 1 95.94 215 THR B C 1
ATOM 5377 O O . THR B 1 215 ? 2.742 -18.125 -13.516 1 95.94 215 THR B O 1
ATOM 5380 N N . GLY B 1 216 ? 4.02 -19.656 -14.43 1 94.31 216 GLY B N 1
ATOM 5381 C CA . GLY B 1 216 ? 4.965 -19.828 -13.336 1 94.31 216 GLY B CA 1
ATOM 5382 C C . GLY B 1 216 ? 6.352 -19.312 -13.664 1 94.31 216 GLY B C 1
ATOM 5383 O O . GLY B 1 216 ? 7.09 -18.875 -12.773 1 94.31 216 GLY B O 1
ATOM 5384 N N . GLY B 1 217 ? 6.988 -19.344 -14.742 1 94.06 217 GLY B N 1
ATOM 5385 C CA . GLY B 1 217 ? 8.133 -18.578 -15.219 1 94.06 217 GLY B CA 1
ATOM 5386 C C . GLY B 1 217 ? 9.445 -19.328 -15.055 1 94.06 217 GLY B C 1
ATOM 5387 O O . GLY B 1 217 ? 10.508 -18.797 -15.383 1 94.06 217 GLY B O 1
ATOM 5388 N N . PHE B 1 218 ? 9.477 -20.578 -14.469 1 96.81 218 PHE B N 1
ATOM 5389 C CA . PHE B 1 218 ? 10.727 -21.328 -14.484 1 96.81 218 PHE B CA 1
ATOM 5390 C C . PHE B 1 218 ? 11.219 -21.531 -15.906 1 96.81 218 PHE B C 1
ATOM 5392 O O . PHE B 1 218 ? 10.445 -21.891 -16.797 1 96.81 218 PHE B O 1
ATOM 5399 N N . ALA B 1 219 ? 12.43 -21.188 -16.094 1 96.44 219 ALA B N 1
ATOM 5400 C CA . ALA B 1 219 ? 13.031 -21.359 -17.406 1 96.44 219 ALA B CA 1
ATOM 5401 C C . ALA B 1 219 ? 14.164 -22.391 -17.359 1 96.44 219 ALA B C 1
ATOM 5403 O O . ALA B 1 219 ? 14.461 -22.938 -16.297 1 96.44 219 ALA B O 1
ATOM 5404 N N . VAL B 1 220 ? 14.68 -22.703 -18.5 1 96.81 220 VAL B N 1
ATOM 5405 C CA . VAL B 1 220 ? 15.758 -23.672 -18.625 1 96.81 220 VAL B CA 1
ATOM 5406 C C . VAL B 1 220 ? 17.078 -23.047 -18.203 1 96.81 220 VAL B C 1
ATOM 5408 O O . VAL B 1 220 ? 17.906 -23.688 -17.562 1 96.81 220 VAL B O 1
ATOM 5411 N N . TYR B 1 221 ? 17.188 -21.781 -18.531 1 95.81 221 TYR B N 1
ATOM 5412 C CA . TYR B 1 221 ? 18.422 -21.062 -18.312 1 95.81 221 TYR B CA 1
ATOM 5413 C C . TYR B 1 221 ? 18.219 -19.891 -17.359 1 95.81 221 TYR B C 1
ATOM 5415 O O . TYR B 1 221 ? 17.078 -19.422 -17.172 1 95.81 221 TYR B O 1
ATOM 5423 N N . ASN B 1 222 ? 19.312 -19.406 -16.844 1 93.56 222 ASN B N 1
ATOM 5424 C CA . ASN B 1 222 ? 19.25 -18.312 -15.883 1 93.56 222 ASN B CA 1
ATOM 5425 C C . ASN B 1 222 ? 18.75 -17.016 -16.547 1 93.56 222 ASN B C 1
ATOM 5427 O O . ASN B 1 222 ? 18.125 -16.188 -15.883 1 93.56 222 ASN B O 1
ATOM 5431 N N . ASP B 1 223 ? 19 -16.906 -17.766 1 93.56 223 AS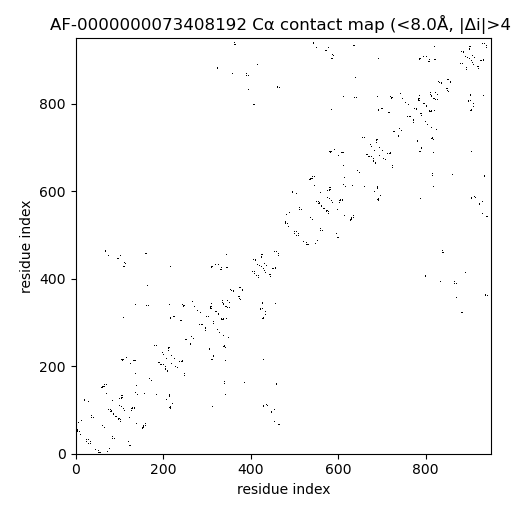P B N 1
ATOM 5432 C CA . ASP B 1 223 ? 18.578 -15.68 -18.453 1 93.56 223 ASP B CA 1
ATOM 5433 C C . ASP B 1 223 ? 17.203 -15.859 -19.109 1 93.56 223 ASP B C 1
ATOM 5435 O O . ASP B 1 223 ? 16.797 -15.055 -19.953 1 93.56 223 ASP B O 1
ATOM 5439 N N . SER B 1 224 ? 16.531 -16.906 -18.734 1 96.25 224 SER B N 1
ATOM 5440 C CA . SER B 1 224 ? 15.133 -17.141 -19.109 1 96.25 224 SER B CA 1
ATOM 5441 C C . SER B 1 224 ? 14.953 -17.078 -20.625 1 96.25 224 SER B C 1
ATOM 5443 O O . SER B 1 224 ? 15.648 -17.781 -21.359 1 96.25 224 SER B O 1
ATOM 5445 N N . ILE B 1 225 ? 14.109 -16.219 -21.125 1 97.75 225 ILE B N 1
ATOM 5446 C CA . ILE B 1 225 ? 13.758 -16.203 -22.547 1 97.75 225 ILE B CA 1
ATOM 5447 C C . ILE B 1 225 ? 14.812 -15.445 -23.344 1 97.75 225 ILE B C 1
ATOM 5449 O O . ILE B 1 225 ? 14.969 -15.648 -24.547 1 97.75 225 ILE B O 1
ATOM 5453 N N . ALA B 1 226 ? 15.578 -14.609 -22.688 1 95.88 226 ALA B N 1
ATOM 5454 C CA . ALA B 1 226 ? 16.641 -13.852 -23.344 1 95.88 226 ALA B CA 1
ATOM 5455 C C . ALA B 1 226 ? 17.672 -14.781 -23.969 1 95.88 226 ALA B C 1
ATOM 5457 O O . ALA B 1 226 ? 18.344 -14.406 -24.938 1 95.88 226 ALA B O 1
ATOM 5458 N N . HIS B 1 227 ? 17.797 -15.977 -23.469 1 95.81 227 HIS B N 1
ATOM 5459 C CA . HIS B 1 227 ? 18.781 -16.953 -23.922 1 95.81 227 HIS B CA 1
ATOM 5460 C C . HIS B 1 227 ? 18.625 -17.266 -25.406 1 95.81 227 HIS B C 1
ATOM 5462 O O . HIS B 1 227 ? 19.625 -17.5 -26.094 1 95.81 227 HIS B O 1
ATOM 5468 N N . TYR B 1 228 ? 17.484 -17.25 -25.906 1 96.88 228 TYR B N 1
ATOM 5469 C CA . TYR B 1 228 ? 17.203 -17.719 -27.266 1 96.88 228 TYR B CA 1
ATOM 5470 C C . TYR B 1 228 ? 17.438 -16.625 -28.281 1 96.88 228 TYR B C 1
ATOM 5472 O O . TYR B 1 228 ? 17.547 -16.891 -29.484 1 96.88 228 TYR B O 1
ATOM 5480 N N . ASN B 1 229 ? 17.531 -15.375 -27.953 1 95.62 229 ASN B N 1
ATOM 5481 C CA . ASN B 1 229 ? 17.797 -14.227 -28.812 1 95.62 229 ASN B CA 1
ATOM 5482 C C . ASN B 1 229 ? 17 -14.281 -30.109 1 95.62 229 ASN B C 1
ATOM 5484 O O . ASN B 1 229 ? 17.547 -14.133 -31.203 1 95.62 229 ASN B O 1
ATOM 5488 N N . SER B 1 230 ? 15.773 -14.641 -30.047 1 97 230 SER B N 1
ATOM 5489 C CA . SER B 1 230 ? 14.859 -14.734 -31.188 1 97 230 SER B CA 1
ATOM 5490 C C . SER B 1 230 ? 13.609 -13.898 -30.953 1 97 230 SER B C 1
ATOM 5492 O O . SER B 1 230 ? 12.828 -14.164 -30.047 1 97 230 SER B O 1
ATOM 5494 N N . PRO B 1 231 ? 13.422 -12.891 -31.859 1 96.56 231 PRO B N 1
ATOM 5495 C CA . PRO B 1 231 ? 12.211 -12.078 -31.719 1 96.56 231 PRO B CA 1
ATOM 5496 C C . PRO B 1 231 ? 10.93 -12.898 -31.875 1 96.56 231 PRO B C 1
ATOM 5498 O O . PRO B 1 231 ? 9.922 -12.594 -31.234 1 96.56 231 PRO B O 1
ATOM 5501 N N . LEU B 1 232 ? 11.023 -13.875 -32.719 1 97.5 232 LEU B N 1
ATOM 5502 C CA . LEU B 1 232 ? 9.859 -14.727 -32.938 1 97.5 232 LEU B CA 1
ATOM 5503 C C . LEU B 1 232 ? 9.477 -15.445 -31.641 1 97.5 232 LEU B C 1
ATOM 5505 O O . LEU B 1 232 ? 8.312 -15.438 -31.25 1 97.5 232 LEU B O 1
ATOM 5509 N N . ILE B 1 233 ? 10.453 -16.078 -30.969 1 98.06 233 ILE B N 1
ATOM 5510 C CA . ILE B 1 233 ? 10.211 -16.797 -29.719 1 98.06 233 ILE B CA 1
ATOM 5511 C C . ILE B 1 233 ? 9.727 -15.82 -28.656 1 98.06 233 ILE B C 1
ATOM 5513 O O . ILE B 1 233 ? 8.766 -16.109 -27.922 1 98.06 233 ILE B O 1
ATOM 5517 N N . THR B 1 234 ? 10.367 -14.656 -28.578 1 97.94 234 THR B N 1
ATOM 5518 C CA . THR B 1 234 ? 9.992 -13.648 -27.578 1 97.94 234 THR B CA 1
ATOM 5519 C C . THR B 1 234 ? 8.539 -13.234 -27.75 1 97.94 234 THR B C 1
ATOM 5521 O O . THR B 1 234 ? 7.785 -13.18 -26.781 1 97.94 234 THR B O 1
ATOM 5524 N N . ASN B 1 235 ? 8.133 -12.969 -28.922 1 98 235 ASN B N 1
ATOM 5525 C CA . ASN B 1 235 ? 6.766 -12.531 -29.188 1 98 235 ASN B CA 1
ATOM 5526 C C . ASN B 1 235 ? 5.766 -13.664 -28.984 1 98 235 ASN B C 1
ATOM 5528 O O . ASN B 1 235 ? 4.656 -13.438 -28.5 1 98 235 ASN B O 1
ATOM 5532 N N . LEU B 1 236 ? 6.117 -14.875 -29.391 1 98.31 236 LEU B N 1
ATOM 5533 C CA . LEU B 1 236 ? 5.234 -16.016 -29.203 1 98.31 236 LEU B CA 1
ATOM 5534 C C . LEU B 1 236 ? 4.988 -16.266 -27.703 1 98.31 236 LEU B C 1
ATOM 5536 O O . LEU B 1 236 ? 3.854 -16.516 -27.297 1 98.31 236 LEU B O 1
ATOM 5540 N N . VAL B 1 237 ? 6.062 -16.172 -26.953 1 98.56 237 VAL B N 1
ATOM 5541 C CA . VAL B 1 237 ? 5.93 -16.391 -25.516 1 98.56 237 VAL B CA 1
ATOM 5542 C C . VAL B 1 237 ? 5.109 -15.273 -24.875 1 98.56 237 VAL B C 1
ATOM 5544 O O . VAL B 1 237 ? 4.289 -15.516 -24 1 98.56 237 VAL B O 1
ATOM 5547 N N . SER B 1 238 ? 5.301 -14.031 -25.328 1 98.38 238 SER B N 1
ATOM 5548 C CA . SER B 1 238 ? 4.512 -12.914 -24.828 1 98.38 238 SER B CA 1
ATOM 5549 C C . SER B 1 238 ? 3.023 -13.133 -25.078 1 98.38 238 SER B C 1
ATOM 5551 O O . SER B 1 238 ? 2.209 -12.977 -24.156 1 98.38 238 SER B O 1
ATOM 5553 N N . ILE B 1 239 ? 2.73 -13.492 -26.234 1 98.25 239 ILE B N 1
ATOM 5554 C CA . ILE B 1 239 ? 1.339 -13.719 -26.609 1 98.25 239 ILE B CA 1
ATOM 5555 C C . ILE B 1 239 ? 0.797 -14.938 -25.875 1 98.25 239 ILE B C 1
ATOM 5557 O O . ILE B 1 239 ? -0.35 -14.938 -25.422 1 98.25 239 ILE B O 1
ATOM 5561 N N . GLY B 1 240 ? 1.597 -15.992 -25.812 1 98.31 240 GLY B N 1
ATOM 5562 C CA . GLY B 1 240 ? 1.196 -17.172 -25.062 1 98.31 240 GLY B CA 1
ATOM 5563 C C . GLY B 1 240 ? 0.86 -16.875 -23.609 1 98.31 240 GLY B C 1
ATOM 5564 O O . GLY B 1 240 ? -0.154 -17.344 -23.094 1 98.31 240 GLY B O 1
ATOM 5565 N N . MET B 1 241 ? 1.728 -16.062 -22.953 1 98.31 241 MET B N 1
ATOM 5566 C CA . MET B 1 241 ? 1.476 -15.68 -21.562 1 98.31 241 MET B CA 1
ATOM 5567 C C . MET B 1 241 ? 0.138 -14.961 -21.422 1 98.31 241 MET B C 1
ATOM 5569 O O . MET B 1 241 ? -0.653 -15.273 -20.531 1 98.31 241 MET B O 1
ATOM 5573 N N . LEU B 1 242 ? -0.154 -14 -22.344 1 98.31 242 LEU B N 1
ATOM 5574 C CA . LEU B 1 242 ? -1.403 -13.25 -22.281 1 98.31 242 LEU B CA 1
ATOM 5575 C C . LEU B 1 242 ? -2.602 -14.172 -22.484 1 98.31 242 LEU B C 1
ATOM 5577 O O . LEU B 1 242 ? -3.629 -14.008 -21.812 1 98.31 242 LEU B O 1
ATOM 5581 N N . ILE B 1 243 ? -2.449 -15.133 -23.312 1 97.81 243 ILE B N 1
ATOM 5582 C CA . ILE B 1 243 ? -3.533 -16.062 -23.625 1 97.81 243 ILE B CA 1
ATOM 5583 C C . ILE B 1 243 ? -3.857 -16.906 -22.391 1 97.81 243 ILE B C 1
ATOM 5585 O O . ILE B 1 243 ? -5.027 -17.094 -22.062 1 97.81 243 ILE B O 1
ATOM 5589 N N . PHE B 1 244 ? -2.881 -17.344 -21.703 1 97.38 244 PHE B N 1
ATOM 5590 C CA . PHE B 1 244 ? -3.109 -18.203 -20.547 1 97.38 244 PHE B CA 1
ATOM 5591 C C . PHE B 1 244 ? -3.533 -17.375 -19.328 1 97.38 244 PHE B C 1
ATOM 5593 O O . PHE B 1 244 ? -3.971 -17.938 -18.328 1 97.38 244 PHE B O 1
ATOM 5600 N N . GLY B 1 245 ? -3.377 -16.047 -19.391 1 96.5 245 GLY B N 1
ATOM 5601 C CA . GLY B 1 245 ? -3.848 -15.172 -18.328 1 96.5 245 GLY B CA 1
ATOM 5602 C C . GLY B 1 245 ? -5.312 -14.805 -18.469 1 96.5 245 GLY B C 1
ATOM 5603 O O . GLY B 1 245 ? -5.863 -14.094 -17.625 1 96.5 245 GLY B O 1
ATOM 5604 N N . VAL B 1 246 ? -5.938 -15.25 -19.516 1 96.25 246 VAL B N 1
ATOM 5605 C CA . VAL B 1 246 ? -7.348 -14.992 -19.781 1 96.25 246 VAL B CA 1
ATOM 5606 C C . VAL B 1 246 ? -8.203 -16.062 -19.094 1 96.25 246 VAL B C 1
ATOM 5608 O O . VAL B 1 246 ? -7.762 -17.203 -18.922 1 96.25 246 VAL B O 1
ATOM 5611 N N . ASN B 1 247 ? -9.398 -15.727 -18.703 1 93.56 247 ASN B N 1
ATOM 5612 C CA . ASN B 1 247 ? -10.352 -16.656 -18.094 1 93.56 247 ASN B CA 1
ATOM 5613 C C . ASN B 1 247 ? -10.633 -17.844 -19.016 1 93.56 247 ASN B C 1
ATOM 5615 O O . ASN B 1 247 ? -11.117 -17.656 -20.141 1 93.56 247 ASN B O 1
ATOM 5619 N N . PHE B 1 248 ? -10.406 -19.016 -18.562 1 92.44 248 PHE B N 1
ATOM 5620 C CA . PHE B 1 248 ? -10.547 -20.219 -19.391 1 92.44 248 PHE B CA 1
ATOM 5621 C C . PHE B 1 248 ? -12 -20.453 -19.766 1 92.44 248 PHE B C 1
ATOM 5623 O O . PHE B 1 248 ? -12.297 -21.125 -20.766 1 92.44 248 PHE B O 1
ATOM 5630 N N . ASN B 1 249 ? -12.914 -19.922 -18.953 1 89 249 ASN B N 1
ATOM 5631 C CA . ASN B 1 249 ? -14.328 -20.016 -19.312 1 89 249 ASN B CA 1
ATOM 5632 C C . ASN B 1 249 ? -14.625 -19.344 -20.641 1 89 249 ASN B C 1
ATOM 5634 O O . ASN B 1 249 ? -15.539 -19.75 -21.359 1 89 249 ASN B O 1
ATOM 5638 N N . LEU B 1 250 ? -13.859 -18.375 -20.906 1 92.94 250 LEU B N 1
ATOM 5639 C CA . LEU B 1 250 ? -14.062 -17.656 -22.156 1 92.94 250 LEU B CA 1
ATOM 5640 C C . LEU B 1 250 ? -13.648 -18.516 -23.359 1 92.94 250 LEU B C 1
ATOM 5642 O O . LEU B 1 250 ? -14.242 -18.422 -24.422 1 92.94 250 LEU B O 1
ATOM 5646 N N . TYR B 1 251 ? -12.609 -19.297 -23.188 1 92.44 251 TYR B N 1
ATOM 5647 C CA . TYR B 1 251 ? -12.203 -20.203 -24.266 1 92.44 251 TYR B CA 1
ATOM 5648 C C . TYR B 1 251 ? -13.258 -21.281 -24.5 1 92.44 251 TYR B C 1
ATOM 5650 O O . TYR B 1 251 ? -13.461 -21.719 -25.625 1 92.44 251 TYR B O 1
ATOM 5658 N N . TYR B 1 252 ? -13.812 -21.672 -23.422 1 88.56 252 TYR B N 1
ATOM 5659 C CA . TYR B 1 252 ? -14.922 -22.609 -23.562 1 88.56 252 TYR B CA 1
ATOM 5660 C C . TYR B 1 252 ? -16.062 -22 -24.375 1 88.56 252 TYR B C 1
ATOM 5662 O O . TYR B 1 252 ? -16.672 -22.672 -25.203 1 88.56 252 TYR B O 1
ATOM 5670 N N . LEU B 1 253 ? -16.328 -20.75 -24.156 1 90.19 253 LEU B N 1
ATOM 5671 C CA . LEU B 1 253 ? -17.344 -20.047 -24.922 1 90.19 253 LEU B CA 1
ATOM 5672 C C . LEU B 1 253 ? -16.953 -20 -26.406 1 90.19 253 LEU B C 1
ATOM 5674 O O . LEU B 1 253 ? -17.812 -20.078 -27.281 1 90.19 253 LEU B O 1
ATOM 5678 N N . LEU B 1 254 ? -15.695 -19.844 -26.656 1 90.81 254 LEU B N 1
ATOM 5679 C CA . LEU B 1 254 ? -15.227 -19.828 -28.047 1 90.81 254 LEU B CA 1
ATOM 5680 C C . LEU B 1 254 ? -15.445 -21.188 -28.703 1 90.81 254 LEU B C 1
ATOM 5682 O O . LEU B 1 254 ? -15.766 -21.266 -29.891 1 90.81 254 LEU B O 1
ATOM 5686 N N . LEU B 1 255 ? -15.195 -22.25 -27.938 1 88.06 255 LEU B N 1
ATOM 5687 C CA . LEU B 1 255 ? -15.43 -23.594 -28.453 1 88.06 255 LEU B CA 1
ATOM 5688 C C . LEU B 1 255 ? -16.891 -23.797 -28.797 1 88.06 255 LEU B C 1
ATOM 5690 O O . LEU B 1 255 ? -17.219 -24.547 -29.719 1 88.06 255 LEU B O 1
ATOM 5694 N N . LEU B 1 256 ? -17.797 -23.094 -28.031 1 90.5 256 LEU B N 1
ATOM 5695 C CA . LEU B 1 256 ? -19.234 -23.156 -28.297 1 90.5 256 LEU B CA 1
ATOM 5696 C C . LEU B 1 256 ? -19.625 -22.188 -29.406 1 90.5 256 LEU B C 1
ATOM 5698 O O . LEU B 1 256 ? -20.812 -22 -29.688 1 90.5 256 LEU B O 1
ATOM 5702 N N . ARG B 1 257 ? -18.75 -21.469 -30.078 1 93 257 ARG B N 1
ATOM 5703 C CA . ARG B 1 257 ? -18.906 -20.547 -31.203 1 93 257 ARG B CA 1
ATOM 5704 C C . ARG B 1 257 ? -19.641 -19.281 -30.75 1 93 257 ARG B C 1
ATOM 5706 O O . ARG B 1 257 ? -20.391 -18.688 -31.531 1 93 257 ARG B O 1
ATOM 5713 N N . LYS B 1 258 ? -19.5 -19 -29.469 1 93.06 258 LYS B N 1
ATOM 5714 C CA . LYS B 1 258 ? -20.031 -17.75 -28.953 1 93.06 258 LYS B CA 1
ATOM 5715 C C . LYS B 1 258 ? -18.969 -16.656 -28.953 1 93.06 258 LYS B C 1
ATOM 5717 O O . LYS B 1 258 ? -18.578 -16.156 -27.891 1 93.06 258 LYS B O 1
ATOM 5722 N N . ILE B 1 259 ? -18.641 -16.172 -30.047 1 93.06 259 ILE B N 1
ATOM 5723 C CA . ILE B 1 259 ? -17.531 -15.258 -30.281 1 93.06 259 ILE B CA 1
ATOM 5724 C C . ILE B 1 259 ? -17.875 -13.883 -29.703 1 93.06 259 ILE B C 1
ATOM 5726 O O . ILE B 1 259 ? -17.016 -13.211 -29.125 1 93.06 259 ILE B O 1
ATOM 5730 N N . LYS B 1 260 ? -19.047 -13.422 -29.828 1 92.56 260 LYS B N 1
ATOM 5731 C CA . LYS B 1 260 ? -19.469 -12.117 -29.344 1 92.56 260 LYS B CA 1
ATOM 5732 C C . LYS B 1 260 ? -19.375 -12.047 -27.812 1 92.56 260 LYS B C 1
ATOM 5734 O O . LYS B 1 260 ? -19.016 -11.016 -27.25 1 92.56 260 LYS B O 1
ATOM 5739 N N . ALA B 1 261 ? -19.688 -13.125 -27.266 1 90.75 261 ALA B N 1
ATOM 5740 C CA . ALA B 1 261 ? -19.625 -13.188 -25.812 1 90.75 261 ALA B CA 1
ATOM 5741 C C . ALA B 1 261 ? -18.188 -13.141 -25.328 1 90.75 261 ALA B C 1
ATOM 5743 O O . ALA B 1 261 ? -17.891 -12.547 -24.281 1 90.75 261 ALA B O 1
ATOM 5744 N N . PHE B 1 262 ? -17.328 -13.758 -26.078 1 92.25 262 PHE B N 1
ATOM 5745 C CA . PHE B 1 262 ? -15.914 -13.766 -25.75 1 92.25 262 PHE B CA 1
ATOM 5746 C C . PHE B 1 262 ? -15.344 -12.352 -25.766 1 92.25 262 PHE B C 1
ATOM 5748 O O . PHE B 1 262 ? -14.773 -11.898 -24.781 1 92.25 262 PHE B O 1
ATOM 5755 N N . PHE B 1 263 ? -15.531 -11.633 -26.828 1 92.94 263 PHE B N 1
ATOM 5756 C CA . PHE B 1 263 ? -14.93 -10.312 -27 1 92.94 263 PHE B CA 1
ATOM 5757 C C . PHE B 1 263 ? -15.734 -9.258 -26.25 1 92.94 263 PHE B C 1
ATOM 5759 O O . PHE B 1 263 ? -15.266 -8.133 -26.062 1 92.94 263 PHE B O 1
ATOM 5766 N N . GLY B 1 264 ? -16.906 -9.586 -25.75 1 92.56 264 GLY B N 1
ATOM 5767 C CA . GLY B 1 264 ? -17.75 -8.672 -25.016 1 92.56 264 GLY B CA 1
ATOM 5768 C C . GLY B 1 264 ? -17.516 -8.711 -23.516 1 92.56 264 GLY B C 1
ATOM 5769 O O . GLY B 1 264 ? -18.031 -7.867 -22.781 1 92.56 264 GLY B O 1
ATOM 5770 N N . ASP B 1 265 ? -16.734 -9.609 -23.094 1 94.31 265 ASP B N 1
ATOM 5771 C CA . ASP B 1 265 ? -16.469 -9.766 -21.656 1 94.31 265 ASP B CA 1
ATOM 5772 C C . ASP B 1 265 ? -15.727 -8.562 -21.094 1 94.31 265 ASP B C 1
ATOM 5774 O O . ASP B 1 265 ? -14.68 -8.18 -21.609 1 94.31 265 ASP B O 1
ATOM 5778 N N . GLU B 1 266 ? -16.219 -7.93 -20.078 1 94.94 266 GLU B N 1
ATOM 5779 C CA . GLU B 1 266 ? -15.664 -6.703 -19.516 1 94.94 266 GLU B CA 1
ATOM 5780 C C . GLU B 1 266 ? -14.305 -6.961 -18.859 1 94.94 266 GLU B C 1
ATOM 5782 O O . GLU B 1 266 ? -13.43 -6.102 -18.906 1 94.94 266 GLU B O 1
ATOM 5787 N N . GLU B 1 267 ? -14.219 -8.133 -18.266 1 95.56 267 GLU B N 1
ATOM 5788 C CA . GLU B 1 267 ? -12.938 -8.469 -17.656 1 95.56 267 GLU B CA 1
ATOM 5789 C C . GLU B 1 267 ? -11.836 -8.586 -18.703 1 95.56 267 GLU B C 1
ATOM 5791 O O . GLU B 1 267 ? -10.727 -8.07 -18.5 1 95.56 267 GLU B O 1
ATOM 5796 N N . LEU B 1 268 ? -12.117 -9.273 -19.781 1 96.56 268 LEU B N 1
ATOM 5797 C CA . LEU B 1 268 ? -11.148 -9.43 -20.875 1 96.56 268 LEU B CA 1
ATOM 5798 C C . LEU B 1 268 ? -10.742 -8.07 -21.422 1 96.56 268 LEU B C 1
ATOM 5800 O O . LEU B 1 268 ? -9.555 -7.812 -21.625 1 96.56 268 LEU B O 1
ATOM 5804 N N . LYS B 1 269 ? -11.68 -7.23 -21.672 1 97.19 269 LYS B N 1
ATOM 5805 C CA . LYS B 1 269 ? -11.398 -5.898 -22.188 1 97.19 269 LYS B CA 1
ATOM 5806 C C . LYS B 1 269 ? -10.516 -5.102 -21.234 1 97.19 269 LYS B C 1
ATOM 5808 O O . LYS B 1 269 ? -9.578 -4.434 -21.656 1 97.19 269 LYS B O 1
ATOM 5813 N N . THR B 1 270 ? -10.891 -5.16 -19.953 1 97.12 270 THR B N 1
ATOM 5814 C CA . THR B 1 270 ? -10.117 -4.449 -18.938 1 97.12 270 THR B CA 1
ATOM 5815 C C . THR B 1 270 ? -8.695 -4.988 -18.859 1 97.12 270 THR B C 1
ATOM 5817 O O . THR B 1 270 ? -7.738 -4.215 -18.766 1 97.12 270 THR B O 1
ATOM 5820 N N . TYR B 1 271 ? -8.625 -6.309 -18.953 1 97.56 271 TYR B N 1
ATOM 5821 C CA . TYR B 1 271 ? -7.328 -6.984 -18.953 1 97.56 271 TYR B CA 1
ATOM 5822 C C . TYR B 1 271 ? -6.445 -6.484 -20.094 1 97.56 271 TYR B C 1
ATOM 5824 O O . TYR B 1 271 ? -5.309 -6.066 -19.859 1 97.56 271 TYR B O 1
ATOM 5832 N N . LEU B 1 272 ? -6.953 -6.441 -21.203 1 97.94 272 LEU B N 1
ATOM 5833 C CA . LEU B 1 272 ? -6.211 -6.016 -22.391 1 97.94 272 LEU B CA 1
ATOM 5834 C C . LEU B 1 272 ? -5.918 -4.52 -22.344 1 97.94 272 LEU B C 1
ATOM 5836 O O . LEU B 1 272 ? -4.855 -4.074 -22.781 1 97.94 272 LEU B O 1
ATOM 5840 N N . ARG B 1 273 ? -6.805 -3.75 -21.844 1 97.88 273 ARG B N 1
ATOM 5841 C CA . ARG B 1 273 ? -6.594 -2.312 -21.703 1 97.88 273 ARG B CA 1
ATOM 5842 C C . ARG B 1 273 ? -5.445 -2.014 -20.75 1 97.88 273 ARG B C 1
ATOM 5844 O O . ARG B 1 273 ? -4.629 -1.126 -21.016 1 97.88 273 ARG B O 1
ATOM 5851 N N . ILE B 1 274 ? -5.41 -2.721 -19.641 1 98.38 274 ILE B N 1
ATOM 5852 C CA . ILE B 1 274 ? -4.34 -2.525 -18.672 1 98.38 274 ILE B CA 1
ATOM 5853 C C . ILE B 1 274 ? -2.99 -2.824 -19.312 1 98.38 274 ILE B C 1
ATOM 5855 O O . ILE B 1 274 ? -2.031 -2.068 -19.141 1 98.38 274 ILE B O 1
ATOM 5859 N N . VAL B 1 275 ? -2.953 -3.91 -20.094 1 98.56 275 VAL B N 1
ATOM 5860 C CA . VAL B 1 275 ? -1.724 -4.297 -20.781 1 98.56 275 VAL B CA 1
ATOM 5861 C C . VAL B 1 275 ? -1.31 -3.201 -21.75 1 98.56 275 VAL B C 1
ATOM 5863 O O . VAL B 1 275 ? -0.142 -2.805 -21.797 1 98.56 275 VAL B O 1
ATOM 5866 N N . ALA B 1 276 ? -2.275 -2.709 -22.453 1 98.5 276 ALA B N 1
ATOM 5867 C CA . ALA B 1 276 ? -1.993 -1.688 -23.469 1 98.5 276 ALA B CA 1
ATOM 5868 C C . ALA B 1 276 ? -1.503 -0.398 -22.812 1 98.5 276 ALA B C 1
ATOM 5870 O O . ALA B 1 276 ? -0.502 0.181 -23.25 1 98.5 276 ALA B O 1
ATOM 5871 N N . ILE B 1 277 ? -2.137 0.039 -21.781 1 98.31 277 ILE B N 1
ATOM 5872 C CA . ILE B 1 277 ? -1.796 1.289 -21.109 1 98.31 277 ILE B CA 1
ATOM 5873 C C . ILE B 1 277 ? -0.425 1.163 -20.453 1 98.31 277 ILE B C 1
ATOM 5875 O O . ILE B 1 277 ? 0.401 2.072 -20.547 1 98.31 277 ILE B O 1
ATOM 5879 N N . ALA B 1 278 ? -0.189 0.058 -19.766 1 98.69 278 ALA B N 1
ATOM 5880 C CA . ALA B 1 278 ? 1.104 -0.156 -19.125 1 98.69 278 ALA B CA 1
ATOM 5881 C C . ALA B 1 278 ? 2.232 -0.172 -20.156 1 98.69 278 ALA B C 1
ATOM 5883 O O . ALA B 1 278 ? 3.279 0.448 -19.938 1 98.69 278 ALA B O 1
ATOM 5884 N N . THR B 1 279 ? 1.984 -0.895 -21.25 1 98.62 279 THR B N 1
ATOM 5885 C CA . THR B 1 279 ? 2.992 -0.962 -22.312 1 98.62 279 THR B CA 1
ATOM 5886 C C . THR B 1 279 ? 3.273 0.425 -22.875 1 98.62 279 THR B C 1
ATOM 5888 O O . THR B 1 279 ? 4.43 0.798 -23.078 1 98.62 279 THR B O 1
ATOM 5891 N N . PHE B 1 280 ? 2.223 1.156 -23.047 1 98.25 280 PHE B N 1
ATOM 5892 C CA . PHE B 1 280 ? 2.355 2.496 -23.609 1 98.25 280 PHE B CA 1
ATOM 5893 C C . PHE B 1 280 ? 3.121 3.406 -22.656 1 98.25 280 PHE B C 1
ATOM 5895 O O . PHE B 1 280 ? 4.051 4.105 -23.078 1 98.25 280 PHE B O 1
ATOM 5902 N N . MET B 1 281 ? 2.781 3.422 -21.406 1 98.25 281 MET B N 1
ATOM 5903 C CA . MET B 1 281 ? 3.414 4.289 -20.422 1 98.25 281 MET B CA 1
ATOM 5904 C C . MET B 1 281 ? 4.891 3.939 -20.25 1 98.25 281 MET B C 1
ATOM 5906 O O . MET B 1 281 ? 5.738 4.832 -20.172 1 98.25 281 MET B O 1
ATOM 5910 N N . ILE B 1 282 ? 5.188 2.672 -20.188 1 98.44 282 ILE B N 1
ATOM 5911 C CA . ILE B 1 282 ? 6.578 2.25 -20.047 1 98.44 282 ILE B CA 1
ATOM 5912 C C . ILE B 1 282 ? 7.355 2.594 -21.312 1 98.44 282 ILE B C 1
ATOM 5914 O O . ILE B 1 282 ? 8.516 3.004 -21.25 1 98.44 282 ILE B O 1
ATOM 5918 N N . ALA B 1 283 ? 6.707 2.406 -22.469 1 98 283 ALA B N 1
ATOM 5919 C CA . ALA B 1 283 ? 7.359 2.748 -23.734 1 98 283 ALA B CA 1
ATOM 5920 C C . ALA B 1 283 ? 7.742 4.223 -23.766 1 98 283 ALA B C 1
ATOM 5922 O O . ALA B 1 283 ? 8.836 4.578 -24.219 1 98 283 ALA B O 1
ATOM 5923 N N . LEU B 1 284 ? 6.898 5.098 -23.266 1 96.62 284 LEU B N 1
ATOM 5924 C CA . LEU B 1 284 ? 7.184 6.527 -23.219 1 96.62 284 LEU B CA 1
ATOM 5925 C C . LEU B 1 284 ? 8.414 6.816 -22.375 1 96.62 284 LEU B C 1
ATOM 5927 O O . LEU B 1 284 ? 9.156 7.758 -22.641 1 96.62 284 LEU B O 1
ATOM 5931 N N . ASN B 1 285 ? 8.609 6.023 -21.422 1 96.25 285 ASN B N 1
ATOM 5932 C CA . ASN B 1 285 ? 9.664 6.266 -20.438 1 96.25 285 ASN B CA 1
ATOM 5933 C C . ASN B 1 285 ? 10.984 5.648 -20.875 1 96.25 285 ASN B C 1
ATOM 5935 O O . ASN B 1 285 ? 12.047 6.23 -20.656 1 96.25 285 ASN B O 1
ATOM 5939 N N . VAL B 1 286 ? 10.945 4.43 -21.516 1 96.19 286 VAL B N 1
ATOM 5940 C CA . VAL B 1 286 ? 12.195 3.68 -21.625 1 96.19 286 VAL B CA 1
ATOM 5941 C C . VAL B 1 286 ? 12.531 3.438 -23.094 1 96.19 286 VAL B C 1
ATOM 5943 O O . VAL B 1 286 ? 13.633 2.994 -23.422 1 96.19 286 VAL B O 1
ATOM 5946 N N . ILE B 1 287 ? 11.664 3.705 -24.016 1 93.25 287 ILE B N 1
ATOM 5947 C CA . ILE B 1 287 ? 11.875 3.357 -25.422 1 93.25 287 ILE B CA 1
ATOM 5948 C C . ILE B 1 287 ? 13.125 4.062 -25.953 1 93.25 287 ILE B C 1
ATOM 5950 O O . ILE B 1 287 ? 13.828 3.533 -26.812 1 93.25 287 ILE B O 1
ATOM 5954 N N . GLY B 1 288 ? 13.438 5.23 -25.438 1 92.31 288 GLY B N 1
ATOM 5955 C CA . GLY B 1 288 ? 14.617 5.984 -25.844 1 92.31 288 GLY B CA 1
ATOM 5956 C C . GLY B 1 288 ? 15.922 5.328 -25.422 1 92.31 288 GLY B C 1
ATOM 5957 O O . GLY B 1 288 ? 16.984 5.66 -25.953 1 92.31 288 GLY B O 1
ATOM 5958 N N . MET B 1 289 ? 15.828 4.383 -24.562 1 92.81 289 MET B N 1
ATOM 5959 C CA . MET B 1 289 ? 17.016 3.693 -24.062 1 92.81 289 MET B CA 1
ATOM 5960 C C . MET B 1 289 ? 17.438 2.578 -25.016 1 92.81 289 MET B C 1
ATOM 5962 O O . MET B 1 289 ? 18.516 2.004 -24.859 1 92.81 289 MET B O 1
ATOM 5966 N N . TYR B 1 290 ? 16.578 2.229 -25.969 1 93.19 290 TYR B N 1
ATOM 5967 C CA . TYR B 1 290 ? 16.875 1.154 -26.906 1 93.19 290 TYR B CA 1
ATOM 5968 C C . TYR B 1 290 ? 17.281 1.717 -28.266 1 93.19 290 TYR B C 1
ATOM 5970 O O . TYR B 1 290 ? 16.75 2.729 -28.719 1 93.19 290 TYR B O 1
ATOM 5978 N N . ASP B 1 291 ? 18.328 1.082 -28.922 1 90.62 291 ASP B N 1
ATOM 5979 C CA . ASP B 1 291 ? 18.781 1.501 -30.234 1 90.62 291 ASP B CA 1
ATOM 5980 C C . ASP B 1 291 ? 17.734 1.2 -31.312 1 90.62 291 ASP B C 1
ATOM 5982 O O . ASP B 1 291 ? 17.516 2.006 -32.219 1 90.62 291 ASP B O 1
ATOM 5986 N N . ASN B 1 292 ? 17.141 0.074 -31.141 1 93.38 292 ASN B N 1
ATOM 5987 C CA . ASN B 1 292 ? 16.109 -0.375 -32.062 1 93.38 292 ASN B CA 1
ATOM 5988 C C . ASN B 1 292 ? 14.711 -0.259 -31.453 1 93.38 292 ASN B C 1
ATOM 5990 O O . ASN B 1 292 ? 14.398 -0.932 -30.469 1 93.38 292 ASN B O 1
ATOM 5994 N N . PHE B 1 293 ? 13.891 0.569 -32.125 1 93.5 293 PHE B N 1
ATOM 5995 C CA . PHE B 1 293 ? 12.539 0.832 -31.641 1 93.5 293 PHE B CA 1
ATOM 5996 C C . PHE B 1 293 ? 11.742 -0.461 -31.547 1 93.5 293 PHE B C 1
ATOM 5998 O O . PHE B 1 293 ? 11.047 -0.694 -30.547 1 93.5 293 PHE B O 1
ATOM 6005 N N . ARG B 1 294 ? 11.82 -1.289 -32.5 1 93.62 294 ARG B N 1
ATOM 6006 C CA . ARG B 1 294 ? 11.07 -2.537 -32.531 1 93.62 294 ARG B CA 1
ATOM 6007 C C . ARG B 1 294 ? 11.508 -3.465 -31.406 1 93.62 294 ARG B C 1
ATOM 6009 O O . ARG B 1 294 ? 10.672 -4.07 -30.719 1 93.62 294 ARG B O 1
ATOM 6016 N N . GLN B 1 295 ? 12.758 -3.545 -31.203 1 94.12 295 GLN B N 1
ATOM 6017 C CA . GLN B 1 295 ? 13.289 -4.387 -30.141 1 94.12 295 GLN B CA 1
ATOM 6018 C C . GLN B 1 295 ? 12.867 -3.867 -28.766 1 94.12 295 GLN B C 1
ATOM 6020 O O . GLN B 1 295 ? 12.531 -4.652 -27.875 1 94.12 295 GLN B O 1
ATOM 6025 N N . GLY B 1 296 ? 12.914 -2.559 -28.656 1 95.88 296 GLY B N 1
ATOM 6026 C CA . GLY B 1 296 ? 12.477 -1.959 -27.406 1 95.88 296 GLY B CA 1
ATOM 6027 C C . GLY B 1 296 ? 11.023 -2.258 -27.078 1 95.88 296 GLY B C 1
ATOM 6028 O O . GLY B 1 296 ? 10.695 -2.65 -25.953 1 95.88 296 GLY B O 1
ATOM 6029 N N . LEU B 1 297 ? 10.211 -2.104 -28.047 1 96.75 297 LEU B N 1
ATOM 6030 C CA . LEU B 1 297 ? 8.789 -2.346 -27.859 1 96.75 297 LEU B CA 1
ATOM 6031 C C . LEU B 1 297 ? 8.523 -3.814 -27.547 1 96.75 297 LEU B C 1
ATOM 6033 O O . LEU B 1 297 ? 7.652 -4.133 -26.734 1 96.75 297 LEU B O 1
ATOM 6037 N N . GLU B 1 298 ? 9.273 -4.684 -28.203 1 96.75 298 GLU B N 1
ATOM 6038 C CA . GLU B 1 298 ? 9.164 -6.117 -27.953 1 96.75 298 GLU B CA 1
ATOM 6039 C C . GLU B 1 298 ? 9.523 -6.453 -26.516 1 96.75 298 GLU B C 1
ATOM 6041 O O . GLU B 1 298 ? 8.797 -7.199 -25.844 1 96.75 298 GLU B O 1
ATOM 6046 N N . HIS B 1 299 ? 10.586 -5.891 -26.031 1 96.94 299 HIS B N 1
ATOM 6047 C CA . HIS B 1 299 ? 11.031 -6.152 -24.656 1 96.94 299 HIS B CA 1
ATOM 6048 C C . HIS B 1 299 ? 10.055 -5.586 -23.641 1 96.94 299 HIS B C 1
ATOM 6050 O O . HIS B 1 299 ? 9.766 -6.227 -22.625 1 96.94 299 HIS B O 1
ATOM 6056 N N . ILE B 1 300 ? 9.578 -4.395 -23.922 1 98.12 300 ILE B N 1
ATOM 6057 C CA . ILE B 1 300 ? 8.625 -3.748 -23.016 1 98.12 300 ILE B CA 1
ATOM 6058 C C . ILE B 1 300 ? 7.336 -4.562 -22.953 1 98.12 300 ILE B C 1
ATOM 6060 O O . ILE B 1 300 ? 6.844 -4.871 -21.875 1 98.12 300 ILE B O 1
ATOM 6064 N N . PHE B 1 301 ? 6.848 -4.93 -24.125 1 98.31 301 PHE B N 1
ATOM 6065 C CA . PHE B 1 301 ? 5.625 -5.715 -24.203 1 98.31 301 PHE B CA 1
ATOM 6066 C C . PHE B 1 301 ? 5.797 -7.062 -23.516 1 98.31 301 PHE B C 1
ATOM 6068 O O . PHE B 1 301 ? 4.887 -7.535 -22.828 1 98.31 301 PHE B O 1
ATOM 6075 N N . PHE B 1 302 ? 6.949 -7.641 -23.688 1 98.5 302 PHE B N 1
ATOM 6076 C CA . PHE B 1 302 ? 7.254 -8.922 -23.062 1 98.5 302 PHE B CA 1
ATOM 6077 C C . PHE B 1 302 ? 7.215 -8.812 -21.547 1 98.5 302 PHE B C 1
ATOM 6079 O O . PHE B 1 302 ? 6.562 -9.617 -20.875 1 98.5 302 PHE B O 1
ATOM 6086 N N . GLU B 1 303 ? 7.867 -7.809 -21.031 1 98.12 303 GLU B N 1
ATOM 6087 C CA . GLU B 1 303 ? 7.957 -7.664 -19.578 1 98.12 303 GLU B CA 1
ATOM 6088 C C . GLU B 1 303 ? 6.594 -7.348 -18.984 1 98.12 303 GLU B C 1
ATOM 6090 O O . GLU B 1 303 ? 6.254 -7.848 -17.906 1 98.12 303 GLU B O 1
ATOM 6095 N N . VAL B 1 304 ? 5.801 -6.539 -19.609 1 98.56 304 VAL B N 1
ATOM 6096 C CA . VAL B 1 304 ? 4.453 -6.219 -19.141 1 98.56 304 VAL B CA 1
ATOM 6097 C C . VAL B 1 304 ? 3.598 -7.484 -19.125 1 98.56 304 VAL B C 1
ATOM 6099 O O . VAL B 1 304 ? 2.912 -7.762 -18.141 1 98.56 304 VAL B O 1
ATOM 6102 N N . SER B 1 305 ? 3.693 -8.25 -20.188 1 98.44 305 SER B N 1
ATOM 6103 C CA . SER B 1 305 ? 2.922 -9.484 -20.297 1 98.44 305 SER B CA 1
ATOM 6104 C C . SER B 1 305 ? 3.352 -10.492 -19.234 1 98.44 305 SER B C 1
ATOM 6106 O O . SER B 1 305 ? 2.51 -11.148 -18.609 1 98.44 305 SER B O 1
ATOM 6108 N N . ALA B 1 306 ? 4.645 -10.586 -19.016 1 98.25 306 ALA B N 1
ATOM 6109 C CA . ALA B 1 306 ? 5.188 -11.539 -18.062 1 98.25 306 ALA B CA 1
ATOM 6110 C C . ALA B 1 306 ? 4.719 -11.211 -16.641 1 98.25 306 ALA B C 1
ATOM 6112 O O . ALA B 1 306 ? 4.395 -12.117 -15.867 1 98.25 306 ALA B O 1
ATOM 6113 N N . ILE B 1 307 ? 4.594 -9.961 -16.359 1 98.06 307 ILE B N 1
ATOM 6114 C CA . ILE B 1 307 ? 4.309 -9.555 -14.992 1 98.06 307 ILE B CA 1
ATOM 6115 C C . ILE B 1 307 ? 2.803 -9.586 -14.742 1 98.06 307 ILE B C 1
ATOM 6117 O O . ILE B 1 307 ? 2.346 -10.109 -13.727 1 98.06 307 ILE B O 1
ATOM 6121 N N . ILE B 1 308 ? 2.016 -9.062 -15.648 1 97.94 308 ILE B N 1
ATOM 6122 C CA . ILE B 1 308 ? 0.58 -8.992 -15.406 1 97.94 308 ILE B CA 1
ATOM 6123 C C . ILE B 1 308 ? -0.011 -10.398 -15.359 1 97.94 308 ILE B C 1
ATOM 6125 O O . ILE B 1 308 ? -0.962 -10.656 -14.617 1 97.94 308 ILE B O 1
ATOM 6129 N N . THR B 1 309 ? 0.536 -11.336 -16.156 1 97.88 309 THR B N 1
ATOM 6130 C CA . THR B 1 309 ? 0.027 -12.703 -16.172 1 97.88 309 THR B CA 1
ATOM 6131 C C . THR B 1 309 ? 0.638 -13.516 -15.039 1 97.88 309 THR B C 1
ATOM 6133 O O . THR B 1 309 ? 0.328 -14.695 -14.875 1 97.88 309 THR B O 1
ATOM 6136 N N . THR B 1 310 ? 1.524 -12.938 -14.289 1 97.25 310 THR B N 1
ATOM 6137 C CA . THR B 1 310 ? 2.209 -13.516 -13.141 1 97.25 310 THR B CA 1
ATOM 6138 C C . THR B 1 310 ? 3.109 -14.672 -13.578 1 97.25 310 THR B C 1
ATOM 6140 O O . THR B 1 310 ? 3.383 -15.586 -12.797 1 97.25 310 THR B O 1
ATOM 6143 N N . THR B 1 311 ? 3.506 -14.703 -14.898 1 97.56 311 THR B N 1
ATOM 6144 C CA . THR B 1 311 ? 4.41 -15.742 -15.383 1 97.56 311 THR B CA 1
ATOM 6145 C C . THR B 1 311 ? 5.836 -15.477 -14.914 1 97.56 311 THR B C 1
ATOM 6147 O O . THR B 1 311 ? 6.512 -16.391 -14.43 1 97.56 311 THR B O 1
ATOM 6150 N N . GLY B 1 312 ? 6.336 -14.242 -15.133 1 96.62 312 GLY B N 1
ATOM 6151 C CA . GLY B 1 312 ? 7.59 -13.836 -14.523 1 96.62 312 GLY B CA 1
ATOM 6152 C C . GLY B 1 312 ? 8.805 -14.203 -15.344 1 96.62 312 GLY B C 1
ATOM 6153 O O . GLY B 1 312 ? 9.938 -14.141 -14.859 1 96.62 312 GLY B O 1
ATOM 6154 N N . PHE B 1 313 ? 8.633 -14.562 -16.609 1 97.5 313 PHE B N 1
ATOM 6155 C CA . PHE B 1 313 ? 9.789 -14.742 -17.484 1 97.5 313 PHE B CA 1
ATOM 6156 C C . PHE B 1 313 ? 10.539 -13.43 -17.656 1 97.5 313 PHE B C 1
ATOM 6158 O O . PHE B 1 313 ? 9.992 -12.352 -17.391 1 97.5 313 PHE B O 1
ATOM 6165 N N . GLY B 1 314 ? 11.789 -13.555 -18.016 1 95.44 314 GLY B N 1
ATOM 6166 C CA . GLY B 1 314 ? 12.578 -12.359 -18.281 1 95.44 314 GLY B CA 1
ATOM 6167 C C . GLY B 1 314 ? 13.211 -12.336 -19.656 1 95.44 314 GLY B C 1
ATOM 6168 O O . GLY B 1 314 ? 13.539 -13.391 -20.203 1 95.44 314 GLY B O 1
ATOM 6169 N N . VAL B 1 315 ? 13.344 -11.117 -20.188 1 96.06 315 VAL B N 1
ATOM 6170 C CA . VAL B 1 315 ? 13.984 -10.992 -21.5 1 96.06 315 VAL B CA 1
ATOM 6171 C C . VAL B 1 315 ? 15.055 -9.906 -21.438 1 96.06 315 VAL B C 1
ATOM 6173 O O . VAL B 1 315 ? 15.953 -9.875 -22.281 1 96.06 315 VAL B O 1
ATOM 6176 N N . THR B 1 316 ? 14.93 -9.078 -20.453 1 92.94 316 THR B N 1
ATOM 6177 C CA . THR B 1 316 ? 15.891 -7.996 -20.297 1 92.94 316 THR B CA 1
ATOM 6178 C C . THR B 1 316 ? 16.078 -7.645 -18.828 1 92.94 316 THR B C 1
ATOM 6180 O O . THR B 1 316 ? 15.375 -8.164 -17.969 1 92.94 316 THR B O 1
ATOM 6183 N N . ASP B 1 317 ? 17.109 -6.848 -18.562 1 93.56 317 ASP B N 1
ATOM 6184 C CA . ASP B 1 317 ? 17.391 -6.41 -17.203 1 93.56 317 ASP B CA 1
ATOM 6185 C C . ASP B 1 317 ? 16.547 -5.184 -16.844 1 93.56 317 ASP B C 1
ATOM 6187 O O . ASP B 1 317 ? 16.938 -4.051 -17.125 1 93.56 317 ASP B O 1
ATOM 6191 N N . ILE B 1 318 ? 15.578 -5.402 -16.125 1 93.81 318 ILE B N 1
ATOM 6192 C CA . ILE B 1 318 ? 14.594 -4.371 -15.789 1 93.81 318 ILE B CA 1
ATOM 6193 C C . ILE B 1 318 ? 15.18 -3.422 -14.742 1 93.81 318 ILE B C 1
ATOM 6195 O O . ILE B 1 318 ? 14.641 -2.334 -14.523 1 93.81 318 ILE B O 1
ATOM 6199 N N . THR B 1 319 ? 16.219 -3.836 -14.016 1 92.38 319 THR B N 1
ATOM 6200 C CA . THR B 1 319 ? 16.828 -2.982 -13 1 92.38 319 THR B CA 1
ATOM 6201 C C . THR B 1 319 ? 17.406 -1.725 -13.633 1 92.38 319 THR B C 1
ATOM 6203 O O . THR B 1 319 ? 17.641 -0.725 -12.945 1 92.38 319 THR B O 1
ATOM 6206 N N . ARG B 1 320 ? 17.656 -1.805 -14.945 1 92.69 320 ARG B N 1
ATOM 6207 C CA . ARG B 1 320 ? 18.219 -0.66 -15.648 1 92.69 320 ARG B CA 1
ATOM 6208 C C . ARG B 1 320 ? 17.141 0.345 -16.016 1 92.69 320 ARG B C 1
ATOM 6210 O O . ARG B 1 320 ? 17.438 1.481 -16.391 1 92.69 320 ARG B O 1
ATOM 6217 N N . TRP B 1 321 ? 15.891 -0.108 -15.977 1 96.25 321 TRP B N 1
ATOM 6218 C CA . TRP B 1 321 ? 14.789 0.797 -16.266 1 96.25 321 TRP B CA 1
ATOM 6219 C C . TRP B 1 321 ? 14.617 1.827 -15.156 1 96.25 321 TRP B C 1
ATOM 6221 O O . TRP B 1 321 ? 14.906 1.544 -13.984 1 96.25 321 TRP B O 1
ATOM 6231 N N . PRO B 1 322 ? 14.195 3.084 -15.523 1 96.69 322 PRO B N 1
ATOM 6232 C CA . PRO B 1 322 ? 13.898 4.074 -14.484 1 96.69 322 PRO B CA 1
ATOM 6233 C C . PRO B 1 322 ? 12.812 3.613 -13.516 1 96.69 322 PRO B C 1
ATOM 6235 O O . PRO B 1 322 ? 12.039 2.707 -13.836 1 96.69 322 PRO B O 1
ATOM 6238 N N . LEU B 1 323 ? 12.797 4.258 -12.352 1 97.5 323 LEU B N 1
ATOM 6239 C CA . LEU B 1 323 ? 11.891 3.859 -11.281 1 97.5 323 LEU B CA 1
ATOM 6240 C C . LEU B 1 323 ? 10.438 3.941 -11.734 1 97.5 323 LEU B C 1
ATOM 6242 O O . LEU B 1 323 ? 9.609 3.119 -11.336 1 97.5 323 LEU B O 1
ATOM 6246 N N . PHE B 1 324 ? 10.125 4.926 -12.547 1 98 324 PHE B N 1
ATOM 6247 C CA . PHE B 1 324 ? 8.766 5.094 -13.047 1 98 324 PHE B CA 1
ATOM 6248 C C . PHE B 1 324 ? 8.266 3.807 -13.688 1 98 324 PHE B C 1
ATOM 6250 O O . PHE B 1 324 ? 7.176 3.326 -13.367 1 98 324 PHE B O 1
ATOM 6257 N N . SER B 1 325 ? 9.078 3.232 -14.57 1 98.19 325 SER B N 1
ATOM 6258 C CA . SER B 1 325 ? 8.719 2.004 -15.266 1 98.19 325 SER B CA 1
ATOM 6259 C C . SER B 1 325 ? 8.68 0.815 -14.312 1 98.19 325 SER B C 1
ATOM 6261 O O . SER B 1 325 ? 7.789 -0.033 -14.406 1 98.19 325 SER B O 1
ATOM 6263 N N . GLN B 1 326 ? 9.578 0.717 -13.383 1 97.94 326 GLN B N 1
ATOM 6264 C CA . GLN B 1 326 ? 9.609 -0.389 -12.43 1 97.94 326 GLN B CA 1
ATOM 6265 C C . GLN B 1 326 ? 8.391 -0.371 -11.523 1 97.94 326 GLN B C 1
ATOM 6267 O O . GLN B 1 326 ? 7.871 -1.426 -11.148 1 97.94 326 GLN B O 1
ATOM 6272 N N . VAL B 1 327 ? 7.914 0.801 -11.172 1 98.19 327 VAL B N 1
ATOM 6273 C CA . VAL B 1 327 ? 6.766 0.916 -10.281 1 98.19 327 VAL B CA 1
ATOM 6274 C C . VAL B 1 327 ? 5.488 0.532 -11.031 1 98.19 327 VAL B C 1
ATOM 6276 O O . VAL B 1 327 ? 4.582 -0.071 -10.453 1 98.19 327 VAL B O 1
ATOM 6279 N N . ILE B 1 328 ? 5.406 0.854 -12.32 1 98.38 328 ILE B N 1
ATOM 6280 C CA . ILE B 1 328 ? 4.281 0.38 -13.117 1 98.38 328 ILE B CA 1
ATOM 6281 C C . ILE B 1 328 ? 4.227 -1.146 -13.078 1 98.38 328 ILE B C 1
ATOM 6283 O O . ILE B 1 328 ? 3.16 -1.732 -12.883 1 98.38 328 ILE B O 1
ATOM 6287 N N . LEU B 1 329 ? 5.406 -1.754 -13.281 1 98.31 329 LEU B N 1
ATOM 6288 C CA . LEU B 1 329 ? 5.477 -3.209 -13.203 1 98.31 329 LEU B CA 1
ATOM 6289 C C . LEU B 1 329 ? 5.09 -3.699 -11.812 1 98.31 329 LEU B C 1
ATOM 6291 O O . LEU B 1 329 ? 4.406 -4.715 -11.68 1 98.31 329 LEU B O 1
ATOM 6295 N N . LEU B 1 330 ? 5.523 -3.004 -10.766 1 98.12 330 LEU B N 1
ATOM 6296 C CA . LEU B 1 330 ? 5.156 -3.352 -9.398 1 98.12 330 LEU B CA 1
ATOM 6297 C C . LEU B 1 330 ? 3.643 -3.324 -9.211 1 98.12 330 LEU B C 1
ATOM 6299 O O . LEU B 1 330 ? 3.07 -4.223 -8.594 1 98.12 330 LEU B O 1
ATOM 6303 N N . PHE B 1 331 ? 2.984 -2.293 -9.727 1 98 331 PHE B N 1
ATOM 6304 C CA . PHE B 1 331 ? 1.532 -2.195 -9.633 1 98 331 PHE B CA 1
ATOM 6305 C C . PHE B 1 331 ? 0.864 -3.365 -10.344 1 98 331 PHE B C 1
ATOM 6307 O O . PHE B 1 331 ? -0.14 -3.896 -9.867 1 98 331 PHE B O 1
ATOM 6314 N N . LEU B 1 332 ? 1.442 -3.723 -11.461 1 98.12 332 LEU B N 1
ATOM 6315 C CA . LEU B 1 332 ? 0.896 -4.852 -12.203 1 98.12 332 LEU B CA 1
ATOM 6316 C C . LEU B 1 332 ? 1.021 -6.145 -11.406 1 98.12 332 LEU B C 1
ATOM 6318 O O . LEU B 1 332 ? 0.191 -7.043 -11.539 1 98.12 332 LEU B O 1
ATOM 6322 N N . MET B 1 333 ? 2.066 -6.266 -10.562 1 97.5 333 MET B N 1
ATOM 6323 C CA . MET B 1 333 ? 2.252 -7.445 -9.727 1 97.5 333 MET B CA 1
ATOM 6324 C C . MET B 1 333 ? 1.065 -7.637 -8.781 1 97.5 333 MET B C 1
ATOM 6326 O O . MET B 1 333 ? 0.756 -8.766 -8.391 1 97.5 333 MET B O 1
ATOM 6330 N N . PHE B 1 334 ? 0.415 -6.555 -8.453 1 97 334 PHE B N 1
ATOM 6331 C CA . PHE B 1 334 ? -0.723 -6.637 -7.547 1 97 334 PHE B CA 1
ATOM 6332 C C . PHE B 1 334 ? -1.991 -7.02 -8.305 1 97 334 PHE B C 1
ATOM 6334 O O . PHE B 1 334 ? -2.814 -7.785 -7.797 1 97 334 PHE B O 1
ATOM 6341 N N . ILE B 1 335 ? -2.211 -6.523 -9.469 1 96.62 335 ILE B N 1
ATOM 6342 C CA . ILE B 1 335 ? -3.434 -6.762 -10.227 1 96.62 335 ILE B CA 1
ATOM 6343 C C . ILE B 1 335 ? -3.496 -8.227 -10.664 1 96.62 335 ILE B C 1
ATOM 6345 O O . ILE B 1 335 ? -4.449 -8.938 -10.336 1 96.62 335 ILE B O 1
ATOM 6349 N N . GLY B 1 336 ? -2.49 -8.703 -11.359 1 94.31 336 GLY B N 1
ATOM 6350 C CA . GLY B 1 336 ? -2.432 -10.078 -11.828 1 94.31 336 GLY B CA 1
ATOM 6351 C C . GLY B 1 336 ? -3.359 -10.352 -12.992 1 94.31 336 GLY B C 1
ATOM 6352 O O . GLY B 1 336 ? -3.814 -9.422 -13.664 1 94.31 336 GLY B O 1
ATOM 6353 N N . GLY B 1 337 ? -3.625 -11.594 -13.305 1 94.69 337 GLY B N 1
ATOM 6354 C CA . GLY B 1 337 ? -4.43 -11.984 -14.453 1 94.69 337 GLY B CA 1
ATOM 6355 C C . GLY B 1 337 ? -5.914 -12.047 -14.148 1 94.69 337 GLY B C 1
ATOM 6356 O O . GLY B 1 337 ? -6.391 -11.391 -13.219 1 94.69 337 GLY B O 1
ATOM 6357 N N . SER B 1 338 ? -6.645 -12.711 -15.016 1 93.81 338 SER B N 1
ATOM 6358 C CA . SER B 1 338 ? -8.094 -12.789 -14.906 1 93.81 338 SER B CA 1
ATOM 6359 C C . SER B 1 338 ? -8.516 -13.883 -13.93 1 93.81 338 SER B C 1
ATOM 6361 O O . SER B 1 338 ? -7.742 -14.797 -13.641 1 93.81 338 SER B O 1
ATOM 6363 N N . ALA B 1 339 ? -9.742 -13.742 -13.445 1 89.56 339 ALA B N 1
ATOM 6364 C CA . ALA B 1 339 ? -10.32 -14.805 -12.625 1 89.56 339 ALA B CA 1
ATOM 6365 C C . ALA B 1 339 ? -10.57 -16.062 -13.461 1 89.56 339 ALA B C 1
ATOM 6367 O O . ALA B 1 339 ? -11.031 -15.969 -14.602 1 89.56 339 ALA B O 1
ATOM 6368 N N . GLY B 1 340 ? -10.18 -17.188 -12.906 1 87.44 340 GLY B N 1
ATOM 6369 C CA . GLY B 1 340 ? -10.375 -18.438 -13.641 1 87.44 340 GLY B CA 1
ATOM 6370 C C . GLY B 1 340 ? -9.234 -18.75 -14.586 1 87.44 340 GLY B C 1
ATOM 6371 O O . GLY B 1 340 ? -9.344 -19.656 -15.414 1 87.44 340 GLY B O 1
ATOM 6372 N N . SER B 1 341 ? -8.258 -17.953 -14.555 1 92.44 341 SER B N 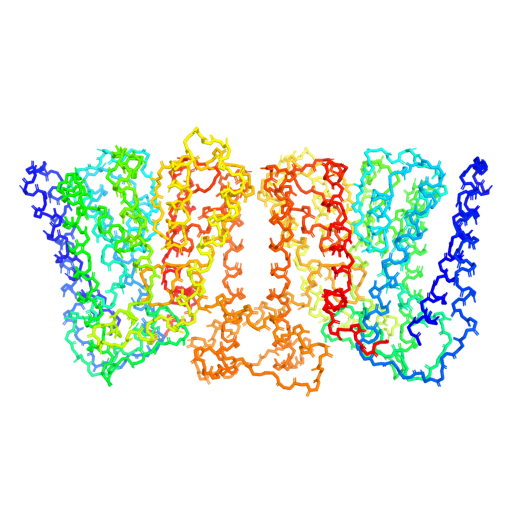1
ATOM 6373 C CA . SER B 1 341 ? -7.035 -18.234 -15.297 1 92.44 341 SER B CA 1
ATOM 6374 C C . SER B 1 341 ? -6.008 -18.938 -14.414 1 92.44 341 SER B C 1
ATOM 6376 O O . SER B 1 341 ? -6.305 -19.297 -13.273 1 92.44 341 SER B O 1
ATOM 6378 N N . THR B 1 342 ? -4.832 -19.219 -14.977 1 92.81 342 THR B N 1
ATOM 6379 C CA . THR B 1 342 ? -3.766 -19.844 -14.203 1 92.81 342 THR B CA 1
ATOM 6380 C C . THR B 1 342 ? -2.906 -18.797 -13.508 1 92.81 342 THR B C 1
ATOM 6382 O O . THR B 1 342 ? -1.959 -19.141 -12.797 1 92.81 342 THR B O 1
ATOM 6385 N N . ALA B 1 343 ? -3.27 -17.547 -13.734 1 93.19 343 ALA B N 1
ATOM 6386 C CA . ALA B 1 343 ? -2.484 -16.453 -13.172 1 93.19 343 ALA B CA 1
ATOM 6387 C C . ALA B 1 343 ? -2.848 -16.219 -11.711 1 93.19 343 ALA B C 1
ATOM 6389 O O . ALA B 1 343 ? -3.928 -16.609 -11.258 1 93.19 343 ALA B O 1
ATOM 6390 N N . GLY B 1 344 ? -1.935 -15.711 -10.977 1 92.06 344 GLY B N 1
ATOM 6391 C CA . GLY B 1 344 ? -2.162 -15.32 -9.594 1 92.06 344 GLY B CA 1
ATOM 6392 C C . GLY B 1 344 ? -2.463 -13.844 -9.438 1 92.06 344 GLY B C 1
ATOM 6393 O O . GLY B 1 344 ? -2.961 -13.203 -10.367 1 92.06 344 GLY B O 1
ATOM 6394 N N . GLY B 1 345 ? -2.326 -13.383 -8.164 1 91.94 345 GLY B N 1
ATOM 6395 C CA . GLY B 1 345 ? -2.518 -11.969 -7.879 1 91.94 345 GLY B CA 1
ATOM 6396 C C . GLY B 1 345 ? -3.898 -11.656 -7.332 1 91.94 345 GLY B C 1
ATOM 6397 O O . GLY B 1 345 ? -4.648 -12.562 -6.969 1 91.94 345 GLY B O 1
ATOM 6398 N N . PHE B 1 346 ? -4.203 -10.383 -7.273 1 93.75 346 PHE B N 1
ATOM 6399 C CA . PHE B 1 346 ? -5.488 -9.875 -6.797 1 93.75 346 PHE B CA 1
ATOM 6400 C C . PHE B 1 346 ? -6.586 -10.148 -7.816 1 93.75 346 PHE B C 1
ATOM 6402 O O . PHE B 1 346 ? -7.758 -10.273 -7.457 1 93.75 346 PHE B O 1
ATOM 6409 N N . LYS B 1 347 ? -6.305 -10.297 -9.016 1 93.94 347 LYS B N 1
ATOM 6410 C CA . LYS B 1 347 ? -7.148 -10.609 -10.172 1 93.94 347 LYS B CA 1
ATOM 6411 C C . LYS B 1 347 ? -7.766 -9.344 -10.75 1 93.94 347 LYS B C 1
ATOM 6413 O O . LYS B 1 347 ? -8.156 -8.438 -10.008 1 93.94 347 LYS B O 1
ATOM 6418 N N . VAL B 1 348 ? -7.91 -9.328 -12 1 96.5 348 VAL B N 1
ATOM 6419 C CA . VAL B 1 348 ? -8.422 -8.188 -12.75 1 96.5 348 VAL B CA 1
ATOM 6420 C C . VAL B 1 348 ? -9.883 -7.93 -12.367 1 96.5 348 VAL B C 1
ATOM 6422 O O . VAL B 1 348 ? -10.305 -6.777 -12.242 1 96.5 348 VAL B O 1
ATOM 6425 N N . MET B 1 349 ? -10.648 -8.938 -12.125 1 93.69 349 MET B N 1
ATOM 6426 C CA . MET B 1 349 ? -12.062 -8.812 -11.781 1 93.69 349 MET B CA 1
ATOM 6427 C C . MET B 1 349 ? -12.242 -8.023 -10.492 1 93.69 349 MET B C 1
ATOM 6429 O O . MET B 1 349 ? -13.07 -7.117 -10.422 1 93.69 349 MET B O 1
ATOM 6433 N N . ARG B 1 350 ? -11.477 -8.391 -9.5 1 94.56 350 ARG B N 1
ATOM 6434 C CA . ARG B 1 350 ? -11.578 -7.68 -8.227 1 94.56 350 ARG B CA 1
ATOM 6435 C C . ARG B 1 350 ? -11.156 -6.223 -8.375 1 94.56 350 ARG B C 1
ATOM 6437 O O . ARG B 1 350 ? -11.75 -5.328 -7.77 1 94.56 350 ARG B O 1
ATOM 6444 N N . SER B 1 351 ? -10.102 -6.023 -9.125 1 95.88 351 SER B N 1
ATOM 6445 C CA . SER B 1 351 ? -9.656 -4.656 -9.375 1 95.88 351 SER B CA 1
ATOM 6446 C C . SER B 1 351 ? -10.727 -3.846 -10.094 1 95.88 351 SER B C 1
ATOM 6448 O O . SER B 1 351 ? -10.93 -2.668 -9.789 1 95.88 351 SER B O 1
ATOM 6450 N N . LEU B 1 352 ? -11.367 -4.477 -11.055 1 95.38 352 LEU B N 1
ATOM 6451 C CA . LEU B 1 352 ? -12.445 -3.828 -11.789 1 95.38 352 LEU B CA 1
ATOM 6452 C C . LEU B 1 352 ? -13.602 -3.471 -10.867 1 95.38 352 LEU B C 1
ATOM 6454 O O . LEU B 1 352 ? -14.141 -2.361 -10.93 1 95.38 352 LEU B O 1
ATOM 6458 N N . ILE B 1 353 ? -13.984 -4.367 -10.008 1 94.31 353 ILE B N 1
ATOM 6459 C CA . ILE B 1 353 ? -15.07 -4.141 -9.062 1 94.31 353 ILE B CA 1
ATOM 6460 C C . ILE B 1 353 ? -14.711 -2.979 -8.141 1 94.31 353 ILE B C 1
ATOM 6462 O O . ILE B 1 353 ? -15.531 -2.086 -7.91 1 94.31 353 ILE B O 1
ATOM 6466 N N . LEU B 1 354 ? -13.5 -2.967 -7.648 1 95.5 354 LEU B N 1
ATOM 6467 C CA . LEU B 1 354 ? -13.047 -1.906 -6.754 1 95.5 354 LEU B CA 1
ATOM 6468 C C . LEU B 1 354 ? -13.07 -0.554 -7.457 1 95.5 354 LEU B C 1
ATOM 6470 O O . LEU B 1 354 ? -13.453 0.456 -6.859 1 95.5 354 LEU B O 1
ATOM 6474 N N . ALA B 1 355 ? -12.633 -0.502 -8.695 1 94.94 355 ALA B N 1
ATOM 6475 C CA . ALA B 1 355 ? -12.633 0.739 -9.461 1 94.94 355 ALA B CA 1
ATOM 6476 C C . ALA B 1 355 ? -14.047 1.274 -9.641 1 94.94 355 ALA B C 1
ATOM 6478 O O . ALA B 1 355 ? -14.281 2.479 -9.516 1 94.94 355 ALA B O 1
ATOM 6479 N N . LYS B 1 356 ? -14.953 0.422 -9.93 1 93.88 356 LYS B N 1
ATOM 6480 C CA . LYS B 1 356 ? -16.344 0.824 -10.109 1 93.88 356 LYS B CA 1
ATOM 6481 C C . LYS B 1 356 ? -16.953 1.28 -8.781 1 93.88 356 LYS B C 1
ATOM 6483 O O . LYS B 1 356 ? -17.75 2.227 -8.75 1 93.88 356 LYS B O 1
ATOM 6488 N N . ILE B 1 357 ? -16.578 0.55 -7.719 1 92.31 357 ILE B N 1
ATOM 6489 C CA . ILE B 1 357 ? -17.047 0.953 -6.398 1 92.31 357 ILE B CA 1
ATOM 6490 C C . ILE B 1 357 ? -16.531 2.355 -6.074 1 92.31 357 ILE B C 1
ATOM 6492 O O . ILE B 1 357 ? -17.297 3.201 -5.594 1 92.31 357 ILE B O 1
ATOM 6496 N N . ALA B 1 358 ? -15.32 2.596 -6.316 1 91.25 358 ALA B N 1
ATOM 6497 C CA . ALA B 1 358 ? -14.711 3.898 -6.059 1 91.25 358 ALA B CA 1
ATOM 6498 C C . ALA B 1 358 ? -15.391 4.996 -6.875 1 91.25 358 ALA B C 1
ATOM 6500 O O . ALA B 1 358 ? -15.711 6.062 -6.348 1 91.25 358 ALA B O 1
ATOM 6501 N N . ARG B 1 359 ? -15.578 4.738 -8.094 1 89.5 359 ARG B N 1
ATOM 6502 C CA . ARG B 1 359 ? -16.234 5.711 -8.969 1 89.5 359 ARG B CA 1
ATOM 6503 C C . ARG B 1 359 ? -17.641 6.02 -8.477 1 89.5 359 ARG B C 1
ATOM 6505 O O . ARG B 1 359 ? -18.047 7.184 -8.43 1 89.5 359 ARG B O 1
ATOM 6512 N N . ASN B 1 360 ? -18.344 4.977 -8.133 1 88.62 360 ASN B N 1
ATOM 6513 C CA . ASN B 1 360 ? -19.703 5.156 -7.648 1 88.62 360 ASN B CA 1
ATOM 6514 C C . ASN B 1 360 ? -19.734 5.934 -6.336 1 88.62 360 ASN B C 1
ATOM 6516 O O . ASN B 1 360 ? -20.656 6.734 -6.105 1 88.62 360 ASN B O 1
ATOM 6520 N N . GLN B 1 361 ? -18.797 5.676 -5.527 1 86.25 361 GLN B N 1
ATOM 6521 C CA . GLN B 1 361 ? -18.734 6.371 -4.246 1 86.25 361 GLN B CA 1
ATOM 6522 C C . GLN B 1 361 ? -18.469 7.859 -4.438 1 86.25 361 GLN B C 1
ATOM 6524 O O . GLN B 1 361 ? -19.078 8.695 -3.764 1 86.25 361 GLN B O 1
ATOM 6529 N N . VAL B 1 362 ? -17.641 8.227 -5.297 1 83.5 362 VAL B N 1
ATOM 6530 C CA . VAL B 1 362 ? -17.328 9.617 -5.59 1 83.5 362 VAL B CA 1
ATOM 6531 C C . VAL B 1 362 ? -18.578 10.312 -6.152 1 83.5 362 VAL B C 1
ATOM 6533 O O . VAL B 1 362 ? -18.906 11.422 -5.734 1 83.5 362 VAL B O 1
ATOM 6536 N N . LEU B 1 363 ? -19.281 9.602 -7.004 1 82.94 363 LEU B N 1
ATOM 6537 C CA . LEU B 1 363 ? -20.484 10.172 -7.613 1 82.94 363 LEU B CA 1
ATOM 6538 C C . LEU B 1 363 ? -21.609 10.297 -6.59 1 82.94 363 LEU B C 1
ATOM 6540 O O . LEU B 1 363 ? -22.375 11.25 -6.629 1 82.94 363 LEU B O 1
ATOM 6544 N N . SER B 1 364 ? -21.672 9.328 -5.746 1 82.25 364 SER B N 1
ATOM 6545 C CA . SER B 1 364 ? -22.719 9.359 -4.734 1 82.25 364 SER B CA 1
ATOM 6546 C C . SER B 1 364 ? -22.516 10.508 -3.758 1 82.25 364 SER B C 1
ATOM 6548 O O . SER B 1 364 ? -23.484 11.016 -3.18 1 82.25 364 SER B O 1
ATOM 6550 N N . THR B 1 365 ? -21.344 10.859 -3.508 1 74.38 365 THR B N 1
ATOM 6551 C CA . THR B 1 365 ? -21.062 12 -2.645 1 74.38 365 THR B CA 1
ATOM 6552 C C . THR B 1 365 ? -21.516 13.305 -3.301 1 74.38 365 THR B C 1
ATOM 6554 O O . THR B 1 365 ? -21.906 14.25 -2.613 1 74.38 365 THR B O 1
ATOM 6557 N N . LEU B 1 366 ? -21.578 13.289 -4.633 1 70.44 366 LEU B N 1
ATOM 6558 C CA . LEU B 1 366 ? -22.031 14.445 -5.406 1 70.44 366 LEU B CA 1
ATOM 6559 C C . LEU B 1 366 ? -23.547 14.484 -5.48 1 70.44 366 LEU B C 1
ATOM 6561 O O . LEU B 1 366 ? -24.156 15.562 -5.449 1 70.44 366 LEU B O 1
ATOM 6565 N N . TYR B 1 367 ? -23.984 13.219 -5.695 1 72.94 367 TYR B N 1
ATOM 6566 C CA . TYR B 1 367 ? -25.422 13.094 -5.852 1 72.94 367 TYR B CA 1
ATOM 6567 C C . TYR B 1 367 ? -26.016 12.172 -4.793 1 72.94 367 TYR B C 1
ATOM 6569 O O . TYR B 1 367 ? -26.297 11 -5.066 1 72.94 367 TYR B O 1
ATOM 6577 N N . PRO B 1 368 ? -26.234 12.727 -3.59 1 67.94 368 PRO B N 1
ATOM 6578 C CA . PRO B 1 368 ? -26.656 11.867 -2.486 1 67.94 368 PRO B CA 1
ATOM 6579 C C . PRO B 1 368 ? -28.016 11.211 -2.742 1 67.94 368 PRO B C 1
ATOM 6581 O O . PRO B 1 368 ? -28.328 10.172 -2.154 1 67.94 368 PRO B O 1
ATOM 6584 N N . ASN B 1 369 ? -28.75 11.672 -3.611 1 67.88 369 ASN B N 1
ATOM 6585 C CA . ASN B 1 369 ? -30.094 11.156 -3.824 1 67.88 369 ASN B CA 1
ATOM 6586 C C . ASN B 1 369 ? -30.125 10.156 -4.977 1 67.88 369 ASN B C 1
ATOM 6588 O O . ASN B 1 369 ? -31.188 9.586 -5.277 1 67.88 369 ASN B O 1
ATOM 6592 N N . ARG B 1 370 ? -28.984 9.953 -5.535 1 68.19 370 ARG B N 1
ATOM 6593 C CA . ARG B 1 370 ? -29.016 9.031 -6.668 1 68.19 370 ARG B CA 1
ATOM 6594 C C . ARG B 1 370 ? -28.547 7.637 -6.25 1 68.19 370 ARG B C 1
ATOM 6596 O O . ARG B 1 370 ? -27.5 7.492 -5.621 1 68.19 370 ARG B O 1
ATOM 6603 N N . VAL B 1 371 ? -29.469 6.656 -6.422 1 73 371 VAL B N 1
ATOM 6604 C CA . VAL B 1 371 ? -29.094 5.266 -6.18 1 73 371 VAL B CA 1
ATOM 6605 C C . VAL B 1 371 ? -28.25 4.754 -7.336 1 73 371 VAL B C 1
ATOM 6607 O O . VAL B 1 371 ? -28.672 4.754 -8.492 1 73 371 VAL B O 1
ATOM 6610 N N . MET B 1 372 ? -27.125 4.496 -7.082 1 77.88 372 MET B N 1
ATOM 6611 C CA . MET B 1 372 ? -26.219 4.016 -8.133 1 77.88 372 MET B CA 1
ATOM 6612 C C . MET B 1 372 ? -26.016 2.51 -8.023 1 77.88 372 MET B C 1
ATOM 6614 O O . MET B 1 372 ? -25.656 2.002 -6.957 1 77.88 372 MET B O 1
ATOM 6618 N N . SER B 1 373 ? -26.344 1.751 -9.102 1 80.31 373 SER B N 1
ATOM 6619 C CA . SER B 1 373 ? -26.094 0.314 -9.164 1 80.31 373 SER B CA 1
ATOM 6620 C C . SER B 1 373 ? -24.797 0.013 -9.883 1 80.31 373 SER B C 1
ATOM 6622 O O . SER B 1 373 ? -24.359 0.784 -10.742 1 80.31 373 SER B O 1
ATOM 6624 N N . LEU B 1 374 ? -24.141 -0.981 -9.383 1 83.25 374 LEU B N 1
ATOM 6625 C CA . LEU B 1 374 ? -22.891 -1.411 -10.008 1 83.25 374 LEU B CA 1
ATOM 6626 C C . LEU B 1 374 ? -23.125 -2.576 -10.961 1 83.25 374 LEU B C 1
ATOM 6628 O O . LEU B 1 374 ? -23.703 -3.594 -10.57 1 83.25 374 LEU B O 1
ATOM 6632 N N . HIS B 1 375 ? -22.703 -2.461 -12.211 1 85.12 375 HIS B N 1
ATOM 6633 C CA . HIS B 1 375 ? -22.906 -3.488 -13.219 1 85.12 375 HIS B CA 1
ATOM 6634 C C . HIS B 1 375 ? -21.578 -4.043 -13.727 1 85.12 375 HIS B C 1
ATOM 6636 O O . HIS B 1 375 ? -20.625 -3.297 -13.898 1 85.12 375 HIS B O 1
ATOM 6642 N N . ILE B 1 376 ? -21.594 -5.43 -13.844 1 81.19 376 ILE B N 1
ATOM 6643 C CA . ILE B 1 376 ? -20.516 -6.121 -14.531 1 81.19 376 ILE B CA 1
ATOM 6644 C C . ILE B 1 376 ? -21.094 -7.051 -15.594 1 81.19 376 ILE B C 1
ATOM 6646 O O . ILE B 1 376 ? -21.969 -7.875 -15.305 1 81.19 376 ILE B O 1
ATOM 6650 N N . ASN B 1 377 ? -20.547 -7.066 -16.781 1 82.62 377 ASN B N 1
ATOM 6651 C CA . ASN B 1 377 ? -21.094 -7.828 -17.906 1 82.62 377 ASN B CA 1
ATOM 6652 C C . ASN B 1 377 ? -22.609 -7.684 -18 1 82.62 377 ASN B C 1
ATOM 6654 O O . ASN B 1 377 ? -23.328 -8.68 -18.125 1 82.62 377 ASN B O 1
ATOM 6658 N N . LYS B 1 378 ? -23.188 -6.504 -17.703 1 79.81 378 LYS B N 1
ATOM 6659 C CA . LYS B 1 378 ? -24.594 -6.117 -17.844 1 79.81 378 LYS B CA 1
ATOM 6660 C C . LYS B 1 378 ? -25.438 -6.719 -16.719 1 79.81 378 LYS B C 1
ATOM 6662 O O . LYS B 1 378 ? -26.672 -6.664 -16.766 1 79.81 378 LYS B O 1
ATOM 6667 N N . SER B 1 379 ? -24.766 -7.289 -15.781 1 83.88 379 SER B N 1
ATOM 6668 C CA . SER B 1 379 ? -25.484 -7.805 -14.625 1 83.88 379 SER B CA 1
ATOM 6669 C C . SER B 1 379 ? -25.156 -7.012 -13.367 1 83.88 379 SER B C 1
ATOM 6671 O O . SER B 1 379 ? -24.016 -6.547 -13.203 1 83.88 379 SER B O 1
ATOM 6673 N N . VAL B 1 380 ? -26.203 -6.883 -12.547 1 85.38 380 VAL B N 1
ATOM 6674 C CA . VAL B 1 380 ? -26.031 -6.129 -11.312 1 85.38 380 VAL B CA 1
ATOM 6675 C C . VAL B 1 380 ? -25.219 -6.953 -10.312 1 85.38 380 VAL B C 1
ATOM 6677 O O . VAL B 1 380 ? -25.469 -8.148 -10.141 1 85.38 380 VAL B O 1
ATOM 6680 N N . LEU B 1 381 ? -24.234 -6.344 -9.781 1 87.88 381 LEU B N 1
ATOM 6681 C CA . LEU B 1 381 ? -23.438 -7 -8.758 1 87.88 381 LEU B CA 1
ATOM 6682 C C . LEU B 1 381 ? -24.062 -6.801 -7.375 1 87.88 381 LEU B C 1
ATOM 6684 O O . LEU B 1 381 ? -24.25 -5.668 -6.934 1 87.88 381 LEU B O 1
ATOM 6688 N N . ASP B 1 382 ? -24.359 -7.773 -6.707 1 86.88 382 ASP B N 1
ATOM 6689 C CA . ASP B 1 382 ? -25.031 -7.711 -5.414 1 86.88 382 ASP B CA 1
ATOM 6690 C C . ASP B 1 382 ? -24.125 -7.066 -4.355 1 86.88 382 ASP B C 1
ATOM 6692 O O . ASP B 1 382 ? -22.906 -7.109 -4.469 1 86.88 382 ASP B O 1
ATOM 6696 N N . LYS B 1 383 ? -24.734 -6.504 -3.354 1 85.88 383 LYS B N 1
ATOM 6697 C CA . LYS B 1 383 ? -24.031 -5.781 -2.293 1 85.88 383 LYS B CA 1
ATOM 6698 C C . LYS B 1 383 ? -23.141 -6.715 -1.484 1 85.88 383 LYS B C 1
ATOM 6700 O O . LYS B 1 383 ? -22.062 -6.312 -1.024 1 85.88 383 LYS B O 1
ATOM 6705 N N . ASN B 1 384 ? -23.547 -7.93 -1.418 1 84.25 384 ASN B N 1
ATOM 6706 C CA . ASN B 1 384 ? -22.766 -8.891 -0.651 1 84.25 384 ASN B CA 1
ATOM 6707 C C . ASN B 1 384 ? -21.422 -9.18 -1.315 1 84.25 384 ASN B C 1
ATOM 6709 O O . ASN B 1 384 ? -20.391 -9.258 -0.64 1 84.25 384 ASN B O 1
ATOM 6713 N N . THR B 1 385 ? -21.484 -9.305 -2.58 1 87.19 385 THR B N 1
ATOM 6714 C CA . THR B 1 385 ? -20.266 -9.539 -3.336 1 87.19 385 THR B CA 1
ATOM 6715 C C . THR B 1 385 ? -19.344 -8.32 -3.26 1 87.19 385 THR B C 1
ATOM 6717 O O . THR B 1 385 ? -18.125 -8.469 -3.102 1 87.19 385 THR B O 1
ATOM 6720 N N . GLN B 1 386 ? -19.953 -7.199 -3.334 1 91.06 386 GLN B N 1
ATOM 6721 C CA . GLN B 1 386 ? -19.172 -5.977 -3.225 1 91.06 386 GLN B CA 1
ATOM 6722 C C . GLN B 1 386 ? -18.469 -5.891 -1.873 1 91.06 386 GLN B C 1
ATOM 6724 O O . GLN B 1 386 ? -17.266 -5.609 -1.809 1 91.06 386 GLN B O 1
ATOM 6729 N N . HIS B 1 387 ? -19.219 -6.23 -0.837 1 89.25 387 HIS B N 1
ATOM 6730 C CA . HIS B 1 387 ? -18.672 -6.18 0.511 1 89.25 387 HIS B CA 1
ATOM 6731 C C . HIS B 1 387 ? -17.578 -7.23 0.699 1 89.25 387 HIS B C 1
ATOM 6733 O O . HIS B 1 387 ? -16.578 -6.984 1.384 1 89.25 387 HIS B O 1
ATOM 6739 N N . GLY B 1 388 ? -17.812 -8.328 0.034 1 90.19 388 GLY B N 1
ATOM 6740 C CA . GLY B 1 388 ? -16.812 -9.383 0.098 1 90.19 388 GLY B CA 1
ATOM 6741 C C . GLY B 1 388 ? -15.469 -8.977 -0.495 1 90.19 388 GLY B C 1
ATOM 6742 O O . GLY B 1 388 ? -14.422 -9.25 0.087 1 90.19 388 GLY B O 1
ATOM 6743 N N . VAL B 1 389 ? -15.531 -8.297 -1.594 1 92.5 389 VAL B N 1
ATOM 6744 C CA . VAL B 1 389 ? -14.32 -7.859 -2.279 1 92.5 389 VAL B CA 1
ATOM 6745 C C . VAL B 1 389 ? -13.594 -6.812 -1.437 1 92.5 389 VAL B C 1
ATOM 6747 O O . VAL B 1 389 ? -12.367 -6.836 -1.324 1 92.5 389 VAL B O 1
ATOM 6750 N N . LEU B 1 390 ? -14.367 -5.984 -0.787 1 93.88 390 LEU B N 1
ATOM 6751 C CA . LEU B 1 390 ? -13.805 -4.93 0.047 1 93.88 390 LEU B CA 1
ATOM 6752 C C . LEU B 1 390 ? -13.141 -5.516 1.29 1 93.88 390 LEU B C 1
ATOM 6754 O O . LEU B 1 390 ? -12.047 -5.094 1.676 1 93.88 390 LEU B O 1
ATOM 6758 N N . LYS B 1 391 ? -13.812 -6.441 1.878 1 91.69 391 LYS B N 1
ATOM 6759 C CA . LYS B 1 391 ? -13.25 -7.105 3.053 1 91.69 391 LYS B CA 1
ATOM 6760 C C . LYS B 1 391 ? -11.977 -7.871 2.695 1 91.69 391 LYS B C 1
ATOM 6762 O O . LYS B 1 391 ? -11.008 -7.871 3.463 1 91.69 391 LYS B O 1
ATOM 6767 N N . TYR B 1 392 ? -12.008 -8.5 1.541 1 92.44 392 TYR B N 1
ATOM 6768 C CA . TYR B 1 392 ? -10.836 -9.227 1.07 1 92.44 392 TYR B CA 1
ATOM 6769 C C . TYR B 1 392 ? -9.641 -8.289 0.909 1 92.44 392 TYR B C 1
ATOM 6771 O O . TYR B 1 392 ? -8.516 -8.641 1.275 1 92.44 392 TYR B O 1
ATOM 6779 N N . LEU B 1 393 ? -9.883 -7.109 0.366 1 95.06 393 LEU B N 1
ATOM 6780 C CA . LEU B 1 393 ? -8.82 -6.125 0.187 1 95.06 393 LEU B CA 1
ATOM 6781 C C . LEU B 1 393 ? -8.172 -5.773 1.522 1 95.06 393 LEU B C 1
ATOM 6783 O O . LEU B 1 393 ? -6.953 -5.641 1.609 1 95.06 393 LEU B O 1
ATOM 6787 N N . THR B 1 394 ? -8.961 -5.641 2.543 1 94.19 394 THR B N 1
ATOM 6788 C CA . THR B 1 394 ? -8.469 -5.258 3.861 1 94.19 394 THR B CA 1
ATOM 6789 C C . THR B 1 394 ? -7.543 -6.332 4.426 1 94.19 394 THR B C 1
ATOM 6791 O O . THR B 1 394 ? -6.453 -6.031 4.914 1 94.19 394 THR B O 1
ATOM 6794 N N . ILE B 1 395 ? -7.957 -7.551 4.281 1 93.44 395 ILE B N 1
ATOM 6795 C CA . ILE B 1 395 ? -7.156 -8.664 4.781 1 93.44 395 ILE B CA 1
ATOM 6796 C C . ILE B 1 395 ? -5.887 -8.805 3.939 1 93.44 395 ILE B C 1
ATOM 6798 O O . ILE B 1 395 ? -4.801 -9.039 4.477 1 93.44 395 ILE B O 1
ATOM 6802 N N . TYR B 1 396 ? -6.102 -8.711 2.625 1 94.94 396 TYR B N 1
ATOM 6803 C CA . TYR B 1 396 ? -4.996 -8.773 1.676 1 94.94 396 TYR B CA 1
ATOM 6804 C C . TYR B 1 396 ? -3.91 -7.766 2.041 1 94.94 396 TYR B C 1
ATOM 6806 O O . TYR B 1 396 ? -2.732 -8.125 2.139 1 94.94 396 TYR B O 1
ATOM 6814 N N . LEU B 1 397 ? -4.281 -6.539 2.346 1 95.94 397 LEU B N 1
ATOM 6815 C CA . LEU B 1 397 ? -3.344 -5.473 2.672 1 95.94 397 LEU B CA 1
ATOM 6816 C C . LEU B 1 397 ? -2.654 -5.742 4.004 1 95.94 397 LEU B C 1
ATOM 6818 O O . LEU B 1 397 ? -1.454 -5.496 4.148 1 95.94 397 LEU B O 1
ATOM 6822 N N . ALA B 1 398 ? -3.406 -6.223 4.965 1 94.94 398 ALA B N 1
ATOM 6823 C CA . ALA B 1 398 ? -2.85 -6.504 6.285 1 94.94 398 ALA B CA 1
ATOM 6824 C C . ALA B 1 398 ? -1.75 -7.559 6.207 1 94.94 398 ALA B C 1
ATOM 6826 O O . ALA B 1 398 ? -0.669 -7.383 6.773 1 94.94 398 ALA B O 1
ATOM 6827 N N . ILE B 1 399 ? -2.01 -8.617 5.461 1 95.38 399 ILE B N 1
ATOM 6828 C CA . ILE B 1 399 ? -1.041 -9.695 5.32 1 95.38 399 ILE B CA 1
ATOM 6829 C C . ILE B 1 399 ? 0.173 -9.203 4.535 1 95.38 399 ILE B C 1
ATOM 6831 O O . ILE B 1 399 ? 1.315 -9.5 4.895 1 95.38 399 ILE B O 1
ATOM 6835 N N . PHE B 1 400 ? -0.13 -8.461 3.512 1 97.44 400 PHE B N 1
ATOM 6836 C CA . PHE B 1 400 ? 0.95 -7.926 2.691 1 97.44 400 PHE B CA 1
ATOM 6837 C C . PHE B 1 400 ? 1.874 -7.043 3.521 1 97.44 400 PHE B C 1
ATOM 6839 O O . PHE B 1 400 ? 3.098 -7.156 3.43 1 97.44 400 PHE B O 1
ATOM 6846 N N . MET B 1 401 ? 1.331 -6.145 4.316 1 97 401 MET B N 1
ATOM 6847 C CA . MET B 1 401 ? 2.115 -5.242 5.152 1 97 401 MET B CA 1
ATOM 6848 C C . MET B 1 401 ? 2.939 -6.02 6.168 1 97 401 MET B C 1
ATOM 6850 O O . MET B 1 401 ? 4.086 -5.664 6.449 1 97 401 MET B O 1
ATOM 6854 N N . ALA B 1 402 ? 2.363 -7.027 6.719 1 96.44 402 ALA B N 1
ATOM 6855 C CA . ALA B 1 402 ? 3.092 -7.863 7.672 1 96.44 402 ALA B CA 1
ATOM 6856 C C . ALA B 1 402 ? 4.285 -8.539 7.008 1 96.44 402 ALA B C 1
ATOM 6858 O O . ALA B 1 402 ? 5.375 -8.594 7.578 1 96.44 402 ALA B O 1
ATOM 6859 N N . LEU B 1 403 ? 4.035 -9.047 5.805 1 97.75 403 LEU B N 1
ATOM 6860 C CA . LEU B 1 403 ? 5.094 -9.703 5.047 1 97.75 403 LEU B CA 1
ATOM 6861 C C . LEU B 1 403 ? 6.23 -8.734 4.742 1 97.75 403 LEU B C 1
ATOM 6863 O O . LEU B 1 403 ? 7.402 -9.062 4.926 1 97.75 403 LEU B O 1
ATOM 6867 N N . VAL B 1 404 ? 5.871 -7.562 4.32 1 98.25 404 VAL B N 1
ATOM 6868 C CA . VAL B 1 404 ? 6.859 -6.535 4.012 1 98.25 404 VAL B CA 1
ATOM 6869 C C . VAL B 1 404 ? 7.691 -6.23 5.254 1 98.25 404 VAL B C 1
ATOM 6871 O O . VAL B 1 404 ? 8.922 -6.168 5.184 1 98.25 404 VAL B O 1
ATOM 6874 N N . LEU B 1 405 ? 7.055 -6.07 6.371 1 97.88 405 LEU B N 1
ATOM 6875 C CA . LEU B 1 405 ? 7.746 -5.711 7.605 1 97.88 405 LEU B CA 1
ATOM 6876 C C . LEU B 1 405 ? 8.781 -6.766 7.973 1 97.88 405 LEU B C 1
ATOM 6878 O O . LEU B 1 405 ? 9.93 -6.43 8.281 1 97.88 405 LEU B O 1
ATOM 6882 N N . VAL B 1 406 ? 8.445 -7.992 7.859 1 97.69 406 VAL B N 1
ATOM 6883 C CA . VAL B 1 406 ? 9.344 -9.07 8.25 1 97.69 406 VAL B CA 1
ATOM 6884 C C . VAL B 1 406 ? 10.531 -9.125 7.297 1 97.69 406 VAL B C 1
ATOM 6886 O O . VAL B 1 406 ? 11.672 -9.32 7.727 1 97.69 406 VAL B O 1
ATOM 6889 N N . LEU B 1 407 ? 10.297 -8.938 6.023 1 98.12 407 LEU B N 1
ATOM 6890 C CA . LEU B 1 407 ? 11.336 -9.086 5.008 1 98.12 407 LEU B CA 1
ATOM 6891 C C . LEU B 1 407 ? 12.359 -7.953 5.109 1 98.12 407 LEU B C 1
ATOM 6893 O O . LEU B 1 407 ? 13.461 -8.055 4.566 1 98.12 407 LEU B O 1
ATOM 6897 N N . THR B 1 408 ? 11.945 -6.836 5.793 1 97.75 408 THR B N 1
ATOM 6898 C CA . THR B 1 408 ? 12.875 -5.719 5.949 1 97.75 408 THR B CA 1
ATOM 6899 C C . THR B 1 408 ? 14.031 -6.098 6.871 1 97.75 408 THR B C 1
ATOM 6901 O O . THR B 1 408 ? 15.055 -5.414 6.91 1 97.75 408 THR B O 1
ATOM 6904 N N . LEU B 1 409 ? 13.922 -7.137 7.617 1 97.12 409 LEU B N 1
ATOM 6905 C CA . LEU B 1 409 ? 14.984 -7.59 8.508 1 97.12 409 LEU B CA 1
ATOM 6906 C C . LEU B 1 409 ? 16.141 -8.203 7.707 1 97.12 409 LEU B C 1
ATOM 6908 O O . LEU B 1 409 ? 17.25 -8.328 8.211 1 97.12 409 LEU B O 1
ATOM 6912 N N . ASP B 1 410 ? 15.922 -8.602 6.398 1 96.38 410 ASP B N 1
ATOM 6913 C CA . ASP B 1 410 ? 16.906 -9.344 5.609 1 96.38 410 ASP B CA 1
ATOM 6914 C C . ASP B 1 410 ? 17.656 -8.406 4.664 1 96.38 410 ASP B C 1
ATOM 6916 O O . ASP B 1 410 ? 18.781 -8.719 4.242 1 96.38 410 ASP B O 1
ATOM 6920 N N . THR B 1 411 ? 17.031 -7.348 4.23 1 94.25 411 THR B N 1
ATOM 6921 C CA . THR B 1 411 ? 17.672 -6.426 3.307 1 94.25 411 THR B CA 1
ATOM 6922 C C . THR B 1 411 ? 17.219 -4.992 3.562 1 94.25 411 THR B C 1
ATOM 6924 O O . THR B 1 411 ? 16.109 -4.77 4.055 1 94.25 411 THR B O 1
ATOM 6927 N N . ASN B 1 412 ? 18.078 -3.998 3.207 1 94.19 412 ASN B N 1
ATOM 6928 C CA . ASN B 1 412 ? 17.781 -2.592 3.451 1 94.19 412 ASN B CA 1
ATOM 6929 C C . ASN B 1 412 ? 17.266 -1.9 2.188 1 94.19 412 ASN B C 1
ATOM 6931 O O . ASN B 1 412 ? 17.078 -0.683 2.174 1 94.19 412 ASN B O 1
ATOM 6935 N N . ASP B 1 413 ? 17.125 -2.641 1.074 1 95.12 413 ASP B N 1
ATOM 6936 C CA . ASP B 1 413 ? 16.562 -2.072 -0.15 1 95.12 413 ASP B CA 1
ATOM 6937 C C . ASP B 1 413 ? 15.047 -2.219 -0.187 1 95.12 413 ASP B C 1
ATOM 6939 O O . ASP B 1 413 ? 14.531 -3.324 -0.361 1 95.12 413 ASP B O 1
ATOM 6943 N N . PHE B 1 414 ? 14.383 -1.128 -0.09 1 96.94 414 PHE B N 1
ATOM 6944 C CA . PHE B 1 414 ? 12.93 -1.14 0.085 1 96.94 414 PHE B CA 1
ATOM 6945 C C . PHE B 1 414 ? 12.242 -1.684 -1.16 1 96.94 414 PHE B C 1
ATOM 6947 O O . PHE B 1 414 ? 11.25 -2.406 -1.059 1 96.94 414 PHE B O 1
ATOM 6954 N N . LEU B 1 415 ? 12.703 -1.262 -2.367 1 96.81 415 LEU B N 1
ATOM 6955 C CA . LEU B 1 415 ? 12.086 -1.756 -3.592 1 96.81 415 LEU B CA 1
ATOM 6956 C C . LEU B 1 415 ? 12.211 -3.273 -3.689 1 96.81 415 LEU B C 1
ATOM 6958 O O . LEU B 1 415 ? 11.266 -3.951 -4.102 1 96.81 415 LEU B O 1
ATOM 6962 N N . VAL B 1 416 ? 13.336 -3.838 -3.281 1 97 416 VAL B N 1
ATOM 6963 C CA . VAL B 1 416 ? 13.555 -5.277 -3.295 1 97 416 VAL B CA 1
ATOM 6964 C C . VAL B 1 416 ? 12.609 -5.957 -2.312 1 97 416 VAL B C 1
ATOM 6966 O O . VAL B 1 416 ? 12 -6.984 -2.631 1 97 416 VAL B O 1
ATOM 6969 N N . VAL B 1 417 ? 12.398 -5.348 -1.162 1 97.75 417 VAL B N 1
ATOM 6970 C CA . VAL B 1 417 ? 11.562 -5.922 -0.116 1 97.75 417 VAL B CA 1
ATOM 6971 C C . VAL B 1 417 ? 10.109 -5.961 -0.583 1 97.75 417 VAL B C 1
ATOM 6973 O O . VAL B 1 417 ? 9.453 -7.004 -0.512 1 97.75 417 VAL B O 1
ATOM 6976 N N . ILE B 1 418 ? 9.625 -4.84 -1.098 1 97.75 418 ILE B N 1
ATOM 6977 C CA . ILE B 1 418 ? 8.227 -4.762 -1.521 1 97.75 418 ILE B CA 1
ATOM 6978 C C . ILE B 1 418 ? 7.996 -5.684 -2.715 1 97.75 418 ILE B C 1
ATOM 6980 O O . ILE B 1 418 ? 6.953 -6.332 -2.812 1 97.75 418 ILE B O 1
ATOM 6984 N N . SER B 1 419 ? 8.977 -5.723 -3.602 1 97.5 419 SER B N 1
ATOM 6985 C CA . SER B 1 419 ? 8.859 -6.574 -4.781 1 97.5 419 SER B CA 1
ATOM 6986 C C . SER B 1 419 ? 8.883 -8.055 -4.398 1 97.5 419 SER B C 1
ATOM 6988 O O . SER B 1 419 ? 8.148 -8.859 -4.977 1 97.5 419 SER B O 1
ATOM 6990 N N . ALA B 1 420 ? 9.719 -8.414 -3.469 1 98.12 420 ALA B N 1
ATOM 6991 C CA . ALA B 1 420 ? 9.789 -9.805 -3.012 1 98.12 420 ALA B CA 1
ATOM 6992 C C . ALA B 1 420 ? 8.461 -10.242 -2.398 1 98.12 420 ALA B C 1
ATOM 6994 O O . ALA B 1 420 ? 7.965 -11.336 -2.697 1 98.12 420 ALA B O 1
ATOM 6995 N N . ALA B 1 421 ? 7.91 -9.383 -1.566 1 98.25 421 ALA B N 1
ATOM 6996 C CA . ALA B 1 421 ? 6.621 -9.68 -0.944 1 98.25 421 ALA B CA 1
ATOM 6997 C C . ALA B 1 421 ? 5.52 -9.797 -1.992 1 98.25 421 ALA B C 1
ATOM 6999 O O . ALA B 1 421 ? 4.727 -10.742 -1.963 1 98.25 421 ALA B O 1
ATOM 7000 N N . ALA B 1 422 ? 5.523 -8.836 -2.924 1 97.88 422 ALA B N 1
ATOM 7001 C CA . ALA B 1 422 ? 4.504 -8.836 -3.967 1 97.88 422 ALA B CA 1
ATOM 7002 C C . ALA B 1 422 ? 4.652 -10.047 -4.887 1 97.88 422 ALA B C 1
ATOM 7004 O O . ALA B 1 422 ? 3.662 -10.672 -5.262 1 97.88 422 ALA B O 1
ATOM 7005 N N . SER B 1 423 ? 5.863 -10.336 -5.215 1 97.5 423 SER B N 1
ATOM 7006 C CA . SER B 1 423 ? 6.16 -11.43 -6.133 1 97.5 423 SER B CA 1
ATOM 7007 C C . SER B 1 423 ? 5.73 -12.773 -5.555 1 97.5 423 SER B C 1
ATOM 7009 O O . SER B 1 423 ? 5.094 -13.578 -6.238 1 97.5 423 SER B O 1
ATOM 7011 N N . CYS B 1 424 ? 6.035 -13 -4.324 1 98 424 CYS B N 1
ATOM 7012 C CA . CYS B 1 424 ? 5.727 -14.289 -3.723 1 98 424 CYS B CA 1
ATOM 7013 C C . CYS B 1 424 ? 4.262 -14.359 -3.301 1 98 424 CYS B C 1
ATOM 7015 O O . CYS B 1 424 ? 3.602 -15.375 -3.502 1 98 424 CYS B O 1
ATOM 7017 N N . PHE B 1 425 ? 3.736 -13.312 -2.752 1 97.56 425 PHE B N 1
ATOM 7018 C CA . PHE B 1 425 ? 2.359 -13.305 -2.273 1 97.56 425 PHE B CA 1
ATOM 7019 C C . PHE B 1 425 ? 1.38 -13.391 -3.438 1 97.56 425 PHE B C 1
ATOM 7021 O O . PHE B 1 425 ? 0.305 -13.984 -3.311 1 97.56 425 PHE B O 1
ATOM 7028 N N . ASN B 1 426 ? 1.801 -12.789 -4.59 1 97.5 426 ASN B N 1
ATOM 7029 C CA . ASN B 1 426 ? 0.92 -12.766 -5.754 1 97.5 426 ASN B CA 1
ATOM 7030 C C . ASN B 1 426 ? 1.379 -13.758 -6.82 1 97.5 426 ASN B C 1
ATOM 7032 O O . ASN B 1 426 ? 0.874 -13.742 -7.945 1 97.5 426 ASN B O 1
ATOM 7036 N N . ASN B 1 427 ? 2.391 -14.547 -6.551 1 97.19 427 ASN B N 1
ATOM 7037 C CA . ASN B 1 427 ? 2.85 -15.664 -7.367 1 97.19 427 ASN B CA 1
ATOM 7038 C C . ASN B 1 427 ? 3.383 -15.195 -8.719 1 97.19 427 ASN B C 1
ATOM 7040 O O . ASN B 1 427 ? 2.996 -15.719 -9.758 1 97.19 427 ASN B O 1
ATOM 7044 N N . ILE B 1 428 ? 4.312 -14.258 -8.75 1 97 428 ILE B N 1
ATOM 7045 C CA . ILE B 1 428 ? 4.867 -13.703 -9.984 1 97 428 ILE B CA 1
ATOM 7046 C C . ILE B 1 428 ? 6.27 -14.266 -10.211 1 97 428 ILE B C 1
ATOM 7048 O O . ILE B 1 428 ? 6.578 -14.75 -11.305 1 97 428 ILE B O 1
ATOM 7052 N N . GLY B 1 429 ? 7.199 -14.094 -9.234 1 94.94 429 GLY B N 1
ATOM 7053 C CA . GLY B 1 429 ? 8.492 -14.758 -9.336 1 94.94 429 GLY B CA 1
ATOM 7054 C C . GLY B 1 429 ? 9.656 -13.789 -9.383 1 94.94 429 GLY B C 1
ATOM 7055 O O . GLY B 1 429 ? 10.57 -13.867 -8.555 1 94.94 429 GLY B O 1
ATOM 7056 N N . PRO B 1 430 ? 9.625 -12.852 -10.219 1 93.19 430 PRO B N 1
ATOM 7057 C CA . PRO B 1 430 ? 10.781 -11.969 -10.352 1 93.19 430 PRO B CA 1
ATOM 7058 C C . PRO B 1 430 ? 10.852 -10.914 -9.25 1 93.19 430 PRO B C 1
ATOM 7060 O O . PRO B 1 430 ? 9.836 -10.594 -8.625 1 93.19 430 PRO B O 1
ATOM 7063 N N . LEU B 1 431 ? 12.102 -10.453 -9 1 93.81 431 LEU B N 1
ATOM 7064 C CA . LEU B 1 431 ? 12.367 -9.352 -8.086 1 93.81 431 LEU B CA 1
ATOM 7065 C C . LEU B 1 431 ? 12.625 -8.055 -8.852 1 93.81 431 LEU B C 1
ATOM 7067 O O . LEU B 1 431 ? 13.383 -8.055 -9.828 1 93.81 431 LEU B O 1
ATOM 7071 N N . LEU B 1 432 ? 11.938 -7.07 -8.469 1 94.19 432 LEU B N 1
ATOM 7072 C CA . LEU B 1 432 ? 12.266 -5.75 -8.984 1 94.19 432 LEU B CA 1
ATOM 7073 C C . LEU B 1 432 ? 13.391 -5.113 -8.164 1 94.19 432 LEU B C 1
ATOM 7075 O O . LEU B 1 432 ? 13.523 -5.387 -6.973 1 94.19 432 LEU B O 1
ATOM 7079 N N . GLY B 1 433 ? 14.258 -4.352 -8.75 1 91.44 433 GLY B N 1
ATOM 7080 C CA . GLY B 1 433 ? 15.32 -3.635 -8.055 1 91.44 433 GLY B CA 1
ATOM 7081 C C . GLY B 1 433 ? 16.594 -4.445 -7.91 1 91.44 433 GLY B C 1
ATOM 7082 O O . GLY B 1 433 ? 17.625 -3.928 -7.465 1 91.44 433 GLY B O 1
ATOM 7083 N N . SER B 1 434 ? 16.5 -5.738 -8.242 1 91.75 434 SER B N 1
ATOM 7084 C CA . SER B 1 434 ? 17.688 -6.59 -8.148 1 91.75 434 SER B CA 1
ATOM 7085 C C . SER B 1 434 ? 17.625 -7.73 -9.156 1 91.75 434 SER B C 1
ATOM 7087 O O . SER B 1 434 ? 16.547 -8.18 -9.531 1 91.75 434 SER B O 1
ATOM 7089 N N . ASN B 1 435 ? 18.797 -8.148 -9.57 1 89.06 435 ASN B N 1
ATOM 7090 C CA . ASN B 1 435 ? 18.891 -9.312 -10.453 1 89.06 435 ASN B CA 1
ATOM 7091 C C . ASN B 1 435 ? 19.219 -10.578 -9.68 1 89.06 435 ASN B C 1
ATOM 7093 O O . ASN B 1 435 ? 19.406 -11.648 -10.273 1 89.06 435 ASN B O 1
ATOM 7097 N N . GLU B 1 436 ? 19.219 -10.422 -8.406 1 90.75 436 GLU B N 1
ATOM 7098 C CA . GLU B 1 436 ? 19.531 -11.57 -7.574 1 90.75 436 GLU B CA 1
ATOM 7099 C C . GLU B 1 436 ? 18.328 -12.492 -7.418 1 90.75 436 GLU B C 1
ATOM 7101 O O . GLU B 1 436 ? 17.188 -12.094 -7.707 1 90.75 436 GLU B O 1
ATOM 7106 N N . THR B 1 437 ? 18.625 -13.742 -7.109 1 95.31 437 THR B N 1
ATOM 7107 C CA . THR B 1 437 ? 17.562 -14.695 -6.785 1 95.31 437 THR B CA 1
ATOM 7108 C C . THR B 1 437 ? 17.141 -14.555 -5.324 1 95.31 437 THR B C 1
ATOM 7110 O O . THR B 1 437 ? 17.547 -13.609 -4.645 1 95.31 437 THR B O 1
ATOM 7113 N N . PHE B 1 438 ? 16.312 -15.422 -4.875 1 97.25 438 PHE B N 1
ATOM 7114 C CA . PHE B 1 438 ? 15.805 -15.367 -3.514 1 97.25 438 PHE B CA 1
ATOM 7115 C C . PHE B 1 438 ? 16.75 -16.062 -2.547 1 97.25 438 PHE B C 1
ATOM 7117 O O . PHE B 1 438 ? 16.422 -16.25 -1.371 1 97.25 438 PHE B O 1
ATOM 7124 N N . SER B 1 439 ? 17.969 -16.406 -3.057 1 96.44 439 SER B N 1
ATOM 7125 C CA . SER B 1 439 ? 18.922 -17.172 -2.264 1 96.44 439 SER B CA 1
ATOM 7126 C C . SER B 1 439 ? 19.453 -16.359 -1.083 1 96.44 439 SER B C 1
ATOM 7128 O O . SER B 1 439 ? 19.797 -16.922 -0.04 1 96.44 439 SER B O 1
ATOM 7130 N N . PHE B 1 440 ? 19.453 -15.023 -1.162 1 95.12 440 PHE B N 1
ATOM 7131 C CA . PHE B 1 440 ? 20.094 -14.195 -0.151 1 95.12 440 PHE B CA 1
ATOM 7132 C C . PHE B 1 440 ? 19.172 -13.969 1.037 1 95.12 440 PHE B C 1
ATOM 7134 O O . PHE B 1 440 ? 19.594 -13.453 2.074 1 95.12 440 PHE B O 1
ATOM 7141 N N . PHE B 1 441 ? 17.938 -14.359 0.964 1 97.31 441 PHE B N 1
ATOM 7142 C CA . PHE B 1 441 ? 17.016 -14.219 2.088 1 97.31 441 PHE B CA 1
ATOM 7143 C C . PHE B 1 441 ? 17.312 -15.258 3.162 1 97.31 441 PHE B C 1
ATOM 7145 O O . PHE B 1 441 ? 17.828 -16.344 2.863 1 97.31 441 PHE B O 1
ATOM 7152 N N . SER B 1 442 ? 17.016 -14.992 4.43 1 98.06 442 SER B N 1
ATOM 7153 C CA . SER B 1 442 ? 17.219 -15.906 5.551 1 98.06 442 SER B CA 1
ATOM 7154 C C . SER B 1 442 ? 16.281 -17.109 5.449 1 98.06 442 SER B C 1
ATOM 7156 O O . SER B 1 442 ? 15.266 -17.062 4.742 1 98.06 442 SER B O 1
ATOM 7158 N N . PRO B 1 443 ? 16.625 -18.25 6.117 1 97.94 443 PRO B N 1
ATOM 7159 C CA . PRO B 1 443 ? 15.75 -19.422 6.094 1 97.94 443 PRO B CA 1
ATOM 7160 C C . PRO B 1 443 ? 14.352 -19.125 6.609 1 97.94 443 PRO B C 1
ATOM 7162 O O . PRO B 1 443 ? 13.367 -19.641 6.078 1 97.94 443 PRO B O 1
ATOM 7165 N N . PHE B 1 444 ? 14.305 -18.281 7.605 1 97.69 444 PHE B N 1
ATOM 7166 C CA . PHE B 1 444 ? 13 -17.906 8.141 1 97.69 444 PHE B CA 1
ATOM 7167 C C . PHE B 1 444 ? 12.172 -17.188 7.086 1 97.69 444 PHE B C 1
ATOM 7169 O O . PHE B 1 444 ? 10.992 -17.484 6.902 1 97.69 444 PHE B O 1
ATOM 7176 N N . SER B 1 445 ? 12.82 -16.219 6.426 1 98.19 445 SER B N 1
ATOM 7177 C CA . SER B 1 445 ? 12.125 -15.461 5.391 1 98.19 445 SER B CA 1
ATOM 7178 C C . SER B 1 445 ? 11.727 -16.359 4.223 1 98.19 445 SER B C 1
ATOM 7180 O O . SER B 1 445 ? 10.648 -16.188 3.646 1 98.19 445 SER B O 1
ATOM 7182 N N . LYS B 1 446 ? 12.617 -17.312 3.846 1 98.44 446 LYS B N 1
ATOM 7183 C CA . LYS B 1 446 ? 12.289 -18.234 2.764 1 98.44 446 LYS B CA 1
ATOM 7184 C C . LYS B 1 446 ? 11.086 -19.094 3.125 1 98.44 446 LYS B C 1
ATOM 7186 O O . LYS B 1 446 ? 10.227 -19.359 2.279 1 98.44 446 LYS B O 1
ATOM 7191 N N . LEU B 1 447 ? 11.023 -19.531 4.336 1 98.06 447 LEU B N 1
ATOM 7192 C CA . LEU B 1 447 ? 9.875 -20.297 4.801 1 98.06 447 LEU B CA 1
ATOM 7193 C C . LEU B 1 447 ? 8.602 -19.453 4.781 1 98.06 447 LEU B C 1
ATOM 7195 O O . LEU B 1 447 ? 7.559 -19.906 4.316 1 98.06 447 LEU B O 1
ATOM 7199 N N . LEU B 1 448 ? 8.727 -18.266 5.262 1 97.75 448 LEU B N 1
ATOM 7200 C CA . LEU B 1 448 ? 7.59 -17.344 5.281 1 97.75 448 LEU B CA 1
ATOM 7201 C C . LEU B 1 448 ? 7.09 -17.062 3.867 1 97.75 448 LEU B C 1
ATOM 7203 O O . LEU B 1 448 ? 5.883 -17.047 3.623 1 97.75 448 LEU B O 1
ATOM 7207 N N . LEU B 1 449 ? 8.031 -16.812 2.996 1 98.5 449 LEU B N 1
ATOM 7208 C CA . LEU B 1 449 ? 7.676 -16.547 1.607 1 98.5 449 LEU B CA 1
ATOM 7209 C C . LEU B 1 449 ? 7.023 -17.766 0.968 1 98.5 449 LEU B C 1
ATOM 7211 O O . LEU B 1 449 ? 6.129 -17.625 0.129 1 98.5 449 LEU B O 1
ATOM 7215 N N . SER B 1 450 ? 7.414 -18.969 1.32 1 98.38 450 SER B N 1
ATOM 7216 C CA . SER B 1 450 ? 6.789 -20.188 0.819 1 98.38 450 SER B CA 1
ATOM 7217 C C . SER B 1 450 ? 5.32 -20.266 1.231 1 98.38 450 SER B C 1
ATOM 7219 O O . SER B 1 450 ? 4.453 -20.547 0.405 1 98.38 450 SER B O 1
ATOM 7221 N N . PHE B 1 451 ? 5.09 -19.922 2.469 1 96.88 451 PHE B N 1
ATOM 7222 C CA . PHE B 1 451 ? 3.713 -19.938 2.953 1 96.88 451 PHE B CA 1
ATOM 7223 C C . PHE B 1 451 ? 2.904 -18.812 2.311 1 96.88 451 PHE B C 1
ATOM 7225 O O . PHE B 1 451 ? 1.705 -18.969 2.066 1 96.88 451 PHE B O 1
ATOM 7232 N N . ALA B 1 452 ? 3.596 -17.734 2.061 1 97.38 452 ALA B N 1
ATOM 7233 C CA . ALA B 1 452 ? 2.92 -16.625 1.387 1 97.38 452 ALA B CA 1
ATOM 7234 C C . ALA B 1 452 ? 2.496 -17.016 -0.025 1 97.38 452 ALA B C 1
ATOM 7236 O O . ALA B 1 452 ? 1.414 -16.641 -0.483 1 97.38 452 ALA B O 1
ATOM 7237 N N . MET B 1 453 ? 3.383 -17.75 -0.723 1 97.62 453 MET B N 1
ATOM 7238 C CA . MET B 1 453 ? 3.047 -18.219 -2.062 1 97.62 453 MET B CA 1
ATOM 7239 C C . MET B 1 453 ? 1.808 -19.109 -2.027 1 97.62 453 MET B C 1
ATOM 7241 O O . MET B 1 453 ? 0.898 -18.938 -2.842 1 97.62 453 MET B O 1
ATOM 7245 N N . ILE B 1 454 ? 1.766 -19.969 -1.089 1 95.62 454 ILE B N 1
ATOM 7246 C CA . ILE B 1 454 ? 0.655 -20.906 -0.967 1 95.62 454 ILE B CA 1
ATOM 7247 C C . ILE B 1 454 ? -0.62 -20.156 -0.597 1 95.62 454 ILE B C 1
ATOM 7249 O O . ILE B 1 454 ? -1.685 -20.406 -1.166 1 95.62 454 ILE B O 1
ATOM 7253 N N . ALA B 1 455 ? -0.474 -19.234 0.311 1 94.06 455 ALA B N 1
ATOM 7254 C CA . ALA B 1 455 ? -1.619 -18.422 0.718 1 94.06 455 ALA B CA 1
ATOM 7255 C C . ALA B 1 455 ? -2.17 -17.625 -0.458 1 94.06 455 ALA B C 1
ATOM 7257 O O . ALA B 1 455 ? -3.387 -17.531 -0.64 1 94.06 455 ALA B O 1
ATOM 7258 N N . GLY B 1 456 ? -1.265 -17.031 -1.197 1 93.81 456 GLY B N 1
ATOM 7259 C CA . GLY B 1 456 ? -1.692 -16.266 -2.359 1 93.81 456 GLY B CA 1
ATOM 7260 C C . GLY B 1 456 ? -2.447 -17.109 -3.377 1 93.81 456 GLY B C 1
ATOM 7261 O O . GLY B 1 456 ? -3.486 -16.688 -3.887 1 93.81 456 GLY B O 1
ATOM 7262 N N . ARG B 1 457 ? -1.967 -18.234 -3.59 1 91.56 457 ARG B N 1
ATOM 7263 C CA . ARG B 1 457 ? -2.57 -19.109 -4.582 1 91.56 457 ARG B CA 1
ATOM 7264 C C . ARG B 1 457 ? -3.953 -19.578 -4.133 1 91.56 457 ARG B C 1
ATOM 7266 O O . ARG B 1 457 ? -4.852 -19.75 -4.957 1 91.56 457 ARG B O 1
ATOM 7273 N N . LEU B 1 458 ? -4.117 -19.734 -2.83 1 86.94 458 LEU B N 1
ATOM 7274 C CA . LEU B 1 458 ? -5.367 -20.266 -2.287 1 86.94 458 LEU B CA 1
ATOM 7275 C C . LEU B 1 458 ? -6.273 -19.125 -1.825 1 86.94 458 LEU B C 1
ATOM 7277 O O . LEU B 1 458 ? -7.234 -19.344 -1.089 1 86.94 458 LEU B O 1
ATOM 7281 N N . GLU B 1 459 ? -5.984 -17.922 -2.119 1 84.31 459 GLU B N 1
ATOM 7282 C CA . GLU B 1 459 ? -6.762 -16.734 -1.793 1 84.31 459 GLU B CA 1
ATOM 7283 C C . GLU B 1 459 ? -6.832 -16.516 -0.284 1 84.31 459 GLU B C 1
ATOM 7285 O O . GLU B 1 459 ? -7.891 -16.172 0.252 1 84.31 459 GLU B O 1
ATOM 7290 N N . ILE B 1 460 ? -5.914 -16.859 0.419 1 85.44 460 ILE B N 1
ATOM 7291 C CA . ILE B 1 460 ? -5.543 -16.438 1.764 1 85.44 460 ILE B CA 1
ATOM 7292 C C . ILE B 1 460 ? -6.348 -17.219 2.795 1 85.44 460 ILE B C 1
ATOM 7294 O O . ILE B 1 460 ? -5.793 -17.719 3.775 1 85.44 460 ILE B O 1
ATOM 7298 N N . TYR B 1 461 ? -7.668 -17.453 2.691 1 81.81 461 TYR B N 1
ATOM 7299 C CA . TYR B 1 461 ? -8.57 -17.922 3.736 1 81.81 461 TYR B CA 1
ATOM 7300 C C . TYR B 1 461 ? -8.219 -19.344 4.16 1 81.81 461 TYR B C 1
ATOM 7302 O O . TYR B 1 461 ? -8.141 -19.641 5.355 1 81.81 461 TYR B O 1
ATOM 7310 N N . PRO B 1 462 ? -7.922 -20.219 3.168 1 79.75 462 PRO B N 1
ATOM 7311 C CA . PRO B 1 462 ? -7.594 -21.578 3.58 1 79.75 462 PRO B CA 1
ATOM 7312 C C . PRO B 1 462 ? -6.344 -21.641 4.457 1 79.75 462 PRO B C 1
ATOM 7314 O O . PRO B 1 462 ? -6.297 -22.422 5.414 1 79.75 462 PRO B O 1
ATOM 7317 N N . VAL B 1 463 ? -5.422 -20.844 4.141 1 83.69 463 VAL B N 1
ATOM 7318 C CA . VAL B 1 463 ? -4.168 -20.859 4.891 1 83.69 463 VAL B CA 1
ATOM 7319 C C . VAL B 1 463 ? -4.367 -20.172 6.242 1 83.69 463 VAL B C 1
ATOM 7321 O O . VAL B 1 463 ? -3.803 -20.609 7.25 1 83.69 463 VAL B O 1
ATOM 7324 N N . LEU B 1 464 ? -5.117 -19.141 6.289 1 81.31 464 LEU B N 1
ATOM 7325 C CA . LEU B 1 464 ? -5.367 -18.438 7.539 1 81.31 464 LEU B CA 1
ATOM 7326 C C . LEU B 1 464 ? -6.086 -19.344 8.539 1 81.31 464 LEU B C 1
ATOM 7328 O O . LEU B 1 464 ? -5.836 -19.266 9.742 1 81.31 464 LEU B O 1
ATOM 7332 N N . LEU B 1 465 ? -6.918 -20.172 8.047 1 79.12 465 LEU B N 1
ATOM 7333 C CA . LEU B 1 465 ? -7.691 -21.078 8.898 1 79.12 465 LEU B CA 1
ATOM 7334 C C . LEU B 1 465 ? -6.777 -22.078 9.602 1 79.12 465 LEU B C 1
ATOM 7336 O O . LEU B 1 465 ? -7.09 -22.531 10.703 1 79.12 465 LEU B O 1
ATOM 7340 N N . MET B 1 466 ? -5.715 -22.375 8.961 1 78.25 466 MET B N 1
ATOM 7341 C CA . MET B 1 466 ? -4.777 -23.328 9.539 1 78.25 466 MET B CA 1
ATOM 7342 C C . MET B 1 466 ? -4.133 -22.766 10.797 1 78.25 466 MET B C 1
ATOM 7344 O O . MET B 1 466 ? -3.719 -23.516 11.68 1 78.25 466 MET B O 1
ATOM 7348 N N . PHE B 1 467 ? -4.152 -21.422 10.875 1 77.31 467 PHE B N 1
ATOM 7349 C CA . PHE B 1 467 ? -3.451 -20.812 12 1 77.31 467 PHE B CA 1
ATOM 7350 C C . PHE B 1 467 ? -4.422 -20.484 13.133 1 77.31 467 PHE B C 1
ATOM 7352 O O . PHE B 1 467 ? -4.008 -20.016 14.195 1 77.31 467 PHE B O 1
ATOM 7359 N N . ILE B 1 468 ? -5.617 -20.766 12.969 1 74.44 468 ILE B N 1
ATOM 7360 C CA . ILE B 1 468 ? -6.598 -20.562 14.031 1 74.44 468 ILE B CA 1
ATOM 7361 C C . ILE B 1 468 ? -6.762 -21.844 14.844 1 74.44 468 ILE B C 1
ATOM 7363 O O . ILE B 1 468 ? -7.176 -22.875 14.305 1 74.44 468 ILE B O 1
ATOM 7367 N N . PRO B 1 469 ? -6.457 -21.797 16.109 1 70.75 469 PRO B N 1
ATOM 7368 C CA . PRO B 1 469 ? -6.492 -23 16.938 1 70.75 469 PRO B CA 1
ATOM 7369 C C . PRO B 1 469 ? -7.871 -23.656 16.984 1 70.75 469 PRO B C 1
ATOM 7371 O O . PRO B 1 469 ? -7.98 -24.875 17.047 1 70.75 469 PRO B O 1
ATOM 7374 N N . LYS B 1 470 ? -8.898 -22.922 16.953 1 68.44 470 LYS B N 1
ATOM 7375 C CA . LYS B 1 470 ? -10.258 -23.453 17.078 1 68.44 470 LYS B CA 1
ATOM 7376 C C . LYS B 1 470 ? -10.602 -24.344 15.875 1 68.44 470 LYS B C 1
ATOM 7378 O O . LYS B 1 470 ? -11.508 -25.172 15.953 1 68.44 470 LYS B O 1
ATOM 7383 N N . THR B 1 471 ? -9.797 -24.109 14.922 1 66.81 471 THR B N 1
ATOM 7384 C CA . THR B 1 471 ? -10.031 -24.891 13.703 1 66.81 471 THR B CA 1
ATOM 7385 C C . THR B 1 471 ? -9.734 -26.375 13.945 1 66.81 471 THR B C 1
ATOM 7387 O O . THR B 1 471 ? -10.398 -27.234 13.375 1 66.81 471 THR B O 1
ATOM 7390 N N . TRP B 1 472 ? -8.797 -26.656 14.914 1 68 472 TRP B N 1
ATOM 7391 C CA . TRP B 1 472 ? -8.32 -28.016 15.094 1 68 472 TRP B CA 1
ATOM 7392 C C . TRP B 1 472 ? -9.086 -28.719 16.219 1 68 472 TRP B C 1
ATOM 7394 O O . TRP B 1 472 ? -8.906 -29.922 16.438 1 68 472 TRP B O 1
ATOM 7404 N N . SER B 1 473 ? -9.766 -28.156 17.094 1 64.38 473 SER B N 1
ATOM 7405 C CA . SER B 1 473 ? -10.414 -28.766 18.25 1 64.38 473 SER B CA 1
ATOM 7406 C C . SER B 1 473 ? -11.414 -29.844 17.812 1 64.38 473 SER B C 1
ATOM 7408 O O . SER B 1 473 ? -11.656 -30.797 18.562 1 64.38 473 SER B O 1
ATOM 7410 N N . LYS B 1 474 ? -12.281 -29.625 16.828 1 57.75 474 LYS B N 1
ATOM 7411 C CA . LYS B 1 474 ? -13.266 -30.672 16.562 1 57.75 474 LYS B CA 1
ATOM 7412 C C . LYS B 1 474 ? -12.906 -31.469 15.297 1 57.75 474 LYS B C 1
ATOM 7414 O O . LYS B 1 474 ? -13.766 -32.125 14.703 1 57.75 474 LYS B O 1
ATOM 7419 N N . LEU B 1 475 ? -11.57 -31.484 14.992 1 52.97 475 LEU B N 1
ATOM 7420 C CA . LEU B 1 475 ? -11.211 -32.281 13.82 1 52.97 475 LEU B CA 1
ATOM 7421 C C . LEU B 1 475 ? -10.867 -33.688 14.211 1 52.97 475 LEU B C 1
ATOM 7423 O O . LEU B 1 475 ? -10.273 -33.938 15.266 1 52.97 475 LEU B O 1
#

Solvent-accessible surface area (backbone atoms only — not comparable to full-atom values): 47144 Å² total; per-residue (Å²): 80,66,59,31,55,50,12,51,52,34,37,50,52,30,58,56,50,49,53,32,50,50,46,22,59,74,67,65,55,59,66,59,53,53,46,18,49,50,52,41,30,50,53,26,42,52,54,12,52,64,38,46,67,60,73,59,90,61,74,78,54,51,60,58,55,25,23,43,47,53,42,48,46,57,52,48,51,16,49,58,62,14,39,32,37,30,68,47,54,67,32,59,51,63,60,58,19,28,29,37,31,30,17,16,36,44,6,10,33,34,42,53,59,84,56,52,77,67,46,50,70,24,56,48,45,42,48,26,49,29,5,47,49,23,16,76,28,58,55,55,50,44,55,58,67,47,80,83,63,89,76,37,55,61,43,39,48,59,46,55,55,58,61,95,76,78,79,78,84,47,101,46,68,65,62,43,51,40,49,52,49,50,49,51,52,47,52,30,53,53,48,19,51,51,38,32,75,70,70,40,54,65,71,53,15,48,39,45,22,24,8,34,48,4,12,5,25,44,51,81,45,82,54,31,61,39,70,68,77,39,71,67,58,51,51,51,50,28,52,45,25,46,58,34,13,38,35,49,68,44,54,52,35,44,75,70,69,36,55,67,61,44,76,59,32,52,59,58,50,51,51,51,48,51,52,50,50,53,36,49,56,35,43,74,70,48,35,85,78,36,93,45,61,68,58,29,51,50,52,47,44,32,48,49,28,17,34,27,15,5,15,29,48,41,67,68,73,62,66,76,48,56,42,43,47,49,49,54,50,53,54,30,33,48,36,20,11,27,49,60,26,26,22,29,32,64,15,39,52,55,52,50,50,50,52,52,50,35,52,48,52,58,48,31,69,67,35,76,85,53,86,79,82,54,68,54,81,89,34,77,58,54,68,64,60,53,51,48,53,46,50,47,48,52,43,51,49,54,53,49,52,52,47,32,53,60,44,24,74,66,45,73,50,55,53,38,31,49,27,44,40,40,14,30,34,16,12,16,25,52,45,45,76,44,91,64,54,58,52,79,49,47,69,67,53,41,49,50,43,30,51,33,21,50,20,34,56,38,63,40,56,31,48,53,48,70,73,37,70,77,62,58,73,86,106,82,66,58,31,55,50,11,51,52,34,38,49,52,29,57,58,50,48,52,32,50,50,45,23,61,74,68,65,53,58,65,59,54,54,46,18,46,49,52,42,30,49,52,27,41,52,54,13,51,62,37,46,68,60,73,59,90,63,74,79,52,50,60,58,55,25,23,42,45,52,41,48,45,56,53,48,50,16,50,56,63,14,39,31,36,29,68,46,55,67,32,58,50,61,62,58,20,28,28,36,32,31,18,15,35,44,6,10,31,35,42,53,59,84,56,52,78,67,45,50,72,25,57,47,44,42,50,28,49,29,5,47,50,23,16,76,28,57,56,56,49,44,55,58,69,47,81,83,65,87,76,39,57,62,43,36,47,61,46,54,56,63,60,94,75,78,80,80,84,48,103,46,69,64,60,43,51,40,51,53,49,51,50,50,53,49,52,28,52,52,46,20,52,52,38,32,78,70,71,40,55,66,71,55,14,49,40,44,23,25,9,34,48,4,12,5,25,45,51,81,46,82,55,31,61,39,71,68,76,40,72,67,57,50,49,49,50,28,52,46,26,48,58,34,13,38,34,49,67,42,54,52,33,45,75,71,69,36,54,68,61,44,75,57,32,51,58,58,51,50,50,52,47,51,52,52,51,52,36,50,56,34,42,74,71,47,36,83,79,35,95,46,64,68,59,31,52,50,52,45,45,30,47,49,28,17,34,26,15,5,14,30,48,39,69,69,72,62,67,76,48,57,44,43,48,50,50,54,51,52,54,29,32,48,36,21,11,28,50,60,25,26,20,29,33,63,15,39,53,54,53,50,51,51,52,50,50,35,53,50,51,58,47,31,68,67,35,76,85,54,87,80,83,53,68,55,81,88,33,78,58,54,68,66,59,55,49,48,54,45,48,48,51,54,43,52,49,53,53,49,53,51,48,33,53,60,44,24,74,66,44,73,52,58,53,39,31,50,26,45,41,39,15,31,34,18,12,16,25,51,47,46,74,43,90,64,54,57,55,80,49,48,71,68,52,39,48,50,42,32,52,32,22,51,20,32,55,39,64,40,57,31,47,55,47,71,72,38,69,76,63,59,72,83,105

Radius of gyration: 30.48 Å; Cα contacts (8 Å, |Δi|>4): 1635; chains: 2; bounding box: 56×96×70 Å

Foldseek 3Di:
DLLQLLLVLLLVLLVVLVVLLVVCVVVVHDPQLNVQSVVLSVVSNVSSCVSNPDDDPDPAADLLSLLQSQLVSLQVSLQSLLRSCCSSVLPVDSLQSSLQSLLLLLLLQFHLDPWLVSDDLSNLCSSLLSLLCNLLHVVLVVLLVDDDPDDHNVSNVVQQFDDLDDPDPDPDPNVVSNVLSVVLVVLLVVQLVVLVVVPDDNSQSNSLSSLLSLLRAHGNGLLFQQVVVDLVNLVSSLVSNQVLLAASVLVVCVVVVNVCLSVLFPLNVLQVVLLVVLLVVQCVQCCVVDPDNVVSSSQSSSLSSLQLQLSQHHNDDCLPGDPVSLVSSLVSLAAHGARNGSIFHLHSVLVVLVVQVVVVVVVCVVVVPDDDFDDGSNDTDDPVSSVVSVVLVVVLVVVLVVLLVVQCVQDVDSQQSSQLSSSLLRSRHDGHNDSRGPNSGDSVNSNVSSLSSSCRSSSNVSSVSVPDPVSPVVD/DLLQLLLVLLLVLLVVLVVLLVVCVVVVHDPQLNVQSVVLSVVSNVSSVVSNPDDDPDPAADLLSLLQSQLVSLQVSLQSLLRSCCSSVLPVDSLQSSLQSLLLLLLLQFHLDPWLVSDDLSNLCSSLLSLLCNLLHVVLVVLLVDDDPDDHNVSNVVLQFDDLDDPDPDPDPNVVSNVLSVVLVVLLVVQLVVLVVVPDDNSQSNSLSSLLSLLRAHGNGLLFQQVVVDLVNLVSSLVSNQVLLAASVLVVCVVVVNVCLSVLFPLNVLQVVLLVVLLVVQCVQCCVVDPDNVVSSSQSSSLSSLQLQLSQHHNDDCLPGDPVSLVSSLVSLAAHGARNGSIFHLHSVLVVLVVQVVVVVVVCVVVVPDDDFDDGSNDTDDPVSSVVSVVLVVVLVVVLVVLLVVQCVQDVDSQQSSQLSSSLLRSRHDGHNDSRGPNSGDSVNSNVSSLSSSCRSSSNVSSVSVPDPVSPVVD

pLDDT: mean 89.25, std 14.05, range [39.41, 98.69]